Protein AF-A0A6A1Q4A4-F1 (afdb_monomer)

Secondary structure (DSSP, 8-state):
-HHHHHHHHHHHHHHTTTS-------------PPPPPPPHHHHHTTPPEEEEEETTTTEEEEEESS---BSS---SEEEEEPTT-EEEEEE-BTTSSS-EEEEEEPPP---------PPPP---PPTT-EEEEEEEEEETTEEEEEEEEEEE------------TT-------SPPTT-EEEEEE--EEESSSEEEPPPEEEEEEPPPPP-HHHHHHHHHHHHHHHHHHHHHHHHHHHHHHHHHHHTTSS--------GGGG---PPPEETTTHHHHHHHHHHHHHHHHHHHHHHS-SS-TTS--HHHHSHHHHTT-S-TT--B-TTTEEEPPPBTTBTTTTEEEEEEE--SSSTT-EEEEPPPPGGGHHHHHHHHHHTT--EEEE-S-SEETTEE-S---S--TTT-EEEETTEEEEEEEEEE-SSEEEEEEEEEETTS-PPPEEEEEEEE----SSS--S-THHHHHHHHHHHTS--TT-PPEEEE-SSSSHHHHHHHHHHHHHHHHHHHSEE-HHHHHHHHHHHBTTSS-SHHHHHHHHHHHHHHHHH----EETTTHHHHHHHHT--SSTTSPPHHHHHHHHS---TT-S--HHHHSHHHHTT-SSTT----GGGEEEE--TTTTTTTTS----------------PEEEEEEEEE-SSTT-EEEEEEPPPTTTHHHHHHHHHHTT--EEEE-S-SEETTEE-------SSEEEETTEEEEEEEEEE-SSEEEEEEEEEETTEEEEEEEEEEEE-S--TTS--S-HHHHHHHHHHHHHHS----TT--S-TTT---EEEEESSSSHHHHHHHHHHHHHHHHHHHSEE-HHHHHHHHHHHSTTSS-SHHHHHHHHHHHHHHS----S--------------------------------------------------------------PPPP------

pLDDT: mean 77.08, std 23.49, range [23.12, 98.94]

Structure (mmCIF, N/CA/C/O backbone):
data_AF-A0A6A1Q4A4-F1
#
_entry.id   AF-A0A6A1Q4A4-F1
#
loop_
_atom_site.group_PDB
_atom_site.id
_atom_site.type_symbol
_atom_site.label_atom_id
_atom_site.label_alt_id
_atom_site.label_comp_id
_atom_site.label_asym_id
_atom_site.label_entity_id
_atom_site.label_seq_id
_atom_site.pdbx_PDB_ins_code
_atom_site.Cartn_x
_atom_site.Cartn_y
_atom_site.Cartn_z
_atom_site.occupancy
_atom_site.B_iso_or_equiv
_atom_site.auth_seq_id
_atom_site.auth_comp_id
_atom_site.auth_asym_id
_atom_site.auth_atom_id
_atom_site.pdbx_PDB_model_num
ATOM 1 N N . MET A 1 1 ? 21.688 30.051 -8.663 1.00 37.88 1 MET A N 1
ATOM 2 C CA . MET A 1 1 ? 20.528 30.386 -9.521 1.00 37.88 1 MET A CA 1
ATOM 3 C C . MET A 1 1 ? 19.227 30.370 -8.728 1.00 37.88 1 MET A C 1
ATOM 5 O O . MET A 1 1 ? 18.568 31.391 -8.700 1.00 37.88 1 MET A O 1
ATOM 9 N N . TYR A 1 2 ? 18.912 29.300 -7.989 1.00 35.41 2 TYR A N 1
ATOM 10 C CA . TYR A 1 2 ? 17.725 29.229 -7.117 1.00 35.41 2 TYR A CA 1
ATOM 11 C C . TYR A 1 2 ? 17.678 30.318 -6.023 1.00 35.41 2 TYR A C 1
ATOM 13 O O . TYR A 1 2 ? 16.665 30.984 -5.849 1.00 35.41 2 TYR A O 1
ATOM 21 N N . LEU A 1 3 ? 18.812 30.595 -5.365 1.00 43.03 3 LEU A N 1
ATOM 22 C CA . LEU A 1 3 ? 18.928 31.689 -4.387 1.00 43.03 3 LEU A CA 1
ATOM 23 C C . LEU A 1 3 ? 18.767 33.084 -5.028 1.00 43.03 3 LEU A C 1
ATOM 25 O O . LEU A 1 3 ? 18.233 33.998 -4.415 1.00 43.03 3 LEU A O 1
ATOM 29 N N . TRP A 1 4 ? 19.181 33.221 -6.291 1.00 41.28 4 TRP A N 1
ATOM 30 C CA . TRP A 1 4 ? 19.062 34.454 -7.074 1.00 41.28 4 TRP A CA 1
ATOM 31 C C . TRP A 1 4 ? 17.639 34.678 -7.598 1.00 41.28 4 TRP A C 1
ATOM 33 O O . TRP A 1 4 ? 17.173 35.807 -7.598 1.00 41.28 4 TRP A O 1
ATOM 43 N N . LEU A 1 5 ? 16.929 33.609 -7.973 1.00 49.16 5 LEU A N 1
ATOM 44 C CA . LEU A 1 5 ? 15.503 33.638 -8.314 1.00 49.16 5 LEU A CA 1
ATOM 45 C C . LEU A 1 5 ? 14.641 33.992 -7.097 1.00 49.16 5 LEU A C 1
ATOM 47 O O . LEU A 1 5 ? 13.708 34.774 -7.235 1.00 49.16 5 LEU A O 1
ATOM 51 N N . LYS A 1 6 ? 14.995 33.505 -5.898 1.00 50.06 6 LYS A N 1
ATOM 52 C CA . LYS A 1 6 ? 14.334 33.916 -4.649 1.00 50.06 6 LYS A CA 1
ATOM 53 C C . LYS A 1 6 ? 14.604 35.380 -4.288 1.00 50.06 6 LYS A C 1
ATOM 55 O O . LYS A 1 6 ? 13.685 36.062 -3.861 1.00 50.06 6 LYS A O 1
ATOM 60 N N . LEU A 1 7 ? 15.824 35.877 -4.508 1.00 47.47 7 LEU A N 1
ATOM 61 C CA . LEU A 1 7 ? 16.168 37.290 -4.293 1.00 47.47 7 LEU A CA 1
ATOM 62 C C . LEU A 1 7 ? 15.513 38.228 -5.321 1.00 47.47 7 LEU A C 1
ATOM 64 O O . LEU A 1 7 ? 15.065 39.306 -4.949 1.00 47.47 7 LEU A O 1
ATOM 68 N N . LEU A 1 8 ? 15.397 37.810 -6.586 1.00 45.34 8 LEU A N 1
ATOM 69 C CA . LEU A 1 8 ? 14.658 38.545 -7.619 1.00 45.34 8 LEU A CA 1
ATOM 70 C C . LEU A 1 8 ? 13.154 38.560 -7.333 1.00 45.34 8 LEU A C 1
ATOM 72 O O . LEU A 1 8 ? 12.549 39.620 -7.417 1.00 45.34 8 LEU A O 1
ATOM 76 N N . ALA A 1 9 ? 12.566 37.434 -6.918 1.00 45.31 9 ALA A N 1
ATOM 77 C CA . ALA A 1 9 ? 11.162 37.377 -6.505 1.00 45.31 9 ALA A CA 1
ATOM 78 C C . ALA A 1 9 ? 10.875 38.286 -5.294 1.00 45.31 9 ALA A C 1
ATOM 80 O O . ALA A 1 9 ? 9.836 38.938 -5.248 1.00 45.31 9 ALA A O 1
ATOM 81 N N . PHE A 1 10 ? 11.825 38.401 -4.358 1.00 43.91 10 PHE A N 1
ATOM 82 C CA . PHE A 1 10 ? 11.731 39.333 -3.229 1.00 43.91 10 PHE A CA 1
ATOM 83 C C . PHE A 1 10 ? 11.894 40.804 -3.653 1.00 43.91 10 PHE A C 1
ATOM 85 O O . PHE A 1 10 ? 11.250 41.683 -3.089 1.00 43.91 10 PHE A O 1
ATOM 92 N N . GLY A 1 11 ? 12.733 41.074 -4.660 1.00 42.03 11 GLY A N 1
ATOM 93 C CA . GLY A 1 11 ? 12.940 42.411 -5.224 1.00 42.03 11 GLY A CA 1
ATOM 94 C C . GLY A 1 11 ? 11.755 42.920 -6.050 1.00 42.03 11 GLY A C 1
ATOM 95 O O . GLY A 1 11 ? 11.400 44.090 -5.935 1.00 42.03 11 GLY A O 1
ATOM 96 N N . PHE A 1 12 ? 11.099 42.051 -6.826 1.00 42.06 12 PHE A N 1
ATOM 97 C CA . PHE A 1 12 ? 9.895 42.405 -7.590 1.00 42.06 12 PHE A CA 1
ATOM 98 C C . PHE A 1 12 ? 8.682 42.661 -6.681 1.00 42.06 12 PHE A C 1
ATOM 100 O O . PHE A 1 12 ? 7.956 43.623 -6.910 1.00 42.06 12 PHE A O 1
ATOM 107 N N . ALA A 1 13 ? 8.540 41.916 -5.578 1.00 42.66 13 ALA A N 1
ATOM 108 C CA . ALA A 1 13 ? 7.484 42.153 -4.586 1.00 42.66 13 ALA A CA 1
ATOM 109 C C . ALA A 1 13 ? 7.585 43.528 -3.881 1.00 42.66 13 ALA A C 1
ATOM 111 O O . ALA A 1 13 ? 6.589 44.047 -3.379 1.00 42.66 13 ALA A O 1
ATOM 112 N N . PHE A 1 14 ? 8.779 44.133 -3.854 1.00 39.34 14 PHE A N 1
ATOM 113 C CA . PHE A 1 14 ? 9.028 45.443 -3.238 1.00 39.34 14 PHE A CA 1
ATOM 114 C C . PHE A 1 14 ? 8.826 46.628 -4.200 1.00 39.34 14 PHE A C 1
ATOM 116 O O . PHE A 1 14 ? 8.618 47.753 -3.753 1.00 39.34 14 PHE A O 1
ATOM 123 N N . LEU A 1 15 ? 8.895 46.396 -5.516 1.00 38.22 15 LEU A N 1
ATOM 124 C CA . LEU A 1 15 ? 8.669 47.424 -6.541 1.00 38.22 15 LEU A CA 1
ATOM 125 C C . LEU A 1 15 ? 7.179 47.594 -6.872 1.00 38.22 15 LEU A C 1
ATOM 127 O O . LEU A 1 15 ? 6.744 48.724 -7.094 1.00 38.22 15 LEU A O 1
ATOM 131 N N . ASP A 1 16 ? 6.387 46.520 -6.791 1.00 37.06 16 ASP A N 1
ATOM 132 C CA . ASP A 1 16 ? 4.929 46.567 -7.000 1.00 37.06 16 ASP A CA 1
ATOM 133 C C . ASP A 1 16 ? 4.167 47.323 -5.894 1.00 37.06 16 ASP A C 1
ATOM 135 O O . ASP A 1 16 ? 3.006 47.679 -6.069 1.00 37.06 16 ASP A O 1
ATOM 139 N N . THR A 1 17 ? 4.811 47.632 -4.762 1.00 41.72 17 THR A N 1
ATOM 140 C CA . THR A 1 17 ? 4.195 48.399 -3.664 1.00 41.72 17 THR A CA 1
ATOM 141 C C . THR A 1 17 ? 4.446 49.911 -3.726 1.00 41.72 17 THR A C 1
ATOM 143 O O . THR A 1 17 ? 3.851 50.643 -2.937 1.00 41.72 17 THR A O 1
ATOM 146 N N . VAL A 1 18 ? 5.284 50.415 -4.647 1.00 36.97 18 VAL A N 1
ATOM 147 C CA . VAL A 1 18 ? 5.712 51.836 -4.657 1.00 36.97 18 VAL A CA 1
ATOM 148 C C . VAL A 1 18 ? 5.257 52.619 -5.898 1.00 36.97 18 VAL A C 1
ATOM 150 O O . VAL A 1 18 ? 5.286 53.848 -5.887 1.00 36.97 18 VAL A O 1
ATOM 153 N N . VAL A 1 19 ? 4.758 51.966 -6.949 1.00 37.06 19 VAL A N 1
ATOM 154 C CA . VAL A 1 19 ? 4.289 52.660 -8.160 1.00 37.06 19 VAL A CA 1
ATOM 155 C C . VAL A 1 19 ? 2.797 52.422 -8.352 1.00 37.06 19 VAL A C 1
ATOM 157 O O . VAL A 1 19 ? 2.415 51.459 -9.000 1.00 37.06 19 VAL A O 1
ATOM 160 N N . LEU A 1 20 ? 1.978 53.298 -7.753 1.00 28.55 20 LEU A N 1
ATOM 161 C CA . LEU A 1 20 ? 0.723 53.867 -8.287 1.00 28.55 20 LEU A CA 1
ATOM 162 C C . LEU A 1 20 ? -0.125 54.457 -7.143 1.00 28.55 20 LEU A C 1
ATOM 164 O O . LEU A 1 20 ? -0.974 53.763 -6.604 1.00 28.55 20 LEU A O 1
ATOM 168 N N . VAL A 1 21 ? 0.066 55.745 -6.821 1.00 28.91 21 VAL A N 1
ATOM 169 C CA . VAL A 1 21 ? -1.041 56.696 -6.565 1.00 28.91 21 VAL A CA 1
ATOM 170 C C . VAL A 1 21 ? -0.564 58.106 -6.952 1.00 28.91 21 VAL A C 1
ATOM 172 O O . VAL A 1 21 ? 0.003 58.842 -6.149 1.00 28.91 21 VAL A O 1
ATOM 175 N N . THR A 1 22 ? -0.814 58.488 -8.201 1.00 29.81 22 THR A N 1
ATOM 176 C CA . THR A 1 22 ? -1.170 59.866 -8.566 1.00 29.81 22 THR A CA 1
ATOM 177 C C . THR A 1 22 ? -2.478 59.757 -9.335 1.00 29.81 22 THR A C 1
ATOM 179 O O . THR A 1 22 ? -2.497 59.147 -10.403 1.00 29.81 22 THR A O 1
ATOM 182 N N . ASP A 1 23 ? -3.556 60.273 -8.755 1.00 28.97 23 ASP A N 1
ATOM 183 C CA . ASP A 1 23 ? -4.900 60.295 -9.345 1.00 28.97 23 ASP A CA 1
ATOM 184 C C . ASP A 1 23 ? -5.046 61.516 -10.277 1.00 28.97 23 ASP A C 1
ATOM 186 O O . ASP A 1 23 ? -4.463 62.570 -9.988 1.00 28.97 23 ASP A O 1
ATOM 190 N N . PRO A 1 24 ? -5.800 61.404 -11.387 1.00 36.16 24 PRO A N 1
ATOM 191 C CA . PRO A 1 24 ? -7.028 62.194 -11.441 1.00 36.16 24 PRO A CA 1
ATOM 192 C C . PRO A 1 24 ? -8.225 61.456 -12.080 1.00 36.16 24 PRO A C 1
ATOM 194 O O . PRO A 1 24 ? -8.206 61.090 -13.250 1.00 36.16 24 PRO A O 1
ATOM 197 N N . ASP A 1 25 ? -9.290 61.358 -11.288 1.00 30.72 25 ASP A N 1
ATOM 198 C CA . ASP A 1 25 ? -10.697 61.671 -11.571 1.00 30.72 25 ASP A CA 1
ATOM 199 C C . ASP A 1 25 ? -11.469 61.038 -12.769 1.00 30.72 25 ASP A C 1
ATOM 201 O O . ASP A 1 25 ? -11.215 61.290 -13.945 1.00 30.72 25 ASP A O 1
ATOM 205 N N . VAL A 1 26 ? -12.596 60.408 -12.377 1.00 34.00 26 VAL A N 1
ATOM 206 C CA . VAL A 1 26 ? -13.921 60.299 -13.041 1.00 34.00 26 VAL A CA 1
ATOM 207 C C . VAL A 1 26 ? -14.282 59.029 -13.861 1.00 34.00 26 VAL A C 1
ATOM 209 O O . VAL A 1 26 ? -13.829 58.796 -14.974 1.00 34.00 26 VAL A O 1
ATOM 212 N N . HIS A 1 27 ? -15.314 58.348 -13.316 1.00 29.86 27 HIS A N 1
ATOM 213 C CA . HIS A 1 27 ? -16.324 57.420 -13.884 1.00 29.86 27 HIS A CA 1
ATOM 214 C C . HIS A 1 27 ? -16.064 55.898 -13.931 1.00 29.86 27 HIS A C 1
ATOM 216 O O . HIS A 1 27 ? -15.248 55.396 -14.690 1.00 29.86 27 HIS A O 1
ATOM 222 N N . GLY A 1 28 ? -16.955 55.148 -13.253 1.00 28.42 28 GLY A N 1
ATOM 223 C CA . GLY A 1 28 ? -17.351 53.789 -13.655 1.00 28.42 28 GLY A CA 1
ATOM 224 C C . GLY A 1 28 ? -17.311 52.719 -12.557 1.00 28.42 28 GLY A C 1
ATOM 225 O O . GLY A 1 28 ? -16.254 52.314 -12.102 1.00 28.42 28 GLY A O 1
ATOM 226 N N . LYS A 1 29 ? -18.486 52.209 -12.171 1.00 39.12 29 LYS A N 1
ATOM 227 C CA . LYS A 1 29 ? -18.705 51.084 -11.241 1.00 39.12 29 LYS A CA 1
ATOM 228 C C . LYS A 1 29 ? -18.034 49.771 -11.697 1.00 39.12 29 LYS A C 1
ATOM 230 O O . LYS A 1 29 ? -18.300 49.344 -12.819 1.00 39.12 29 LYS A O 1
ATOM 235 N N . LYS A 1 30 ? -17.347 49.072 -10.775 1.00 29.53 30 LYS A N 1
ATOM 236 C CA . LYS A 1 30 ? -17.400 47.607 -10.494 1.00 29.53 30 LYS A CA 1
ATOM 237 C C . LYS A 1 30 ? -16.428 47.239 -9.348 1.00 29.53 30 LYS A C 1
ATOM 239 O O . LYS A 1 30 ? -15.299 47.708 -9.322 1.00 29.53 30 LYS A O 1
ATOM 244 N N . THR A 1 31 ? -16.886 46.422 -8.401 1.00 39.91 31 THR A N 1
ATOM 245 C CA . THR A 1 31 ? -16.212 46.024 -7.144 1.00 39.91 31 THR A CA 1
ATOM 246 C C . THR A 1 31 ? -15.301 44.784 -7.330 1.00 39.91 31 THR A C 1
ATOM 248 O O . THR A 1 31 ? -15.804 43.803 -7.878 1.00 39.91 31 THR A O 1
ATOM 251 N N . PRO A 1 32 ? -14.021 44.771 -6.876 1.00 32.84 32 PRO A N 1
ATOM 252 C CA . PRO A 1 32 ? -13.132 43.585 -6.869 1.00 32.84 32 PRO A CA 1
ATOM 253 C C . PRO A 1 32 ? -12.930 42.924 -5.472 1.00 32.84 32 PRO A C 1
ATOM 255 O O . PRO A 1 32 ? -13.325 43.510 -4.463 1.00 32.84 32 PRO A O 1
ATOM 258 N N . PRO A 1 33 ? -12.334 41.707 -5.404 1.00 34.62 33 PRO A N 1
ATOM 259 C CA . PRO A 1 33 ? -12.430 40.759 -4.283 1.00 34.62 33 PRO A CA 1
ATOM 260 C C . PRO A 1 33 ? -11.378 40.949 -3.172 1.00 34.62 33 PRO A C 1
ATOM 262 O O . PRO A 1 33 ? -10.245 41.355 -3.412 1.00 34.62 33 PRO A O 1
ATOM 265 N N . THR A 1 34 ? -11.759 40.597 -1.943 1.00 38.09 34 THR A N 1
ATOM 266 C CA . THR A 1 34 ? -10.955 40.642 -0.709 1.00 38.09 34 THR A CA 1
ATOM 267 C C . THR A 1 34 ? -10.040 39.420 -0.544 1.00 38.09 34 THR A C 1
ATOM 269 O O . THR A 1 34 ? -10.528 38.292 -0.485 1.00 38.09 34 THR A O 1
ATOM 272 N N . THR A 1 35 ? -8.733 39.634 -0.383 1.00 42.69 35 THR A N 1
ATOM 273 C CA . THR A 1 35 ? -7.721 38.638 0.027 1.00 42.69 35 THR A CA 1
ATOM 274 C C . THR A 1 35 ? -7.836 38.297 1.527 1.00 42.69 35 THR A C 1
ATOM 276 O O . THR A 1 35 ? -7.904 39.199 2.363 1.00 42.69 35 THR A O 1
ATOM 279 N N . ARG A 1 36 ? -7.873 37.000 1.888 1.00 54.44 36 ARG A N 1
ATOM 280 C CA . ARG A 1 36 ? -7.912 36.490 3.284 1.00 54.44 36 ARG A CA 1
ATOM 281 C C . ARG A 1 36 ? -6.501 36.421 3.909 1.00 54.44 36 ARG A C 1
ATOM 283 O O . ARG A 1 36 ? -5.528 36.206 3.195 1.00 54.44 36 ARG A O 1
ATOM 290 N N . LYS A 1 37 ? -6.399 36.616 5.233 1.00 65.62 37 LYS A N 1
ATOM 291 C CA . LYS A 1 37 ? -5.164 36.504 6.050 1.00 65.62 37 LYS A CA 1
ATOM 292 C C . LYS A 1 37 ? -4.877 35.027 6.435 1.00 65.62 37 LYS A C 1
ATOM 294 O O . LYS A 1 37 ? -5.853 34.293 6.546 1.00 65.62 37 LYS A O 1
ATOM 299 N N . PRO A 1 38 ? -3.610 34.604 6.659 1.00 71.94 38 PRO A N 1
ATOM 300 C CA . PRO A 1 38 ? -3.241 33.252 7.144 1.00 71.94 38 PRO A CA 1
ATOM 301 C C . PRO A 1 38 ? -3.673 32.985 8.607 1.00 71.94 38 PRO A C 1
ATOM 303 O O . PRO A 1 38 ? -4.004 33.940 9.308 1.00 71.94 38 PRO A O 1
ATOM 306 N N . THR A 1 39 ? -3.657 31.739 9.101 1.00 74.69 39 THR A N 1
ATOM 307 C CA . THR A 1 39 ? -4.046 31.387 10.490 1.00 74.69 39 THR A CA 1
ATOM 308 C C . THR A 1 39 ? -2.946 31.626 11.521 1.00 74.69 39 THR A C 1
ATOM 310 O O . THR A 1 39 ? -1.753 31.654 11.208 1.00 74.69 39 THR A O 1
ATOM 313 N N . CYS A 1 40 ? -3.338 31.882 12.777 1.00 70.81 40 CYS A N 1
ATOM 314 C CA . CYS A 1 40 ? -2.370 32.093 13.85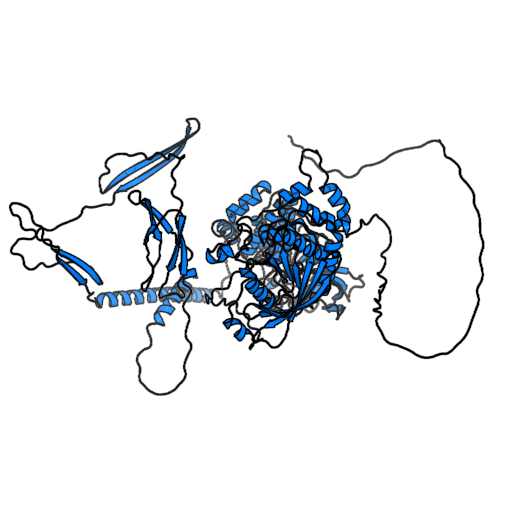5 1.00 70.81 40 CYS A CA 1
ATOM 315 C C . CYS A 1 40 ? -1.807 30.780 14.414 1.00 70.81 40 CYS A C 1
ATOM 317 O O . CYS A 1 40 ? -0.715 30.816 14.979 1.00 70.81 40 CYS A O 1
ATOM 319 N N . GLU A 1 41 ? -2.494 29.648 14.229 1.00 77.19 41 GLU A N 1
ATOM 320 C CA . GLU A 1 41 ? -2.016 28.314 14.616 1.00 77.19 41 GLU A CA 1
ATOM 321 C C . GLU A 1 41 ? -0.701 27.961 13.902 1.00 77.19 41 GLU A C 1
ATOM 323 O O . GLU A 1 41 ? 0.312 27.742 14.567 1.00 77.19 41 GLU A O 1
ATOM 328 N N . ASP A 1 42 ? -0.648 28.065 12.571 1.00 71.81 42 ASP A N 1
ATOM 329 C CA . ASP A 1 42 ? 0.566 27.796 11.780 1.00 71.81 42 ASP A CA 1
ATOM 330 C C . ASP A 1 42 ? 1.753 28.686 12.166 1.00 71.81 42 ASP A C 1
ATOM 332 O O . ASP A 1 42 ? 2.916 28.274 12.146 1.00 71.81 42 ASP A O 1
ATOM 336 N N . LYS A 1 43 ? 1.470 29.935 12.545 1.00 70.12 43 LYS A N 1
ATOM 337 C CA . LYS A 1 43 ? 2.497 30.899 12.949 1.00 70.12 43 LYS A CA 1
ATOM 338 C C . LYS A 1 43 ? 3.100 30.575 14.319 1.00 70.12 43 LYS A C 1
ATOM 340 O O . LYS A 1 43 ? 4.251 30.930 14.575 1.00 70.12 43 LYS A O 1
ATOM 345 N N . TYR A 1 44 ? 2.329 29.944 15.200 1.00 71.75 44 TYR A N 1
ATOM 346 C CA . TYR A 1 44 ? 2.638 29.809 16.623 1.00 71.75 44 TYR A CA 1
ATOM 347 C C . TYR A 1 44 ? 2.674 28.350 17.125 1.00 71.75 44 TYR A C 1
ATOM 349 O O . TYR A 1 44 ? 2.877 28.124 18.319 1.00 71.75 44 TYR A O 1
ATOM 357 N N . ALA A 1 45 ? 2.589 27.361 16.228 1.00 58.16 45 ALA A N 1
ATOM 358 C CA . ALA A 1 45 ? 2.573 25.925 16.537 1.00 58.16 45 ALA A CA 1
ATOM 359 C C . ALA A 1 45 ? 3.768 25.415 17.376 1.00 58.16 45 ALA A C 1
ATOM 361 O O . ALA A 1 45 ? 3.641 24.424 18.089 1.00 58.16 45 ALA A O 1
ATOM 362 N N . ASN A 1 46 ? 4.919 26.102 17.342 1.00 61.91 46 ASN A N 1
ATOM 363 C CA . ASN A 1 46 ? 6.147 25.709 18.052 1.00 61.91 46 ASN A CA 1
ATOM 364 C C . ASN A 1 46 ? 6.460 26.545 19.315 1.00 61.91 46 ASN A C 1
ATOM 366 O O . ASN A 1 46 ? 7.607 26.568 19.769 1.00 61.91 46 ASN A O 1
ATOM 370 N N . ILE A 1 47 ? 5.480 27.243 19.905 1.00 70.25 47 ILE A N 1
ATOM 371 C CA . ILE A 1 47 ? 5.689 27.991 21.159 1.00 70.25 47 ILE A CA 1
ATOM 372 C C . ILE A 1 47 ? 6.035 27.036 22.311 1.00 70.25 47 ILE A C 1
ATOM 374 O O . ILE A 1 47 ? 5.289 26.104 22.618 1.00 70.25 47 ILE A O 1
ATOM 378 N N . SER A 1 48 ? 7.128 27.323 23.025 1.00 67.69 48 SER A N 1
ATOM 379 C CA . SER A 1 48 ? 7.484 26.629 24.268 1.00 67.69 48 SER A CA 1
ATOM 380 C C . SER A 1 48 ? 7.154 27.465 25.508 1.00 67.69 48 SER A C 1
ATOM 382 O O . SER A 1 48 ? 7.412 28.669 25.561 1.00 67.69 48 SER A O 1
ATOM 384 N N . ALA A 1 49 ? 6.583 26.812 26.523 1.00 73.19 49 ALA A N 1
ATOM 385 C CA . ALA A 1 49 ? 6.224 27.408 27.806 1.00 73.19 49 ALA A CA 1
ATOM 386 C C . ALA A 1 49 ? 7.263 27.030 28.874 1.00 73.19 49 ALA A C 1
ATOM 388 O O . ALA A 1 49 ? 7.515 25.850 29.115 1.00 73.19 49 ALA A O 1
ATOM 389 N N . HIS A 1 50 ? 7.882 28.020 29.517 1.00 72.38 50 HIS A N 1
ATOM 390 C CA . HIS A 1 50 ? 8.911 27.801 30.532 1.00 72.38 50 HIS A CA 1
ATOM 391 C C . HIS A 1 50 ? 8.393 28.165 31.927 1.00 72.38 50 HIS A C 1
ATOM 393 O O . HIS A 1 50 ? 8.173 29.343 32.218 1.00 72.38 50 HIS A O 1
ATOM 399 N N . PHE A 1 51 ? 8.231 27.165 32.796 1.00 71.00 51 PHE A N 1
ATOM 400 C CA . PHE A 1 51 ? 7.729 27.330 34.164 1.00 71.00 51 PHE A CA 1
ATOM 401 C C . PHE A 1 51 ? 8.856 27.613 35.165 1.00 71.00 51 PHE A C 1
ATOM 403 O O . PHE A 1 51 ? 9.941 27.038 35.094 1.00 71.00 51 PHE A O 1
ATOM 410 N N . ILE A 1 52 ? 8.589 28.490 36.126 1.00 71.06 52 ILE A N 1
ATOM 411 C CA . ILE A 1 52 ? 9.479 28.858 37.227 1.00 71.06 52 ILE A CA 1
ATOM 412 C C . ILE A 1 52 ? 8.655 28.805 38.512 1.00 71.06 52 ILE A C 1
ATOM 414 O O . ILE A 1 52 ? 7.748 29.612 38.696 1.00 71.06 52 ILE A O 1
ATOM 418 N N . TYR A 1 53 ? 8.967 27.864 39.399 1.00 72.62 53 TYR A N 1
ATOM 419 C CA . TYR A 1 53 ? 8.304 27.740 40.697 1.00 72.62 53 TYR A CA 1
ATOM 420 C C . TYR A 1 53 ? 8.795 28.814 41.676 1.00 72.62 53 TYR A C 1
ATOM 422 O O . TYR A 1 53 ? 10.000 28.955 41.912 1.00 72.62 53 TYR A O 1
ATOM 430 N N . ASN A 1 54 ? 7.865 29.562 42.259 1.00 67.56 54 ASN A N 1
ATOM 431 C CA . ASN A 1 54 ? 8.105 30.543 43.301 1.00 67.56 54 ASN A CA 1
ATOM 432 C C . ASN A 1 54 ? 7.868 29.916 44.683 1.00 67.56 54 ASN A C 1
ATOM 434 O O . ASN A 1 54 ? 6.733 29.687 45.091 1.00 67.56 54 ASN A O 1
ATOM 438 N N . LYS A 1 55 ? 8.959 29.685 45.423 1.00 58.16 55 LYS A N 1
ATOM 439 C CA . LYS A 1 55 ? 8.939 29.077 46.764 1.00 58.16 55 LYS A CA 1
ATOM 440 C C . LYS A 1 55 ? 8.295 29.948 47.845 1.00 58.16 55 LYS A C 1
ATOM 442 O O . LYS A 1 55 ? 7.877 29.405 48.858 1.00 58.16 55 LYS A O 1
ATOM 447 N N . GLU A 1 56 ? 8.255 31.269 47.673 1.00 69.00 56 GLU A N 1
ATOM 448 C CA . GLU A 1 56 ? 7.673 32.177 48.678 1.00 69.00 56 GLU A CA 1
ATOM 449 C C . GLU A 1 56 ? 6.140 32.198 48.620 1.00 69.00 56 GLU A C 1
ATOM 451 O O . GLU A 1 56 ? 5.493 32.461 49.630 1.00 69.00 56 GLU A O 1
ATOM 456 N N . SER A 1 57 ? 5.563 31.899 47.452 1.00 67.25 57 SER A N 1
ATOM 457 C CA . SER A 1 57 ? 4.117 31.919 47.201 1.00 67.25 57 SER A CA 1
ATOM 458 C C . SER A 1 57 ? 3.531 30.558 46.808 1.00 67.25 57 SER A C 1
ATOM 460 O O . SER A 1 57 ? 2.375 30.518 46.398 1.00 67.25 57 SER A O 1
ATOM 462 N N . ASP A 1 58 ? 4.322 29.481 46.874 1.00 69.62 58 ASP A N 1
ATOM 463 C CA . ASP A 1 58 ? 3.959 28.097 46.512 1.00 69.62 58 ASP A CA 1
ATOM 464 C C . ASP A 1 58 ? 3.242 27.963 45.148 1.00 69.62 58 ASP A C 1
ATOM 466 O O . ASP A 1 58 ? 2.234 27.284 44.998 1.00 69.62 58 ASP A O 1
ATOM 470 N N . THR A 1 59 ? 3.717 28.696 44.138 1.00 70.38 59 THR A N 1
ATOM 471 C CA . THR A 1 59 ? 3.036 28.849 42.835 1.00 70.38 59 THR A CA 1
ATOM 472 C C . THR A 1 59 ? 4.031 28.956 41.683 1.00 70.38 59 THR A C 1
ATOM 474 O O . THR A 1 59 ? 5.170 29.372 41.868 1.00 70.38 59 THR A O 1
ATOM 477 N N . TYR A 1 60 ? 3.626 28.608 40.465 1.00 76.56 60 TYR A N 1
ATOM 478 C CA . TYR A 1 60 ? 4.423 28.692 39.245 1.00 76.56 60 TYR A CA 1
ATOM 479 C C . TYR A 1 60 ? 4.159 29.980 38.460 1.00 76.56 60 TYR A C 1
ATOM 481 O O . TYR A 1 60 ? 3.030 30.438 38.301 1.00 76.56 60 TYR A O 1
ATOM 489 N N . ASN A 1 61 ? 5.223 30.524 37.882 1.00 80.88 61 ASN A N 1
ATOM 490 C CA . ASN A 1 61 ? 5.166 31.567 36.868 1.00 80.88 61 ASN A CA 1
ATOM 491 C C . ASN A 1 61 ? 5.609 30.973 35.532 1.00 80.88 61 ASN A C 1
ATOM 493 O O . ASN A 1 61 ? 6.621 30.277 35.489 1.00 80.88 61 ASN A O 1
ATOM 497 N N . VAL A 1 62 ? 4.907 31.255 34.438 1.00 78.75 62 VAL A N 1
ATOM 498 C CA . VAL A 1 62 ? 5.279 30.765 33.103 1.00 78.75 62 VAL A CA 1
ATOM 499 C C . VAL A 1 62 ? 5.611 31.913 32.161 1.00 78.75 62 VAL A C 1
ATOM 501 O O . VAL A 1 62 ? 5.013 32.984 32.233 1.00 78.75 62 VAL A O 1
ATOM 504 N N . THR A 1 63 ? 6.569 31.690 31.263 1.00 78.38 63 THR A N 1
ATOM 505 C CA . THR A 1 63 ? 6.872 32.588 30.138 1.00 78.38 63 THR A CA 1
ATOM 506 C C . THR A 1 63 ? 6.832 31.814 28.826 1.00 78.38 63 THR A C 1
ATOM 508 O O . THR A 1 63 ? 7.409 30.730 28.751 1.00 78.38 63 THR A O 1
ATOM 511 N N . PHE A 1 64 ? 6.200 32.376 27.795 1.00 71.25 64 PHE A N 1
ATOM 512 C CA . PHE A 1 64 ? 6.155 31.786 26.452 1.00 71.25 64 PHE A CA 1
ATOM 513 C C . PHE A 1 64 ? 7.262 32.347 25.558 1.00 71.25 64 PHE A C 1
ATOM 515 O O . PHE A 1 64 ? 7.532 33.551 25.566 1.00 71.25 64 PHE A O 1
ATOM 522 N N . SER A 1 65 ? 7.904 31.486 24.775 1.00 67.88 65 SER A N 1
ATOM 523 C CA . SER A 1 65 ? 8.930 31.879 23.808 1.00 67.88 65 SER A CA 1
ATOM 524 C C . SER A 1 65 ? 8.310 32.430 22.513 1.00 67.88 65 SER A C 1
ATOM 526 O O . SER A 1 65 ? 7.314 31.928 22.007 1.00 67.88 65 SER A O 1
ATOM 528 N N . GLU A 1 66 ? 8.899 33.512 21.995 1.00 61.31 66 GLU A N 1
ATOM 529 C CA . GLU A 1 66 ? 8.667 34.063 20.643 1.00 61.31 66 GLU A CA 1
ATOM 530 C C . GLU A 1 66 ? 7.238 34.518 20.257 1.00 61.31 66 GLU A C 1
ATOM 532 O O . GLU A 1 66 ? 6.929 34.676 19.078 1.00 61.31 66 GLU A O 1
ATOM 537 N N . VAL A 1 67 ? 6.380 34.876 21.219 1.00 60.59 67 VAL A N 1
ATOM 538 C CA . VAL A 1 67 ? 5.021 35.376 20.917 1.00 60.59 67 VAL A CA 1
ATOM 539 C C . VAL A 1 67 ? 4.984 36.896 20.645 1.00 60.59 67 VAL A C 1
ATOM 541 O O . VAL A 1 67 ? 5.338 37.713 21.511 1.00 60.59 67 VAL A O 1
ATOM 544 N N . LYS A 1 68 ? 4.509 37.323 19.462 1.00 59.59 68 LYS A N 1
ATOM 545 C CA . LYS A 1 68 ? 4.244 38.737 19.106 1.00 59.59 68 LYS A CA 1
ATOM 546 C C . LYS A 1 68 ? 2.731 39.009 19.063 1.00 59.59 68 LYS A C 1
ATOM 548 O O . LYS A 1 68 ? 2.119 38.990 18.011 1.00 59.59 68 LYS A O 1
ATOM 553 N N . CYS A 1 69 ? 2.124 39.272 20.217 1.00 56.81 69 CYS A N 1
ATOM 554 C CA . CYS A 1 69 ? 0.686 39.542 20.297 1.00 56.81 69 CYS A CA 1
ATOM 555 C C . CYS A 1 69 ? 0.332 41.016 20.012 1.00 56.81 69 CYS A C 1
ATOM 557 O O . CYS A 1 69 ? 0.766 41.885 20.768 1.00 56.81 69 CYS A O 1
ATOM 559 N N . GLU A 1 70 ? -0.499 41.285 18.994 1.00 55.41 70 GLU A N 1
ATOM 560 C CA . GLU A 1 70 ? -1.198 42.571 18.784 1.00 55.41 70 GLU A CA 1
ATOM 561 C C . GLU A 1 70 ? -2.583 42.374 18.107 1.00 55.41 70 GLU A C 1
ATOM 563 O O . GLU A 1 70 ? -2.652 41.578 17.169 1.00 55.41 70 GLU A O 1
ATOM 568 N N . PRO A 1 71 ? -3.660 43.104 18.508 1.00 52.47 71 PRO A N 1
ATOM 569 C CA . PRO A 1 71 ? -3.751 44.029 19.641 1.00 52.47 71 PRO A CA 1
ATOM 570 C C . PRO A 1 71 ? -4.526 43.475 20.864 1.00 52.47 71 PRO A C 1
ATOM 572 O O . PRO A 1 71 ? -5.613 42.925 20.742 1.00 52.47 71 PRO A O 1
ATOM 575 N N . LEU A 1 72 ? -3.930 43.725 22.042 1.00 50.47 72 LEU A N 1
ATOM 576 C CA . LEU A 1 72 ? -4.453 43.761 23.424 1.00 50.47 72 LEU A CA 1
ATOM 577 C C . LEU A 1 72 ? -5.387 42.626 23.897 1.00 50.47 72 LEU A C 1
ATOM 579 O O . LEU A 1 72 ? -6.607 42.742 23.868 1.00 50.47 72 LEU A O 1
ATOM 583 N N . GLY A 1 73 ? -4.772 41.591 24.481 1.00 52.44 73 GLY A N 1
ATOM 584 C CA . GLY A 1 73 ? -5.453 40.566 25.289 1.00 52.44 73 GLY A CA 1
ATOM 585 C C . GLY A 1 73 ? -4.578 39.372 25.699 1.00 52.44 73 GLY A C 1
ATOM 586 O O . GLY A 1 73 ? -4.946 38.610 26.581 1.00 52.44 73 GLY A O 1
ATOM 587 N N . CYS A 1 74 ? -3.405 39.217 25.085 1.00 56.19 74 CYS A N 1
ATOM 588 C CA . CYS A 1 74 ? -2.528 38.062 25.269 1.00 56.19 74 CYS A CA 1
ATOM 589 C C . CYS A 1 74 ? -1.389 38.369 26.266 1.00 56.19 74 CYS A C 1
ATOM 591 O O . CYS A 1 74 ? -0.498 39.183 25.994 1.00 56.19 74 CYS A O 1
ATOM 593 N N . GLU A 1 75 ? -1.426 37.727 27.436 1.00 59.50 75 GLU A N 1
ATOM 594 C CA . GLU A 1 75 ? -0.419 37.841 28.498 1.00 59.50 75 GLU A CA 1
ATOM 595 C C . GLU A 1 75 ? 0.785 36.932 28.192 1.00 59.50 75 GLU A C 1
ATOM 597 O O . GLU A 1 75 ? 0.699 35.709 28.244 1.00 59.50 75 GLU A O 1
ATOM 602 N N . LYS A 1 76 ? 1.944 37.527 27.869 1.00 61.66 76 LYS A N 1
ATOM 603 C CA . LYS A 1 76 ? 3.181 36.781 27.533 1.00 61.66 76 LYS A CA 1
ATOM 604 C C . LYS A 1 76 ? 3.798 36.033 28.719 1.00 61.66 76 LYS A C 1
ATOM 606 O O . LYS A 1 76 ? 4.669 35.179 28.536 1.00 61.66 76 LYS A O 1
ATOM 611 N N . GLN A 1 77 ? 3.386 36.406 29.924 1.00 66.94 77 GLN A N 1
ATOM 612 C CA . GLN A 1 77 ? 3.788 35.805 31.182 1.00 66.94 77 GLN A CA 1
ATOM 613 C C . GLN A 1 77 ? 2.566 35.715 32.080 1.00 66.94 77 GLN A C 1
ATOM 615 O O . GLN A 1 77 ? 1.823 36.686 32.204 1.00 66.94 77 GLN A O 1
ATOM 620 N N . LEU A 1 78 ? 2.388 34.562 32.714 1.00 76.12 78 LEU A N 1
ATOM 621 C CA . LEU A 1 78 ? 1.371 34.361 33.737 1.00 76.12 78 LEU A CA 1
ATOM 622 C C . LEU A 1 78 ? 2.066 34.081 35.061 1.00 76.12 78 LEU A C 1
ATOM 624 O O . LEU A 1 78 ? 3.066 33.361 35.104 1.00 76.12 78 LEU A O 1
ATOM 628 N N . HIS A 1 79 ? 1.522 34.645 36.134 1.00 81.56 79 HIS A N 1
ATOM 629 C CA . HIS A 1 79 ? 2.069 34.515 37.477 1.00 81.56 79 HIS A CA 1
ATOM 630 C C . HIS A 1 79 ? 1.057 33.877 38.427 1.00 81.56 79 HIS A C 1
ATOM 632 O O . HIS A 1 79 ? -0.149 34.022 38.233 1.00 81.56 79 HIS A O 1
ATOM 638 N N . GLY A 1 80 ? 1.559 33.225 39.476 1.00 74.56 80 GLY A N 1
ATOM 639 C CA . GLY A 1 80 ? 0.730 32.725 40.575 1.00 74.56 80 GLY A CA 1
ATOM 640 C C . GLY A 1 80 ? -0.105 31.488 40.236 1.00 74.56 80 GLY A C 1
ATOM 641 O O . GLY A 1 80 ? -1.163 31.308 40.828 1.00 74.56 80 GLY A O 1
ATOM 642 N N . LEU A 1 81 ? 0.342 30.664 39.286 1.00 79.50 81 LEU A N 1
ATOM 643 C CA . LEU A 1 81 ? -0.367 29.455 38.868 1.00 79.50 81 LEU A CA 1
ATOM 644 C C . LEU A 1 81 ? -0.152 28.321 39.873 1.00 79.50 81 LEU A C 1
ATOM 646 O O . LEU A 1 81 ? 0.974 28.065 40.295 1.00 79.50 81 LEU A O 1
ATOM 650 N N . GLN A 1 82 ? -1.214 27.631 40.256 1.00 76.06 82 GLN A N 1
ATOM 651 C CA . GLN A 1 82 ? -1.144 26.501 41.176 1.00 76.06 82 GLN A CA 1
ATOM 652 C C . GLN A 1 82 ? -0.606 25.252 40.469 1.00 76.06 82 GLN A C 1
ATOM 654 O O . GLN A 1 82 ? -0.711 25.098 39.250 1.00 76.06 82 GLN A O 1
ATOM 659 N N . GLU A 1 83 ? -0.004 24.345 41.231 1.00 74.88 83 GLU A N 1
ATOM 660 C CA . GLU A 1 83 ? 0.406 23.048 40.694 1.00 74.88 83 GLU A CA 1
ATOM 661 C C . GLU A 1 83 ? -0.786 22.291 40.085 1.00 74.88 83 GLU A C 1
ATOM 663 O O . GLU A 1 83 ? -1.902 22.339 40.600 1.00 74.88 83 GLU A O 1
ATOM 668 N N . CYS A 1 84 ? -0.560 21.596 38.967 1.00 66.00 84 CYS A N 1
ATOM 669 C CA . CYS A 1 84 ? -1.601 20.906 38.191 1.00 66.00 84 CYS A CA 1
ATOM 670 C C . CYS A 1 84 ? -2.725 21.804 37.628 1.00 66.00 84 CYS A C 1
ATOM 672 O O . CYS A 1 84 ? -3.708 21.279 37.098 1.00 66.00 84 CYS A O 1
ATOM 674 N N . GLU A 1 85 ? -2.610 23.135 37.704 1.00 72.31 85 GLU A N 1
ATOM 675 C CA . GLU A 1 85 ? -3.595 24.056 37.133 1.00 72.31 85 GLU A CA 1
ATOM 676 C C . GLU A 1 85 ? -3.552 24.024 35.596 1.00 72.31 85 GLU A C 1
ATOM 678 O O . GLU A 1 85 ? -2.481 24.036 34.981 1.00 72.31 85 GLU A O 1
ATOM 683 N N . LYS A 1 86 ? -4.731 24.011 34.959 1.00 77.25 86 LYS A N 1
ATOM 684 C CA . LYS A 1 86 ? -4.873 24.138 33.504 1.00 77.25 86 LYS A CA 1
ATOM 685 C C . LYS A 1 86 ? -5.512 25.467 33.144 1.00 77.25 86 LYS A C 1
ATOM 687 O O . LYS A 1 86 ? -6.600 25.773 33.630 1.00 77.25 86 LYS A O 1
ATOM 692 N N . LYS A 1 87 ? -4.876 26.233 32.259 1.00 72.44 87 LYS A N 1
ATOM 693 C CA . LYS A 1 87 ? -5.342 27.569 31.866 1.00 72.44 87 LYS A CA 1
ATOM 694 C C . LYS A 1 87 ? -5.290 27.753 30.349 1.00 72.44 87 LYS A C 1
ATOM 696 O O . LYS A 1 87 ? -4.252 27.531 29.737 1.00 72.44 87 LYS A O 1
ATOM 701 N N . LYS A 1 88 ? -6.409 28.157 29.737 1.00 73.75 88 LYS A N 1
ATOM 702 C CA . LYS A 1 88 ? -6.485 28.496 28.302 1.00 73.75 88 LYS A CA 1
ATOM 703 C C . LYS A 1 88 ? -5.997 29.930 28.070 1.00 73.75 88 LYS A C 1
ATOM 705 O O . LYS A 1 88 ? -6.358 30.821 28.840 1.00 73.75 88 LYS A O 1
ATOM 710 N N . ILE A 1 89 ? -5.177 30.146 27.041 1.00 73.69 89 ILE A N 1
ATOM 711 C CA . ILE A 1 89 ? -4.611 31.457 26.688 1.00 73.69 89 ILE A CA 1
ATOM 712 C C . ILE A 1 89 ? -4.774 31.691 25.189 1.00 73.69 89 ILE A C 1
ATOM 714 O O . ILE A 1 89 ? -4.334 30.872 24.390 1.00 73.69 89 ILE A O 1
ATOM 718 N N . ASN A 1 90 ? -5.340 32.836 24.805 1.00 64.56 90 ASN A N 1
ATOM 719 C CA . ASN A 1 90 ? -5.600 33.150 23.401 1.00 64.56 90 ASN A CA 1
ATOM 720 C C . ASN A 1 90 ? -4.480 34.042 22.855 1.00 64.56 90 ASN A C 1
ATOM 722 O O . ASN A 1 90 ? -4.225 35.132 23.371 1.00 64.56 90 ASN A O 1
ATOM 726 N N . ILE A 1 91 ? -3.810 33.579 21.805 1.00 72.06 91 ILE A N 1
ATOM 727 C CA . ILE A 1 91 ? -2.667 34.220 21.158 1.00 72.06 91 ILE A CA 1
ATOM 728 C C . ILE A 1 91 ? -3.118 34.767 19.800 1.00 72.06 91 ILE A C 1
ATOM 730 O O . ILE A 1 91 ? -3.331 34.028 18.844 1.00 72.06 91 ILE A O 1
ATOM 734 N N . SER A 1 92 ? -3.267 36.088 19.705 1.00 62.16 92 SER A N 1
ATOM 735 C CA . SER A 1 92 ? -3.734 36.790 18.499 1.00 62.16 92 SER A CA 1
ATOM 736 C C . SER A 1 92 ? -2.654 37.695 17.903 1.00 62.16 92 SER A C 1
ATOM 738 O O . SER A 1 92 ? -1.963 38.397 18.647 1.00 62.16 92 SER A O 1
ATOM 740 N N . ASP A 1 93 ? -2.565 37.776 16.575 1.00 70.81 93 ASP A N 1
ATOM 741 C CA . ASP A 1 93 ? -1.651 38.681 15.866 1.00 70.81 93 ASP A CA 1
ATOM 742 C C . ASP A 1 93 ? -2.326 39.273 14.614 1.00 70.81 93 ASP A C 1
ATOM 744 O O . ASP A 1 93 ? -2.972 38.562 13.858 1.00 70.81 93 ASP A O 1
ATOM 748 N N . LEU A 1 94 ? -2.173 40.582 14.371 1.00 67.06 94 LEU A N 1
ATOM 749 C CA . LEU A 1 94 ? -2.798 41.324 13.259 1.00 67.06 94 LEU A CA 1
ATOM 750 C C . LEU A 1 94 ? -2.530 40.752 11.855 1.00 67.06 94 LEU A C 1
ATOM 752 O O . LEU A 1 94 ? -3.290 41.050 10.922 1.00 67.06 94 LEU A O 1
ATOM 756 N N . SER A 1 95 ? -1.455 39.980 11.693 1.00 65.94 95 SER A N 1
ATOM 757 C CA . SER A 1 95 ? -1.074 39.323 10.439 1.00 65.94 95 SER A CA 1
ATOM 758 C C . SER A 1 95 ? -1.752 37.969 10.211 1.00 65.94 95 SER A C 1
ATOM 760 O O . SER A 1 95 ? -1.619 37.438 9.111 1.00 65.94 95 SER A O 1
ATOM 762 N N . CYS A 1 96 ? -2.502 37.448 11.190 1.00 68.75 96 CYS A N 1
ATOM 763 C CA . CYS A 1 96 ? -3.202 36.171 11.096 1.00 68.75 96 CYS A CA 1
ATOM 764 C C . CYS A 1 96 ? -4.606 36.182 11.745 1.00 68.75 96 CYS A C 1
ATOM 766 O O . CYS A 1 96 ? -4.940 37.078 12.520 1.00 68.75 96 CYS A O 1
ATOM 768 N N . HIS A 1 97 ? -5.481 35.242 11.381 1.00 71.94 97 HIS A N 1
ATOM 769 C CA . HIS A 1 97 ? -6.826 35.101 11.960 1.00 71.94 97 HIS A CA 1
ATOM 770 C C . HIS A 1 97 ? -7.368 33.674 11.759 1.00 71.94 97 HIS A C 1
ATOM 772 O O . HIS A 1 97 ? -7.178 33.154 10.661 1.00 71.94 97 HIS A O 1
ATOM 778 N N . PRO A 1 98 ? -8.091 33.078 12.729 1.00 68.31 98 PRO A N 1
ATOM 779 C CA . PRO A 1 98 ? -8.425 33.586 14.069 1.00 68.31 98 PRO A CA 1
ATOM 780 C C . PRO A 1 98 ? -7.296 33.394 15.113 1.00 68.31 98 PRO A C 1
ATOM 782 O O . PRO A 1 98 ? -6.224 32.908 14.761 1.00 68.31 98 PRO A O 1
ATOM 785 N N . PRO A 1 99 ? -7.446 33.908 16.357 1.00 69.38 99 PRO A N 1
ATOM 786 C CA . PRO A 1 99 ? -6.457 33.748 17.432 1.00 69.38 99 PRO A CA 1
ATOM 787 C C . PRO A 1 99 ? -6.228 32.285 17.826 1.00 69.38 99 PRO A C 1
ATOM 789 O O . PRO A 1 99 ? -7.189 31.559 18.038 1.00 69.38 99 PRO A O 1
ATOM 792 N N . PHE A 1 100 ? -4.971 31.896 18.037 1.00 78.00 100 PHE A N 1
ATOM 793 C CA . PHE A 1 100 ? -4.585 30.547 18.452 1.00 78.00 100 PHE A CA 1
ATOM 794 C C . PHE A 1 100 ? -4.832 30.325 19.954 1.00 78.00 100 PHE A C 1
ATOM 796 O O . PHE A 1 100 ? -4.281 31.053 20.784 1.00 78.00 100 PHE A O 1
ATOM 803 N N . GLU A 1 101 ? -5.639 29.329 20.329 1.00 76.38 101 GLU A N 1
ATOM 804 C CA . GLU A 1 101 ? -5.869 28.962 21.736 1.00 76.38 101 GLU A CA 1
ATOM 805 C C . GLU A 1 101 ? -4.815 27.964 22.244 1.00 76.38 101 GLU A C 1
ATOM 807 O O . GLU A 1 101 ? -4.803 26.792 21.876 1.00 76.38 101 GLU A O 1
ATOM 812 N N . TYR A 1 102 ? -3.945 28.412 23.150 1.00 74.75 102 TYR A N 1
ATOM 813 C CA . TYR A 1 102 ? -2.912 27.598 23.787 1.00 74.75 102 TYR A CA 1
ATOM 814 C C . TYR A 1 102 ? -3.368 27.122 25.175 1.00 74.75 102 TYR A C 1
ATOM 816 O O . TYR A 1 102 ? -3.565 27.931 26.089 1.00 74.75 102 TYR A O 1
ATOM 824 N N . LEU A 1 103 ? -3.523 25.806 25.363 1.00 77.31 103 LEU A N 1
ATOM 825 C CA . LEU A 1 103 ? -3.834 25.211 26.669 1.00 77.31 103 LEU A CA 1
ATOM 826 C C . LEU A 1 103 ? -2.545 24.992 27.475 1.00 77.31 103 LEU A C 1
ATOM 828 O O . LEU A 1 103 ? -1.748 24.107 27.173 1.00 77.31 103 LEU A O 1
ATOM 832 N N . LEU A 1 104 ? -2.358 25.786 28.526 1.00 76.12 104 LEU A N 1
ATOM 833 C CA . LEU A 1 104 ? -1.238 25.672 29.451 1.00 76.12 104 LEU A CA 1
ATOM 834 C C . LEU A 1 104 ? -1.552 24.669 30.570 1.00 76.12 104 LEU A C 1
ATOM 836 O O . LEU A 1 104 ? -2.508 24.877 31.314 1.00 76.12 104 LEU A O 1
ATOM 840 N N . GLU A 1 105 ? -0.715 23.644 30.746 1.00 76.50 105 GLU A N 1
ATOM 841 C CA . GLU A 1 105 ? -0.783 22.716 31.887 1.00 76.50 105 GLU A CA 1
ATOM 842 C C . GLU A 1 105 ? 0.419 22.918 32.821 1.00 76.50 105 GLU A C 1
ATOM 844 O O . GLU A 1 105 ? 1.568 22.729 32.419 1.00 76.50 105 GLU A O 1
ATOM 849 N N . VAL A 1 106 ? 0.164 23.327 34.065 1.00 74.38 106 VAL A N 1
ATOM 850 C CA . VAL A 1 106 ? 1.203 23.633 35.057 1.00 74.38 106 VAL A CA 1
ATOM 851 C C . VAL A 1 106 ? 1.680 22.335 35.722 1.00 74.38 106 VAL A C 1
ATOM 853 O O . VAL A 1 106 ? 0.852 21.559 36.201 1.00 74.38 106 VAL A O 1
ATOM 856 N N . PRO A 1 107 ? 2.996 22.064 35.778 1.00 61.22 107 PRO A N 1
ATOM 857 C CA . PRO A 1 107 ? 3.515 20.802 36.304 1.00 61.22 107 PRO A CA 1
ATOM 858 C C . PRO A 1 107 ? 3.195 20.590 37.805 1.00 61.22 107 PRO A C 1
ATOM 860 O O . PRO A 1 107 ? 3.138 21.566 38.557 1.00 61.22 107 PRO A O 1
ATOM 863 N N . PRO A 1 108 ? 3.013 19.332 38.270 1.00 59.84 108 PRO A N 1
ATOM 864 C CA . PRO A 1 108 ? 2.840 19.013 39.693 1.00 59.84 108 PRO A CA 1
ATOM 865 C C . PRO A 1 108 ? 4.084 19.397 40.517 1.00 59.84 108 PRO A C 1
ATOM 867 O O . PRO A 1 108 ? 5.215 19.142 40.094 1.00 59.84 108 PRO A O 1
ATOM 870 N N . GLY A 1 109 ? 3.902 20.001 41.695 1.00 51.75 109 GLY A N 1
ATOM 871 C CA . GLY A 1 109 ? 4.963 20.360 42.634 1.00 51.75 109 GLY A CA 1
ATOM 872 C C . GLY A 1 109 ? 5.603 19.127 43.261 1.00 51.75 109 GLY A C 1
ATOM 873 O O . GLY A 1 109 ? 5.005 18.372 44.022 1.00 51.75 109 GLY A O 1
ATOM 874 N N . GLY A 1 110 ? 6.870 18.903 42.923 1.00 41.03 110 GLY A N 1
ATOM 875 C CA . GLY A 1 110 ? 7.656 17.810 43.475 1.00 41.03 110 GLY A CA 1
ATOM 876 C C . GLY A 1 110 ? 8.256 18.175 44.828 1.00 41.03 110 GLY A C 1
ATOM 877 O O . GLY A 1 110 ? 9.323 18.789 44.889 1.00 41.03 110 GLY A O 1
ATOM 878 N N . LEU A 1 111 ? 7.648 17.695 45.911 1.00 33.34 111 LEU A N 1
ATOM 879 C CA . LEU A 1 111 ? 8.429 17.248 47.059 1.00 33.34 111 LEU A CA 1
ATOM 880 C C . LEU A 1 111 ? 8.687 15.738 46.941 1.00 33.34 111 LEU A C 1
ATOM 882 O O . LEU A 1 111 ? 7.756 14.937 46.966 1.00 33.34 111 LEU A O 1
ATOM 886 N N . SER A 1 112 ? 9.986 15.398 46.916 1.00 29.23 112 SER A N 1
ATOM 887 C CA . SER A 1 112 ? 10.644 14.106 47.226 1.00 29.23 112 SER A CA 1
ATOM 888 C C . SER A 1 112 ? 11.301 13.359 46.033 1.00 29.23 112 SER A C 1
ATOM 890 O O . SER A 1 112 ? 11.068 13.710 44.883 1.00 29.23 112 SER A O 1
ATOM 892 N N . PRO A 1 113 ? 12.180 12.360 46.277 1.00 42.44 113 PRO A N 1
ATOM 893 C CA . PRO A 1 113 ? 13.647 12.392 46.355 1.00 42.44 113 PRO A CA 1
ATOM 894 C C . PRO A 1 113 ? 14.340 11.764 45.110 1.00 42.44 113 PRO A C 1
ATOM 896 O O . PRO A 1 113 ? 13.683 11.238 44.228 1.00 42.44 113 PRO A O 1
ATOM 899 N N . TYR A 1 114 ? 15.683 11.748 45.086 1.00 33.88 114 TYR A N 1
ATOM 900 C CA . TYR A 1 114 ? 16.577 11.114 44.082 1.00 33.88 114 TYR A CA 1
ATOM 901 C C . TYR A 1 114 ? 16.806 11.834 42.738 1.00 33.88 114 TYR A C 1
ATOM 903 O O . TYR A 1 114 ? 16.280 11.454 41.702 1.00 33.88 114 TYR A O 1
ATOM 911 N N . ASN A 1 115 ? 17.732 12.802 42.740 1.00 31.09 115 ASN A N 1
ATOM 912 C CA . ASN A 1 115 ? 18.900 12.827 41.839 1.00 31.09 115 ASN A CA 1
ATOM 913 C C . ASN A 1 115 ? 19.743 14.074 42.140 1.00 31.09 115 ASN A C 1
ATOM 915 O O . ASN A 1 115 ? 19.467 15.176 41.672 1.00 31.09 115 ASN A O 1
ATOM 919 N N . LYS A 1 116 ? 20.778 13.922 42.972 1.00 33.50 116 LYS A N 1
ATOM 920 C CA . LYS A 1 116 ? 21.732 15.003 43.249 1.00 33.50 116 LYS A CA 1
ATOM 921 C C . LYS A 1 116 ? 22.695 15.149 42.066 1.00 33.50 116 LYS A C 1
ATOM 923 O O . LYS A 1 116 ? 23.710 14.463 42.020 1.00 33.50 116 LYS A O 1
ATOM 928 N N . SER A 1 117 ? 22.436 16.088 41.158 1.00 31.70 117 SER A N 1
ATOM 929 C CA . SER A 1 117 ? 23.504 16.691 40.354 1.00 31.70 117 SER A CA 1
ATOM 930 C C . SER A 1 117 ? 24.212 17.741 41.218 1.00 31.70 117 SER A C 1
ATOM 932 O O . SER A 1 117 ? 23.656 18.806 41.494 1.00 31.70 117 SER A O 1
ATOM 934 N N . GLY A 1 118 ? 25.406 17.425 41.721 1.00 34.75 118 GLY A N 1
ATOM 935 C CA . GLY A 1 118 ? 26.194 18.341 42.547 1.00 34.75 118 GLY A CA 1
ATOM 936 C C . GLY A 1 118 ? 26.582 19.606 41.777 1.00 34.75 118 GLY A C 1
ATOM 937 O O . GLY A 1 118 ? 27.260 19.533 40.755 1.00 34.75 118 GLY A O 1
ATOM 938 N N . ARG A 1 119 ? 26.161 20.774 42.271 1.00 33.56 119 ARG A N 1
ATOM 939 C CA . ARG A 1 119 ? 26.631 22.084 41.806 1.00 33.56 119 ARG A CA 1
ATOM 940 C C . ARG A 1 119 ? 27.948 22.393 42.523 1.00 33.56 119 ARG A C 1
ATOM 942 O O . ARG A 1 119 ? 27.977 22.416 43.749 1.00 33.56 119 ARG A O 1
ATOM 949 N N . PHE A 1 120 ? 29.026 22.616 41.774 1.00 35.97 120 PHE A N 1
ATOM 950 C CA . PHE A 1 120 ? 30.289 23.111 42.326 1.00 35.97 120 PHE A CA 1
ATOM 951 C C . PHE A 1 120 ? 30.255 24.641 42.361 1.00 35.97 120 PHE A C 1
ATOM 953 O O . PHE A 1 120 ? 30.161 25.284 41.316 1.00 35.97 120 PHE A O 1
ATOM 960 N N . GLU A 1 121 ? 30.336 25.227 43.552 1.00 43.28 121 GLU A N 1
ATOM 961 C CA . GLU A 1 121 ? 30.507 26.669 43.724 1.00 43.28 121 GLU A CA 1
ATOM 962 C C . GLU A 1 121 ? 31.995 27.002 43.871 1.00 43.28 121 GLU A C 1
ATOM 964 O O . GLU A 1 121 ? 32.690 26.461 44.730 1.00 43.28 121 GLU A O 1
ATOM 969 N N . LYS A 1 122 ? 32.493 27.916 43.031 1.00 41.22 122 LYS A N 1
ATOM 970 C CA . LYS A 1 122 ? 33.776 28.600 43.231 1.00 41.22 122 LYS A CA 1
ATOM 971 C C . LYS A 1 122 ? 33.482 30.092 43.403 1.00 41.22 122 LYS A C 1
ATOM 973 O O . LYS A 1 122 ? 32.754 30.668 42.599 1.00 41.22 122 LYS A O 1
ATOM 978 N N . GLY A 1 123 ? 33.999 30.694 44.472 1.00 47.72 123 GLY A N 1
ATOM 979 C CA . GLY A 1 123 ? 33.683 32.070 44.869 1.00 47.72 123 GLY A CA 1
ATOM 980 C C . GLY A 1 123 ? 34.241 33.164 43.944 1.00 47.72 123 GLY A C 1
ATOM 981 O O . GLY A 1 123 ? 35.298 32.991 43.342 1.00 47.72 123 GLY A O 1
ATOM 982 N N . GLN A 1 124 ? 33.490 34.277 43.895 1.00 52.72 124 GLN A N 1
ATOM 983 C CA . GLN A 1 124 ? 33.743 35.602 43.292 1.00 52.72 124 GLN A CA 1
ATOM 984 C C . GLN A 1 124 ? 34.447 35.631 41.920 1.00 52.72 124 GLN A C 1
ATOM 986 O O . GLN A 1 124 ? 35.670 35.701 41.817 1.00 52.72 124 GLN A O 1
ATOM 991 N N . LEU A 1 125 ? 33.642 35.686 40.852 1.00 55.66 125 LEU A N 1
ATOM 992 C CA . LEU A 1 125 ? 34.114 35.976 39.495 1.00 55.66 125 LEU A CA 1
ATOM 993 C C . LEU A 1 125 ? 34.189 37.491 39.272 1.00 55.66 125 LEU A C 1
ATOM 995 O O . LEU A 1 125 ? 33.249 38.221 39.588 1.00 55.66 125 LEU A O 1
ATOM 999 N N . GLN A 1 126 ? 35.295 37.963 38.706 1.00 53.62 126 GLN A N 1
ATOM 1000 C CA . GLN A 1 126 ? 35.480 39.376 38.390 1.00 53.62 126 GLN A CA 1
ATOM 1001 C C . GLN A 1 126 ? 34.771 39.738 37.074 1.00 53.62 126 GLN A C 1
ATOM 1003 O O . GLN A 1 126 ? 34.749 38.909 36.159 1.00 53.62 126 GLN A O 1
ATOM 1008 N N . PRO A 1 127 ? 34.177 40.942 36.950 1.00 59.31 127 PRO A N 1
ATOM 1009 C CA . PRO A 1 127 ? 33.538 41.387 35.711 1.00 59.31 127 PRO A CA 1
ATOM 1010 C C . PRO A 1 127 ? 34.568 41.530 34.575 1.00 59.31 127 PRO A C 1
ATOM 1012 O O . PRO A 1 127 ? 35.689 41.978 34.806 1.00 59.31 127 PRO A O 1
ATOM 1015 N N . GLN A 1 128 ? 34.191 41.157 33.346 1.00 61.19 128 GLN A N 1
ATOM 1016 C CA . GLN A 1 128 ? 35.030 41.187 32.132 1.00 61.19 128 GLN A CA 1
ATOM 1017 C C . GLN A 1 128 ? 36.264 40.262 32.153 1.00 61.19 128 GLN A C 1
ATOM 1019 O O . GLN A 1 128 ? 37.220 40.499 31.417 1.00 61.19 128 GLN A O 1
ATOM 1024 N N . SER A 1 129 ? 36.247 39.182 32.943 1.00 58.59 129 SER A N 1
ATOM 1025 C CA . SER A 1 129 ? 37.386 38.254 33.105 1.00 58.59 129 SER A CA 1
ATOM 1026 C C . SER A 1 129 ? 37.120 36.860 32.515 1.00 58.59 129 SER A C 1
ATOM 1028 O O . SER A 1 129 ? 35.992 36.372 32.579 1.00 58.59 129 SER A O 1
ATOM 1030 N N . ASN A 1 130 ? 38.160 36.217 31.961 1.00 63.62 130 ASN A N 1
ATOM 1031 C CA . ASN A 1 130 ? 38.096 34.887 31.332 1.00 63.62 130 ASN A CA 1
ATOM 1032 C C . ASN A 1 130 ? 38.383 33.754 32.331 1.00 63.62 130 ASN A C 1
ATOM 1034 O O . ASN A 1 130 ? 39.399 33.780 33.024 1.00 63.62 130 ASN A O 1
ATOM 1038 N N . TYR A 1 131 ? 37.548 32.714 32.340 1.00 67.94 131 TYR A N 1
ATOM 1039 C CA . TYR A 1 131 ? 37.683 31.528 33.190 1.00 67.94 131 TYR A CA 1
ATOM 1040 C C . TYR A 1 131 ? 37.548 30.242 32.371 1.00 67.94 131 TYR A C 1
ATOM 1042 O O . TYR A 1 131 ? 36.594 30.091 31.614 1.00 67.94 131 TYR A O 1
ATOM 1050 N N . THR A 1 132 ? 38.479 29.296 32.537 1.00 58.34 132 THR A N 1
ATOM 1051 C CA . THR A 1 132 ? 38.469 27.996 31.839 1.00 58.34 132 THR A CA 1
ATOM 1052 C C . THR A 1 132 ? 37.970 26.890 32.760 1.00 58.34 132 THR A C 1
ATOM 1054 O O . THR A 1 132 ? 38.535 26.670 33.829 1.00 58.34 132 THR A O 1
ATOM 1057 N N . CYS A 1 133 ? 36.920 26.189 32.342 1.00 50.06 133 CYS A N 1
ATOM 1058 C CA . CYS A 1 133 ? 36.378 25.023 33.023 1.00 50.06 133 CYS A CA 1
ATOM 1059 C C . CYS A 1 133 ? 36.815 23.750 32.294 1.00 50.06 133 CYS A C 1
ATOM 1061 O O . CYS A 1 133 ? 36.633 23.639 31.082 1.00 50.06 133 CYS A O 1
ATOM 1063 N N . SER A 1 134 ? 37.387 22.807 33.036 1.00 52.31 134 SER A N 1
ATOM 1064 C CA . SER A 1 134 ? 37.907 21.538 32.529 1.00 52.31 134 SER A CA 1
ATOM 1065 C C . SER A 1 134 ? 37.093 20.396 33.125 1.00 52.31 134 SER A C 1
ATOM 1067 O O . SER A 1 134 ? 36.939 20.330 34.343 1.00 52.31 134 SER A O 1
ATOM 1069 N N . SER A 1 135 ? 36.577 19.500 32.290 1.00 54.00 135 SER A N 1
ATOM 1070 C CA . SER A 1 135 ? 35.810 18.322 32.704 1.00 54.00 135 SER A CA 1
ATOM 1071 C C . SER A 1 135 ? 36.501 17.051 32.224 1.00 54.00 135 SER A C 1
ATOM 1073 O O . SER A 1 135 ? 36.998 17.004 31.099 1.00 54.00 135 SER A O 1
ATOM 1075 N N . GLN A 1 136 ? 36.550 16.034 33.082 1.00 50.88 136 GLN A N 1
ATOM 1076 C CA . GLN A 1 136 ? 37.121 14.723 32.784 1.00 50.88 136 GLN A CA 1
ATOM 1077 C C . GLN A 1 136 ? 36.162 13.625 33.222 1.00 50.88 136 GLN A C 1
ATOM 1079 O O . GLN A 1 136 ? 35.593 13.693 34.309 1.00 50.88 136 GLN A O 1
ATOM 1084 N N . VAL A 1 137 ? 36.016 12.604 32.382 1.00 42.69 137 VAL A N 1
ATOM 1085 C CA . VAL A 1 137 ? 35.254 11.390 32.683 1.00 42.69 137 VAL A CA 1
ATOM 1086 C C . VAL A 1 137 ? 36.222 10.219 32.702 1.00 42.69 137 VAL A C 1
ATOM 1088 O O . VAL A 1 137 ? 36.956 10.008 31.734 1.00 42.69 137 VAL A O 1
ATOM 1091 N N . SER A 1 138 ? 36.230 9.456 33.793 1.00 40.47 138 SER A N 1
ATOM 1092 C CA . SER A 1 138 ? 37.051 8.256 33.945 1.00 40.47 138 SER A CA 1
ATOM 1093 C C . SER A 1 138 ? 36.205 7.026 34.265 1.00 40.47 138 SER A C 1
ATOM 1095 O O . SER A 1 138 ? 35.176 7.114 34.930 1.00 40.47 138 SER A O 1
ATOM 1097 N N . TYR A 1 139 ? 36.652 5.866 33.784 1.00 38.47 139 TYR A N 1
ATOM 1098 C CA . TYR A 1 139 ? 36.095 4.554 34.117 1.00 38.47 139 TYR A CA 1
ATOM 1099 C C . TYR A 1 139 ? 37.245 3.614 34.460 1.00 38.47 139 TYR A C 1
ATOM 1101 O O . TYR A 1 139 ? 38.265 3.601 33.768 1.00 38.47 139 TYR A O 1
ATOM 1109 N N . ASN A 1 140 ? 37.114 2.871 35.561 1.00 38.78 140 ASN A N 1
ATOM 1110 C CA . ASN A 1 140 ? 38.180 2.023 36.108 1.00 38.78 140 ASN A CA 1
ATOM 1111 C C . ASN A 1 140 ? 39.543 2.735 36.194 1.00 38.78 140 ASN A C 1
ATOM 1113 O O . ASN A 1 140 ? 40.570 2.199 35.789 1.00 38.78 140 ASN A O 1
ATOM 1117 N N . HIS A 1 141 ? 39.543 3.967 36.715 1.00 53.59 141 HIS A N 1
ATOM 1118 C CA . HIS A 1 141 ? 40.739 4.796 36.915 1.00 53.59 141 HIS A CA 1
ATOM 1119 C C . HIS A 1 141 ? 41.516 5.176 35.634 1.00 53.59 141 HIS A C 1
ATOM 1121 O O . HIS A 1 141 ? 42.613 5.724 35.728 1.00 53.59 141 HIS A O 1
ATOM 1127 N N . LYS A 1 142 ? 40.943 4.979 34.437 1.00 36.03 142 LYS A N 1
ATOM 1128 C CA . LYS A 1 142 ? 41.437 5.559 33.175 1.00 36.03 142 LYS A CA 1
ATOM 1129 C C . LYS A 1 142 ? 40.506 6.669 32.697 1.00 36.03 142 LYS A C 1
ATOM 1131 O O . LYS A 1 142 ? 39.294 6.483 32.652 1.00 36.03 142 LYS A O 1
ATOM 1136 N N . ILE A 1 143 ? 41.067 7.826 32.340 1.00 58.88 143 ILE A N 1
ATOM 1137 C CA . ILE A 1 143 ? 40.307 8.954 31.780 1.00 58.88 143 ILE A CA 1
ATOM 1138 C C . ILE A 1 143 ? 39.925 8.602 30.340 1.00 58.88 143 ILE A C 1
ATOM 1140 O O . ILE A 1 143 ? 40.797 8.391 29.503 1.00 58.88 143 ILE A O 1
ATOM 1144 N N . ILE A 1 144 ? 38.623 8.526 30.071 1.00 50.75 144 ILE A N 1
ATOM 1145 C CA . ILE A 1 144 ? 38.063 8.188 28.757 1.00 50.75 144 ILE A CA 1
ATOM 1146 C C . ILE A 1 144 ? 37.924 9.444 27.894 1.00 50.75 144 ILE A C 1
ATOM 1148 O O . ILE A 1 144 ? 38.067 9.394 26.676 1.00 50.75 144 ILE A O 1
ATOM 1152 N N . THR A 1 145 ? 37.630 10.592 28.504 1.00 40.16 145 THR A N 1
ATOM 1153 C CA . THR A 1 145 ? 37.468 11.858 27.782 1.00 40.16 145 THR A CA 1
ATOM 1154 C C . THR A 1 145 ? 37.726 13.044 28.701 1.00 40.16 145 THR A C 1
ATOM 1156 O O . THR A 1 145 ? 37.356 13.021 29.874 1.00 40.16 145 THR A O 1
ATOM 1159 N N . SER A 1 146 ? 38.357 14.085 28.152 1.00 54.91 146 SER A N 1
ATOM 1160 C CA . SER A 1 146 ? 38.589 15.376 28.802 1.00 54.91 146 SER A CA 1
ATOM 1161 C C . SER A 1 146 ? 38.177 16.500 27.852 1.00 54.91 146 SER A C 1
ATOM 1163 O O . SER A 1 146 ? 38.610 16.503 26.703 1.00 54.91 146 SER A O 1
ATOM 1165 N N . GLN A 1 147 ? 37.397 17.474 28.319 1.00 51.09 147 GLN A N 1
ATOM 1166 C CA . GLN A 1 147 ? 37.054 18.682 27.558 1.00 51.09 147 GLN A CA 1
ATOM 1167 C C . GLN A 1 147 ? 37.236 19.939 28.403 1.00 51.09 147 GLN A C 1
ATOM 1169 O O . GLN A 1 147 ? 36.789 19.980 29.549 1.00 51.09 147 GLN A O 1
ATOM 1174 N N . ASN A 1 148 ? 37.820 20.981 27.805 1.00 67.12 148 ASN A N 1
ATOM 1175 C CA . ASN A 1 148 ? 38.011 22.281 28.443 1.00 67.12 148 ASN A CA 1
ATOM 1176 C C . ASN A 1 148 ? 37.283 23.372 27.650 1.00 67.12 148 ASN A C 1
ATOM 1178 O O . ASN A 1 148 ? 37.336 23.383 26.420 1.00 67.12 148 ASN A O 1
ATOM 1182 N N . LYS A 1 149 ? 36.638 24.311 28.344 1.00 52.97 149 LYS A N 1
ATOM 1183 C CA . LYS A 1 149 ? 35.934 25.445 27.735 1.00 52.97 149 LYS A CA 1
ATOM 1184 C C . LYS A 1 149 ? 36.148 26.723 28.538 1.00 52.97 149 LYS A C 1
ATOM 1186 O O . LYS A 1 149 ? 36.004 26.715 29.758 1.00 52.97 149 LYS A O 1
ATOM 1191 N N . THR A 1 150 ? 36.469 27.820 27.857 1.00 64.12 150 THR A N 1
ATOM 1192 C CA . THR A 1 150 ? 36.713 29.136 28.473 1.00 64.12 150 THR A CA 1
ATOM 1193 C C . THR A 1 150 ? 35.522 30.070 28.265 1.00 64.12 150 THR A C 1
ATOM 1195 O O . THR A 1 150 ? 34.959 30.109 27.174 1.00 64.12 150 THR A O 1
ATOM 1198 N N . ILE A 1 151 ? 35.135 30.812 29.306 1.00 60.91 151 ILE A N 1
ATOM 1199 C CA . ILE A 1 151 ? 34.015 31.770 29.319 1.00 60.91 151 ILE A CA 1
ATOM 1200 C C . ILE A 1 151 ? 34.448 33.131 29.886 1.00 60.91 151 ILE A C 1
ATOM 1202 O O . ILE A 1 151 ? 35.292 33.169 30.779 1.00 60.91 151 ILE A O 1
ATOM 1206 N N . GLN A 1 152 ? 33.853 34.229 29.401 1.00 59.66 152 GLN A N 1
ATOM 1207 C CA . GLN A 1 152 ? 34.079 35.605 29.881 1.00 59.66 152 GLN A CA 1
ATOM 1208 C C . GLN A 1 152 ? 32.813 36.176 30.539 1.00 59.66 152 GLN A C 1
ATOM 1210 O O . GLN A 1 152 ? 31.713 35.915 30.060 1.00 59.66 152 GLN A O 1
ATOM 1215 N N . THR A 1 153 ? 32.942 36.961 31.611 1.00 62.50 153 THR A N 1
ATOM 1216 C CA . THR A 1 153 ? 31.808 37.613 32.307 1.00 62.50 153 THR A CA 1
ATOM 1217 C C . THR A 1 153 ? 31.450 38.983 31.693 1.00 62.50 153 THR A C 1
ATOM 1219 O O . THR A 1 153 ? 32.345 39.769 31.398 1.00 62.50 153 THR A O 1
ATOM 1222 N N . ASP A 1 154 ? 30.164 39.326 31.519 1.00 48.50 154 ASP A N 1
ATOM 1223 C CA . ASP A 1 154 ? 29.711 40.407 30.610 1.00 48.50 154 ASP A CA 1
ATOM 1224 C C . ASP A 1 154 ? 28.974 41.622 31.243 1.00 48.50 154 ASP A C 1
ATOM 1226 O O . ASP A 1 154 ? 28.586 42.544 30.527 1.00 48.50 154 ASP A O 1
ATOM 1230 N N . PHE A 1 155 ? 28.839 41.726 32.571 1.00 54.56 155 PHE A N 1
ATOM 1231 C CA . PHE A 1 155 ? 28.041 42.785 33.236 1.00 54.56 155 PHE A CA 1
ATOM 1232 C C . PHE A 1 155 ? 28.822 44.059 33.690 1.00 54.56 155 PHE A C 1
ATOM 1234 O O . PHE A 1 155 ? 30.010 43.991 34.009 1.00 54.56 155 PHE A O 1
ATOM 1241 N N . ARG A 1 156 ? 28.141 45.237 33.748 1.00 50.16 156 ARG A N 1
ATOM 1242 C CA . ARG A 1 156 ? 28.612 46.576 34.242 1.00 50.16 156 ARG A CA 1
ATOM 1243 C C . ARG A 1 156 ? 27.572 47.264 35.182 1.00 50.16 156 ARG A C 1
ATOM 1245 O O . ARG A 1 156 ? 26.385 46.989 35.064 1.00 50.16 156 ARG A O 1
ATOM 1252 N N . ALA A 1 157 ? 27.985 48.169 36.090 1.00 44.25 157 ALA A N 1
ATOM 1253 C CA . ALA A 1 157 ? 27.161 48.760 37.183 1.00 44.25 157 ALA A CA 1
ATOM 1254 C C . ALA A 1 157 ? 26.275 50.004 36.825 1.00 44.25 157 ALA A C 1
ATOM 1256 O O . ALA A 1 157 ? 26.589 50.733 35.884 1.00 44.25 157 ALA A O 1
ATOM 1257 N N . LYS A 1 158 ? 25.184 50.265 37.591 1.00 48.44 158 LYS A N 1
ATOM 1258 C CA . LYS A 1 158 ? 24.170 51.360 37.431 1.00 48.44 158 LYS A CA 1
ATOM 1259 C C . LYS A 1 158 ? 24.703 52.778 37.783 1.00 48.44 158 LYS A C 1
ATOM 1261 O O . LYS A 1 158 ? 25.537 52.897 38.673 1.00 48.44 158 LYS A O 1
ATOM 1266 N N . ARG A 1 159 ? 24.184 53.854 37.149 1.00 54.97 159 ARG A N 1
ATOM 1267 C CA . ARG A 1 159 ? 24.516 55.283 37.427 1.00 54.97 159 ARG A CA 1
ATOM 1268 C C . ARG A 1 159 ? 23.312 56.067 37.992 1.00 54.97 159 ARG A C 1
ATOM 1270 O O . ARG A 1 159 ? 22.248 56.014 37.388 1.00 54.97 159 ARG A O 1
ATOM 1277 N N . CYS A 1 160 ? 23.502 56.843 39.065 1.00 58.47 160 CYS A N 1
ATOM 1278 C CA . CYS A 1 160 ? 22.535 57.816 39.612 1.00 58.47 160 CYS A CA 1
ATOM 1279 C C . CYS A 1 160 ? 23.160 59.227 39.640 1.00 58.47 160 CYS A C 1
ATOM 1281 O O . CYS A 1 160 ? 24.366 59.341 39.857 1.00 58.47 160 CYS A O 1
ATOM 1283 N N . HIS A 1 161 ? 22.364 60.290 39.450 1.00 64.38 161 HIS A N 1
ATOM 1284 C CA . HIS A 1 161 ? 22.825 61.689 39.481 1.00 64.38 161 HIS A CA 1
ATOM 1285 C C . HIS A 1 161 ? 22.160 62.475 40.623 1.00 64.38 161 HIS A C 1
ATOM 1287 O O . HIS A 1 161 ? 20.938 62.473 40.741 1.00 64.38 161 HIS A O 1
ATOM 1293 N N . THR A 1 162 ? 22.956 63.164 41.445 1.00 68.31 162 THR A N 1
ATOM 1294 C CA . THR A 1 162 ? 22.479 63.991 42.570 1.00 68.31 162 THR A CA 1
ATOM 1295 C C . THR A 1 162 ? 22.259 65.436 42.120 1.00 68.31 162 THR A C 1
ATOM 1297 O O . THR A 1 162 ? 23.145 66.022 41.500 1.00 68.31 162 THR A O 1
ATOM 1300 N N . LEU A 1 163 ? 21.098 66.022 42.437 1.00 68.75 163 LEU A N 1
ATOM 1301 C CA . LEU A 1 163 ? 20.706 67.372 42.004 1.00 68.75 163 LEU A CA 1
ATOM 1302 C C . LEU A 1 163 ? 20.802 68.395 43.149 1.00 68.75 163 LEU A C 1
ATOM 1304 O O . LEU A 1 163 ? 20.582 68.056 44.309 1.00 68.75 163 LEU A O 1
ATOM 1308 N N . ASN A 1 164 ? 21.125 69.655 42.833 1.00 65.69 164 ASN A N 1
ATOM 1309 C CA . ASN A 1 164 ? 21.216 70.739 43.823 1.00 65.69 164 ASN A CA 1
ATOM 1310 C C . ASN A 1 164 ? 19.823 71.327 44.141 1.00 65.69 164 ASN A C 1
ATOM 1312 O O . ASN A 1 164 ? 18.970 71.399 43.256 1.00 65.69 164 ASN A O 1
ATOM 1316 N N . LYS A 1 165 ? 19.607 71.805 45.376 1.00 68.50 165 LYS A N 1
ATOM 1317 C CA . LYS A 1 165 ? 18.311 72.262 45.927 1.00 68.50 165 LYS A CA 1
ATOM 1318 C C . LYS A 1 165 ? 17.676 73.453 45.197 1.00 68.50 165 LYS A C 1
ATOM 1320 O O . LYS A 1 165 ? 16.494 73.709 45.380 1.00 68.50 165 LYS A O 1
ATOM 1325 N N . THR A 1 166 ? 18.452 74.187 44.407 1.00 67.19 166 THR A N 1
ATOM 1326 C CA . THR A 1 166 ? 18.021 75.369 43.643 1.00 67.19 166 THR A CA 1
ATOM 1327 C C . THR A 1 166 ? 17.847 75.091 42.146 1.00 67.19 166 THR A C 1
ATOM 1329 O O . THR A 1 166 ? 17.713 76.027 41.362 1.00 67.19 166 THR A O 1
ATOM 1332 N N . THR A 1 167 ? 17.907 73.822 41.726 1.00 70.56 167 THR A N 1
ATOM 1333 C CA . THR A 1 167 ? 17.854 73.442 40.306 1.00 70.56 167 THR A CA 1
ATOM 1334 C C . THR A 1 167 ? 16.414 73.235 39.859 1.00 70.56 167 THR A C 1
ATOM 1336 O O . THR A 1 167 ? 15.717 72.382 40.404 1.00 70.56 167 THR A O 1
ATOM 1339 N N . ASN A 1 168 ? 15.998 73.953 38.815 1.00 70.12 168 ASN A N 1
ATOM 1340 C CA . ASN A 1 168 ? 14.609 73.934 38.343 1.00 70.12 168 ASN A CA 1
ATOM 1341 C C . ASN A 1 168 ? 14.470 73.310 36.938 1.00 70.12 168 ASN A C 1
ATOM 1343 O O . ASN A 1 168 ? 13.357 73.139 36.447 1.00 70.12 168 ASN A O 1
ATOM 1347 N N . THR A 1 169 ? 15.581 73.014 36.246 1.00 69.94 169 THR A N 1
ATOM 1348 C CA . THR A 1 169 ? 15.590 72.507 34.858 1.00 69.94 169 THR A CA 1
ATOM 1349 C C . THR A 1 169 ? 16.856 71.688 34.580 1.00 69.94 169 THR A C 1
ATOM 1351 O O . THR A 1 169 ? 17.938 72.070 35.023 1.00 69.94 169 THR A O 1
ATOM 1354 N N . ILE A 1 170 ? 16.728 70.574 33.846 1.00 70.94 170 ILE A N 1
ATOM 1355 C CA . ILE A 1 170 ? 17.825 69.682 33.425 1.00 70.94 170 ILE A CA 1
ATOM 1356 C C . ILE A 1 170 ? 17.646 69.299 31.958 1.00 70.94 170 ILE A C 1
ATOM 1358 O O . ILE A 1 170 ? 16.541 68.955 31.544 1.00 70.94 170 ILE A O 1
ATOM 1362 N N . ASN A 1 171 ? 18.750 69.297 31.208 1.00 74.38 171 ASN A N 1
ATOM 1363 C CA . ASN A 1 171 ? 18.794 68.849 29.818 1.00 74.38 171 ASN A CA 1
ATOM 1364 C C . ASN A 1 171 ? 19.317 67.412 29.733 1.00 74.38 171 ASN A C 1
ATOM 1366 O O . ASN A 1 171 ? 20.308 67.066 30.378 1.00 74.38 171 ASN A O 1
ATOM 1370 N N . LEU A 1 172 ? 18.661 66.585 28.918 1.00 70.69 172 LEU A N 1
ATOM 1371 C CA . LEU A 1 172 ? 19.071 65.211 28.638 1.00 70.69 172 LEU A CA 1
ATOM 1372 C C . LEU A 1 172 ? 19.436 65.070 27.163 1.00 70.69 172 LEU A C 1
ATOM 1374 O O . LEU A 1 172 ? 18.648 65.425 26.290 1.00 70.69 172 LEU A O 1
ATOM 1378 N N . GLU A 1 173 ? 20.612 64.512 26.894 1.00 73.06 173 GLU A N 1
ATOM 1379 C CA . GLU A 1 173 ? 21.156 64.349 25.543 1.00 73.06 173 GLU A CA 1
ATOM 1380 C C . GLU A 1 173 ? 21.311 62.863 25.172 1.00 73.06 173 GLU A C 1
ATOM 1382 O O . GLU A 1 173 ? 21.327 61.988 26.040 1.00 73.06 173 GLU A O 1
ATOM 1387 N N . TYR A 1 174 ? 21.447 62.574 23.871 1.00 68.44 174 TYR A N 1
ATOM 1388 C CA . TYR A 1 174 ? 21.678 61.227 23.310 1.00 68.44 174 TYR A CA 1
ATOM 1389 C C . TYR A 1 174 ? 20.561 60.203 23.573 1.00 68.44 174 TYR A C 1
ATOM 1391 O O . TYR A 1 174 ? 20.802 58.998 23.691 1.00 68.44 174 TYR A O 1
ATOM 1399 N N . LEU A 1 175 ? 19.318 60.675 23.643 1.00 71.31 175 LEU A N 1
ATOM 1400 C CA . LEU A 1 175 ? 18.147 59.813 23.767 1.00 71.31 175 LEU A CA 1
ATOM 1401 C C . LEU A 1 175 ? 17.845 59.109 22.433 1.00 71.31 175 LEU A C 1
ATOM 1403 O O . LEU A 1 175 ? 17.949 59.699 21.358 1.00 71.31 175 LEU A O 1
ATOM 1407 N N . LYS A 1 176 ? 17.458 57.833 22.496 1.00 68.25 176 LYS A N 1
ATOM 1408 C CA . LYS A 1 176 ? 17.089 57.032 21.322 1.00 68.25 176 LYS A CA 1
ATOM 1409 C C . LYS A 1 176 ? 15.755 57.526 20.751 1.00 68.25 176 LYS A C 1
ATOM 1411 O O . LYS A 1 176 ? 14.857 57.806 21.543 1.00 68.25 176 LYS A O 1
ATOM 1416 N N . PRO A 1 177 ? 15.587 57.611 19.420 1.00 66.56 177 PRO A N 1
ATOM 1417 C CA . PRO A 1 177 ? 14.335 58.046 18.798 1.00 66.56 177 PRO A CA 1
ATOM 1418 C C . PRO A 1 177 ? 13.192 57.040 19.008 1.00 66.56 177 PRO A C 1
ATOM 1420 O O . PRO A 1 177 ? 13.437 55.855 19.248 1.00 66.56 177 PRO A O 1
ATOM 1423 N N . PHE A 1 178 ? 11.944 57.520 18.946 1.00 66.44 178 PHE A N 1
ATOM 1424 C CA . PHE A 1 178 ? 10.698 56.766 19.188 1.00 66.44 178 PHE A CA 1
ATOM 1425 C C . PHE A 1 178 ? 10.648 56.004 20.514 1.00 66.44 178 PHE A C 1
ATOM 1427 O O . PHE A 1 178 ? 9.793 55.136 20.711 1.00 66.44 178 PHE A O 1
ATOM 1434 N N . THR A 1 179 ? 11.544 56.336 21.437 1.00 66.38 179 THR A N 1
ATOM 1435 C CA . THR A 1 179 ? 11.714 55.616 22.689 1.00 66.38 179 THR A 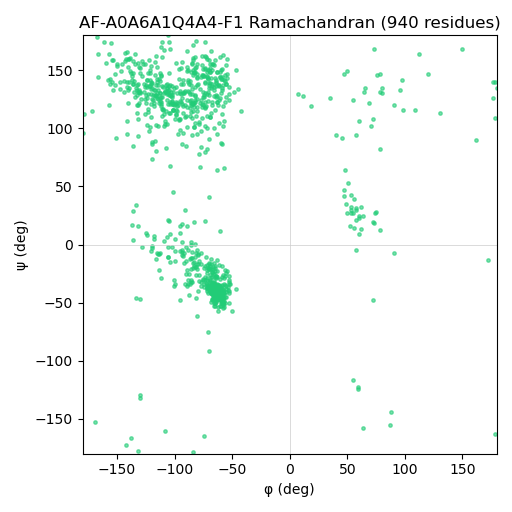CA 1
ATOM 1436 C C . THR A 1 179 ? 11.038 56.411 23.789 1.00 66.38 179 THR A C 1
ATOM 1438 O O . THR A 1 179 ? 11.200 57.628 23.901 1.00 66.38 179 THR A O 1
ATOM 1441 N N . ARG A 1 180 ? 10.219 55.718 24.579 1.00 72.75 180 ARG A N 1
ATOM 1442 C CA . ARG A 1 180 ? 9.531 56.313 25.718 1.00 72.75 180 ARG A CA 1
ATOM 1443 C C . ARG A 1 180 ? 10.480 56.304 26.909 1.00 72.75 180 ARG A C 1
ATOM 1445 O O . ARG A 1 180 ? 10.955 55.243 27.303 1.00 72.75 180 ARG A O 1
ATOM 1452 N N . TYR A 1 181 ? 10.760 57.479 27.447 1.00 75.94 181 TYR A N 1
ATOM 1453 C CA . TYR A 1 181 ? 11.596 57.663 28.623 1.00 75.94 181 TYR A CA 1
ATOM 1454 C C . TYR A 1 181 ? 10.724 58.044 29.813 1.00 75.94 181 TYR A C 1
ATOM 1456 O O . TYR A 1 181 ? 9.815 58.864 29.682 1.00 75.94 181 TYR A O 1
ATOM 1464 N N . GLU A 1 182 ? 11.015 57.444 30.964 1.00 75.50 182 GLU A N 1
ATOM 1465 C CA . GLU A 1 182 ? 10.443 57.799 32.261 1.00 75.50 182 GLU A CA 1
ATOM 1466 C C . GLU A 1 182 ? 11.563 58.350 33.141 1.00 75.50 182 GLU A C 1
ATOM 1468 O O . GLU A 1 182 ? 12.599 57.709 33.325 1.00 75.50 182 GLU A O 1
ATOM 1473 N N . ILE A 1 183 ? 11.359 59.557 33.656 1.00 77.62 183 ILE A N 1
ATOM 1474 C CA . ILE A 1 183 ? 12.248 60.202 34.615 1.00 77.62 183 ILE A CA 1
ATOM 1475 C C . ILE A 1 183 ? 11.503 60.304 35.933 1.00 77.62 183 ILE A C 1
ATOM 1477 O O . ILE A 1 183 ? 10.386 60.824 35.979 1.00 77.62 183 ILE A O 1
ATOM 1481 N N . THR A 1 184 ? 12.159 59.873 37.003 1.00 73.69 184 THR A N 1
ATOM 1482 C CA . THR A 1 184 ? 11.629 59.959 38.360 1.00 73.69 184 THR A CA 1
ATOM 1483 C C . THR A 1 184 ? 12.450 60.957 39.161 1.00 73.69 184 THR A C 1
ATOM 1485 O O . THR A 1 184 ? 13.667 60.805 39.285 1.00 73.69 184 THR A O 1
ATOM 1488 N N . LEU A 1 185 ? 11.790 61.976 39.709 1.00 76.12 185 LEU A N 1
ATOM 1489 C CA . LEU A 1 185 ? 12.386 62.918 40.647 1.00 76.12 185 LEU A CA 1
ATOM 1490 C C . LEU A 1 185 ? 11.962 62.548 42.068 1.00 76.12 185 LEU A C 1
ATOM 1492 O O . LEU A 1 185 ? 10.775 62.558 42.392 1.00 76.12 185 LEU A O 1
ATOM 1496 N N . HIS A 1 186 ? 12.950 62.268 42.911 1.00 73.06 186 HIS A N 1
ATOM 1497 C CA . HIS A 1 186 ? 12.761 62.056 44.341 1.00 73.06 186 HIS A CA 1
ATOM 1498 C C . HIS A 1 186 ? 13.237 63.281 45.118 1.00 73.06 186 HIS A C 1
ATOM 1500 O O . HIS A 1 186 ? 14.349 63.765 44.895 1.00 73.06 186 HIS A O 1
ATOM 1506 N N . ALA A 1 187 ? 12.423 63.742 46.065 1.00 71.44 187 ALA A N 1
ATOM 1507 C CA . ALA A 1 187 ? 12.797 64.787 47.010 1.00 71.44 187 ALA A CA 1
ATOM 1508 C C . ALA A 1 187 ? 12.480 64.338 48.443 1.00 71.44 187 ALA A C 1
ATOM 1510 O O . ALA A 1 187 ? 11.369 63.893 48.722 1.00 71.44 187 ALA A O 1
ATOM 1511 N N . SER A 1 188 ? 13.438 64.478 49.361 1.00 69.88 188 SER A N 1
ATOM 1512 C CA . SER A 1 188 ? 13.247 64.250 50.798 1.00 69.88 188 SER A CA 1
ATOM 1513 C C . SER A 1 188 ? 13.584 65.513 51.594 1.00 69.88 188 SER A C 1
ATOM 1515 O O . SER A 1 188 ? 14.409 66.335 51.180 1.00 69.88 188 SER A O 1
ATOM 1517 N N . VAL A 1 189 ? 12.916 65.699 52.738 1.00 67.44 189 VAL A N 1
ATOM 1518 C CA . VAL A 1 189 ? 13.249 66.762 53.696 1.00 67.44 189 VAL A CA 1
ATOM 1519 C C . VAL A 1 189 ? 13.946 66.127 54.888 1.00 67.44 189 VAL A C 1
ATOM 1521 O O . VAL A 1 189 ? 13.381 65.275 55.575 1.00 67.44 189 VAL A O 1
ATOM 1524 N N . ASN A 1 190 ? 15.173 66.576 55.144 1.00 59.50 190 ASN A N 1
ATOM 1525 C CA . ASN A 1 190 ? 15.990 66.051 56.228 1.00 59.50 190 ASN A CA 1
ATOM 1526 C C . ASN A 1 190 ? 15.787 66.893 57.501 1.00 59.50 190 ASN A C 1
ATOM 1528 O O . ASN A 1 190 ? 16.373 67.967 57.645 1.00 59.50 190 ASN A O 1
ATOM 1532 N N . GLY A 1 191 ? 14.892 66.431 58.380 1.00 59.19 191 GLY A N 1
ATOM 1533 C CA . GLY A 1 191 ? 14.722 66.917 59.756 1.00 59.19 191 GLY A CA 1
ATOM 1534 C C . GLY A 1 191 ? 15.227 65.882 60.771 1.00 59.19 191 GLY A C 1
ATOM 1535 O O . GLY A 1 191 ? 15.960 64.971 60.408 1.00 59.19 191 GLY A O 1
ATOM 1536 N N . SER A 1 192 ? 14.810 65.965 62.040 1.00 58.22 192 SER A N 1
ATOM 1537 C CA . SER A 1 192 ? 15.171 64.967 63.072 1.00 58.22 192 SER A CA 1
ATOM 1538 C C . SER A 1 192 ? 14.634 63.550 62.800 1.00 58.22 192 SER A C 1
ATOM 1540 O O . SER A 1 192 ? 15.094 62.593 63.415 1.00 58.22 192 SER A O 1
ATOM 1542 N N . VAL A 1 193 ? 13.707 63.408 61.850 1.00 54.84 193 VAL A N 1
ATOM 1543 C CA . VAL A 1 193 ? 13.352 62.155 61.171 1.00 54.84 193 VAL A CA 1
ATOM 1544 C C . VAL A 1 193 ? 13.255 62.477 59.679 1.00 54.84 193 VAL A C 1
ATOM 1546 O O . VAL A 1 193 ? 12.612 63.468 59.315 1.00 54.84 193 VAL A O 1
ATOM 1549 N N . GLU A 1 194 ? 13.889 61.677 58.819 1.00 57.06 194 GLU A N 1
ATOM 1550 C CA . GLU A 1 194 ? 13.817 61.868 57.368 1.00 57.06 194 GLU A CA 1
ATOM 1551 C C . GLU A 1 194 ? 12.392 61.582 56.885 1.00 57.06 194 GLU A C 1
ATOM 1553 O O . GLU A 1 194 ? 11.833 60.508 57.121 1.00 57.06 194 GLU A O 1
ATOM 1558 N N . ARG A 1 195 ? 11.776 62.571 56.232 1.00 56.72 195 ARG A N 1
ATOM 1559 C CA . ARG A 1 195 ? 10.470 62.401 55.593 1.00 56.72 195 ARG A CA 1
ATOM 1560 C C . ARG A 1 195 ? 10.666 62.460 54.089 1.00 56.72 195 ARG A C 1
ATOM 1562 O O . ARG A 1 195 ? 10.980 63.514 53.531 1.00 56.72 195 ARG A O 1
ATOM 1569 N N . ASN A 1 196 ? 10.480 61.313 53.450 1.00 68.25 196 ASN A N 1
ATOM 1570 C CA . ASN A 1 196 ? 10.528 61.190 52.001 1.00 68.25 196 ASN A CA 1
ATOM 1571 C C . ASN A 1 196 ? 9.248 61.774 51.399 1.00 68.25 196 ASN A C 1
ATOM 1573 O O . ASN A 1 196 ? 8.144 61.441 51.834 1.00 68.25 196 ASN A O 1
ATOM 1577 N N . GLY A 1 197 ? 9.404 62.669 50.426 1.00 61.94 197 GLY A N 1
ATOM 1578 C CA . GLY A 1 197 ? 8.307 63.084 49.562 1.00 61.94 197 GLY A CA 1
ATOM 1579 C C . GLY A 1 197 ? 7.959 61.972 48.575 1.00 61.94 197 GLY A C 1
ATOM 1580 O O . GLY A 1 197 ? 8.749 61.058 48.348 1.00 61.94 197 GLY A O 1
ATOM 1581 N N . ALA A 1 198 ? 6.763 62.052 47.999 1.00 64.81 198 ALA A N 1
ATOM 1582 C CA . ALA A 1 198 ? 6.350 61.134 46.948 1.00 64.81 198 ALA A CA 1
ATOM 1583 C C . ALA A 1 198 ? 7.100 61.422 45.640 1.00 64.81 198 ALA A C 1
ATOM 1585 O O . ALA A 1 198 ? 7.363 62.577 45.297 1.00 64.81 198 ALA A O 1
ATOM 1586 N N . ASP A 1 199 ? 7.402 60.360 44.904 1.00 72.50 199 ASP A N 1
ATOM 1587 C CA . ASP A 1 199 ? 8.142 60.433 43.652 1.00 72.50 199 ASP A CA 1
ATOM 1588 C C . ASP A 1 199 ? 7.288 61.074 42.569 1.00 72.50 199 ASP A C 1
ATOM 1590 O O . ASP A 1 199 ? 6.168 60.632 42.294 1.00 72.50 199 ASP A O 1
ATOM 1594 N N . VAL A 1 200 ? 7.834 62.085 41.901 1.00 72.81 200 VAL A N 1
ATOM 1595 C CA . VAL A 1 200 ? 7.166 62.692 40.752 1.00 72.81 200 VAL A CA 1
ATOM 1596 C C . VAL A 1 200 ? 7.763 62.109 39.483 1.00 72.81 200 VAL A C 1
ATOM 1598 O O . VAL A 1 200 ? 8.969 62.185 39.247 1.00 72.81 200 VAL A O 1
ATOM 1601 N N . LYS A 1 201 ? 6.901 61.514 38.661 1.00 74.88 201 LYS A N 1
ATOM 1602 C CA . LYS A 1 201 ? 7.277 60.846 37.416 1.00 74.88 201 LYS A CA 1
ATOM 1603 C C . LYS A 1 201 ? 6.878 61.693 36.218 1.00 74.88 201 LYS A C 1
ATOM 1605 O O . LYS A 1 201 ? 5.739 62.142 36.123 1.00 74.88 201 LYS A O 1
ATOM 1610 N N . CYS A 1 202 ? 7.806 61.871 35.287 1.00 75.69 202 CYS A N 1
ATOM 1611 C CA . CYS A 1 202 ? 7.557 62.488 33.991 1.00 75.69 202 CYS A CA 1
ATOM 1612 C C . CYS A 1 202 ? 7.878 61.479 32.892 1.00 75.69 202 CYS A C 1
ATOM 1614 O O . CYS A 1 202 ? 8.958 60.887 32.881 1.00 75.69 202 CYS A O 1
ATOM 1616 N N . VAL A 1 203 ? 6.938 61.282 31.968 1.00 78.19 203 VAL A N 1
ATOM 1617 C CA . VAL A 1 203 ? 7.089 60.333 30.866 1.00 78.19 203 VAL A CA 1
ATOM 1618 C C . VAL A 1 203 ? 6.890 61.061 29.549 1.00 78.19 203 VAL A C 1
ATOM 1620 O O . VAL A 1 203 ? 5.850 61.676 29.332 1.00 78.19 203 VAL A O 1
ATOM 1623 N N . PHE A 1 204 ? 7.853 60.937 28.644 1.00 77.50 204 PHE A N 1
ATOM 1624 C CA . PHE A 1 204 ? 7.764 61.491 27.294 1.00 77.50 204 PHE A CA 1
ATOM 1625 C C . PHE A 1 204 ? 8.311 60.497 26.272 1.00 77.50 204 PHE A C 1
ATOM 1627 O O . PHE A 1 204 ? 9.038 59.561 26.609 1.00 77.50 204 PHE A O 1
ATOM 1634 N N . LYS A 1 205 ? 7.933 60.674 25.007 1.00 75.69 205 LYS A N 1
ATOM 1635 C CA . LYS A 1 205 ? 8.433 59.874 23.889 1.00 75.69 205 LYS A CA 1
ATOM 1636 C C . LYS A 1 205 ? 9.210 60.790 22.958 1.00 75.69 205 LYS A C 1
ATOM 1638 O O . LYS A 1 205 ? 8.720 61.854 22.600 1.00 75.69 205 LYS A O 1
ATOM 1643 N N . THR A 1 206 ? 10.418 60.388 22.595 1.00 75.81 206 THR A N 1
ATOM 1644 C CA . THR A 1 206 ? 11.212 61.101 21.590 1.00 75.81 206 THR A CA 1
ATOM 1645 C C . THR A 1 206 ? 10.657 60.819 20.194 1.00 75.81 206 THR A C 1
ATOM 1647 O O . THR A 1 206 ? 10.215 59.706 19.910 1.00 75.81 206 THR A O 1
ATOM 1650 N N . GLU A 1 207 ? 10.698 61.796 19.296 1.00 66.56 207 GLU A N 1
ATOM 1651 C CA . GLU A 1 207 ? 10.406 61.596 17.870 1.00 66.56 207 GLU A CA 1
ATOM 1652 C C . GLU A 1 207 ? 11.715 61.469 17.081 1.00 66.56 207 GLU A C 1
ATOM 1654 O O . GLU A 1 207 ? 12.768 61.915 17.542 1.00 66.56 207 GLU A O 1
ATOM 1659 N N . ALA A 1 208 ? 11.686 60.823 15.913 1.00 63.25 208 ALA A N 1
ATOM 1660 C CA . ALA A 1 208 ? 12.850 60.798 15.032 1.00 63.25 208 ALA A CA 1
ATOM 1661 C C . ALA A 1 208 ? 12.834 62.000 14.092 1.00 63.25 208 ALA A C 1
ATOM 1663 O O . ALA A 1 208 ? 11.852 62.237 13.392 1.00 63.25 208 ALA A O 1
ATOM 1664 N N . THR A 1 209 ? 13.961 62.694 13.991 1.00 53.81 209 THR A N 1
ATOM 1665 C CA . THR A 1 209 ? 14.224 63.577 12.859 1.00 53.81 209 THR A CA 1
ATOM 1666 C C . THR A 1 209 ? 14.747 62.741 11.691 1.00 53.81 209 THR A C 1
ATOM 1668 O O . THR A 1 209 ? 15.722 61.997 11.805 1.00 53.81 209 THR A O 1
ATOM 1671 N N . TYR A 1 210 ? 14.047 62.811 10.559 1.00 56.81 210 TYR A N 1
ATOM 1672 C CA . TYR A 1 210 ? 14.369 62.053 9.352 1.00 56.81 210 TYR A CA 1
ATOM 1673 C C . TYR A 1 210 ? 15.609 62.649 8.672 1.00 56.81 210 TYR A C 1
ATOM 1675 O O . TYR A 1 210 ? 15.606 63.824 8.307 1.00 56.81 210 TYR A O 1
ATOM 1683 N N . ASN A 1 211 ? 16.663 61.853 8.465 1.00 60.28 211 ASN A N 1
ATOM 1684 C CA . ASN A 1 211 ? 17.819 62.283 7.677 1.00 60.28 211 ASN A CA 1
ATOM 1685 C C . ASN A 1 211 ? 17.636 61.841 6.220 1.00 60.28 211 ASN A C 1
ATOM 1687 O O . ASN A 1 211 ? 18.080 60.765 5.813 1.00 60.28 211 ASN A O 1
ATOM 1691 N N . SER A 1 212 ? 16.947 62.673 5.440 1.00 60.16 212 SER A N 1
ATOM 1692 C CA . SER A 1 212 ? 16.673 62.457 4.013 1.00 60.16 212 SER A CA 1
ATOM 1693 C C . SER A 1 212 ? 17.939 62.174 3.196 1.00 60.16 212 SER A C 1
ATOM 1695 O O . SER A 1 212 ? 17.897 61.369 2.268 1.00 60.16 212 SER A O 1
ATOM 1697 N N . ASN A 1 213 ? 19.091 62.720 3.595 1.00 63.31 213 ASN A N 1
ATOM 1698 C CA . ASN A 1 213 ? 20.365 62.474 2.918 1.00 63.31 213 ASN A CA 1
ATOM 1699 C C . ASN A 1 213 ? 20.850 61.022 3.076 1.00 63.31 213 ASN A C 1
ATOM 1701 O O . ASN A 1 213 ? 21.416 60.461 2.141 1.00 63.31 213 ASN A O 1
ATOM 1705 N N . ALA A 1 214 ? 20.592 60.376 4.217 1.00 62.94 214 ALA A N 1
ATOM 1706 C CA . ALA A 1 214 ? 20.982 58.981 4.443 1.00 62.94 214 ALA A CA 1
ATOM 1707 C C . ALA A 1 214 ? 20.134 58.000 3.615 1.00 62.94 214 ALA A C 1
ATOM 1709 O O . ALA A 1 214 ? 20.655 57.012 3.097 1.00 62.94 214 ALA A O 1
ATOM 1710 N N . LEU A 1 215 ? 18.843 58.301 3.436 1.00 64.94 215 LEU A N 1
ATOM 1711 C CA . LEU A 1 215 ? 17.945 57.507 2.595 1.00 64.94 215 LEU A CA 1
ATOM 1712 C C . LEU A 1 215 ? 18.337 57.601 1.112 1.00 64.94 215 LEU A C 1
ATOM 1714 O O . LEU A 1 215 ? 18.361 56.590 0.415 1.00 64.94 215 LEU A O 1
ATOM 1718 N N . ILE A 1 216 ? 18.703 58.800 0.648 1.00 74.62 216 ILE A N 1
ATOM 1719 C CA . ILE A 1 216 ? 19.169 59.024 -0.728 1.00 74.62 216 ILE A CA 1
ATOM 1720 C C . ILE A 1 216 ? 20.460 58.239 -0.995 1.00 74.62 216 ILE A C 1
ATOM 1722 O O . ILE A 1 216 ? 20.576 57.585 -2.030 1.00 74.62 216 ILE A O 1
ATOM 1726 N N . ILE A 1 217 ? 21.404 58.234 -0.048 1.00 77.00 217 ILE A N 1
ATOM 1727 C CA . ILE A 1 217 ? 22.650 57.461 -0.168 1.00 77.00 217 ILE A CA 1
ATOM 1728 C C . ILE A 1 217 ? 22.364 55.953 -0.211 1.00 77.00 217 ILE A C 1
ATOM 1730 O O . ILE A 1 217 ? 22.960 55.236 -1.014 1.00 77.00 217 ILE A O 1
ATOM 1734 N N . PHE A 1 218 ? 21.428 55.465 0.606 1.00 75.50 218 PHE A N 1
ATOM 1735 C CA . PHE A 1 218 ? 21.041 54.053 0.611 1.00 75.50 218 PHE A CA 1
ATOM 1736 C C . PHE A 1 218 ? 20.375 53.621 -0.705 1.00 75.50 218 PHE A C 1
ATOM 1738 O O . PHE A 1 218 ? 20.717 52.575 -1.257 1.00 75.50 218 PHE A O 1
ATOM 1745 N N . LEU A 1 219 ? 19.475 54.443 -1.251 1.00 76.75 219 LEU A N 1
ATOM 1746 C CA . LEU A 1 219 ? 18.833 54.180 -2.542 1.00 76.75 219 LEU A CA 1
ATOM 1747 C C . LEU A 1 219 ? 19.842 54.220 -3.695 1.00 76.75 219 LEU A C 1
ATOM 1749 O O . LEU A 1 219 ? 19.828 53.334 -4.548 1.00 76.75 219 LEU A O 1
ATOM 1753 N N . ALA A 1 220 ? 20.770 55.180 -3.688 1.00 81.75 220 ALA A N 1
ATOM 1754 C CA . ALA A 1 220 ? 21.851 55.241 -4.669 1.00 81.75 220 ALA A CA 1
ATOM 1755 C C . ALA A 1 220 ? 22.742 53.988 -4.613 1.00 81.75 220 ALA A C 1
ATOM 1757 O O . ALA A 1 220 ? 23.065 53.410 -5.650 1.00 81.75 220 ALA A O 1
ATOM 1758 N N . PHE A 1 221 ? 23.081 53.512 -3.412 1.00 85.75 221 PHE A N 1
ATOM 1759 C CA . PHE A 1 221 ? 23.829 52.267 -3.231 1.00 85.75 221 PHE A CA 1
ATOM 1760 C C . PHE A 1 221 ? 23.077 51.053 -3.794 1.00 85.75 221 PHE A C 1
ATOM 1762 O O . PHE A 1 221 ? 23.667 50.232 -4.497 1.00 85.75 221 PHE A O 1
ATOM 1769 N N . LEU A 1 222 ? 21.767 50.956 -3.552 1.00 76.12 222 LEU A N 1
ATOM 1770 C CA . LEU A 1 222 ? 20.948 49.844 -4.035 1.00 76.12 222 LEU A CA 1
ATOM 1771 C C . LEU A 1 222 ? 20.840 49.833 -5.569 1.00 76.12 222 LEU A C 1
ATOM 1773 O O . LEU A 1 222 ? 20.934 48.772 -6.191 1.00 76.12 222 LEU A O 1
ATOM 1777 N N . ILE A 1 223 ? 20.733 51.011 -6.190 1.00 88.06 223 ILE A N 1
ATOM 1778 C CA . ILE A 1 223 ? 20.756 51.172 -7.653 1.00 88.06 223 ILE A CA 1
ATOM 1779 C C . ILE A 1 223 ? 22.114 50.749 -8.224 1.00 88.06 223 ILE A C 1
ATOM 1781 O O . ILE A 1 223 ? 22.167 50.053 -9.237 1.00 88.06 223 ILE A O 1
ATOM 1785 N N . ILE A 1 224 ? 23.220 51.102 -7.567 1.00 85.75 224 ILE A N 1
ATOM 1786 C CA . ILE A 1 224 ? 24.565 50.704 -8.007 1.00 85.75 224 ILE A CA 1
ATOM 1787 C C . ILE A 1 224 ? 24.737 49.183 -7.917 1.00 85.75 224 ILE A C 1
ATOM 1789 O O . ILE A 1 224 ? 25.182 48.560 -8.879 1.00 85.75 224 ILE A O 1
ATOM 1793 N N . VAL A 1 225 ? 24.339 48.558 -6.806 1.00 83.75 225 VAL A N 1
ATOM 1794 C CA . VAL A 1 225 ? 24.459 47.101 -6.617 1.00 83.75 225 VAL A CA 1
ATOM 1795 C C . VAL A 1 225 ? 23.603 46.336 -7.623 1.00 83.75 225 VAL A C 1
ATOM 1797 O O . VAL A 1 225 ? 24.075 45.372 -8.228 1.00 83.75 225 VAL A O 1
ATOM 1800 N N . THR A 1 226 ? 22.365 46.777 -7.844 1.00 80.69 226 THR A N 1
ATOM 1801 C CA . THR A 1 226 ? 21.472 46.151 -8.828 1.00 80.69 226 THR A CA 1
ATOM 1802 C C . THR A 1 226 ? 21.979 46.347 -10.253 1.00 80.69 226 THR A C 1
ATOM 1804 O O . THR A 1 226 ? 21.964 45.389 -11.020 1.00 80.69 226 THR A O 1
ATOM 1807 N N . SER A 1 227 ? 22.535 47.516 -10.585 1.00 84.38 227 SER A N 1
ATOM 1808 C CA . SER A 1 227 ? 23.157 47.780 -11.891 1.00 84.38 227 SER A CA 1
ATOM 1809 C C . SER A 1 227 ? 24.400 46.920 -12.127 1.00 84.38 227 SER A C 1
ATOM 1811 O O . SER A 1 227 ? 24.560 46.360 -13.209 1.00 84.38 227 SER A O 1
ATOM 1813 N N . ILE A 1 228 ? 25.257 46.743 -11.115 1.00 86.25 228 ILE A N 1
ATOM 1814 C CA . ILE A 1 228 ? 26.428 45.853 -11.190 1.00 86.25 228 ILE A CA 1
ATOM 1815 C C . ILE A 1 228 ? 25.982 44.396 -11.353 1.00 86.25 228 ILE A C 1
ATOM 1817 O O . ILE A 1 228 ? 26.530 43.676 -12.184 1.00 86.25 228 ILE A O 1
ATOM 1821 N N . ALA A 1 229 ? 24.965 43.954 -10.612 1.00 77.75 229 ALA A N 1
ATOM 1822 C CA . ALA A 1 229 ? 24.411 42.611 -10.755 1.00 77.75 229 ALA A CA 1
ATOM 1823 C C . ALA A 1 229 ? 23.829 42.379 -12.159 1.00 77.75 229 ALA A C 1
ATOM 1825 O O . ALA A 1 229 ? 24.094 41.342 -12.768 1.00 77.75 229 ALA A O 1
ATOM 1826 N N . LEU A 1 230 ? 23.096 43.356 -12.699 1.00 83.62 230 LEU A N 1
ATOM 1827 C CA . LEU A 1 230 ? 22.568 43.322 -14.063 1.00 83.62 230 LEU A CA 1
ATOM 1828 C C . LEU A 1 230 ? 23.692 43.279 -15.095 1.00 83.62 230 LEU A C 1
ATOM 1830 O O . LEU A 1 230 ? 23.631 42.467 -16.010 1.00 83.62 230 LEU A O 1
ATOM 1834 N N . LEU A 1 231 ? 24.754 44.066 -14.916 1.00 85.44 231 LEU A N 1
ATOM 1835 C CA . LEU A 1 231 ? 25.940 44.017 -15.771 1.00 85.44 231 LEU A CA 1
ATOM 1836 C C . LEU A 1 231 ? 26.651 42.664 -15.693 1.00 85.44 231 LEU A C 1
ATOM 1838 O O . LEU A 1 231 ? 27.089 42.172 -16.723 1.00 85.44 231 LEU A O 1
ATOM 1842 N N . ILE A 1 232 ? 26.718 42.015 -14.527 1.00 81.81 232 ILE A N 1
ATOM 1843 C CA . ILE A 1 232 ? 27.284 40.661 -14.390 1.00 81.81 232 ILE A CA 1
ATOM 1844 C C . ILE A 1 232 ? 26.407 39.626 -15.101 1.00 81.81 232 ILE A C 1
ATOM 1846 O O . ILE A 1 232 ? 26.928 38.718 -15.749 1.00 81.81 232 ILE A O 1
ATOM 1850 N N . VAL A 1 233 ? 25.082 39.749 -15.003 1.00 79.50 233 VAL A N 1
ATOM 1851 C CA . VAL A 1 233 ? 24.140 38.863 -15.700 1.00 79.50 233 VAL A CA 1
ATOM 1852 C C . VAL A 1 233 ? 24.224 39.075 -17.209 1.00 79.50 233 VAL A C 1
ATOM 1854 O O . VAL A 1 233 ? 24.366 38.100 -17.939 1.00 79.50 233 VAL A O 1
ATOM 1857 N N . LEU A 1 234 ? 24.221 40.323 -17.679 1.00 79.25 234 LEU A N 1
ATOM 1858 C CA . LEU A 1 234 ? 24.380 40.667 -19.092 1.00 79.25 234 LEU A CA 1
ATOM 1859 C C . LEU A 1 234 ? 25.756 40.256 -19.614 1.00 79.25 234 LEU A C 1
ATOM 1861 O O . LEU A 1 234 ? 25.839 39.719 -20.709 1.00 79.25 234 LEU A O 1
ATOM 1865 N N . TYR A 1 235 ? 26.816 40.406 -18.819 1.00 82.38 235 TYR A N 1
ATOM 1866 C CA . TYR A 1 235 ? 28.150 39.908 -19.147 1.00 82.38 235 TYR A CA 1
ATOM 1867 C C . TYR A 1 235 ? 28.173 38.382 -19.231 1.00 82.38 235 TYR A C 1
ATOM 1869 O O . TYR A 1 235 ? 28.777 37.838 -20.145 1.00 82.38 235 TYR A O 1
ATOM 1877 N N . LYS A 1 236 ? 27.473 37.667 -18.341 1.00 75.44 236 LYS A N 1
ATOM 1878 C CA . LYS A 1 236 ? 27.327 36.208 -18.442 1.00 75.44 236 LYS A CA 1
ATOM 1879 C C . LYS A 1 236 ? 26.504 35.780 -19.649 1.00 75.44 236 LYS A C 1
ATOM 1881 O O . LYS A 1 236 ? 26.836 34.771 -20.259 1.00 75.44 236 LYS A O 1
ATOM 1886 N N . ILE A 1 237 ? 25.444 36.510 -19.989 1.00 77.56 237 ILE A N 1
ATOM 1887 C CA . ILE A 1 237 ? 24.638 36.257 -21.189 1.00 77.56 237 ILE A CA 1
ATOM 1888 C C . ILE A 1 237 ? 25.477 36.532 -22.438 1.00 77.56 237 ILE A C 1
ATOM 1890 O O . ILE A 1 237 ? 25.468 35.718 -23.354 1.00 77.56 237 ILE A O 1
ATOM 1894 N N . TYR A 1 238 ? 26.259 37.610 -22.444 1.00 78.06 238 TYR A N 1
ATOM 1895 C CA . TYR A 1 238 ? 27.209 37.935 -23.501 1.00 78.06 238 TYR A CA 1
ATOM 1896 C C . TYR A 1 238 ? 28.322 36.886 -23.610 1.00 78.06 238 TYR A C 1
ATOM 1898 O O . TYR A 1 238 ? 28.614 36.449 -24.713 1.00 78.06 238 TYR A O 1
ATOM 1906 N N . ASP A 1 239 ? 28.894 36.404 -22.503 1.00 72.75 239 ASP A N 1
ATOM 1907 C CA . ASP A 1 239 ? 29.880 35.312 -22.495 1.00 72.75 239 ASP A CA 1
ATOM 1908 C C . ASP A 1 239 ? 29.263 33.999 -23.001 1.00 72.75 239 ASP A C 1
ATOM 1910 O O . ASP A 1 239 ? 29.877 33.283 -23.785 1.00 72.75 239 ASP A O 1
ATOM 1914 N N . LEU A 1 240 ? 28.012 33.708 -22.632 1.00 66.75 240 LEU A N 1
ATOM 1915 C CA . LEU A 1 240 ? 27.258 32.563 -23.147 1.00 66.75 240 LEU A CA 1
ATOM 1916 C C . LEU A 1 240 ? 26.954 32.698 -24.643 1.00 66.75 240 LEU A C 1
ATOM 1918 O O . LEU A 1 240 ? 27.074 31.716 -25.368 1.00 66.75 240 LEU A O 1
ATOM 1922 N N . GLN A 1 241 ? 26.588 33.886 -25.125 1.00 66.81 241 GLN A N 1
ATOM 1923 C CA . GLN A 1 241 ? 26.341 34.155 -26.544 1.00 66.81 241 GLN A CA 1
ATOM 1924 C C . GLN A 1 241 ? 27.639 34.172 -27.357 1.00 66.81 241 GLN A C 1
ATOM 1926 O O . GLN A 1 241 ? 27.663 33.630 -28.457 1.00 66.81 241 GLN A O 1
ATOM 1931 N N . LYS A 1 242 ? 28.736 34.695 -26.801 1.00 64.44 242 LYS A N 1
ATOM 1932 C CA . LYS A 1 242 ? 30.081 34.651 -27.386 1.00 64.44 242 LYS A CA 1
ATOM 1933 C C . LYS A 1 242 ? 30.591 33.214 -27.475 1.00 64.44 242 LYS A C 1
ATOM 1935 O O . LYS A 1 242 ? 31.058 32.825 -28.537 1.00 64.44 242 LYS A O 1
ATOM 1940 N N . LYS A 1 243 ? 30.395 32.400 -26.431 1.00 56.50 243 LYS A N 1
ATOM 1941 C CA . LYS A 1 243 ? 30.639 30.946 -26.465 1.00 56.50 243 LYS A CA 1
ATOM 1942 C C . LYS A 1 243 ? 29.740 30.231 -27.469 1.00 56.50 243 LYS A C 1
ATOM 1944 O O . LYS A 1 243 ? 30.179 29.295 -28.117 1.00 56.50 243 LYS A O 1
ATOM 1949 N N . ARG A 1 244 ? 28.488 30.665 -27.641 1.00 49.28 244 ARG A N 1
ATOM 1950 C CA . ARG A 1 244 ? 27.560 30.093 -28.634 1.00 49.28 244 ARG A CA 1
ATOM 1951 C C . ARG A 1 244 ? 27.928 30.474 -30.073 1.00 49.28 244 ARG A C 1
ATOM 1953 O O . ARG A 1 244 ? 27.696 29.676 -30.968 1.00 49.28 244 ARG A O 1
ATOM 1960 N N . SER A 1 245 ? 28.521 31.652 -30.277 1.00 46.44 245 SER A N 1
ATOM 1961 C CA . SER A 1 245 ? 29.027 32.125 -31.571 1.00 46.44 245 SER A CA 1
ATOM 1962 C C . SER A 1 245 ? 30.413 31.571 -31.913 1.00 46.44 245 SER A C 1
ATOM 1964 O O . SER A 1 245 ? 30.721 31.472 -33.094 1.00 46.44 245 SER A O 1
ATOM 1966 N N . SER A 1 246 ? 31.238 31.209 -30.922 1.00 46.09 246 SER A N 1
ATOM 1967 C CA . SER A 1 246 ? 32.514 30.511 -31.145 1.00 46.09 246 SER A CA 1
ATOM 1968 C C . SER A 1 246 ? 32.354 28.991 -31.289 1.00 46.09 246 SER A C 1
ATOM 1970 O O . SER A 1 246 ? 33.256 28.339 -31.787 1.00 46.09 246 SER A O 1
ATOM 1972 N N . ASN A 1 247 ? 31.208 28.425 -30.887 1.00 42.53 247 ASN A N 1
ATOM 1973 C CA . ASN A 1 247 ? 30.907 26.983 -30.932 1.00 42.53 247 ASN A CA 1
ATOM 1974 C C . ASN A 1 247 ? 30.271 26.495 -32.248 1.00 42.53 247 ASN A C 1
ATOM 1976 O O . ASN A 1 247 ? 29.688 25.413 -32.275 1.00 42.53 247 ASN A O 1
ATOM 1980 N N . LEU A 1 248 ? 30.334 27.275 -33.329 1.00 43.78 248 LEU A N 1
ATOM 1981 C CA . LEU A 1 248 ? 29.891 26.798 -34.644 1.00 43.78 248 LEU A CA 1
ATOM 1982 C C . LEU A 1 248 ? 30.979 26.024 -35.407 1.00 43.78 248 LEU A C 1
ATOM 1984 O O . LEU A 1 248 ? 30.614 25.339 -36.352 1.00 43.78 248 LEU A O 1
ATOM 1988 N N . ASP A 1 249 ? 32.247 26.049 -34.966 1.00 39.56 249 ASP A N 1
ATOM 1989 C CA . ASP A 1 249 ? 33.356 25.448 -35.732 1.00 39.56 249 ASP A CA 1
ATOM 1990 C C . ASP A 1 249 ? 34.391 24.615 -34.949 1.00 39.56 249 ASP A C 1
ATOM 1992 O O . ASP A 1 249 ? 35.321 24.103 -35.566 1.00 39.56 249 ASP A O 1
ATOM 1996 N N . GLU A 1 250 ? 34.257 24.379 -33.639 1.00 38.03 250 GLU A N 1
ATOM 1997 C CA . GLU A 1 250 ? 35.238 23.542 -32.922 1.00 38.03 250 GLU A CA 1
ATOM 1998 C C . GLU A 1 250 ? 34.607 22.385 -32.144 1.00 38.03 250 GLU A C 1
ATOM 2000 O O . GLU A 1 250 ? 33.626 22.522 -31.412 1.00 38.03 250 GLU A O 1
ATOM 2005 N N . GLN A 1 251 ? 35.194 21.208 -32.371 1.00 41.03 251 GLN A N 1
ATOM 2006 C CA . GLN A 1 251 ? 34.863 19.929 -31.766 1.00 41.03 251 GLN A CA 1
ATOM 2007 C C . GLN A 1 251 ? 34.747 20.044 -30.243 1.00 41.03 251 GLN A C 1
ATOM 2009 O O . GLN A 1 251 ? 35.607 20.577 -29.549 1.00 41.03 251 GLN A O 1
ATOM 2014 N N . GLN A 1 252 ? 33.650 19.503 -29.733 1.00 36.94 252 GLN A N 1
ATOM 2015 C CA . GLN A 1 252 ? 33.244 19.550 -28.341 1.00 36.94 252 GLN A CA 1
ATOM 2016 C C . GLN A 1 252 ? 34.155 18.675 -27.455 1.00 36.94 252 GLN A C 1
ATOM 2018 O O . GLN A 1 252 ? 33.855 17.504 -27.229 1.00 36.94 252 GLN A O 1
ATOM 2023 N N . GLU A 1 253 ? 35.229 19.240 -26.899 1.00 35.47 253 GLU A N 1
ATOM 2024 C CA . GLU A 1 253 ? 35.824 18.721 -25.660 1.00 35.47 253 GLU A CA 1
ATOM 2025 C C . GLU A 1 253 ? 34.900 19.091 -24.487 1.00 35.47 253 GLU A C 1
ATOM 2027 O O . GLU A 1 253 ? 34.818 20.234 -24.029 1.00 35.47 253 GLU A O 1
ATOM 2032 N N . LEU A 1 254 ? 34.128 18.104 -24.032 1.00 41.81 254 LEU A N 1
ATOM 2033 C CA . LEU A 1 254 ? 33.374 18.164 -22.785 1.00 41.81 254 LEU A CA 1
ATOM 2034 C C . LEU A 1 254 ? 34.366 18.267 -21.622 1.00 41.81 254 LEU A C 1
ATOM 2036 O O . LEU A 1 254 ? 35.220 17.403 -21.461 1.00 41.81 254 LEU A O 1
ATOM 2040 N N . VAL A 1 255 ? 34.204 19.271 -20.757 1.00 38.31 255 VAL A N 1
ATOM 2041 C CA . VAL A 1 255 ? 34.746 19.197 -19.395 1.00 38.31 255 VAL A CA 1
ATOM 2042 C C . VAL A 1 255 ? 34.135 17.947 -18.756 1.00 38.31 255 VAL A C 1
ATOM 2044 O O . VAL A 1 255 ? 32.939 17.944 -18.455 1.00 38.31 255 VAL A O 1
ATOM 2047 N N . GLU A 1 256 ? 34.922 16.880 -18.602 1.00 43.12 256 GLU A N 1
ATOM 2048 C CA . GLU A 1 256 ? 34.512 15.664 -17.899 1.00 43.12 256 GLU A CA 1
ATOM 2049 C C . GLU A 1 256 ? 34.115 16.043 -16.469 1.00 43.12 256 GLU A C 1
ATOM 2051 O O . GLU A 1 256 ? 34.946 16.295 -15.594 1.00 43.12 256 GLU A O 1
ATOM 2056 N N . ARG A 1 257 ? 32.806 16.126 -16.219 1.00 54.00 257 ARG A N 1
ATOM 2057 C CA . ARG A 1 257 ? 32.292 16.052 -14.858 1.00 54.00 257 ARG A CA 1
ATOM 2058 C C . ARG A 1 257 ? 32.520 14.610 -14.430 1.00 54.00 257 ARG A C 1
ATOM 2060 O O . ARG A 1 257 ? 31.900 13.705 -14.978 1.00 54.00 257 ARG A O 1
ATOM 2067 N N . ASP A 1 258 ? 33.450 14.402 -13.508 1.00 66.88 258 ASP A N 1
ATOM 2068 C CA . ASP A 1 258 ? 33.701 13.077 -12.951 1.00 66.88 258 ASP A CA 1
ATOM 2069 C C . ASP A 1 258 ? 32.525 12.702 -12.032 1.00 66.88 258 ASP A C 1
ATOM 2071 O O . ASP A 1 258 ? 32.559 12.927 -10.822 1.00 66.88 258 ASP A O 1
ATOM 2075 N N . ASP A 1 259 ? 31.438 12.211 -12.640 1.00 75.94 259 ASP A N 1
ATOM 2076 C CA . ASP A 1 259 ? 30.198 11.796 -11.969 1.00 75.94 259 ASP A CA 1
ATOM 2077 C C . ASP A 1 259 ? 30.468 10.727 -10.889 1.00 75.94 259 ASP A C 1
ATOM 2079 O O . ASP A 1 259 ? 29.691 10.586 -9.945 1.00 75.94 259 ASP A O 1
ATOM 2083 N N . GLU A 1 260 ? 31.588 10.003 -10.990 1.00 78.25 260 GLU A N 1
ATOM 2084 C CA . GLU A 1 260 ? 32.012 9.000 -10.011 1.00 78.25 260 GLU A CA 1
ATOM 2085 C C . GLU A 1 260 ? 32.570 9.641 -8.728 1.00 78.25 260 GLU A C 1
ATOM 2087 O O . GLU A 1 260 ? 32.394 9.084 -7.646 1.00 78.25 260 GLU A O 1
ATOM 2092 N N . ARG A 1 261 ? 33.167 10.844 -8.794 1.00 74.25 261 ARG A N 1
ATOM 2093 C CA . ARG A 1 261 ? 33.675 11.567 -7.603 1.00 74.25 261 ARG A CA 1
ATOM 2094 C C . ARG A 1 261 ? 32.579 12.100 -6.685 1.00 74.25 261 ARG A C 1
ATOM 2096 O O . ARG A 1 261 ? 32.880 12.474 -5.555 1.00 74.25 261 ARG A O 1
ATOM 2103 N N . GLN A 1 262 ? 31.338 12.193 -7.163 1.00 81.56 262 GLN A N 1
ATOM 2104 C CA . GLN A 1 262 ? 30.206 12.667 -6.360 1.00 81.56 262 GLN A CA 1
ATOM 2105 C C . GLN A 1 262 ? 29.614 11.561 -5.469 1.00 81.56 262 GLN A C 1
ATOM 2107 O O . GLN A 1 262 ? 28.918 11.868 -4.500 1.00 81.56 262 GLN A O 1
ATOM 2112 N N . LEU A 1 263 ? 29.887 10.291 -5.781 1.00 92.88 263 LEU A N 1
ATOM 2113 C CA . LEU A 1 263 ? 29.322 9.157 -5.061 1.00 92.88 263 LEU A CA 1
ATOM 2114 C C . LEU A 1 263 ? 29.883 9.059 -3.639 1.00 92.88 263 LEU A C 1
ATOM 2116 O O . LEU A 1 263 ? 31.076 9.232 -3.391 1.00 92.88 263 LEU A O 1
ATOM 2120 N N . MET A 1 264 ? 29.000 8.752 -2.696 1.00 93.75 264 MET A N 1
ATOM 2121 C CA . MET A 1 264 ? 29.353 8.448 -1.318 1.00 93.75 264 MET A CA 1
ATOM 2122 C C . MET A 1 264 ? 29.760 6.981 -1.198 1.00 93.75 264 MET A C 1
ATOM 2124 O O . MET A 1 264 ? 29.209 6.112 -1.868 1.00 93.75 264 MET A O 1
ATOM 2128 N N . ASN A 1 265 ? 30.692 6.696 -0.291 1.00 92.75 265 ASN A N 1
ATOM 2129 C CA . ASN A 1 265 ? 30.950 5.327 0.132 1.00 92.75 265 ASN A CA 1
ATOM 2130 C C . ASN A 1 265 ? 29.957 4.959 1.242 1.00 92.75 265 ASN A C 1
ATOM 2132 O O . ASN A 1 265 ? 30.174 5.301 2.405 1.00 92.75 265 ASN A O 1
ATOM 2136 N N . VAL A 1 266 ? 28.841 4.335 0.867 1.00 94.62 266 VAL A N 1
ATOM 2137 C CA . VAL A 1 266 ? 27.817 3.856 1.802 1.00 94.62 266 VAL A CA 1
ATOM 2138 C C . VAL A 1 266 ? 28.012 2.357 1.987 1.00 94.62 266 VAL A C 1
ATOM 2140 O O . VAL A 1 266 ? 27.955 1.604 1.021 1.00 94.62 266 VAL A O 1
ATOM 2143 N N . GLU A 1 267 ? 28.259 1.925 3.221 1.00 94.31 267 GLU A N 1
ATOM 2144 C CA . GLU A 1 267 ? 28.424 0.502 3.517 1.00 94.31 267 GLU A CA 1
ATOM 2145 C C . GLU A 1 267 ? 27.084 -0.251 3.413 1.00 94.31 267 GLU A C 1
ATOM 2147 O O . GLU A 1 267 ? 26.046 0.286 3.830 1.00 94.31 267 GLU A O 1
ATOM 2152 N N . PRO A 1 268 ? 27.089 -1.501 2.906 1.00 97.38 268 PRO A N 1
ATOM 2153 C CA . PRO A 1 268 ? 25.921 -2.371 2.953 1.00 97.38 268 PRO A CA 1
ATOM 2154 C C . PRO A 1 268 ? 25.403 -2.548 4.385 1.00 97.38 268 PRO A C 1
ATOM 2156 O O . PRO A 1 268 ? 26.169 -2.737 5.328 1.00 97.38 268 PRO A O 1
ATOM 2159 N N . ILE A 1 269 ? 24.084 -2.510 4.548 1.00 98.25 269 ILE A N 1
ATOM 2160 C CA . ILE A 1 269 ? 23.412 -2.563 5.847 1.00 98.25 269 ILE A CA 1
ATOM 2161 C C . ILE A 1 269 ? 23.026 -4.012 6.139 1.00 98.25 269 ILE A C 1
ATOM 2163 O O . ILE A 1 269 ? 22.283 -4.611 5.365 1.00 98.25 269 ILE A O 1
ATOM 2167 N N . HIS A 1 270 ? 23.494 -4.568 7.253 1.00 98.19 270 HIS A N 1
ATOM 2168 C CA . HIS A 1 270 ? 23.108 -5.909 7.694 1.00 98.19 270 HIS A CA 1
ATOM 2169 C C . HIS A 1 270 ? 21.675 -5.953 8.255 1.00 98.19 270 HIS A C 1
ATOM 2171 O O . HIS A 1 270 ? 21.158 -4.953 8.760 1.00 98.19 270 HIS A O 1
ATOM 2177 N N . ALA A 1 271 ? 21.030 -7.117 8.144 1.00 97.06 271 ALA A N 1
ATOM 2178 C CA . ALA A 1 271 ? 19.638 -7.351 8.537 1.00 97.06 271 ALA A CA 1
ATOM 2179 C C . ALA A 1 271 ? 19.358 -7.040 10.021 1.00 97.06 271 ALA A C 1
ATOM 2181 O O . ALA A 1 271 ? 18.319 -6.471 10.359 1.00 97.06 271 ALA A O 1
ATOM 2182 N N . ASP A 1 272 ? 20.300 -7.367 10.904 1.00 96.44 272 ASP A N 1
ATOM 2183 C CA . ASP A 1 272 ? 20.223 -7.166 12.355 1.00 96.44 272 ASP A CA 1
ATOM 2184 C C . ASP A 1 272 ? 20.188 -5.681 12.757 1.00 96.44 272 ASP A C 1
ATOM 2186 O O . ASP A 1 272 ? 19.422 -5.294 13.638 1.00 96.44 272 ASP A O 1
ATOM 2190 N N . VAL A 1 273 ? 20.940 -4.826 12.060 1.00 97.44 273 VAL A N 1
ATOM 2191 C CA . VAL A 1 273 ? 21.023 -3.373 12.319 1.00 97.44 273 VAL A CA 1
ATOM 2192 C C . VAL A 1 273 ? 20.156 -2.528 11.379 1.00 97.44 273 VAL A C 1
ATOM 2194 O O . VAL A 1 273 ? 20.205 -1.291 11.415 1.00 97.44 273 VAL A O 1
ATOM 2197 N N . LEU A 1 274 ? 19.353 -3.159 10.517 1.00 97.50 274 LEU A N 1
ATOM 2198 C CA . LEU A 1 274 ? 18.584 -2.481 9.469 1.00 97.50 274 LEU A CA 1
ATOM 2199 C C . LEU A 1 274 ? 17.563 -1.486 10.040 1.00 97.50 274 LEU A C 1
ATOM 2201 O O . LEU A 1 274 ? 17.493 -0.339 9.590 1.00 97.50 274 LEU A O 1
ATOM 2205 N N . LEU A 1 275 ? 16.809 -1.890 11.068 1.00 96.25 275 LEU A N 1
ATOM 2206 C CA . LEU A 1 275 ? 15.808 -1.039 11.724 1.00 96.25 275 LEU A CA 1
ATOM 2207 C C . LEU A 1 275 ? 16.445 0.182 12.399 1.00 96.25 275 LEU A C 1
ATOM 2209 O O . LEU A 1 275 ? 15.942 1.300 12.282 1.00 96.25 275 LEU A O 1
ATOM 2213 N N . GLU A 1 276 ? 17.541 -0.028 13.123 1.00 96.69 276 GLU A N 1
ATOM 2214 C CA . GLU A 1 276 ? 18.251 1.029 13.850 1.00 96.69 276 GLU A CA 1
ATOM 2215 C C . GLU A 1 276 ? 18.898 2.016 12.879 1.00 96.69 276 GLU A C 1
ATOM 2217 O O . GLU A 1 276 ? 18.788 3.234 13.047 1.00 96.69 276 GLU A O 1
ATOM 2222 N N . THR A 1 277 ? 19.490 1.497 11.802 1.00 97.44 277 THR A N 1
ATOM 2223 C CA . THR A 1 277 ? 20.051 2.304 10.719 1.00 97.44 277 THR A CA 1
ATOM 2224 C C . THR A 1 277 ? 18.974 3.137 10.035 1.00 97.44 277 THR A C 1
ATOM 2226 O O . THR A 1 277 ? 19.187 4.330 9.815 1.00 97.44 277 THR A O 1
ATOM 2229 N N . TYR A 1 278 ? 17.805 2.556 9.747 1.00 97.62 278 TYR A N 1
ATOM 2230 C CA . TYR A 1 278 ? 16.665 3.290 9.199 1.00 97.62 278 TYR A CA 1
ATOM 2231 C C . TYR A 1 278 ? 16.208 4.412 10.140 1.00 97.62 278 TYR A C 1
ATOM 2233 O O . TYR A 1 278 ? 16.117 5.561 9.709 1.00 97.62 278 TYR A O 1
ATOM 2241 N N . LYS A 1 279 ? 15.999 4.117 11.433 1.00 96.31 279 LYS A N 1
ATOM 2242 C CA . LYS A 1 279 ? 15.605 5.114 12.447 1.00 96.31 279 LYS A CA 1
ATOM 2243 C C . LYS A 1 279 ? 16.603 6.268 12.545 1.00 96.31 279 LYS A C 1
ATOM 2245 O O . LYS A 1 279 ? 16.197 7.422 12.616 1.00 96.31 279 LYS A O 1
ATOM 2250 N N . ARG A 1 280 ? 17.904 5.970 12.506 1.00 96.75 280 ARG A N 1
ATOM 2251 C CA . ARG A 1 280 ? 18.962 6.988 12.495 1.00 96.75 280 ARG A CA 1
ATOM 2252 C C . ARG A 1 280 ? 18.919 7.840 11.227 1.00 96.75 280 ARG A C 1
ATOM 2254 O O . ARG A 1 280 ? 19.083 9.048 11.315 1.00 96.75 280 ARG A O 1
ATOM 2261 N N . LYS A 1 281 ? 18.729 7.226 10.055 1.00 96.25 281 LYS A N 1
ATOM 2262 C CA . LYS A 1 281 ? 18.737 7.939 8.769 1.00 96.25 281 LYS A CA 1
ATOM 2263 C C . LYS A 1 281 ? 17.486 8.791 8.530 1.00 96.25 281 LYS A C 1
ATOM 2265 O O . LYS A 1 281 ? 17.598 9.813 7.857 1.00 96.25 281 LYS A O 1
ATOM 2270 N N . ILE A 1 282 ? 16.330 8.389 9.068 1.00 95.00 282 ILE A N 1
ATOM 2271 C CA . ILE A 1 282 ? 15.064 9.136 8.948 1.00 95.00 282 ILE A CA 1
ATOM 2272 C C . ILE A 1 282 ? 14.924 10.267 9.980 1.00 95.00 282 ILE A C 1
ATOM 2274 O O . ILE A 1 282 ? 14.064 11.131 9.824 1.00 95.00 282 ILE A O 1
ATOM 2278 N N . ALA A 1 283 ? 15.752 10.277 11.029 1.00 92.06 283 ALA A N 1
ATOM 2279 C CA . ALA A 1 283 ? 15.796 11.371 11.996 1.00 92.06 283 ALA A CA 1
ATOM 2280 C C . ALA A 1 283 ? 16.166 12.712 11.326 1.00 92.06 283 ALA A C 1
ATOM 2282 O O . ALA A 1 283 ? 16.698 12.733 10.215 1.00 92.06 283 ALA A O 1
ATOM 2283 N N . ASP A 1 284 ? 15.874 13.824 12.008 1.00 91.50 284 ASP A N 1
ATOM 2284 C CA . ASP A 1 284 ? 16.143 15.190 11.532 1.00 91.50 284 ASP A CA 1
ATOM 2285 C C . ASP A 1 284 ? 15.614 15.436 10.107 1.00 91.50 284 ASP A C 1
ATOM 2287 O O . ASP A 1 284 ? 16.358 15.822 9.203 1.00 91.50 284 ASP A O 1
ATOM 2291 N N . GLU A 1 285 ? 14.325 15.138 9.906 1.00 89.56 285 GLU A N 1
ATOM 2292 C CA . GLU A 1 285 ? 13.626 15.265 8.615 1.00 89.56 285 GLU A CA 1
ATOM 2293 C C . GLU A 1 285 ? 14.267 14.442 7.481 1.00 89.56 285 GLU A C 1
ATOM 2295 O O . GLU A 1 285 ? 14.200 14.810 6.312 1.00 89.56 285 GLU A O 1
ATOM 2300 N N . GLY A 1 286 ? 14.912 13.317 7.806 1.00 92.62 286 GLY A N 1
ATOM 2301 C CA . GLY A 1 286 ? 15.509 12.427 6.810 1.00 92.62 286 GLY A CA 1
ATOM 2302 C C . GLY A 1 286 ? 16.782 12.968 6.161 1.00 92.62 286 GLY A C 1
ATOM 2303 O O . GLY A 1 286 ? 17.199 12.467 5.118 1.00 92.62 286 GLY A O 1
ATOM 2304 N N . ARG A 1 287 ? 17.452 13.958 6.766 1.00 94.38 287 ARG A N 1
ATOM 2305 C CA . ARG A 1 287 ? 18.622 14.638 6.181 1.00 94.38 287 ARG A CA 1
ATOM 2306 C C . ARG A 1 287 ? 19.729 13.694 5.691 1.00 94.38 287 ARG A C 1
ATOM 2308 O O . ARG A 1 287 ? 20.405 14.009 4.709 1.00 94.38 287 ARG A O 1
ATOM 2315 N N . LEU A 1 288 ? 19.947 12.561 6.361 1.00 95.69 288 LEU A N 1
ATOM 2316 C CA . LEU A 1 288 ? 20.941 11.567 5.934 1.00 95.69 288 LEU A CA 1
ATOM 2317 C C . LEU A 1 288 ? 20.499 10.829 4.664 1.00 95.69 288 LEU A C 1
ATOM 2319 O O . LEU A 1 288 ? 21.311 10.659 3.755 1.00 95.69 288 LEU A O 1
ATOM 2323 N N . PHE A 1 289 ? 19.220 10.454 4.565 1.00 97.69 289 PHE A N 1
ATOM 2324 C CA . PHE A 1 289 ? 18.661 9.910 3.326 1.00 97.69 289 PHE A CA 1
ATOM 2325 C C . PHE A 1 289 ? 18.726 10.924 2.186 1.00 97.69 289 PHE A C 1
ATOM 2327 O O . PHE A 1 289 ? 19.124 10.560 1.078 1.00 97.69 289 PHE A O 1
ATOM 2334 N N . LEU A 1 290 ? 18.421 12.194 2.461 1.00 96.06 290 LEU A N 1
ATOM 2335 C CA . LEU A 1 290 ? 18.529 13.265 1.477 1.00 96.06 290 LEU A CA 1
ATOM 2336 C C . LEU A 1 290 ? 19.957 13.394 0.933 1.00 96.06 290 LEU A C 1
ATOM 2338 O O . LEU A 1 290 ? 20.146 13.481 -0.280 1.00 96.06 290 LEU A O 1
ATOM 2342 N N . ALA A 1 291 ? 20.960 13.388 1.815 1.00 95.69 291 ALA A N 1
ATOM 2343 C CA . ALA A 1 291 ? 22.365 13.492 1.429 1.00 95.69 291 ALA A CA 1
ATOM 2344 C C . ALA A 1 291 ? 22.811 12.308 0.556 1.00 95.69 291 ALA A C 1
ATOM 2346 O O . ALA A 1 291 ? 23.396 12.521 -0.509 1.00 95.69 291 ALA A O 1
ATOM 2347 N N . GLU A 1 292 ? 22.474 11.078 0.957 1.00 97.00 292 GLU A N 1
ATOM 2348 C CA . GLU A 1 292 ? 22.734 9.880 0.152 1.00 97.00 292 GLU A CA 1
ATOM 2349 C C . GLU A 1 292 ? 22.073 9.999 -1.221 1.00 97.00 292 GLU A C 1
ATOM 2351 O O . GLU A 1 292 ? 22.753 9.938 -2.243 1.00 97.00 292 GLU A O 1
ATOM 2356 N N . PHE A 1 293 ? 20.770 10.270 -1.269 1.00 97.38 293 PHE A N 1
ATOM 2357 C CA . PHE A 1 293 ? 20.021 10.356 -2.520 1.00 97.38 293 PHE A CA 1
ATOM 2358 C C . PHE A 1 293 ? 20.549 11.447 -3.467 1.00 97.38 293 PHE A C 1
ATOM 2360 O O . PHE A 1 293 ? 20.637 11.230 -4.679 1.00 97.38 293 PHE A O 1
ATOM 2367 N N . GLN A 1 294 ? 20.928 12.613 -2.934 1.00 95.44 294 GLN A N 1
ATOM 2368 C CA . GLN A 1 294 ? 21.481 13.729 -3.712 1.00 95.44 294 GLN A CA 1
ATOM 2369 C C . GLN A 1 294 ? 22.906 13.479 -4.213 1.00 95.44 294 GLN A C 1
ATOM 2371 O O . GLN A 1 294 ? 23.311 14.080 -5.212 1.00 95.44 294 GLN A O 1
ATOM 2376 N N . SER A 1 295 ? 23.669 12.609 -3.547 1.00 96.25 295 SER A N 1
ATOM 2377 C CA . SER A 1 295 ? 25.005 12.226 -4.012 1.00 96.25 295 SER A CA 1
ATOM 2378 C C . SER A 1 295 ? 24.961 11.379 -5.288 1.00 96.25 295 SER A C 1
ATOM 2380 O O . SER A 1 295 ? 25.895 11.429 -6.082 1.00 96.25 295 SER A O 1
ATOM 2382 N N . ILE A 1 296 ? 23.863 10.652 -5.533 1.00 96.75 296 ILE A N 1
ATOM 2383 C CA . ILE A 1 296 ? 23.701 9.816 -6.726 1.00 96.75 296 ILE A CA 1
ATOM 2384 C C . ILE A 1 296 ? 23.411 10.718 -7.942 1.00 96.75 296 ILE A C 1
ATOM 2386 O O . ILE A 1 296 ? 22.371 11.393 -7.963 1.00 96.75 296 ILE A O 1
ATOM 2390 N N . PRO A 1 297 ? 24.245 10.704 -9.002 1.00 94.31 297 PRO A N 1
ATOM 2391 C CA . PRO A 1 297 ? 23.983 11.448 -10.227 1.00 94.31 297 PRO A CA 1
ATOM 2392 C C . PRO A 1 297 ? 22.618 11.104 -10.821 1.00 94.31 297 PRO A C 1
ATOM 2394 O O . PRO A 1 297 ? 22.150 9.964 -10.777 1.00 94.31 297 PRO A O 1
ATOM 2397 N N . ARG A 1 298 ? 21.945 12.107 -11.385 1.00 91.38 298 ARG A N 1
ATOM 2398 C CA . ARG A 1 298 ? 20.655 11.920 -12.068 1.00 91.38 298 ARG A CA 1
ATOM 2399 C C . ARG A 1 298 ? 20.808 11.163 -13.389 1.00 91.38 298 ARG A C 1
ATOM 2401 O O . ARG A 1 298 ? 19.964 10.338 -13.734 1.00 91.38 298 ARG A O 1
ATOM 2408 N N . VAL A 1 299 ? 21.883 11.462 -14.109 1.00 91.81 299 VAL A N 1
ATOM 2409 C CA . VAL A 1 299 ? 22.279 10.871 -15.389 1.00 91.81 299 VAL A CA 1
ATOM 2410 C C . VAL A 1 299 ? 23.793 10.720 -15.337 1.00 91.81 299 VAL A C 1
ATOM 2412 O O . VAL A 1 299 ? 24.459 11.621 -14.833 1.00 91.81 299 VAL A O 1
ATOM 2415 N N . PHE A 1 300 ? 24.319 9.613 -15.848 1.00 91.75 300 PHE A N 1
ATOM 2416 C CA . PHE A 1 300 ? 25.759 9.425 -16.001 1.00 91.75 300 PHE A CA 1
ATOM 2417 C C . PHE A 1 300 ? 26.163 9.882 -17.403 1.00 91.75 300 PHE A C 1
ATOM 2419 O O . PHE A 1 300 ? 25.768 9.264 -18.393 1.00 91.75 300 PHE A O 1
ATOM 2426 N N . GLY A 1 301 ? 26.941 10.963 -17.495 1.00 86.75 301 GLY A N 1
ATOM 2427 C CA . GLY A 1 301 ? 27.266 11.622 -18.768 1.00 86.75 301 GLY A CA 1
ATOM 2428 C C . GLY A 1 301 ? 28.090 10.765 -19.732 1.00 86.75 301 GLY A C 1
ATOM 2429 O O . GLY A 1 301 ? 28.070 11.003 -20.937 1.00 86.75 301 GLY A O 1
ATOM 2430 N N . LYS A 1 302 ? 28.775 9.739 -19.213 1.00 90.38 302 LYS A N 1
ATOM 2431 C CA . LYS A 1 302 ? 29.608 8.812 -19.994 1.00 90.38 302 LYS A CA 1
ATOM 2432 C C . LYS A 1 302 ? 28.819 7.853 -20.895 1.00 90.38 302 LYS A C 1
ATOM 2434 O O . LYS A 1 302 ? 29.393 7.297 -21.828 1.00 90.38 302 LYS A O 1
ATOM 2439 N N . PHE A 1 303 ? 27.530 7.625 -20.629 1.00 94.69 303 PHE A N 1
ATOM 2440 C CA . PHE A 1 303 ? 26.715 6.701 -21.422 1.00 94.69 303 PHE A CA 1
ATOM 2441 C C . PHE A 1 303 ? 25.979 7.436 -22.545 1.00 94.69 303 PHE A C 1
ATOM 2443 O O . PHE A 1 303 ? 25.325 8.455 -22.328 1.00 94.69 303 PHE A O 1
ATOM 2450 N N . SER A 1 304 ? 26.091 6.910 -23.767 1.00 96.88 304 SER A N 1
ATOM 2451 C CA . SER A 1 304 ? 25.501 7.527 -24.957 1.00 96.88 304 SER A CA 1
ATOM 2452 C C . SER A 1 304 ? 23.979 7.333 -25.027 1.00 96.88 304 SER A C 1
ATOM 2454 O O . SER A 1 304 ? 23.452 6.357 -24.499 1.00 96.88 304 SER A O 1
ATOM 2456 N N . ILE A 1 305 ? 23.288 8.283 -25.665 1.00 96.94 305 ILE A N 1
ATOM 2457 C CA . ILE A 1 305 ? 21.823 8.325 -25.876 1.00 96.94 305 ILE A CA 1
ATOM 2458 C C . ILE A 1 305 ? 21.488 8.752 -27.319 1.00 96.94 305 ILE A C 1
ATOM 2460 O O . ILE A 1 305 ? 20.504 9.455 -27.575 1.00 96.94 305 ILE A O 1
ATOM 2464 N N . LYS A 1 306 ? 22.379 8.444 -28.265 1.00 96.94 306 LYS A N 1
ATOM 2465 C CA . LYS A 1 306 ? 22.305 8.904 -29.657 1.00 96.94 306 LYS A CA 1
ATOM 2466 C C . LYS A 1 306 ? 21.073 8.348 -30.354 1.00 96.94 306 LYS A C 1
ATOM 2468 O O . LYS A 1 306 ? 20.409 9.108 -31.059 1.00 96.94 306 LYS A O 1
ATOM 2473 N N . ASP A 1 307 ? 20.735 7.076 -30.138 1.00 96.06 307 ASP A N 1
ATOM 2474 C CA . ASP A 1 307 ? 19.597 6.444 -30.814 1.00 96.06 307 ASP A CA 1
ATOM 2475 C C . ASP A 1 307 ? 18.274 7.076 -30.389 1.00 96.06 307 ASP A C 1
ATOM 2477 O O . ASP A 1 307 ? 17.439 7.406 -31.232 1.00 96.06 307 ASP A O 1
ATOM 2481 N N . ALA A 1 308 ? 18.118 7.335 -29.091 1.00 96.56 308 ALA A N 1
ATOM 2482 C CA . ALA A 1 308 ? 16.919 7.952 -28.534 1.00 96.56 308 ALA A CA 1
ATOM 2483 C C . ALA A 1 308 ? 16.680 9.394 -29.020 1.00 96.56 308 ALA A C 1
ATOM 2485 O O . ALA A 1 308 ? 15.547 9.873 -28.993 1.00 96.56 308 ALA A O 1
ATOM 2486 N N . ARG A 1 309 ? 17.734 10.092 -29.471 1.00 96.56 309 ARG A N 1
ATOM 2487 C CA . ARG A 1 309 ? 17.673 11.481 -29.961 1.00 96.56 309 ARG A CA 1
ATOM 2488 C C . ARG A 1 309 ? 17.484 11.611 -31.471 1.00 96.56 309 ARG A C 1
ATOM 2490 O O . ARG A 1 309 ? 17.257 12.730 -31.945 1.00 96.56 309 ARG A O 1
ATOM 2497 N N . LYS A 1 310 ? 17.568 10.512 -32.229 1.00 96.94 310 LYS A N 1
ATOM 2498 C CA . LYS A 1 310 ? 17.344 10.522 -33.684 1.00 96.94 310 LYS A CA 1
ATOM 2499 C C . LYS A 1 310 ? 15.965 11.128 -34.001 1.00 96.94 310 LYS A C 1
ATOM 2501 O O . LYS A 1 310 ? 15.006 10.788 -33.310 1.00 96.94 310 LYS A O 1
ATOM 2506 N N . PRO A 1 311 ? 15.825 11.990 -35.029 1.00 95.81 311 PRO A N 1
ATOM 2507 C CA . PRO A 1 311 ? 14.574 12.709 -35.303 1.00 95.81 311 PRO A CA 1
ATOM 2508 C C . PRO A 1 311 ? 13.338 11.805 -35.407 1.00 95.81 311 PRO A C 1
ATOM 2510 O O . PRO A 1 311 ? 12.304 12.107 -34.821 1.00 95.81 311 PRO A O 1
ATOM 2513 N N . PHE A 1 312 ? 13.471 10.654 -36.070 1.00 94.25 312 PHE A N 1
ATOM 2514 C CA . PHE A 1 312 ? 12.394 9.673 -36.241 1.00 94.25 312 PHE A CA 1
ATOM 2515 C C . PHE A 1 312 ? 12.043 8.881 -34.964 1.00 94.25 312 PHE A C 1
ATOM 2517 O O . PHE A 1 312 ? 10.999 8.239 -34.919 1.00 94.25 312 PHE A O 1
ATOM 2524 N N . ASN A 1 313 ? 12.856 8.973 -33.905 1.00 96.88 313 ASN A N 1
ATOM 2525 C CA . ASN A 1 313 ? 12.595 8.346 -32.604 1.00 96.88 313 ASN A CA 1
ATOM 2526 C C . ASN A 1 313 ? 12.026 9.327 -31.568 1.00 96.88 313 ASN A C 1
ATOM 2528 O O . ASN A 1 313 ? 11.493 8.893 -30.550 1.00 96.88 313 ASN A O 1
ATOM 2532 N N . GLN A 1 314 ? 12.091 10.644 -31.804 1.00 94.38 314 GLN A N 1
ATOM 2533 C CA . GLN A 1 314 ? 11.677 11.642 -30.807 1.00 94.38 314 GLN A CA 1
ATOM 2534 C C . GLN A 1 314 ? 10.198 11.512 -30.424 1.00 94.38 314 GLN A C 1
ATOM 2536 O O . GLN A 1 314 ? 9.870 11.568 -29.241 1.00 94.38 314 GLN A O 1
ATOM 2541 N N . ASN A 1 315 ? 9.323 11.238 -31.396 1.00 94.56 315 ASN A N 1
ATOM 2542 C CA . ASN A 1 315 ? 7.893 11.025 -31.151 1.00 94.56 315 ASN A CA 1
ATOM 2543 C C . ASN A 1 315 ? 7.592 9.708 -30.419 1.00 94.56 315 ASN A C 1
ATOM 2545 O O . ASN A 1 315 ? 6.512 9.558 -29.858 1.00 94.56 315 ASN A O 1
ATOM 2549 N N . LYS A 1 316 ? 8.549 8.773 -30.366 1.00 97.50 316 LYS A N 1
ATOM 2550 C CA . LYS A 1 316 ? 8.423 7.527 -29.600 1.00 97.50 316 LYS A CA 1
ATOM 2551 C C . LYS A 1 316 ? 8.734 7.727 -28.112 1.00 97.50 316 LYS A C 1
ATOM 2553 O O . LYS A 1 316 ? 8.493 6.829 -27.311 1.00 97.50 316 LYS A O 1
ATOM 2558 N N . ASN A 1 317 ? 9.217 8.906 -27.710 1.00 97.94 317 ASN A N 1
ATOM 2559 C CA . ASN A 1 317 ? 9.480 9.254 -26.315 1.00 97.94 317 ASN A CA 1
ATOM 2560 C C . ASN A 1 317 ? 8.290 9.999 -25.705 1.00 97.94 317 ASN A C 1
ATOM 2562 O O . ASN A 1 317 ? 7.773 10.952 -26.289 1.00 97.94 317 ASN A O 1
ATOM 2566 N N . ARG A 1 318 ? 7.857 9.587 -24.510 1.00 96.81 318 ARG A N 1
ATOM 2567 C CA . ARG A 1 318 ? 6.843 10.318 -23.729 1.00 96.81 318 ARG A CA 1
ATOM 2568 C C . ARG A 1 318 ? 7.420 11.582 -23.088 1.00 96.81 318 ARG A C 1
ATOM 2570 O O . ARG A 1 318 ? 6.724 12.587 -22.990 1.00 96.81 318 ARG A O 1
ATOM 2577 N N . TYR A 1 319 ? 8.690 11.537 -22.689 1.00 96.44 319 TYR A N 1
ATOM 2578 C CA . TYR A 1 319 ? 9.405 12.654 -22.076 1.00 96.44 319 TYR A CA 1
ATOM 2579 C C . TYR A 1 319 ? 10.754 12.857 -22.760 1.00 96.44 319 TYR A C 1
ATOM 2581 O O . TYR A 1 319 ? 11.499 11.904 -22.981 1.00 96.44 319 TYR A O 1
ATOM 2589 N N . VAL A 1 320 ? 11.072 14.109 -23.089 1.00 95.38 320 VAL A N 1
ATOM 2590 C CA . VAL A 1 320 ? 12.283 14.464 -23.850 1.00 95.38 320 VAL A CA 1
ATOM 2591 C C . VAL A 1 320 ? 13.572 14.268 -23.046 1.00 95.38 320 VAL A C 1
ATOM 2593 O O . VAL A 1 320 ? 14.656 14.159 -23.615 1.00 95.38 320 VAL A O 1
ATOM 2596 N N . ASP A 1 321 ? 13.457 14.250 -21.721 1.00 93.00 321 ASP A N 1
ATOM 2597 C CA . ASP A 1 321 ? 14.545 14.168 -20.751 1.00 93.00 321 ASP A CA 1
ATOM 2598 C C . ASP A 1 321 ? 14.718 12.765 -20.147 1.00 93.00 321 ASP A C 1
ATOM 2600 O O . ASP A 1 321 ? 15.655 12.541 -19.380 1.00 93.00 321 ASP A O 1
ATOM 2604 N N . ILE A 1 322 ? 13.867 11.802 -20.522 1.00 97.44 322 ILE A N 1
ATOM 2605 C CA . ILE A 1 322 ? 13.913 10.423 -20.022 1.00 97.44 322 ILE A CA 1
ATOM 2606 C C . ILE A 1 322 ? 14.135 9.476 -21.196 1.00 97.44 322 ILE A C 1
ATOM 2608 O O . ILE A 1 322 ? 13.200 8.984 -21.829 1.00 97.44 322 ILE A O 1
ATOM 2612 N N . LEU A 1 323 ? 15.411 9.250 -21.495 1.00 98.25 323 LEU A N 1
ATOM 2613 C CA . LEU A 1 323 ? 15.870 8.509 -22.663 1.00 98.25 323 LEU A CA 1
ATOM 2614 C C . LEU A 1 323 ? 16.693 7.285 -22.223 1.00 98.25 323 LEU A C 1
ATOM 2616 O O . LEU A 1 323 ? 17.480 7.400 -21.279 1.00 98.25 323 LEU A O 1
ATOM 2620 N N . PRO A 1 324 ? 16.538 6.123 -22.884 1.00 98.38 324 PRO A N 1
ATOM 2621 C CA . PRO A 1 324 ? 17.356 4.947 -22.608 1.00 98.38 324 PRO A CA 1
ATOM 2622 C C . PRO A 1 324 ? 18.801 5.184 -23.068 1.00 98.38 324 PRO A C 1
ATOM 2624 O O . PRO A 1 324 ? 19.027 5.880 -24.061 1.00 98.38 324 PRO A O 1
ATOM 2627 N N . TYR A 1 325 ? 19.771 4.579 -22.377 1.00 98.69 325 TYR A N 1
ATOM 2628 C CA . TYR A 1 325 ? 21.151 4.543 -22.860 1.00 98.69 325 TYR A CA 1
ATOM 2629 C C . TYR A 1 325 ? 21.294 3.554 -24.020 1.00 98.69 325 TYR A C 1
ATOM 2631 O O . TYR A 1 325 ? 20.659 2.500 -24.030 1.00 98.69 325 TYR A O 1
ATOM 2639 N N . ASP A 1 326 ? 22.158 3.875 -24.981 1.00 98.38 326 ASP A N 1
ATOM 2640 C CA . ASP A 1 326 ? 22.320 3.092 -26.211 1.00 98.38 326 ASP A CA 1
ATOM 2641 C C . ASP A 1 326 ? 22.830 1.666 -25.925 1.00 98.38 326 ASP A C 1
ATOM 2643 O O . ASP A 1 326 ? 22.426 0.721 -26.590 1.00 98.38 326 ASP A O 1
ATOM 2647 N N . TYR A 1 327 ? 23.687 1.484 -24.913 1.00 98.44 327 TYR A N 1
ATOM 2648 C CA . TYR A 1 327 ? 24.385 0.211 -24.679 1.00 98.44 327 TYR A CA 1
ATOM 2649 C C . TYR A 1 327 ? 23.488 -0.921 -24.143 1.00 98.44 327 TYR A C 1
ATOM 2651 O O . TYR A 1 327 ? 23.855 -2.093 -24.233 1.00 98.44 327 TYR A O 1
ATOM 2659 N N . ASN A 1 328 ? 22.349 -0.585 -23.534 1.00 98.50 328 ASN A N 1
ATOM 2660 C CA . ASN A 1 328 ? 21.418 -1.548 -22.940 1.00 98.50 328 ASN A CA 1
ATOM 2661 C C . ASN A 1 328 ? 19.948 -1.234 -23.240 1.00 98.50 328 ASN A C 1
ATOM 2663 O O . ASN A 1 328 ? 19.064 -1.756 -22.548 1.00 98.50 328 ASN A O 1
ATOM 2667 N N . ARG A 1 329 ? 19.663 -0.383 -24.233 1.00 98.56 329 ARG A N 1
ATOM 2668 C CA . ARG A 1 329 ? 18.293 -0.228 -24.725 1.00 98.56 329 ARG A CA 1
ATOM 2669 C C . ARG A 1 329 ? 17.779 -1.564 -25.251 1.00 98.56 329 ARG A C 1
ATOM 2671 O O . ARG A 1 329 ? 18.546 -2.395 -25.734 1.00 98.56 329 ARG A O 1
ATOM 2678 N N . VAL A 1 330 ? 16.473 -1.765 -25.156 1.00 98.69 330 VAL A N 1
ATOM 2679 C CA . VAL A 1 330 ? 15.834 -2.884 -25.847 1.00 98.69 330 VAL A CA 1
ATOM 2680 C C . VAL A 1 330 ? 15.768 -2.530 -27.330 1.00 98.69 330 VAL A C 1
ATOM 2682 O O . VAL A 1 330 ? 15.310 -1.446 -27.693 1.00 98.69 330 VAL A O 1
ATOM 2685 N N . GLU A 1 331 ? 16.271 -3.420 -28.177 1.00 98.19 331 GLU A N 1
ATOM 2686 C CA . GLU A 1 331 ? 16.209 -3.274 -29.629 1.00 98.19 331 GLU A CA 1
ATOM 2687 C C . GLU A 1 331 ? 15.072 -4.140 -30.165 1.00 98.19 331 GLU A C 1
ATOM 2689 O O . GLU A 1 331 ? 14.916 -5.288 -29.742 1.00 98.19 331 GLU A O 1
ATOM 2694 N N . LEU A 1 332 ? 14.272 -3.573 -31.063 1.00 98.25 332 LEU A N 1
ATOM 2695 C CA . LEU A 1 332 ? 13.275 -4.316 -31.828 1.00 98.25 332 LEU A CA 1
ATOM 2696 C C . LEU A 1 332 ? 13.870 -4.742 -33.167 1.00 98.25 332 LEU A C 1
ATOM 2698 O O . LEU A 1 332 ? 14.792 -4.105 -33.679 1.00 98.25 332 LEU A O 1
ATOM 2702 N N . SER A 1 333 ? 13.307 -5.785 -33.761 1.00 96.56 333 SER A N 1
ATOM 2703 C CA . SER A 1 333 ? 13.684 -6.220 -35.105 1.00 96.56 333 SER A CA 1
ATOM 2704 C C . SER A 1 333 ? 13.399 -5.117 -36.136 1.00 96.56 333 SER A C 1
ATOM 2706 O O . SER A 1 333 ? 12.340 -4.483 -36.102 1.00 96.56 333 SER A O 1
ATOM 2708 N N . ASP A 1 334 ? 14.331 -4.878 -37.062 1.00 95.00 334 ASP A N 1
ATOM 2709 C CA . ASP A 1 334 ? 14.159 -3.867 -38.110 1.00 95.00 334 ASP A CA 1
ATOM 2710 C C . ASP A 1 334 ? 12.986 -4.219 -39.044 1.00 95.00 334 ASP A C 1
ATOM 2712 O O . ASP A 1 334 ? 12.829 -5.356 -39.497 1.00 95.00 334 ASP A O 1
ATOM 2716 N N . ILE A 1 335 ? 12.173 -3.216 -39.372 1.00 93.69 335 ILE A N 1
ATOM 2717 C CA . ILE A 1 335 ? 11.108 -3.293 -40.373 1.00 93.69 335 ILE A CA 1
ATOM 2718 C C . ILE A 1 335 ? 11.584 -2.569 -41.632 1.00 93.69 335 ILE A C 1
ATOM 2720 O O . ILE A 1 335 ? 11.904 -1.379 -41.608 1.00 93.69 335 ILE A O 1
ATOM 2724 N N . ASN A 1 336 ? 11.600 -3.289 -42.757 1.00 90.94 336 ASN A N 1
ATOM 2725 C CA . ASN A 1 336 ? 12.008 -2.742 -44.050 1.00 90.94 336 ASN A CA 1
ATOM 2726 C C . ASN A 1 336 ? 11.229 -1.463 -44.393 1.00 90.94 336 ASN A C 1
ATOM 2728 O O . ASN A 1 336 ? 10.002 -1.476 -44.469 1.00 90.94 336 ASN A O 1
ATOM 2732 N N . GLY A 1 337 ? 11.962 -0.378 -44.653 1.00 88.69 337 GLY A N 1
ATOM 2733 C CA . GLY A 1 337 ? 11.394 0.924 -45.010 1.00 88.69 337 GLY A CA 1
ATOM 2734 C C . GLY A 1 337 ? 11.115 1.860 -43.829 1.00 88.69 337 GLY A C 1
ATOM 2735 O O . GLY A 1 337 ? 10.840 3.032 -44.073 1.00 88.69 337 GLY A O 1
ATOM 2736 N N . ASP A 1 338 ? 11.249 1.404 -42.578 1.00 91.25 338 ASP A N 1
ATOM 2737 C CA . ASP A 1 338 ? 11.121 2.244 -41.380 1.00 91.25 338 ASP A CA 1
ATOM 2738 C C . ASP A 1 338 ? 12.458 2.345 -40.627 1.00 91.25 338 ASP A C 1
ATOM 2740 O O . ASP A 1 338 ? 12.859 1.450 -39.882 1.00 91.25 338 ASP A O 1
ATOM 2744 N N . ALA A 1 339 ? 13.142 3.480 -40.800 1.00 86.94 339 ALA A N 1
ATOM 2745 C CA . ALA A 1 339 ? 14.452 3.754 -40.207 1.00 86.94 339 ALA A CA 1
ATOM 2746 C C . ALA A 1 339 ? 14.453 3.853 -38.665 1.00 86.94 339 ALA A C 1
ATOM 2748 O O . ALA A 1 339 ? 15.525 3.804 -38.059 1.00 86.94 339 ALA A O 1
ATOM 2749 N N . GLY A 1 340 ? 13.285 4.011 -38.028 1.00 90.12 340 GLY A N 1
ATOM 2750 C CA . GLY A 1 340 ? 13.119 4.076 -36.570 1.00 90.12 340 GLY A CA 1
ATOM 2751 C C . GLY A 1 340 ? 12.507 2.818 -35.953 1.00 90.12 340 GLY A C 1
ATOM 2752 O O . GLY A 1 340 ? 12.179 2.810 -34.764 1.00 90.12 340 GLY A O 1
ATOM 2753 N N . SER A 1 341 ? 12.311 1.762 -36.744 1.00 95.56 341 SER A N 1
ATOM 2754 C CA . SER A 1 341 ? 11.571 0.564 -36.333 1.00 95.56 341 SER A CA 1
ATOM 2755 C C . SER A 1 341 ? 12.253 -0.257 -35.238 1.00 95.56 341 SER A C 1
ATOM 2757 O O . SER A 1 341 ? 11.553 -0.926 -34.483 1.00 95.56 341 SER A O 1
ATOM 2759 N N . ASN A 1 342 ? 13.578 -0.182 -35.091 1.00 96.81 342 ASN A N 1
ATOM 2760 C CA . ASN A 1 342 ? 14.311 -0.887 -34.031 1.00 96.81 342 ASN A CA 1
ATOM 2761 C C . ASN A 1 342 ? 14.279 -0.202 -32.657 1.00 96.81 342 ASN A C 1
ATOM 2763 O O . ASN A 1 342 ? 14.818 -0.737 -31.682 1.00 96.81 342 ASN A O 1
ATOM 2767 N N . TYR A 1 343 ? 13.690 0.991 -32.565 1.00 98.50 343 TYR A N 1
ATOM 2768 C CA . TYR A 1 343 ? 13.716 1.788 -31.350 1.00 98.50 343 TYR A CA 1
ATOM 2769 C C . TYR A 1 343 ? 12.440 1.640 -30.526 1.00 98.50 343 TYR A C 1
ATOM 2771 O O . TYR A 1 343 ? 11.336 1.889 -31.009 1.00 98.50 343 TYR A O 1
ATOM 2779 N N . ILE A 1 344 ? 12.629 1.371 -29.235 1.00 98.75 344 ILE A N 1
ATOM 2780 C CA . ILE A 1 344 ? 11.627 1.543 -28.188 1.00 98.75 344 ILE A CA 1
ATOM 2781 C C . ILE A 1 344 ? 12.279 2.181 -26.955 1.00 98.75 344 ILE A C 1
ATOM 2783 O O . ILE A 1 344 ? 13.439 1.914 -26.635 1.00 98.75 344 ILE A O 1
ATOM 2787 N N . ASN A 1 345 ? 11.545 3.035 -26.234 1.00 98.75 345 ASN A N 1
ATOM 2788 C CA . ASN A 1 345 ? 12.040 3.631 -24.992 1.00 98.75 345 ASN A CA 1
ATOM 2789 C C . ASN A 1 345 ? 11.932 2.630 -23.826 1.00 98.75 345 ASN A C 1
ATOM 2791 O O . ASN A 1 345 ? 11.023 2.690 -22.992 1.00 98.75 345 ASN A O 1
ATOM 2795 N N . ALA A 1 346 ? 12.880 1.698 -23.791 1.00 98.81 346 ALA A N 1
ATOM 2796 C CA . ALA A 1 346 ? 13.019 0.685 -22.757 1.00 98.81 346 ALA A CA 1
ATOM 2797 C C . ALA A 1 346 ? 14.493 0.292 -22.575 1.00 98.81 346 ALA A C 1
ATOM 2799 O O . ALA A 1 346 ? 15.296 0.419 -23.500 1.00 98.81 346 ALA A O 1
ATOM 2800 N N . SER A 1 347 ? 14.854 -0.177 -21.382 1.00 98.94 347 SER A N 1
ATOM 2801 C CA . SER A 1 347 ? 16.222 -0.587 -21.041 1.00 98.94 347 SER A CA 1
ATOM 2802 C C . SER A 1 347 ? 16.218 -1.909 -20.283 1.00 98.94 347 SER A C 1
ATOM 2804 O O . SER A 1 347 ? 15.379 -2.101 -19.401 1.00 98.94 347 SER A O 1
ATOM 2806 N N . TYR A 1 348 ? 17.176 -2.790 -20.572 1.00 98.88 348 TYR A N 1
ATOM 2807 C CA . TYR A 1 348 ? 17.427 -3.962 -19.734 1.00 98.88 348 TYR A CA 1
ATOM 2808 C C . TYR A 1 348 ? 18.028 -3.542 -18.395 1.00 98.88 348 TYR A C 1
ATOM 2810 O O . TYR A 1 348 ? 18.972 -2.744 -18.358 1.00 98.88 348 TYR A O 1
ATOM 2818 N N . ILE A 1 349 ? 17.503 -4.114 -17.316 1.00 98.81 349 ILE A N 1
ATOM 2819 C CA . ILE A 1 349 ? 17.924 -3.868 -15.938 1.00 98.81 349 ILE A CA 1
ATOM 2820 C C . ILE A 1 349 ? 18.291 -5.197 -15.286 1.00 98.81 349 ILE A C 1
ATOM 2822 O O . ILE A 1 349 ? 17.585 -6.196 -15.437 1.00 98.81 349 ILE A O 1
ATOM 2826 N N . ASP A 1 350 ? 19.392 -5.204 -14.545 1.00 98.62 350 ASP A N 1
ATOM 2827 C CA . ASP A 1 350 ? 19.835 -6.396 -13.828 1.00 98.62 350 ASP A CA 1
ATOM 2828 C C . ASP A 1 350 ? 19.064 -6.563 -12.521 1.00 98.62 350 ASP A C 1
ATOM 2830 O O . ASP A 1 350 ? 18.806 -5.585 -11.825 1.00 98.62 350 ASP A O 1
ATOM 2834 N N . GLY A 1 351 ? 18.779 -7.804 -12.140 1.00 97.25 351 GLY A N 1
ATOM 2835 C CA . GLY A 1 351 ? 18.372 -8.182 -10.790 1.00 97.25 351 GLY A CA 1
ATOM 2836 C C . GLY A 1 351 ? 19.528 -8.161 -9.795 1.00 97.25 351 GLY A C 1
ATOM 2837 O O . GLY A 1 351 ? 20.598 -7.592 -10.054 1.00 97.25 351 GLY A O 1
ATOM 2838 N N . PHE A 1 352 ? 19.305 -8.794 -8.641 1.00 96.00 352 PHE A N 1
ATOM 2839 C CA . PHE A 1 352 ? 20.344 -8.939 -7.626 1.00 96.00 352 PHE A CA 1
ATOM 2840 C C . PHE A 1 352 ? 21.501 -9.804 -8.145 1.00 96.00 352 PHE A C 1
ATOM 2842 O O . PHE A 1 352 ? 22.648 -9.358 -8.174 1.00 96.00 352 PHE A O 1
ATOM 2849 N N . LYS A 1 353 ? 21.179 -11.005 -8.645 1.00 93.38 353 LYS A N 1
ATOM 2850 C CA . LYS A 1 353 ? 22.143 -11.945 -9.253 1.00 93.38 353 LYS A CA 1
ATOM 2851 C C . LYS A 1 353 ? 21.944 -12.138 -10.756 1.00 93.38 353 LYS A C 1
ATOM 2853 O O . LYS A 1 353 ? 22.901 -12.427 -11.466 1.00 93.38 353 LYS A O 1
ATOM 2858 N N . GLU A 1 354 ? 20.716 -11.984 -11.239 1.00 94.81 354 GLU A N 1
ATOM 2859 C CA . GLU A 1 354 ? 20.351 -12.287 -12.621 1.00 94.81 354 GLU A CA 1
ATOM 2860 C C . GLU A 1 354 ? 20.550 -11.064 -13.540 1.00 94.81 354 GLU A C 1
ATOM 2862 O O . GLU A 1 354 ? 19.904 -10.030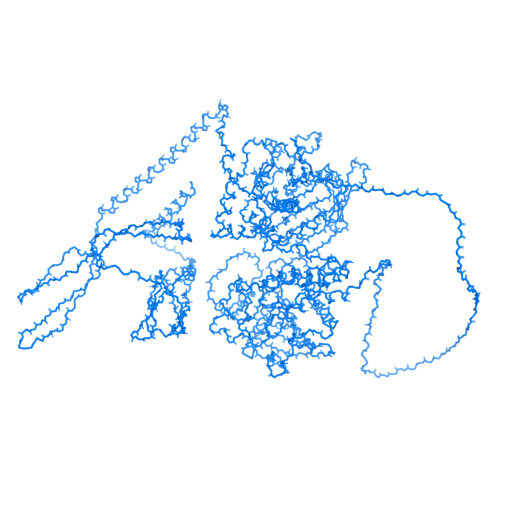 -13.338 1.00 94.81 354 GLU A O 1
ATOM 2867 N N . PRO A 1 355 ? 21.428 -11.132 -14.557 1.00 96.94 355 PRO A N 1
ATOM 2868 C CA . PRO A 1 355 ? 21.579 -10.048 -15.521 1.00 96.94 355 PRO A CA 1
ATOM 2869 C C . PRO A 1 355 ? 20.329 -9.935 -16.394 1.00 96.94 355 PRO A C 1
ATOM 2871 O O . PRO A 1 355 ? 19.751 -10.944 -16.787 1.00 96.94 355 PRO A O 1
ATOM 2874 N N . ARG A 1 356 ? 19.931 -8.707 -16.747 1.00 97.06 356 ARG A N 1
ATOM 2875 C CA . ARG A 1 356 ? 18.746 -8.446 -17.593 1.00 97.06 356 ARG A CA 1
ATOM 2876 C C . ARG A 1 356 ? 17.437 -9.092 -17.102 1.00 97.06 356 ARG A C 1
ATOM 2878 O O . ARG A 1 356 ? 16.544 -9.317 -17.915 1.00 97.06 356 ARG A O 1
ATOM 2885 N N . LYS A 1 357 ? 17.298 -9.337 -15.794 1.00 97.94 357 LYS A N 1
ATOM 2886 C CA . LYS A 1 357 ? 16.071 -9.873 -15.176 1.00 97.94 357 LYS A CA 1
ATOM 2887 C C . LYS A 1 357 ? 14.822 -9.058 -15.535 1.00 97.94 357 LYS A C 1
ATOM 2889 O O . LYS A 1 357 ? 13.734 -9.615 -15.683 1.00 97.94 357 LYS A O 1
ATOM 2894 N N . TYR A 1 358 ? 14.968 -7.739 -15.692 1.00 98.75 358 TYR A N 1
ATOM 2895 C CA . TYR A 1 358 ? 13.853 -6.849 -16.010 1.00 98.75 358 TYR A CA 1
ATOM 2896 C C . TYR A 1 358 ? 14.079 -6.056 -17.293 1.00 98.75 358 TYR A C 1
ATOM 2898 O O . TYR A 1 358 ? 15.207 -5.772 -17.705 1.00 98.75 358 TYR A O 1
ATOM 2906 N N . ILE A 1 359 ? 12.971 -5.585 -17.855 1.00 98.94 359 ILE A N 1
ATOM 2907 C CA . ILE A 1 359 ? 12.940 -4.453 -18.778 1.00 98.94 359 ILE A CA 1
ATOM 2908 C C . ILE A 1 359 ? 12.227 -3.297 -18.077 1.00 98.94 359 ILE A C 1
ATOM 2910 O O . ILE A 1 359 ? 11.050 -3.409 -17.741 1.00 98.94 359 ILE A O 1
ATOM 2914 N N . ALA A 1 360 ? 12.916 -2.171 -17.891 1.00 98.88 360 ALA A N 1
ATOM 2915 C CA . ALA A 1 360 ? 12.296 -0.919 -17.466 1.00 98.88 360 ALA A CA 1
ATOM 2916 C C . ALA A 1 360 ? 11.860 -0.123 -18.702 1.00 98.88 360 ALA A C 1
ATOM 2918 O O . ALA A 1 360 ? 12.703 0.381 -19.451 1.00 98.88 360 ALA A O 1
ATOM 2919 N N . ALA A 1 361 ? 10.549 -0.012 -18.916 1.00 98.88 361 ALA A N 1
ATOM 2920 C CA . ALA A 1 361 ? 9.961 0.640 -20.086 1.00 98.88 361 ALA A CA 1
ATOM 2921 C C . ALA A 1 361 ? 9.161 1.892 -19.707 1.00 98.88 361 ALA A C 1
ATOM 2923 O O . ALA A 1 361 ? 8.623 1.989 -18.599 1.00 98.88 361 ALA A O 1
ATOM 2924 N N . GLN A 1 362 ? 9.053 2.857 -20.625 1.00 98.50 362 GLN A N 1
ATOM 2925 C CA . GLN A 1 362 ? 8.041 3.910 -20.489 1.00 98.50 362 GLN A CA 1
ATOM 2926 C C . GLN A 1 362 ? 6.630 3.313 -20.628 1.00 98.50 362 GLN A C 1
ATOM 2928 O O . GLN A 1 362 ? 6.441 2.300 -21.300 1.00 98.50 362 GLN A O 1
ATOM 2933 N N . GLY A 1 363 ? 5.628 3.975 -20.052 1.00 98.44 363 GLY A N 1
ATOM 2934 C CA . GLY A 1 363 ? 4.233 3.688 -20.366 1.00 98.44 363 GLY A CA 1
ATOM 2935 C C . GLY A 1 363 ? 3.975 4.012 -21.836 1.00 98.44 363 GLY A C 1
ATOM 2936 O O . GLY A 1 363 ? 4.232 5.159 -22.238 1.00 98.44 363 GLY A O 1
ATOM 2937 N N . PRO A 1 364 ? 3.510 3.042 -22.649 1.00 98.19 364 PRO A N 1
ATOM 2938 C CA . PRO A 1 364 ? 3.342 3.254 -24.077 1.00 98.19 364 PRO A CA 1
ATOM 2939 C C . PRO A 1 364 ? 2.435 4.453 -24.343 1.00 98.19 364 PRO A C 1
ATOM 2941 O O . PRO A 1 364 ? 1.528 4.776 -23.566 1.00 98.19 364 PRO A O 1
ATOM 2944 N N . ARG A 1 365 ? 2.743 5.166 -25.418 1.00 97.00 365 ARG A N 1
ATOM 2945 C CA . ARG A 1 365 ? 1.867 6.175 -26.005 1.00 97.00 365 ARG A CA 1
ATOM 2946 C C . ARG A 1 365 ? 0.958 5.503 -27.022 1.00 97.00 365 ARG A C 1
ATOM 2948 O O . ARG A 1 365 ? 1.255 4.385 -27.439 1.00 97.00 365 ARG A O 1
ATOM 2955 N N . ASP A 1 366 ? -0.081 6.200 -27.462 1.00 96.31 366 ASP A N 1
ATOM 2956 C CA . ASP A 1 366 ? -0.972 5.695 -28.509 1.00 96.31 366 ASP A CA 1
ATOM 2957 C C . ASP A 1 366 ? -0.194 5.343 -29.786 1.00 96.31 366 ASP A C 1
ATOM 2959 O O . ASP A 1 366 ? -0.473 4.333 -30.420 1.00 96.31 366 ASP A O 1
ATOM 2963 N N . GLU A 1 367 ? 0.865 6.091 -30.111 1.00 95.75 367 GLU A N 1
ATOM 2964 C CA . GLU A 1 367 ? 1.705 5.827 -31.286 1.00 95.75 367 GLU A CA 1
ATOM 2965 C C . GLU A 1 367 ? 2.728 4.695 -31.084 1.00 95.75 367 GLU A C 1
ATOM 2967 O O . GLU A 1 367 ? 3.408 4.312 -32.031 1.00 95.75 367 GLU A O 1
ATOM 2972 N N . THR A 1 368 ? 2.884 4.173 -29.862 1.00 98.12 368 THR A N 1
ATOM 2973 C CA . THR A 1 368 ? 3.903 3.159 -29.528 1.00 98.12 368 THR A CA 1
ATOM 2974 C C . THR A 1 368 ? 3.319 1.897 -28.891 1.00 98.12 368 THR A C 1
ATOM 2976 O O . THR A 1 368 ? 4.083 1.091 -28.357 1.00 98.12 368 THR A O 1
ATOM 2979 N N . VAL A 1 369 ? 1.993 1.717 -28.879 1.00 98.44 369 VAL A N 1
ATOM 2980 C CA . VAL A 1 369 ? 1.360 0.490 -28.351 1.00 98.44 369 VAL A CA 1
ATOM 2981 C C . VAL A 1 369 ? 1.760 -0.747 -29.162 1.00 98.44 369 VAL A C 1
ATOM 2983 O O . VAL A 1 369 ? 2.022 -1.800 -28.583 1.00 98.44 369 VAL A O 1
ATOM 2986 N N . ASP A 1 370 ? 1.902 -0.593 -30.479 1.00 98.12 370 ASP A N 1
ATOM 2987 C CA . ASP A 1 370 ? 2.323 -1.661 -31.389 1.00 98.12 370 ASP A CA 1
ATOM 2988 C C . ASP A 1 370 ? 3.780 -2.069 -31.132 1.00 98.12 370 ASP A C 1
ATOM 2990 O O . ASP A 1 370 ? 4.084 -3.252 -30.969 1.00 98.12 370 ASP A O 1
ATOM 2994 N N . ASP A 1 371 ? 4.678 -1.084 -31.005 1.00 98.50 371 ASP A N 1
ATOM 2995 C CA . ASP A 1 371 ? 6.084 -1.306 -30.644 1.00 98.50 371 ASP A CA 1
ATOM 2996 C C . ASP A 1 371 ? 6.208 -1.985 -29.269 1.00 98.50 371 ASP A C 1
ATOM 2998 O O . ASP A 1 371 ? 7.047 -2.869 -29.083 1.00 98.50 371 ASP A O 1
ATOM 3002 N N . PHE A 1 372 ? 5.348 -1.623 -28.310 1.00 98.81 372 PHE A N 1
ATOM 3003 C CA . PHE A 1 372 ? 5.328 -2.236 -26.983 1.00 98.81 372 PHE A CA 1
ATOM 3004 C C . PHE A 1 372 ? 4.959 -3.721 -27.043 1.00 98.81 372 PHE A C 1
ATOM 3006 O O . PHE A 1 372 ? 5.696 -4.544 -26.506 1.00 98.81 372 PHE A O 1
ATOM 3013 N N . TRP A 1 373 ? 3.882 -4.106 -27.732 1.00 98.56 373 TRP A N 1
ATOM 3014 C CA . TRP A 1 373 ? 3.522 -5.525 -27.863 1.00 98.56 373 TRP A CA 1
ATOM 3015 C C . TRP A 1 373 ? 4.517 -6.328 -28.691 1.00 98.56 373 TRP A C 1
ATOM 3017 O O . TRP A 1 373 ? 4.786 -7.489 -28.369 1.00 98.56 373 TRP A O 1
ATOM 3027 N N . ARG A 1 374 ? 5.124 -5.705 -29.703 1.00 97.94 374 ARG A N 1
ATOM 3028 C CA . ARG A 1 374 ? 6.240 -6.296 -30.441 1.00 97.94 374 ARG A CA 1
ATOM 3029 C C . ARG A 1 374 ? 7.428 -6.579 -29.521 1.00 97.94 374 ARG A C 1
ATOM 3031 O O . ARG A 1 374 ? 7.958 -7.686 -29.562 1.00 97.94 374 ARG A O 1
ATOM 3038 N N . MET A 1 375 ? 7.766 -5.661 -28.610 1.00 98.62 375 MET A N 1
ATOM 3039 C CA . MET A 1 375 ? 8.761 -5.900 -27.556 1.00 98.62 375 MET A CA 1
ATOM 3040 C C . MET A 1 375 ? 8.385 -7.099 -26.675 1.00 98.62 375 MET A C 1
ATOM 3042 O O . MET A 1 375 ? 9.220 -7.975 -26.464 1.00 98.62 375 MET A O 1
ATOM 3046 N N . ILE A 1 376 ? 7.143 -7.172 -26.176 1.00 98.31 376 ILE A N 1
ATOM 3047 C CA . ILE A 1 376 ? 6.689 -8.300 -25.338 1.00 98.31 376 ILE A CA 1
ATOM 3048 C C . ILE A 1 376 ? 6.881 -9.634 -26.074 1.00 98.31 376 ILE A C 1
ATOM 3050 O O . ILE A 1 376 ? 7.403 -10.596 -25.504 1.00 98.31 376 ILE A O 1
ATOM 3054 N N . TRP A 1 377 ? 6.501 -9.683 -27.354 1.00 96.62 377 TRP A N 1
ATOM 3055 C CA . TRP A 1 377 ? 6.640 -10.874 -28.187 1.00 96.62 377 TRP A CA 1
ATOM 3056 C C . TRP A 1 377 ? 8.105 -11.254 -28.439 1.00 96.62 377 TRP A C 1
ATOM 3058 O O . TRP A 1 377 ? 8.494 -12.396 -28.179 1.00 96.62 377 TRP A O 1
ATOM 3068 N N . GLU A 1 378 ? 8.926 -10.321 -28.924 1.00 96.25 378 GLU A N 1
ATOM 3069 C CA . GLU A 1 378 ? 10.327 -10.576 -29.290 1.00 96.25 378 GLU A CA 1
ATOM 3070 C C . GLU A 1 378 ? 11.166 -10.976 -28.071 1.00 96.25 378 GLU A C 1
ATOM 3072 O O . GLU A 1 378 ? 11.952 -11.922 -28.142 1.00 96.25 378 GLU A O 1
ATOM 3077 N N . GLN A 1 379 ? 10.924 -10.338 -26.923 1.00 97.25 379 GLN A N 1
ATOM 3078 C CA . GLN A 1 379 ? 11.638 -10.630 -25.677 1.00 97.25 379 GLN A CA 1
ATOM 3079 C C . GLN A 1 379 ? 11.085 -11.841 -24.923 1.00 97.25 379 GLN A C 1
ATOM 3081 O O . GLN A 1 379 ? 11.606 -12.199 -23.869 1.00 97.25 379 GLN A O 1
ATOM 3086 N N . LYS A 1 380 ? 10.044 -12.500 -25.453 1.00 96.06 380 LYS A N 1
ATOM 3087 C CA . LYS A 1 380 ? 9.369 -13.642 -24.811 1.00 96.06 380 LYS A CA 1
ATOM 3088 C C . LYS A 1 380 ? 8.923 -13.324 -23.376 1.00 96.06 380 LYS A C 1
ATOM 3090 O O . LYS A 1 380 ? 8.901 -14.208 -22.520 1.00 96.06 380 LYS A O 1
ATOM 3095 N N . ALA A 1 381 ? 8.568 -12.066 -23.117 1.00 96.88 381 ALA A N 1
ATOM 3096 C CA . ALA A 1 381 ? 8.110 -11.629 -21.810 1.00 96.88 381 ALA A CA 1
ATOM 3097 C C . ALA A 1 381 ? 6.716 -12.206 -21.533 1.00 96.88 381 ALA A C 1
ATOM 3099 O O . ALA A 1 381 ? 5.816 -12.128 -22.368 1.00 96.88 381 ALA A O 1
ATOM 3100 N N . THR A 1 382 ? 6.544 -12.790 -20.350 1.00 97.00 382 THR A N 1
ATOM 3101 C CA . THR A 1 382 ? 5.272 -13.395 -19.911 1.00 97.00 382 THR A CA 1
ATOM 3102 C C . THR A 1 382 ? 4.648 -12.659 -18.732 1.00 97.00 382 THR A C 1
ATOM 3104 O O . THR A 1 382 ? 3.502 -12.930 -18.380 1.00 97.00 382 THR A O 1
ATOM 3107 N N . VAL A 1 383 ? 5.367 -11.701 -18.139 1.00 98.44 383 VAL A N 1
ATOM 3108 C CA . VAL A 1 383 ? 4.906 -10.919 -16.991 1.00 98.44 383 VAL A CA 1
ATOM 3109 C C . VAL A 1 383 ? 5.096 -9.432 -17.269 1.00 98.44 383 VAL A C 1
ATOM 3111 O O . VAL A 1 383 ? 6.205 -8.985 -17.576 1.00 98.44 383 VAL A O 1
ATOM 3114 N N . ILE A 1 384 ? 4.009 -8.671 -17.138 1.00 98.81 384 ILE A N 1
ATOM 3115 C CA . ILE A 1 384 ? 3.997 -7.210 -17.245 1.00 98.81 384 ILE A CA 1
ATOM 3116 C C . ILE A 1 384 ? 3.546 -6.628 -15.906 1.00 98.81 384 ILE A C 1
ATOM 3118 O O . ILE A 1 384 ? 2.446 -6.914 -15.440 1.00 98.81 384 ILE A O 1
ATOM 3122 N N . VAL A 1 385 ? 4.385 -5.789 -15.304 1.00 98.81 385 VAL A N 1
ATOM 3123 C CA . VAL A 1 385 ? 4.132 -5.097 -14.038 1.00 98.81 385 VAL A CA 1
ATOM 3124 C C . VAL A 1 385 ? 3.929 -3.609 -14.319 1.00 98.81 385 VAL A C 1
ATOM 3126 O O . VAL A 1 385 ? 4.877 -2.853 -14.543 1.00 98.81 385 VAL A O 1
ATOM 3129 N N . MET A 1 386 ? 2.673 -3.178 -14.307 1.00 98.69 386 MET A N 1
ATOM 3130 C CA . MET A 1 386 ? 2.266 -1.792 -14.510 1.00 98.69 386 MET A CA 1
ATOM 3131 C C . MET A 1 386 ? 2.059 -1.108 -13.155 1.00 98.69 386 MET A C 1
ATOM 3133 O O . MET A 1 386 ? 1.074 -1.353 -12.472 1.00 98.69 386 MET A O 1
ATOM 3137 N N . VAL A 1 387 ? 2.953 -0.202 -12.755 1.00 97.94 387 VAL A N 1
ATOM 3138 C CA . VAL A 1 387 ? 2.868 0.520 -11.463 1.00 97.94 387 VAL A CA 1
ATOM 3139 C C . VAL A 1 387 ? 2.335 1.948 -11.624 1.00 97.94 387 VAL A C 1
ATOM 3141 O O . VAL A 1 387 ? 2.890 2.917 -11.103 1.00 97.94 387 VAL A O 1
ATOM 3144 N N . THR A 1 388 ? 1.273 2.102 -12.415 1.00 95.75 388 THR A N 1
ATOM 3145 C CA . THR A 1 388 ? 0.600 3.384 -12.680 1.00 95.75 388 THR A CA 1
ATOM 3146 C C . THR A 1 388 ? -0.857 3.167 -13.073 1.00 95.75 388 THR A C 1
ATOM 3148 O O . THR A 1 388 ? -1.221 2.107 -13.591 1.00 95.75 388 THR A O 1
ATOM 3151 N N . ARG A 1 389 ? -1.688 4.198 -12.914 1.00 94.62 389 ARG A N 1
ATOM 3152 C CA . ARG A 1 389 ? -2.958 4.289 -13.649 1.00 94.62 389 ARG A CA 1
ATOM 3153 C C . ARG A 1 389 ? -2.706 4.882 -15.039 1.00 94.62 389 ARG A C 1
ATOM 3155 O O . ARG A 1 389 ? -1.663 5.500 -15.262 1.00 94.62 389 ARG A O 1
ATOM 3162 N N . CYS A 1 390 ? -3.631 4.674 -15.977 1.00 93.62 390 CYS A N 1
ATOM 3163 C CA . CYS A 1 390 ? -3.566 5.307 -17.303 1.00 93.62 390 CYS A CA 1
ATOM 3164 C C . CYS A 1 390 ? -3.720 6.830 -17.210 1.00 93.62 390 CYS A C 1
ATOM 3166 O O . CYS A 1 390 ? -3.074 7.563 -17.959 1.00 93.62 390 CYS A O 1
ATOM 3168 N N . GLU A 1 391 ? -4.511 7.294 -16.244 1.00 90.25 391 GLU A N 1
ATOM 3169 C CA . GLU A 1 391 ? -4.789 8.700 -15.986 1.00 90.25 391 GLU A CA 1
ATOM 3170 C C . GLU A 1 391 ? -4.672 9.003 -14.489 1.00 90.25 391 GLU A C 1
ATOM 3172 O O . GLU A 1 391 ? -5.158 8.242 -13.649 1.00 90.25 391 GLU A O 1
ATOM 3177 N N . GLU A 1 392 ? -3.995 10.101 -14.157 1.00 87.38 392 GLU A N 1
ATOM 3178 C CA . GLU A 1 392 ? -3.852 10.609 -12.788 1.00 87.38 392 GLU A CA 1
ATOM 3179 C C . GLU A 1 392 ? -3.868 12.142 -12.846 1.00 87.38 392 GLU A C 1
ATOM 3181 O O . GLU A 1 392 ? -3.195 12.724 -13.702 1.00 87.38 392 GLU A O 1
ATOM 3186 N N . GLY A 1 393 ? -4.672 12.794 -11.997 1.00 80.69 393 GLY A N 1
ATOM 3187 C CA . GLY A 1 393 ? -4.802 14.257 -11.994 1.00 80.69 393 GLY A CA 1
ATOM 3188 C C . GLY A 1 393 ? -5.216 14.833 -13.355 1.00 80.69 393 GLY A C 1
ATOM 3189 O O . GLY A 1 393 ? -4.652 15.838 -13.790 1.00 80.69 393 GLY A O 1
ATOM 3190 N N . ASN A 1 394 ? -6.125 14.149 -14.064 1.00 83.19 394 ASN A N 1
ATOM 3191 C CA . ASN A 1 394 ? -6.567 14.458 -15.433 1.00 83.19 394 ASN A CA 1
ATOM 3192 C C . ASN A 1 394 ? -5.434 14.496 -16.479 1.00 83.19 394 ASN A C 1
ATOM 3194 O O . ASN A 1 394 ? -5.551 15.123 -17.534 1.00 83.19 394 ASN A O 1
ATOM 3198 N N . LYS A 1 395 ? -4.294 13.852 -16.194 1.00 87.62 395 LYS A N 1
ATOM 3199 C CA . LYS A 1 395 ? -3.149 13.747 -17.107 1.00 87.62 395 LYS A CA 1
ATOM 3200 C C . LYS A 1 395 ? -2.964 12.307 -17.557 1.00 87.62 395 LYS A C 1
ATOM 3202 O O . LYS A 1 395 ? -2.837 11.401 -16.734 1.00 87.62 395 LYS A O 1
ATOM 3207 N N . ASN A 1 396 ? -2.838 12.115 -18.869 1.00 92.75 396 ASN A N 1
ATOM 3208 C CA . ASN A 1 396 ? -2.481 10.826 -19.456 1.00 92.75 396 ASN A CA 1
ATOM 3209 C C . ASN A 1 396 ? -1.052 10.423 -19.043 1.00 92.75 396 ASN A C 1
ATOM 3211 O O . ASN A 1 396 ? -0.067 11.081 -19.395 1.00 92.75 396 ASN A O 1
ATOM 3215 N N . LYS A 1 397 ? -0.941 9.324 -18.299 1.00 95.44 397 LYS A N 1
ATOM 3216 C CA . LYS A 1 397 ? 0.322 8.711 -17.865 1.00 95.44 397 LYS A CA 1
ATOM 3217 C C . LYS A 1 397 ? 0.696 7.505 -18.729 1.00 95.44 397 LYS A C 1
ATOM 3219 O O . LYS A 1 397 ? 1.876 7.223 -18.902 1.00 95.44 397 LYS A O 1
ATOM 3224 N N . CYS A 1 398 ? -0.288 6.787 -19.267 1.00 97.44 398 CYS A N 1
ATOM 3225 C CA . CYS A 1 398 ? -0.085 5.589 -20.079 1.00 97.44 398 CYS A CA 1
ATOM 3226 C C . CYS A 1 398 ? -1.297 5.367 -20.991 1.00 97.44 398 CYS A C 1
ATOM 3228 O O . CYS A 1 398 ? -2.430 5.497 -20.532 1.00 97.44 398 CYS A O 1
ATOM 3230 N N . ALA A 1 399 ? -1.071 4.994 -22.253 1.00 97.19 399 ALA A N 1
ATOM 3231 C CA . ALA A 1 399 ? -2.144 4.553 -23.141 1.00 97.19 399 ALA A CA 1
ATOM 3232 C C . ALA A 1 399 ? -2.753 3.229 -22.650 1.00 97.19 399 ALA A C 1
ATOM 3234 O O . ALA A 1 399 ? -2.088 2.444 -21.964 1.00 97.19 399 ALA A O 1
ATOM 3235 N N . LEU A 1 400 ? -4.013 2.975 -23.007 1.00 96.62 400 LEU A N 1
ATOM 3236 C CA . LEU A 1 400 ? -4.678 1.699 -22.752 1.00 96.62 400 LEU A CA 1
ATOM 3237 C C . LEU A 1 400 ? -4.260 0.687 -23.828 1.00 96.62 400 LEU A C 1
ATOM 3239 O O . LEU A 1 400 ? -4.833 0.648 -24.917 1.00 96.62 400 LEU A O 1
ATOM 3243 N N . TYR A 1 401 ? -3.248 -0.122 -23.524 1.00 98.00 401 TYR A N 1
ATOM 3244 C CA . TYR A 1 401 ? -2.641 -1.056 -24.477 1.00 98.00 401 TYR A CA 1
ATOM 3245 C C . TYR A 1 401 ? -3.204 -2.483 -24.389 1.00 98.00 401 TYR A C 1
ATOM 3247 O O . TYR A 1 401 ? -2.604 -3.407 -24.916 1.00 98.00 401 TYR A O 1
ATOM 3255 N N . TRP A 1 402 ? -4.346 -2.701 -23.743 1.00 98.00 402 TRP A N 1
ATOM 3256 C CA . TRP A 1 402 ? -5.001 -4.012 -23.663 1.00 98.00 402 TRP A CA 1
ATOM 3257 C C . TRP A 1 402 ? -6.492 -3.888 -24.021 1.00 98.00 402 TRP A C 1
ATOM 3259 O O . TRP A 1 402 ? -7.060 -2.802 -23.861 1.00 98.00 402 TRP A O 1
ATOM 3269 N N . PRO A 1 403 ? -7.131 -4.957 -24.534 1.00 97.00 403 PRO A N 1
ATOM 3270 C CA . PRO A 1 403 ? -8.575 -4.973 -24.769 1.00 97.00 403 PRO A CA 1
ATOM 3271 C C . PRO A 1 403 ? -9.357 -4.991 -23.451 1.00 97.00 403 PRO A C 1
ATOM 3273 O O . PRO A 1 403 ? -8.897 -5.531 -22.443 1.00 97.00 403 PRO A O 1
ATOM 3276 N N . SER A 1 404 ? -10.572 -4.446 -23.457 1.00 95.12 404 SER A N 1
ATOM 3277 C CA . SER A 1 404 ? -11.523 -4.678 -22.364 1.00 95.12 404 SER A CA 1
ATOM 3278 C C . SER A 1 404 ? -12.093 -6.103 -22.435 1.00 95.12 404 SER A C 1
ATOM 3280 O O . SER A 1 404 ? -12.053 -6.744 -23.485 1.00 95.12 404 SER A O 1
ATOM 3282 N N . MET A 1 405 ? -12.680 -6.595 -21.337 1.00 92.81 405 MET A N 1
ATOM 3283 C CA . MET A 1 405 ? -13.412 -7.875 -21.353 1.00 92.81 405 MET A CA 1
ATOM 3284 C C . MET A 1 405 ? -14.578 -7.877 -22.355 1.00 92.81 405 MET A C 1
ATOM 3286 O O . MET A 1 405 ? -14.934 -8.934 -22.862 1.00 92.81 405 MET A O 1
ATOM 3290 N N . GLU A 1 406 ? -15.165 -6.710 -22.644 1.00 93.81 406 GLU A N 1
ATOM 3291 C CA . GLU A 1 406 ? -16.245 -6.562 -23.629 1.00 93.81 406 GLU A CA 1
ATOM 3292 C C . GLU A 1 406 ? -15.726 -6.656 -25.070 1.00 93.81 406 GLU A C 1
ATOM 3294 O O . GLU A 1 406 ? -16.395 -7.223 -25.930 1.00 93.81 406 GLU A O 1
ATOM 3299 N N . GLU A 1 407 ? -14.525 -6.131 -25.334 1.00 94.94 407 GLU A N 1
ATOM 3300 C CA . GLU A 1 407 ? -13.857 -6.264 -26.634 1.00 94.94 407 GLU A CA 1
ATOM 3301 C C . GLU A 1 407 ? -13.341 -7.691 -26.876 1.00 94.94 407 GLU A C 1
ATOM 3303 O O . GLU A 1 407 ? -13.318 -8.157 -28.015 1.00 94.94 407 GLU A O 1
ATOM 3308 N N . GLY A 1 408 ? -12.899 -8.382 -25.820 1.00 95.81 408 GLY A N 1
ATOM 3309 C CA . GLY A 1 408 ? -12.362 -9.747 -25.851 1.00 95.81 408 GLY A CA 1
ATOM 3310 C C . GLY A 1 408 ? -10.965 -9.853 -26.473 1.00 95.81 408 GLY A C 1
ATOM 3311 O O . GLY A 1 408 ? -10.062 -10.434 -25.879 1.00 95.81 408 GLY A O 1
ATOM 3312 N N . SER A 1 409 ? -10.735 -9.245 -27.639 1.00 96.81 409 SER A N 1
ATOM 3313 C CA . SER A 1 409 ? -9.417 -9.204 -28.281 1.00 96.81 409 SER A CA 1
ATOM 3314 C C . SER A 1 409 ? -9.180 -7.912 -29.061 1.00 96.81 409 SER A C 1
ATOM 3316 O O . SER A 1 409 ? -10.106 -7.322 -29.616 1.00 96.81 409 SER A O 1
ATOM 3318 N N . ARG A 1 410 ? -7.918 -7.478 -29.135 1.00 97.62 410 ARG A N 1
ATOM 3319 C CA . ARG A 1 410 ? -7.482 -6.330 -29.941 1.00 97.62 410 ARG A CA 1
ATOM 3320 C C . ARG A 1 410 ? -6.159 -6.634 -30.637 1.00 97.62 410 ARG A C 1
ATOM 3322 O O . ARG A 1 410 ? -5.335 -7.403 -30.149 1.00 97.62 410 ARG A O 1
ATOM 3329 N N . VAL A 1 411 ? -5.972 -6.038 -31.808 1.00 97.50 411 VAL A N 1
ATOM 3330 C CA . VAL A 1 411 ? -4.780 -6.202 -32.645 1.00 97.50 411 VAL A CA 1
ATOM 3331 C C . VAL A 1 411 ? -3.892 -4.975 -32.490 1.00 97.50 411 VAL A C 1
ATOM 3333 O O . VAL A 1 411 ? -4.372 -3.861 -32.685 1.00 97.50 411 VAL A O 1
ATOM 3336 N N . PHE A 1 412 ? -2.616 -5.196 -32.190 1.00 96.94 412 PHE A N 1
ATOM 3337 C CA . PHE A 1 412 ? -1.577 -4.174 -32.078 1.00 96.94 412 PHE A CA 1
ATOM 3338 C C . PHE A 1 412 ? -0.431 -4.537 -33.028 1.00 96.94 412 PHE A C 1
ATOM 3340 O O . PHE A 1 412 ? 0.329 -5.479 -32.778 1.00 96.94 412 PHE A O 1
ATOM 3347 N N . GLY A 1 413 ? -0.349 -3.859 -34.174 1.00 95.06 413 GLY A N 1
ATOM 3348 C CA . GLY A 1 413 ? 0.517 -4.263 -35.283 1.00 95.06 413 GLY A CA 1
ATOM 3349 C C . GLY A 1 413 ? 0.248 -5.709 -35.730 1.00 95.06 413 GLY A C 1
ATOM 3350 O O . GLY A 1 413 ? -0.847 -6.046 -36.183 1.00 95.06 413 GLY A O 1
ATOM 3351 N N . ASP A 1 414 ? 1.251 -6.580 -35.587 1.00 94.75 414 ASP A N 1
ATOM 3352 C CA . ASP A 1 414 ? 1.145 -8.012 -35.906 1.00 94.75 414 ASP A CA 1
ATOM 3353 C C . ASP A 1 414 ? 0.721 -8.885 -34.713 1.00 94.75 414 ASP A C 1
ATOM 3355 O O . ASP A 1 414 ? 0.480 -10.083 -34.887 1.00 94.75 414 ASP A O 1
ATOM 3359 N N . VAL A 1 415 ? 0.633 -8.320 -33.506 1.00 97.50 415 VAL A N 1
ATOM 3360 C CA . VAL A 1 415 ? 0.330 -9.057 -32.275 1.00 97.50 415 VAL A CA 1
ATOM 3361 C C . VAL A 1 415 ? -1.160 -8.945 -31.961 1.00 97.50 415 VAL A C 1
ATOM 3363 O O . VAL A 1 415 ? -1.701 -7.860 -31.766 1.00 97.50 415 VAL A O 1
ATOM 3366 N N . ILE A 1 416 ? -1.841 -10.084 -31.907 1.00 97.25 416 ILE A N 1
ATOM 3367 C CA . ILE A 1 416 ? -3.203 -10.199 -31.385 1.00 97.25 416 ILE A CA 1
ATOM 3368 C C . ILE A 1 416 ? -3.091 -10.399 -29.879 1.00 97.25 416 ILE A C 1
ATOM 3370 O O . ILE A 1 416 ? -2.353 -11.281 -29.445 1.00 97.25 416 ILE A O 1
ATOM 3374 N N . VAL A 1 417 ? -3.826 -9.605 -29.108 1.00 98.31 417 VAL A N 1
ATOM 3375 C CA . VAL A 1 417 ? -3.914 -9.702 -27.651 1.00 98.31 417 VAL A CA 1
ATOM 3376 C C . VAL A 1 417 ? -5.358 -10.005 -27.294 1.00 98.31 417 VAL A C 1
ATOM 3378 O O . VAL A 1 417 ? -6.253 -9.222 -27.600 1.00 98.31 417 VAL A O 1
ATOM 3381 N N . GLU A 1 418 ? -5.581 -11.139 -26.651 1.00 97.75 418 GLU A N 1
ATOM 3382 C CA . GLU A 1 418 ? -6.878 -11.595 -26.156 1.00 97.75 418 GLU A CA 1
ATOM 3383 C C . GLU A 1 418 ? -6.875 -11.550 -24.628 1.00 97.75 418 GLU A C 1
ATOM 33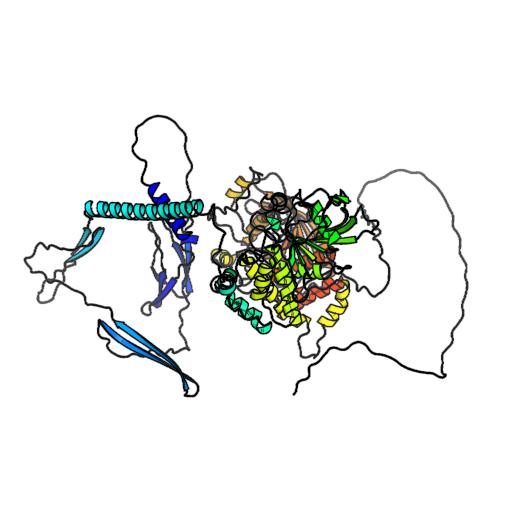85 O O . GLU A 1 418 ? -5.886 -11.943 -24.007 1.00 97.75 418 GLU A O 1
ATOM 3390 N N . ILE A 1 419 ? -7.953 -11.056 -24.016 1.00 97.94 419 ILE A N 1
ATOM 3391 C CA . ILE A 1 419 ? -8.129 -11.052 -22.562 1.00 97.94 419 ILE A CA 1
ATOM 3392 C C . ILE A 1 419 ? -9.028 -12.216 -22.147 1.00 97.94 419 ILE A C 1
ATOM 3394 O O . ILE A 1 419 ? -10.174 -12.320 -22.567 1.00 97.94 419 ILE A O 1
ATOM 3398 N N . ASN A 1 420 ? -8.493 -13.094 -21.301 1.00 97.06 420 ASN A N 1
ATOM 3399 C CA . ASN A 1 420 ? -9.193 -14.290 -20.827 1.00 97.06 420 ASN A CA 1
ATOM 3400 C C . ASN A 1 420 ? -9.796 -14.083 -19.433 1.00 97.06 420 ASN A C 1
ATOM 3402 O O . ASN A 1 420 ? -10.833 -14.648 -19.102 1.00 97.06 420 ASN A O 1
ATOM 3406 N N . GLU A 1 421 ? -9.118 -13.303 -18.592 1.00 96.94 421 GLU A N 1
ATOM 3407 C CA . GLU A 1 421 ? -9.519 -13.054 -17.210 1.00 96.94 421 GLU A CA 1
ATOM 3408 C C . GLU A 1 421 ? -9.196 -11.612 -16.830 1.00 96.94 421 GLU A C 1
ATOM 3410 O O . GLU A 1 421 ? -8.131 -11.094 -17.176 1.00 96.94 421 GLU A O 1
ATOM 3415 N N . HIS A 1 422 ? -10.096 -10.994 -16.067 1.00 95.56 422 HIS A N 1
ATOM 3416 C CA . HIS A 1 422 ? -9.913 -9.681 -15.464 1.00 95.56 422 HIS A CA 1
ATOM 3417 C C . HIS A 1 422 ? -10.293 -9.744 -13.980 1.00 95.56 422 HIS A C 1
ATOM 3419 O O . HIS A 1 422 ? -11.455 -9.566 -13.604 1.00 95.56 422 HIS A O 1
ATOM 3425 N N . LYS A 1 423 ? -9.301 -9.983 -13.122 1.00 95.06 423 LYS A N 1
ATOM 3426 C CA . LYS A 1 423 ? -9.471 -10.102 -11.674 1.00 95.06 423 LYS A CA 1
ATOM 3427 C C . LYS A 1 423 ? -9.078 -8.800 -10.985 1.00 95.06 423 LYS A C 1
ATOM 3429 O O . LYS A 1 423 ? -7.901 -8.454 -10.892 1.00 95.06 423 LYS A O 1
ATOM 3434 N N . ARG A 1 424 ? -10.073 -8.066 -10.488 1.00 92.56 424 ARG A N 1
ATOM 3435 C CA . ARG A 1 424 ? -9.855 -6.851 -9.695 1.00 92.56 424 ARG A CA 1
ATOM 3436 C C . ARG A 1 424 ? -9.650 -7.220 -8.227 1.00 92.56 424 ARG A C 1
ATOM 3438 O O . ARG A 1 424 ? -10.525 -7.835 -7.633 1.00 92.56 424 ARG A O 1
ATOM 3445 N N . CYS A 1 425 ? -8.537 -6.783 -7.655 1.00 92.88 425 CYS A N 1
ATOM 3446 C CA . CYS A 1 425 ? -8.267 -6.800 -6.219 1.00 92.88 425 CYS A CA 1
ATOM 3447 C C . CYS A 1 425 ? -8.245 -5.347 -5.692 1.00 92.88 425 CYS A C 1
ATOM 3449 O O . CYS A 1 425 ? -8.336 -4.404 -6.489 1.00 92.88 425 CYS A O 1
ATOM 3451 N N . PRO A 1 426 ? -8.129 -5.116 -4.371 1.00 89.44 426 PRO A N 1
ATOM 3452 C CA . PRO A 1 426 ? -8.151 -3.759 -3.826 1.00 89.44 426 PRO A CA 1
ATOM 3453 C C . PRO A 1 426 ? -7.030 -2.847 -4.314 1.00 89.44 426 PRO A C 1
ATOM 3455 O O . PRO A 1 426 ? -7.265 -1.681 -4.621 1.00 89.44 426 PRO A O 1
ATOM 3458 N N . ASP A 1 427 ? -5.808 -3.378 -4.368 1.00 92.31 427 ASP A N 1
ATOM 3459 C CA . ASP A 1 427 ? -4.604 -2.586 -4.626 1.00 92.31 427 ASP A CA 1
ATOM 3460 C C . ASP A 1 427 ? -4.029 -2.777 -6.028 1.00 92.31 427 ASP A C 1
ATOM 3462 O O . ASP A 1 427 ? -3.124 -2.047 -6.441 1.00 92.31 427 ASP A O 1
ATOM 3466 N N . TYR A 1 428 ? -4.538 -3.769 -6.753 1.00 95.50 428 TYR A N 1
ATOM 3467 C CA . TYR A 1 428 ? -4.070 -4.113 -8.079 1.00 95.50 428 TYR A CA 1
ATOM 3468 C C . TYR A 1 428 ? -5.134 -4.868 -8.883 1.00 95.50 428 TYR A C 1
ATOM 3470 O O . TYR A 1 428 ? -6.097 -5.406 -8.340 1.00 95.50 428 TYR A O 1
ATOM 3478 N N . ILE A 1 429 ? -4.936 -4.936 -10.193 1.00 96.62 429 ILE A N 1
ATOM 3479 C CA . ILE A 1 429 ? -5.769 -5.682 -11.136 1.00 96.62 429 ILE A CA 1
ATOM 3480 C C . ILE A 1 429 ? -4.869 -6.701 -11.827 1.00 96.62 429 ILE A C 1
ATOM 3482 O O . ILE A 1 429 ? -3.803 -6.331 -12.311 1.00 96.62 429 ILE A O 1
ATOM 3486 N N . ILE A 1 430 ? -5.277 -7.968 -11.865 1.00 97.56 430 ILE A N 1
ATOM 3487 C CA . ILE A 1 430 ? -4.588 -9.024 -12.614 1.00 97.56 430 ILE A CA 1
ATOM 3488 C C . ILE A 1 430 ? -5.400 -9.337 -13.864 1.00 97.56 430 ILE A C 1
ATOM 3490 O O . ILE A 1 430 ? -6.591 -9.632 -13.787 1.00 97.56 430 ILE A O 1
ATOM 3494 N N . GLN A 1 431 ? -4.736 -9.322 -15.011 1.00 97.94 431 GLN A N 1
ATOM 3495 C CA . GLN A 1 431 ? -5.296 -9.731 -16.288 1.00 97.94 431 GLN A CA 1
ATOM 3496 C C . GLN A 1 431 ? -4.512 -10.922 -16.836 1.00 97.94 431 GLN A C 1
ATOM 3498 O O . GLN A 1 431 ? -3.275 -10.925 -16.847 1.00 97.94 431 GLN A O 1
ATOM 3503 N N . LYS A 1 432 ? -5.232 -11.947 -17.296 1.00 97.62 432 LYS A N 1
ATOM 3504 C CA . LYS A 1 432 ? -4.642 -13.083 -18.014 1.00 97.62 432 LYS A CA 1
ATOM 3505 C C . LYS A 1 432 ? -4.890 -12.891 -19.494 1.00 97.62 432 LYS A C 1
ATOM 3507 O O . LYS A 1 432 ? -6.035 -12.908 -19.936 1.00 97.62 432 LYS A O 1
ATOM 3512 N N . LEU A 1 433 ? -3.811 -12.719 -20.242 1.00 98.00 433 LEU A N 1
ATOM 3513 C CA . LEU A 1 433 ? -3.832 -12.416 -21.662 1.00 98.00 433 LEU A CA 1
ATOM 3514 C C . LEU A 1 433 ? -3.266 -13.593 -22.458 1.00 98.00 433 LEU A C 1
ATOM 3516 O O . LEU A 1 433 ? -2.344 -14.272 -21.999 1.00 98.00 433 LEU A O 1
ATOM 3520 N N . THR A 1 434 ? -3.774 -13.803 -23.664 1.00 97.12 434 THR A N 1
ATOM 3521 C CA . THR A 1 434 ? -3.155 -14.669 -24.672 1.00 97.12 434 THR A CA 1
ATOM 3522 C C . THR A 1 434 ? -2.669 -13.790 -25.811 1.00 97.12 434 THR A C 1
ATOM 3524 O O . THR A 1 434 ? -3.443 -13.012 -26.363 1.00 97.12 434 THR A O 1
ATOM 3527 N N . ILE A 1 435 ? -1.392 -13.908 -26.177 1.00 96.81 435 ILE A N 1
ATOM 3528 C CA . ILE A 1 435 ? -0.828 -13.186 -27.320 1.00 96.81 435 ILE A CA 1
ATOM 3529 C C . ILE A 1 435 ? -0.441 -14.133 -28.450 1.00 96.81 435 ILE A C 1
ATOM 3531 O O . ILE A 1 435 ? 0.115 -15.204 -28.207 1.00 96.81 435 ILE A O 1
ATOM 3535 N N . ALA A 1 436 ? -0.687 -13.730 -29.691 1.00 95.38 436 ALA A N 1
ATOM 3536 C CA . ALA A 1 436 ? -0.285 -14.471 -30.884 1.00 95.38 436 ALA A CA 1
ATOM 3537 C C . ALA A 1 436 ? 0.217 -13.513 -31.967 1.00 95.38 436 ALA A C 1
ATOM 3539 O O . ALA A 1 436 ? -0.360 -12.449 -32.174 1.00 95.38 436 ALA A O 1
ATOM 3540 N N . ASN A 1 437 ? 1.276 -13.892 -32.679 1.00 94.06 437 ASN A N 1
ATOM 3541 C CA . ASN A 1 437 ? 1.800 -13.104 -33.790 1.00 94.06 437 ASN A CA 1
ATOM 3542 C C . ASN A 1 437 ? 1.224 -13.614 -35.116 1.00 94.06 437 ASN A C 1
ATOM 3544 O O . ASN A 1 437 ? 1.389 -14.779 -35.456 1.00 94.06 437 ASN A O 1
ATOM 3548 N N . ARG A 1 438 ? 0.578 -12.738 -35.889 1.00 91.06 438 ARG A N 1
ATOM 3549 C CA . ARG A 1 438 ? -0.086 -13.069 -37.164 1.00 91.06 438 ARG A CA 1
ATOM 3550 C C . ARG A 1 438 ? 0.863 -13.574 -38.245 1.00 91.06 438 ARG A C 1
ATOM 3552 O O . ARG A 1 438 ? 0.435 -14.304 -39.137 1.00 91.06 438 ARG A O 1
ATOM 3559 N N . LYS A 1 439 ? 2.128 -13.161 -38.195 1.00 87.38 439 LYS A N 1
ATOM 3560 C CA . LYS A 1 439 ? 3.154 -13.552 -39.169 1.00 87.38 439 LYS A CA 1
ATOM 3561 C C . LYS A 1 439 ? 3.791 -14.898 -38.833 1.00 87.38 439 LYS A C 1
ATOM 3563 O O . LYS A 1 439 ? 4.355 -15.541 -39.715 1.00 87.38 439 LYS A O 1
ATOM 3568 N N . GLU A 1 440 ? 3.689 -15.342 -37.583 1.00 87.06 440 GLU A N 1
ATOM 3569 C CA . GLU A 1 440 ? 4.281 -16.588 -37.111 1.00 87.06 440 GLU A CA 1
ATOM 3570 C C . GLU A 1 440 ? 3.191 -17.646 -36.905 1.00 87.06 440 GLU A C 1
ATOM 3572 O O . GLU A 1 440 ? 2.183 -17.400 -36.257 1.00 87.06 440 GLU A O 1
ATOM 3577 N N . LYS A 1 441 ? 3.401 -18.883 -37.372 1.00 74.12 441 LYS A N 1
ATOM 3578 C CA . LYS A 1 441 ? 2.500 -20.015 -37.053 1.00 74.12 441 LYS A CA 1
ATOM 3579 C C . LYS A 1 441 ? 2.653 -20.516 -35.602 1.00 74.12 441 LYS A C 1
ATOM 3581 O O . LYS A 1 441 ? 2.351 -21.671 -35.313 1.00 74.12 441 LYS A O 1
ATOM 3586 N N . ALA A 1 442 ? 3.198 -19.689 -34.712 1.00 70.81 442 ALA A N 1
ATOM 3587 C CA . ALA A 1 442 ? 3.492 -20.053 -33.336 1.00 70.81 442 ALA A CA 1
ATOM 3588 C C . ALA A 1 442 ? 2.201 -20.179 -32.517 1.00 70.81 442 ALA A C 1
ATOM 3590 O O . ALA A 1 442 ? 1.246 -19.427 -32.709 1.00 70.81 442 ALA A O 1
ATOM 3591 N N . THR A 1 443 ? 2.188 -21.120 -31.574 1.00 79.06 443 THR A N 1
ATOM 3592 C CA . THR A 1 443 ? 1.123 -21.224 -30.573 1.00 79.06 443 THR A CA 1
ATOM 3593 C C . THR A 1 443 ? 1.056 -19.943 -29.742 1.00 79.06 443 THR A C 1
ATOM 3595 O O . THR A 1 443 ? 2.094 -19.344 -29.441 1.00 79.06 443 THR A O 1
ATOM 3598 N N . GLY A 1 444 ? -0.157 -19.536 -29.354 1.00 87.44 444 GLY A N 1
ATOM 3599 C CA . GLY A 1 444 ? -0.358 -18.382 -28.478 1.00 87.44 444 GLY A CA 1
ATOM 3600 C C . GLY A 1 444 ? 0.440 -18.506 -27.174 1.00 87.44 444 GLY A C 1
ATOM 3601 O O . GLY A 1 444 ? 0.662 -19.609 -26.671 1.00 87.44 444 GLY A O 1
ATOM 3602 N N . ARG A 1 445 ? 0.905 -17.375 -26.640 1.00 93.31 445 ARG A N 1
ATOM 3603 C CA . ARG A 1 445 ? 1.666 -17.290 -25.388 1.00 93.31 445 ARG A CA 1
ATOM 3604 C C . ARG A 1 445 ? 0.799 -16.656 -24.312 1.00 93.31 445 ARG A C 1
ATOM 3606 O O . ARG A 1 445 ? 0.200 -15.610 -24.546 1.00 93.31 445 ARG A O 1
ATOM 3613 N N . ALA A 1 446 ? 0.764 -17.266 -23.135 1.00 95.50 446 ALA A N 1
ATOM 3614 C CA . ALA A 1 446 ? 0.105 -16.671 -21.983 1.00 95.50 446 ALA A CA 1
ATOM 3615 C C . ALA A 1 446 ? 0.968 -15.536 -21.412 1.00 95.50 446 ALA A C 1
ATOM 3617 O O . ALA A 1 446 ? 2.164 -15.715 -21.176 1.00 95.50 446 ALA A O 1
ATOM 3618 N N . VAL A 1 447 ? 0.350 -14.383 -21.172 1.00 97.56 447 VAL A N 1
ATOM 3619 C CA . VAL A 1 447 ? 0.955 -13.224 -20.512 1.00 97.56 447 VAL A CA 1
ATOM 3620 C C . VAL A 1 447 ? 0.102 -12.861 -19.302 1.00 97.56 447 VAL A C 1
ATOM 3622 O O . VAL A 1 447 ? -1.115 -12.726 -19.400 1.00 97.56 447 VAL A O 1
ATOM 3625 N N . THR A 1 448 ? 0.735 -12.699 -18.145 1.00 98.31 448 THR A N 1
ATOM 3626 C CA . THR A 1 448 ? 0.090 -12.140 -16.955 1.00 98.31 448 THR A CA 1
ATOM 3627 C C . THR A 1 448 ? 0.440 -10.665 -16.856 1.00 98.31 448 THR A C 1
ATOM 3629 O O . THR A 1 448 ? 1.606 -10.296 -16.722 1.00 98.31 448 THR A O 1
ATOM 3632 N N . HIS A 1 449 ? -0.578 -9.820 -16.907 1.00 98.50 449 HIS A N 1
ATOM 3633 C CA . HIS A 1 449 ? -0.455 -8.393 -16.658 1.00 98.50 449 HIS A CA 1
ATOM 3634 C C . HIS A 1 449 ? -0.980 -8.091 -15.258 1.00 98.50 449 HIS A C 1
ATOM 3636 O O . HIS A 1 449 ? -2.045 -8.570 -14.873 1.00 98.50 449 HIS A O 1
ATOM 3642 N N . ILE A 1 450 ? -0.212 -7.344 -14.471 1.00 98.56 450 ILE A N 1
ATOM 3643 C CA . ILE A 1 450 ? -0.635 -6.857 -13.161 1.00 98.56 450 ILE A CA 1
ATOM 3644 C C . ILE A 1 450 ? -0.489 -5.341 -13.108 1.00 98.56 450 ILE A C 1
ATOM 3646 O O . ILE A 1 450 ? 0.601 -4.794 -13.281 1.00 98.56 450 ILE A O 1
ATOM 3650 N N . GLN A 1 451 ? -1.597 -4.657 -12.845 1.00 98.25 451 GLN A N 1
ATOM 3651 C CA . GLN A 1 451 ? -1.648 -3.213 -12.677 1.00 98.25 451 GLN A CA 1
ATOM 3652 C C . GLN A 1 451 ? -1.795 -2.857 -11.204 1.00 98.25 451 GLN A C 1
ATOM 3654 O O . GLN A 1 451 ? -2.848 -3.087 -10.626 1.00 98.25 451 GLN A O 1
ATOM 3659 N N . PHE A 1 452 ? -0.783 -2.238 -10.604 1.00 97.50 452 PHE A N 1
ATOM 3660 C CA . PHE A 1 452 ? -0.866 -1.686 -9.256 1.00 97.50 452 PHE A CA 1
ATOM 3661 C C . PHE A 1 452 ? -1.569 -0.323 -9.272 1.00 97.50 452 PHE A C 1
ATOM 3663 O O . PHE A 1 452 ? -1.096 0.631 -9.895 1.00 97.50 452 PHE A O 1
ATOM 3670 N N . THR A 1 453 ? -2.699 -0.224 -8.574 1.00 93.75 453 THR A N 1
ATOM 3671 C CA . THR A 1 453 ? -3.603 0.935 -8.603 1.00 93.75 453 THR A CA 1
ATOM 3672 C C . THR A 1 453 ? -3.535 1.800 -7.349 1.00 93.75 453 THR A C 1
ATOM 3674 O O . THR A 1 453 ? -4.081 2.903 -7.365 1.00 93.75 453 THR A O 1
ATOM 3677 N N . SER A 1 454 ? -2.866 1.345 -6.287 1.00 92.06 454 SER A N 1
ATOM 3678 C CA . SER A 1 454 ? -2.771 2.047 -4.993 1.00 92.06 454 SER A CA 1
ATOM 3679 C C . SER A 1 454 ? -1.532 2.936 -4.834 1.00 92.06 454 SER A C 1
ATOM 3681 O O . SER A 1 454 ? -1.179 3.314 -3.719 1.00 92.06 454 SER A O 1
ATOM 3683 N N . TRP A 1 455 ? -0.860 3.296 -5.933 1.00 93.12 455 TRP A N 1
ATOM 3684 C CA . TRP A 1 455 ? 0.188 4.320 -5.904 1.00 93.12 455 TRP A CA 1
ATOM 3685 C C . TRP A 1 455 ? -0.418 5.706 -6.179 1.00 93.12 455 TRP A C 1
ATOM 3687 O O . TRP A 1 455 ? -0.983 5.891 -7.257 1.00 93.12 455 TRP A O 1
ATOM 3697 N N . PRO A 1 456 ? -0.308 6.683 -5.259 1.00 86.00 456 PRO A N 1
ATOM 3698 C CA . PRO A 1 456 ? -0.853 8.028 -5.473 1.00 86.00 456 PRO A CA 1
ATOM 3699 C C . PRO A 1 456 ? -0.091 8.818 -6.558 1.00 86.00 456 PRO A C 1
ATOM 3701 O O . PRO A 1 456 ? 1.092 8.563 -6.808 1.00 86.00 456 PRO A O 1
ATOM 3704 N N . ASP A 1 457 ? -0.749 9.801 -7.193 1.00 70.56 457 ASP A N 1
ATOM 3705 C CA . ASP A 1 457 ? -0.121 10.692 -8.197 1.00 70.56 457 ASP A CA 1
ATOM 3706 C C . ASP A 1 457 ? 1.051 11.474 -7.579 1.00 70.56 457 ASP A C 1
ATOM 3708 O O . ASP A 1 457 ? 2.155 11.516 -8.126 1.00 70.56 457 ASP A O 1
ATOM 3712 N N . HIS A 1 458 ? 0.841 11.988 -6.363 1.00 73.38 458 HIS A N 1
ATOM 3713 C CA . HIS A 1 458 ? 1.855 12.654 -5.555 1.00 73.38 458 HIS A CA 1
ATOM 3714 C C . HIS A 1 458 ? 2.297 11.767 -4.385 1.00 73.38 458 HIS A C 1
ATOM 3716 O O . HIS A 1 458 ? 1.479 11.252 -3.630 1.00 73.38 458 HIS A O 1
ATOM 3722 N N . GLY A 1 459 ? 3.613 11.600 -4.225 1.00 88.31 459 GLY A N 1
ATOM 3723 C CA . GLY A 1 459 ? 4.205 10.863 -3.107 1.00 88.31 459 GLY A CA 1
ATOM 3724 C C . GLY A 1 459 ? 4.367 9.355 -3.338 1.00 88.31 459 GLY A C 1
ATOM 3725 O O . GLY A 1 459 ? 4.738 8.890 -4.423 1.00 88.31 459 GLY A O 1
ATOM 3726 N N . VAL A 1 460 ? 4.174 8.591 -2.265 1.00 93.31 460 VAL A N 1
ATOM 3727 C CA . VAL A 1 460 ? 4.384 7.138 -2.183 1.00 93.31 460 VAL A CA 1
ATOM 3728 C C . VAL A 1 460 ? 3.214 6.478 -1.446 1.00 93.31 460 VAL A C 1
ATOM 3730 O O . VAL A 1 460 ? 2.528 7.170 -0.695 1.00 93.31 460 VAL A O 1
ATOM 3733 N N . PRO A 1 461 ? 2.960 5.169 -1.639 1.00 91.31 461 PRO A N 1
ATOM 3734 C CA . PRO A 1 461 ? 1.998 4.436 -0.820 1.00 91.31 461 PRO A CA 1
ATOM 3735 C C . PRO A 1 461 ? 2.292 4.600 0.679 1.00 91.31 461 PRO A C 1
ATOM 3737 O O . PRO A 1 461 ? 3.442 4.482 1.097 1.00 91.31 461 PRO A O 1
ATOM 3740 N N . GLU A 1 462 ? 1.257 4.839 1.489 1.00 80.56 462 GLU A N 1
ATOM 3741 C CA . GLU A 1 462 ? 1.398 5.025 2.947 1.00 80.56 462 GLU A CA 1
ATOM 3742 C C . GLU A 1 462 ? 1.809 3.752 3.702 1.00 80.56 462 GLU A C 1
ATOM 3744 O O . GLU A 1 462 ? 2.277 3.807 4.847 1.00 80.56 462 GLU A O 1
ATOM 3749 N N . ASP A 1 463 ? 1.574 2.597 3.082 1.00 90.25 463 ASP A N 1
ATOM 3750 C CA . ASP A 1 463 ? 1.884 1.289 3.634 1.00 90.25 463 ASP A CA 1
ATOM 3751 C C . ASP A 1 463 ? 2.855 0.538 2.706 1.00 90.25 463 ASP A C 1
ATOM 3753 O O . ASP A 1 463 ? 2.461 0.119 1.610 1.00 90.25 463 ASP A O 1
ATOM 3757 N N . PRO A 1 464 ? 4.124 0.356 3.120 1.00 93.88 464 PRO A N 1
ATOM 3758 C CA . PRO A 1 464 ? 5.115 -0.392 2.352 1.00 93.88 464 PRO A CA 1
ATOM 3759 C C . PRO A 1 464 ? 4.694 -1.839 2.069 1.00 93.88 464 PRO A C 1
ATOM 3761 O O . PRO A 1 464 ? 5.098 -2.396 1.045 1.00 93.88 464 PRO A O 1
ATOM 3764 N N . HIS A 1 465 ? 3.846 -2.433 2.921 1.00 94.25 465 HIS A N 1
ATOM 3765 C CA . HIS A 1 465 ? 3.357 -3.801 2.741 1.00 94.25 465 HIS A CA 1
ATOM 3766 C C . HIS A 1 465 ? 2.655 -4.003 1.387 1.00 94.25 465 HIS A C 1
ATOM 3768 O O . HIS A 1 465 ? 2.741 -5.081 0.803 1.00 94.25 465 HIS A O 1
ATOM 3774 N N . LEU A 1 466 ? 2.037 -2.964 0.813 1.00 94.31 466 LEU A N 1
ATOM 3775 C CA . LEU A 1 466 ? 1.363 -3.071 -0.489 1.00 94.31 466 LEU A CA 1
ATOM 3776 C C . LEU A 1 466 ? 2.328 -3.442 -1.622 1.00 94.31 466 LEU A C 1
ATOM 3778 O O . LEU A 1 466 ? 1.961 -4.192 -2.527 1.00 94.31 466 LEU A O 1
ATOM 3782 N N . LEU A 1 467 ? 3.571 -2.954 -1.563 1.00 96.50 467 LEU A N 1
ATOM 3783 C CA . LEU A 1 467 ? 4.602 -3.296 -2.544 1.00 96.50 467 LEU A CA 1
ATOM 3784 C C . LEU A 1 467 ? 5.210 -4.676 -2.279 1.00 96.50 467 LEU A C 1
ATOM 3786 O O . LEU A 1 467 ? 5.542 -5.373 -3.235 1.00 96.50 467 LEU A O 1
ATOM 3790 N N . LEU A 1 468 ? 5.280 -5.105 -1.014 1.00 97.00 468 LEU A N 1
ATOM 3791 C CA . LEU A 1 468 ? 5.651 -6.479 -0.660 1.00 97.00 468 LEU A CA 1
ATOM 3792 C C . LEU A 1 468 ? 4.609 -7.477 -1.188 1.00 97.00 468 LEU A C 1
ATOM 3794 O O . LEU A 1 468 ? 4.964 -8.479 -1.809 1.00 97.00 468 LEU A O 1
ATOM 3798 N N . LYS A 1 469 ? 3.315 -7.163 -1.036 1.00 95.75 469 LYS A N 1
ATOM 3799 C CA . LYS A 1 469 ? 2.212 -7.951 -1.603 1.00 95.75 469 LYS A CA 1
ATOM 3800 C C . LYS A 1 469 ? 2.283 -7.993 -3.129 1.00 95.75 469 LYS A C 1
ATOM 3802 O O . LYS A 1 469 ? 2.172 -9.074 -3.702 1.00 95.75 469 LYS A O 1
ATOM 3807 N N . LEU A 1 470 ? 2.527 -6.856 -3.790 1.00 96.81 470 LEU A N 1
ATOM 3808 C CA . LEU A 1 470 ? 2.721 -6.811 -5.243 1.00 96.81 470 LEU A CA 1
ATOM 3809 C C . LEU A 1 470 ? 3.880 -7.715 -5.692 1.00 96.81 470 LEU A C 1
ATOM 3811 O O . LEU A 1 470 ? 3.674 -8.546 -6.576 1.00 96.81 470 LEU A O 1
ATOM 3815 N N . ARG A 1 471 ? 5.063 -7.591 -5.067 1.00 96.88 471 ARG A N 1
ATOM 3816 C CA . ARG A 1 471 ? 6.234 -8.444 -5.349 1.00 96.88 471 ARG A CA 1
ATOM 3817 C C . ARG A 1 471 ? 5.869 -9.919 -5.244 1.00 96.88 471 ARG A C 1
ATOM 3819 O O . ARG A 1 471 ? 6.133 -10.683 -6.164 1.00 96.88 471 ARG A O 1
ATOM 3826 N N . ARG A 1 472 ? 5.224 -10.316 -4.147 1.00 94.88 472 ARG A N 1
ATOM 3827 C CA . ARG A 1 472 ? 4.859 -11.714 -3.894 1.00 94.88 472 ARG A CA 1
ATOM 3828 C C . ARG A 1 472 ? 3.939 -12.282 -4.970 1.00 94.88 472 ARG A C 1
ATOM 3830 O O . ARG A 1 472 ? 4.148 -13.403 -5.420 1.00 94.88 472 ARG A O 1
ATOM 3837 N N . ARG A 1 473 ? 2.966 -11.499 -5.450 1.00 95.44 473 ARG A N 1
ATOM 3838 C CA . ARG A 1 473 ? 2.111 -11.919 -6.574 1.00 95.44 473 ARG A CA 1
ATOM 3839 C C . ARG A 1 473 ? 2.882 -12.026 -7.882 1.00 95.44 473 ARG A C 1
ATOM 3841 O O . ARG A 1 473 ? 2.701 -13.013 -8.584 1.00 95.44 473 ARG A O 1
ATOM 3848 N N . VAL A 1 474 ? 3.766 -11.073 -8.178 1.00 96.19 474 VAL A N 1
ATOM 3849 C CA . VAL A 1 474 ? 4.620 -11.129 -9.376 1.00 96.19 474 VAL A CA 1
ATOM 3850 C C . VAL A 1 474 ? 5.519 -12.365 -9.365 1.00 96.19 474 VAL A C 1
ATOM 3852 O O . VAL A 1 474 ? 5.571 -13.079 -10.364 1.00 96.19 474 VAL A O 1
ATOM 3855 N N . ASN A 1 475 ? 6.159 -12.662 -8.234 1.00 92.69 475 ASN A N 1
ATOM 3856 C CA . ASN A 1 475 ? 7.073 -13.799 -8.094 1.00 92.69 475 ASN A CA 1
ATOM 3857 C C . ASN A 1 475 ? 6.351 -15.158 -8.129 1.00 92.69 475 ASN A C 1
ATOM 3859 O O . ASN A 1 475 ? 6.970 -16.167 -8.451 1.00 92.69 475 ASN A O 1
ATOM 3863 N N . ALA A 1 476 ? 5.043 -15.189 -7.854 1.00 91.62 476 ALA A N 1
ATOM 3864 C CA . ALA A 1 476 ? 4.212 -16.387 -7.981 1.00 91.62 476 ALA A CA 1
ATOM 3865 C C . ALA A 1 476 ? 3.730 -16.658 -9.421 1.00 91.62 476 ALA A C 1
ATOM 3867 O O . ALA A 1 476 ? 3.158 -17.716 -9.695 1.00 91.62 476 ALA A O 1
ATOM 3868 N N . PHE A 1 477 ? 3.907 -15.721 -10.359 1.00 92.69 477 PHE A N 1
ATOM 3869 C CA . PHE A 1 477 ? 3.487 -15.926 -11.743 1.00 92.69 477 PHE A CA 1
ATOM 3870 C C . PHE A 1 477 ? 4.454 -16.835 -12.506 1.00 92.69 477 PHE A C 1
ATOM 3872 O O . PHE A 1 477 ? 5.670 -16.780 -12.344 1.00 92.69 477 PHE A O 1
ATOM 3879 N N . SER A 1 478 ? 3.904 -17.663 -13.398 1.00 82.25 478 SER A N 1
ATOM 3880 C CA . SER A 1 478 ? 4.711 -18.511 -14.273 1.00 82.25 478 SER A CA 1
ATOM 3881 C C . SER A 1 478 ? 5.485 -17.660 -15.279 1.00 82.25 478 SER A C 1
ATOM 3883 O O . SER A 1 478 ? 4.878 -16.971 -16.099 1.00 82.25 478 SER A O 1
ATOM 3885 N N . ASN A 1 479 ? 6.815 -17.759 -15.253 1.00 82.69 479 ASN A N 1
ATOM 3886 C CA . ASN A 1 479 ? 7.687 -17.199 -16.280 1.00 82.69 479 ASN A CA 1
ATOM 3887 C C . ASN A 1 479 ? 8.217 -18.300 -17.211 1.00 82.69 479 ASN A C 1
ATOM 3889 O O . ASN A 1 479 ? 9.402 -18.628 -17.201 1.00 82.69 479 ASN A O 1
ATOM 3893 N N . PHE A 1 480 ? 7.318 -18.904 -17.995 1.00 74.56 480 PHE A N 1
ATOM 3894 C CA . PHE A 1 480 ? 7.583 -20.130 -18.765 1.00 74.56 480 PHE A CA 1
ATOM 3895 C C . PHE A 1 480 ? 8.811 -20.056 -19.688 1.00 74.56 480 PHE A C 1
ATOM 3897 O O . PHE A 1 480 ? 9.532 -21.038 -19.837 1.00 74.56 480 PHE A O 1
ATOM 3904 N N . PHE A 1 481 ? 9.059 -18.900 -20.306 1.00 76.75 481 PHE A N 1
ATOM 3905 C CA . PHE A 1 481 ? 10.175 -18.717 -21.240 1.00 76.75 481 PHE A CA 1
ATOM 3906 C C . PHE A 1 481 ? 11.447 -18.167 -20.585 1.00 76.75 481 PHE A C 1
ATOM 3908 O O . PHE A 1 481 ? 12.405 -17.893 -21.308 1.00 76.75 481 PHE A O 1
ATOM 3915 N N . SER A 1 482 ? 11.447 -17.957 -19.261 1.00 85.62 482 SER A N 1
ATOM 3916 C CA . SER A 1 482 ? 12.505 -17.225 -18.547 1.00 85.62 482 SER A CA 1
ATOM 3917 C C . SER A 1 482 ? 12.832 -15.878 -19.215 1.00 85.62 482 SER A C 1
ATOM 3919 O O . SER A 1 482 ? 13.986 -15.464 -19.280 1.00 85.62 482 SER A O 1
ATOM 3921 N N . GLY A 1 483 ? 11.810 -15.219 -19.776 1.00 91.81 483 GLY A N 1
ATOM 3922 C CA . GLY A 1 483 ? 11.942 -13.893 -20.374 1.00 91.81 483 GLY A CA 1
ATOM 3923 C C . GLY A 1 483 ? 12.035 -12.811 -19.293 1.00 91.81 483 GLY A C 1
ATOM 3924 O O . GLY A 1 483 ? 11.649 -13.059 -18.146 1.00 91.81 483 GLY A O 1
ATOM 3925 N N . PRO A 1 484 ? 12.507 -11.600 -19.629 1.00 97.31 484 PRO A N 1
ATOM 3926 C CA . PRO A 1 484 ? 12.580 -10.509 -18.672 1.00 97.31 484 PRO A CA 1
ATOM 3927 C C . PRO A 1 484 ? 11.183 -10.081 -18.213 1.00 97.31 484 PRO A C 1
ATOM 3929 O O . PRO A 1 484 ? 10.236 -10.021 -19.003 1.00 97.31 484 PRO A O 1
ATOM 3932 N N . VAL A 1 485 ? 11.065 -9.714 -16.938 1.00 98.50 485 VAL A N 1
ATOM 3933 C CA . VAL A 1 485 ? 9.841 -9.108 -16.401 1.00 98.50 485 VAL A CA 1
ATOM 3934 C C . VAL A 1 485 ? 9.776 -7.654 -16.864 1.00 98.50 485 VAL A C 1
ATOM 3936 O O . VAL A 1 485 ? 10.669 -6.852 -16.580 1.00 98.50 485 VAL A O 1
ATOM 3939 N N . VAL A 1 486 ? 8.719 -7.290 -17.585 1.00 98.88 486 VAL A N 1
ATOM 3940 C CA . VAL A 1 486 ? 8.555 -5.925 -18.099 1.00 98.88 486 VAL A CA 1
ATOM 3941 C C . VAL A 1 486 ? 7.892 -5.079 -17.024 1.00 98.88 486 VAL A C 1
ATOM 3943 O O .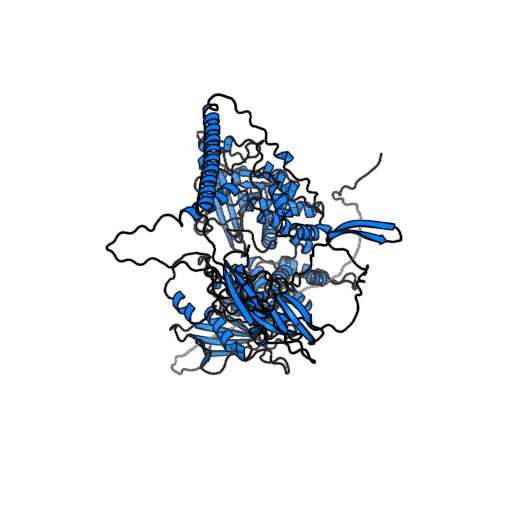 VAL A 1 486 ? 6.734 -5.300 -16.688 1.00 98.88 486 VAL A O 1
ATOM 3946 N N . VAL A 1 487 ? 8.607 -4.094 -16.490 1.00 98.88 487 VAL A N 1
ATOM 3947 C CA . VAL A 1 487 ? 8.108 -3.182 -15.456 1.00 98.88 487 VAL A CA 1
ATOM 3948 C C . VAL A 1 487 ? 7.997 -1.781 -16.046 1.00 98.88 487 VAL A C 1
ATOM 3950 O O . VAL A 1 487 ? 8.973 -1.233 -16.564 1.00 98.88 487 VAL A O 1
ATOM 3953 N N . HIS A 1 488 ? 6.828 -1.155 -15.942 1.00 98.81 488 HIS A N 1
ATOM 3954 C CA . HIS A 1 488 ? 6.633 0.203 -16.448 1.00 98.81 488 HIS A CA 1
ATOM 3955 C C . HIS A 1 488 ? 5.719 1.047 -15.554 1.00 98.81 488 HIS A C 1
ATOM 3957 O O . HIS A 1 488 ? 4.909 0.550 -14.773 1.00 98.81 488 HIS A O 1
ATOM 3963 N N . CYS A 1 489 ? 5.865 2.363 -15.679 1.00 96.94 489 CYS A N 1
ATOM 3964 C CA . CYS A 1 489 ? 4.963 3.356 -15.101 1.00 96.94 489 CYS A CA 1
ATOM 3965 C C . CYS A 1 489 ? 4.577 4.357 -16.197 1.00 96.94 489 CYS A C 1
ATOM 3967 O O . CYS A 1 489 ? 4.210 3.922 -17.284 1.00 96.94 489 CYS A O 1
ATOM 3969 N N . SER A 1 490 ? 4.692 5.666 -15.951 1.00 96.94 490 SER A N 1
ATOM 3970 C CA . SER A 1 490 ? 4.622 6.682 -17.010 1.00 96.94 490 SER A CA 1
ATOM 3971 C C . SER A 1 490 ? 5.957 6.813 -17.753 1.00 96.94 490 SER A C 1
ATOM 3973 O O . SER A 1 490 ? 6.066 6.514 -18.935 1.00 96.94 490 SER A O 1
ATOM 3975 N N . ALA A 1 491 ? 7.023 7.194 -17.046 1.00 97.31 491 ALA A N 1
ATOM 3976 C CA . ALA A 1 491 ? 8.348 7.393 -17.638 1.00 97.31 491 ALA A CA 1
ATOM 3977 C C . ALA A 1 491 ? 9.254 6.144 -17.608 1.00 97.31 491 ALA A C 1
ATOM 3979 O O . ALA A 1 491 ? 10.289 6.093 -18.274 1.00 97.31 491 ALA A O 1
ATOM 3980 N N . GLY A 1 492 ? 8.897 5.146 -16.795 1.00 97.81 492 GLY A N 1
ATOM 3981 C CA . GLY A 1 492 ? 9.705 3.941 -16.611 1.00 97.81 492 GLY A CA 1
ATOM 3982 C C . GLY A 1 492 ? 10.953 4.135 -15.753 1.00 97.81 492 GLY A C 1
ATOM 3983 O O . GLY A 1 492 ? 11.943 3.454 -15.999 1.00 97.81 492 GLY A O 1
ATOM 3984 N N . VAL A 1 493 ? 10.952 5.093 -14.812 1.00 98.31 493 VAL A N 1
ATOM 3985 C CA . VAL A 1 493 ? 12.134 5.402 -13.973 1.00 98.31 493 VAL A CA 1
ATOM 3986 C C . VAL A 1 493 ? 11.832 5.549 -12.480 1.00 98.31 493 VAL A C 1
ATOM 3988 O O . VAL A 1 493 ? 12.521 4.950 -11.661 1.00 98.31 493 VAL A O 1
ATOM 3991 N N . GLY A 1 494 ? 10.778 6.287 -12.107 1.00 97.00 494 GLY A N 1
ATOM 3992 C CA . GLY A 1 494 ? 10.412 6.529 -10.704 1.00 97.00 494 GLY A CA 1
ATOM 3993 C C . GLY A 1 494 ? 9.867 5.275 -10.020 1.00 97.00 494 GLY A C 1
ATOM 3994 O O . GLY A 1 494 ? 10.631 4.458 -9.520 1.00 97.00 494 GLY A O 1
ATOM 3995 N N . ARG A 1 495 ? 8.540 5.087 -10.066 1.00 98.31 495 ARG A N 1
ATOM 3996 C CA . ARG A 1 495 ? 7.849 3.919 -9.479 1.00 98.31 495 ARG A CA 1
ATOM 3997 C C . ARG A 1 495 ? 8.413 2.578 -9.972 1.00 98.31 495 ARG A C 1
ATOM 3999 O O . ARG A 1 495 ? 8.588 1.658 -9.183 1.00 98.31 495 ARG A O 1
ATOM 4006 N N . THR A 1 496 ? 8.762 2.496 -11.260 1.00 98.75 496 THR A N 1
ATOM 4007 C CA . THR A 1 496 ? 9.436 1.338 -11.871 1.00 98.75 496 THR A CA 1
ATOM 4008 C C . THR A 1 496 ? 10.763 1.018 -11.186 1.00 98.75 496 THR A C 1
ATOM 4010 O O . THR A 1 496 ? 10.978 -0.122 -10.786 1.00 98.75 496 THR A O 1
ATOM 4013 N N . GLY A 1 497 ? 11.639 2.013 -11.010 1.00 98.62 497 GLY A N 1
ATOM 4014 C CA . GLY A 1 497 ? 12.918 1.812 -10.333 1.00 98.62 497 GLY A CA 1
ATOM 4015 C C . GLY A 1 497 ? 12.755 1.491 -8.854 1.00 98.62 497 GLY A C 1
ATOM 4016 O O . GLY A 1 497 ? 13.518 0.693 -8.326 1.00 98.62 497 GLY A O 1
ATOM 4017 N N . THR A 1 498 ? 11.734 2.043 -8.199 1.00 98.75 498 THR A N 1
ATOM 4018 C CA . THR A 1 498 ? 11.404 1.707 -6.809 1.00 98.75 498 THR A CA 1
ATOM 4019 C C . THR A 1 498 ? 10.958 0.256 -6.661 1.00 98.75 498 THR A C 1
ATOM 4021 O O . THR A 1 498 ? 11.471 -0.430 -5.786 1.00 98.75 498 THR A O 1
ATOM 4024 N N . TYR A 1 499 ? 10.058 -0.233 -7.522 1.00 98.75 499 TYR A N 1
ATOM 4025 C CA . TYR A 1 499 ? 9.632 -1.637 -7.512 1.00 98.75 499 TYR A CA 1
ATOM 4026 C C . TYR A 1 499 ? 10.818 -2.587 -7.728 1.00 98.75 499 TYR A C 1
ATOM 4028 O O . TYR A 1 499 ? 11.026 -3.492 -6.927 1.00 98.75 499 TYR A O 1
ATOM 4036 N N . ILE A 1 500 ? 11.635 -2.332 -8.759 1.00 98.88 500 ILE A N 1
ATOM 4037 C CA . ILE A 1 500 ? 12.832 -3.139 -9.051 1.00 98.88 500 ILE A CA 1
ATOM 4038 C C . ILE A 1 500 ? 13.827 -3.090 -7.882 1.00 98.88 500 ILE A C 1
ATOM 4040 O O . ILE A 1 500 ? 14.390 -4.115 -7.505 1.00 98.88 500 ILE A O 1
ATOM 4044 N N . GLY A 1 501 ? 14.025 -1.909 -7.288 1.00 98.69 501 GLY A N 1
ATOM 4045 C CA . GLY A 1 501 ? 14.873 -1.724 -6.114 1.00 98.69 501 GLY A CA 1
ATOM 4046 C C . GLY A 1 501 ? 14.408 -2.548 -4.915 1.00 98.69 501 GLY A C 1
ATOM 4047 O O . GLY A 1 501 ? 15.235 -3.166 -4.257 1.00 98.69 501 GLY A O 1
ATOM 4048 N N . ILE A 1 502 ? 13.099 -2.603 -4.657 1.00 98.69 502 ILE A N 1
ATOM 4049 C CA . ILE A 1 502 ? 12.528 -3.432 -3.588 1.00 98.69 502 ILE A CA 1
ATOM 4050 C C . ILE A 1 502 ? 12.728 -4.918 -3.893 1.00 98.69 502 ILE A C 1
ATOM 4052 O O . ILE A 1 502 ? 13.248 -5.628 -3.040 1.00 98.69 502 ILE A O 1
ATOM 4056 N N . ASP A 1 503 ? 12.368 -5.382 -5.094 1.00 98.50 503 ASP A N 1
ATOM 4057 C CA . ASP A 1 503 ? 12.468 -6.806 -5.446 1.00 98.50 503 ASP A CA 1
ATOM 4058 C C . ASP A 1 503 ? 13.910 -7.321 -5.331 1.00 98.50 503 ASP A C 1
ATOM 4060 O O . ASP A 1 503 ? 14.171 -8.295 -4.628 1.00 98.50 503 ASP A O 1
ATOM 4064 N N . ALA A 1 504 ? 14.868 -6.612 -5.932 1.00 98.19 504 ALA A N 1
ATOM 4065 C CA . ALA A 1 504 ? 16.270 -7.018 -5.908 1.00 98.19 504 ALA A CA 1
ATOM 4066 C C . ALA A 1 504 ? 16.920 -6.897 -4.522 1.00 98.19 504 ALA A C 1
ATOM 4068 O O . ALA A 1 504 ? 17.751 -7.724 -4.156 1.00 98.19 504 ALA A O 1
ATOM 4069 N N . MET A 1 505 ? 16.576 -5.877 -3.732 1.00 98.50 505 MET A N 1
ATOM 4070 C CA . MET A 1 505 ? 17.133 -5.756 -2.380 1.00 98.50 505 MET A CA 1
ATOM 4071 C C . MET A 1 505 ? 16.526 -6.764 -1.409 1.00 98.50 505 MET A C 1
ATOM 4073 O O . MET A 1 505 ? 17.222 -7.181 -0.490 1.00 98.50 505 MET A O 1
ATOM 4077 N N . LEU A 1 506 ? 15.288 -7.214 -1.626 1.00 97.81 506 LEU A N 1
ATOM 4078 C CA . LEU A 1 506 ? 14.726 -8.334 -0.872 1.00 97.81 506 LEU A CA 1
ATOM 4079 C C . LEU A 1 506 ? 15.412 -9.655 -1.223 1.00 97.81 506 LEU A C 1
ATOM 4081 O O . LEU A 1 506 ? 15.781 -10.381 -0.308 1.00 97.81 506 LEU A O 1
ATOM 4085 N N . GLU A 1 507 ? 15.695 -9.917 -2.504 1.00 96.69 507 GLU A N 1
ATOM 4086 C CA . GLU A 1 507 ? 16.531 -11.067 -2.897 1.00 96.69 507 GLU A CA 1
ATOM 4087 C C . GLU A 1 507 ? 17.922 -11.010 -2.250 1.00 96.69 507 GLU A C 1
ATOM 4089 O O . GLU A 1 507 ? 18.462 -12.031 -1.827 1.00 96.69 507 GLU A O 1
ATOM 4094 N N . GLY A 1 508 ? 18.510 -9.813 -2.161 1.00 96.12 508 GLY A N 1
ATOM 4095 C CA . GLY A 1 508 ? 19.787 -9.603 -1.482 1.00 96.12 508 GLY A CA 1
ATOM 4096 C C . GLY A 1 508 ? 19.718 -9.867 0.016 1.00 96.12 508 GLY A C 1
ATOM 4097 O O . GLY A 1 508 ? 20.586 -10.547 0.563 1.00 96.12 508 GLY A O 1
ATOM 4098 N N . LEU A 1 509 ? 18.654 -9.400 0.669 1.00 96.38 509 LEU A N 1
ATOM 4099 C CA . LEU A 1 509 ? 18.417 -9.640 2.087 1.00 96.38 509 LEU A CA 1
ATOM 4100 C C . LEU A 1 509 ? 18.216 -11.137 2.377 1.00 96.38 509 LEU A C 1
ATOM 4102 O O . LEU A 1 509 ? 18.816 -11.652 3.314 1.00 96.38 509 LEU A O 1
ATOM 4106 N N . GLU A 1 510 ? 17.441 -11.835 1.544 1.00 95.00 510 GLU A N 1
ATOM 4107 C CA . GLU A 1 510 ? 17.192 -13.282 1.627 1.00 95.00 510 GLU A CA 1
ATOM 4108 C C . GLU A 1 510 ? 18.471 -14.105 1.389 1.00 95.00 510 GLU A C 1
ATOM 4110 O O . GLU A 1 510 ? 18.679 -15.136 2.027 1.00 95.00 510 GLU A O 1
ATOM 4115 N N . ALA A 1 511 ? 19.344 -13.657 0.482 1.00 95.88 511 ALA A N 1
ATOM 4116 C CA . ALA A 1 511 ? 20.540 -14.400 0.090 1.00 95.88 511 ALA A CA 1
ATOM 4117 C C . ALA A 1 511 ? 21.781 -14.114 0.949 1.00 95.88 511 ALA A C 1
ATOM 4119 O O . ALA A 1 511 ? 22.629 -14.994 1.096 1.00 95.88 511 ALA A O 1
ATOM 4120 N N . GLU A 1 512 ? 21.943 -12.885 1.439 1.00 96.75 512 GLU A N 1
ATOM 4121 C CA . GLU A 1 512 ? 23.187 -12.418 2.068 1.00 96.75 512 GLU A CA 1
ATOM 4122 C C . GLU A 1 512 ? 22.984 -11.791 3.453 1.00 96.75 512 GLU A C 1
ATOM 4124 O O . GLU A 1 512 ? 23.965 -11.381 4.079 1.00 96.75 512 GLU A O 1
ATOM 4129 N N . SER A 1 513 ? 21.742 -11.690 3.942 1.00 96.38 513 SER A N 1
ATOM 4130 C CA . SER A 1 513 ? 21.395 -11.028 5.211 1.00 96.38 513 SER A CA 1
ATOM 4131 C C . SER A 1 513 ? 21.930 -9.593 5.319 1.00 96.38 513 SER A C 1
ATOM 4133 O O . SER A 1 513 ? 22.232 -9.100 6.410 1.00 96.38 513 SER A O 1
ATOM 4135 N N . LYS A 1 514 ? 22.069 -8.911 4.178 1.00 96.31 514 LYS A N 1
ATOM 4136 C CA . LYS A 1 514 ? 22.486 -7.510 4.062 1.00 96.31 514 LYS A CA 1
ATOM 4137 C C . LYS A 1 514 ? 21.939 -6.891 2.779 1.00 96.31 514 LYS A C 1
ATOM 4139 O O . LYS A 1 514 ? 21.631 -7.597 1.824 1.00 96.31 514 LYS A O 1
ATOM 4144 N N . VAL A 1 515 ? 21.855 -5.566 2.744 1.00 97.88 515 VAL A N 1
ATOM 4145 C CA . VAL A 1 515 ? 21.326 -4.803 1.607 1.00 97.88 515 VAL A CA 1
ATOM 4146 C C . VAL A 1 515 ? 22.198 -3.599 1.286 1.00 97.88 515 VAL A C 1
ATOM 4148 O O . VAL A 1 515 ? 22.620 -2.866 2.178 1.00 97.88 515 VAL A O 1
ATOM 4151 N N . ASP A 1 516 ? 22.421 -3.353 -0.001 1.00 98.06 516 ASP A N 1
ATOM 4152 C CA . ASP A 1 516 ? 23.113 -2.164 -0.502 1.00 98.06 516 ASP A CA 1
ATOM 4153 C C . ASP A 1 516 ? 22.185 -1.363 -1.421 1.00 98.06 516 ASP A C 1
ATOM 4155 O O . ASP A 1 516 ? 22.311 -1.359 -2.647 1.00 98.06 516 ASP A O 1
ATOM 4159 N N . VAL A 1 517 ? 21.205 -0.691 -0.809 1.00 98.62 517 VAL A N 1
ATOM 4160 C CA . VAL A 1 517 ? 20.231 0.131 -1.545 1.00 98.62 517 VAL A CA 1
ATOM 4161 C C . VAL A 1 517 ? 20.940 1.242 -2.322 1.00 98.62 517 VAL A C 1
ATOM 4163 O O . VAL A 1 517 ? 20.589 1.510 -3.470 1.00 98.62 517 VAL A O 1
ATOM 4166 N N . TYR A 1 518 ? 21.959 1.863 -1.723 1.00 98.62 518 TYR A N 1
ATOM 4167 C CA . TYR A 1 518 ? 22.709 2.947 -2.346 1.00 98.62 518 TYR A CA 1
ATOM 4168 C C . TYR A 1 518 ? 23.425 2.470 -3.614 1.00 98.62 518 TYR A C 1
ATOM 4170 O O . TYR A 1 518 ? 23.170 2.986 -4.707 1.00 98.62 518 TYR A O 1
ATOM 4178 N N . GLY A 1 519 ? 24.278 1.450 -3.490 1.00 98.12 519 GLY A N 1
ATOM 4179 C CA . GLY A 1 519 ? 25.039 0.900 -4.606 1.00 98.12 519 GLY A CA 1
ATOM 4180 C C . GLY A 1 519 ? 24.143 0.285 -5.676 1.00 98.12 519 GLY A C 1
ATOM 4181 O O . GLY A 1 519 ? 24.407 0.454 -6.871 1.00 98.12 519 GLY A O 1
ATOM 4182 N N . TYR A 1 520 ? 23.027 -0.339 -5.292 1.00 98.56 520 TYR A N 1
ATOM 4183 C CA . TYR A 1 520 ? 22.073 -0.862 -6.265 1.00 98.56 520 TYR A CA 1
ATOM 4184 C C . TYR A 1 520 ? 21.336 0.252 -7.019 1.00 98.56 520 TYR A C 1
ATOM 4186 O O . TYR A 1 520 ? 21.220 0.176 -8.239 1.00 98.56 520 TYR A O 1
ATOM 4194 N N . VAL A 1 521 ? 20.919 1.345 -6.371 1.00 98.62 521 VAL A N 1
ATOM 4195 C CA . VAL A 1 521 ? 20.323 2.498 -7.079 1.00 98.62 521 VAL A CA 1
ATOM 4196 C C . VAL A 1 521 ? 21.344 3.188 -7.990 1.00 98.62 521 VAL A C 1
ATOM 4198 O O . VAL A 1 521 ? 20.996 3.589 -9.103 1.00 98.62 521 VAL A O 1
ATOM 4201 N N . VAL A 1 522 ? 22.619 3.261 -7.592 1.00 98.31 522 VAL A N 1
ATOM 4202 C CA . VAL A 1 522 ? 23.715 3.685 -8.484 1.00 98.31 522 VAL A CA 1
ATOM 4203 C C . VAL A 1 522 ? 23.795 2.767 -9.709 1.00 98.31 522 VAL A C 1
ATOM 4205 O O . VAL A 1 522 ? 23.838 3.262 -10.838 1.00 98.31 522 VAL A O 1
ATOM 4208 N N . LYS A 1 523 ? 23.756 1.439 -9.521 1.00 98.12 523 LYS A N 1
ATOM 4209 C CA . LYS A 1 523 ? 23.721 0.452 -10.617 1.00 98.12 523 LYS A CA 1
ATOM 4210 C C . LYS A 1 523 ? 22.515 0.675 -11.535 1.00 98.12 523 LYS A C 1
ATOM 4212 O O . LYS A 1 523 ? 22.695 0.755 -12.750 1.00 98.12 523 LYS A O 1
ATOM 4217 N N . LEU A 1 524 ? 21.320 0.881 -10.975 1.00 98.56 524 LEU A N 1
ATOM 4218 C CA . LEU A 1 524 ? 20.112 1.192 -11.745 1.00 98.56 524 LEU A CA 1
ATOM 4219 C C . LEU A 1 524 ? 20.296 2.456 -12.592 1.00 98.56 524 LEU A C 1
ATOM 4221 O O . LEU A 1 524 ? 19.988 2.438 -13.782 1.00 98.56 524 LEU A O 1
ATOM 4225 N N . ARG A 1 525 ? 20.846 3.538 -12.022 1.00 98.19 525 ARG A N 1
ATOM 4226 C CA . ARG A 1 525 ? 21.055 4.807 -12.745 1.00 98.19 525 ARG A CA 1
ATOM 4227 C C . ARG A 1 525 ? 22.148 4.759 -13.808 1.00 98.19 525 ARG A C 1
ATOM 4229 O O . ARG A 1 525 ? 22.137 5.583 -14.729 1.00 98.19 525 ARG A O 1
ATOM 4236 N N . ARG A 1 526 ? 23.058 3.788 -13.710 1.00 97.75 526 ARG A N 1
ATOM 4237 C CA . ARG A 1 526 ? 24.007 3.457 -14.779 1.00 97.75 526 ARG A CA 1
ATOM 4238 C C . ARG A 1 526 ? 23.318 2.739 -15.945 1.00 97.75 526 ARG A C 1
ATOM 4240 O O . ARG A 1 526 ? 23.694 2.999 -17.076 1.00 97.75 526 ARG A O 1
ATOM 4247 N N . GLN A 1 527 ? 22.285 1.931 -15.687 1.00 98.50 527 GLN A N 1
ATOM 4248 C CA . GLN A 1 527 ? 21.509 1.220 -16.718 1.00 98.50 527 GLN A CA 1
ATOM 4249 C C . GLN A 1 527 ? 20.365 2.047 -17.323 1.00 98.50 527 GLN A C 1
ATOM 4251 O O . GLN A 1 527 ? 20.045 1.893 -18.498 1.00 98.50 527 GLN A O 1
ATOM 4256 N N . ARG A 1 528 ? 19.730 2.941 -16.568 1.00 98.50 528 ARG A N 1
ATOM 4257 C CA . ARG A 1 528 ? 18.673 3.823 -17.081 1.00 98.50 528 ARG A CA 1
ATOM 4258 C C . ARG A 1 528 ? 18.650 5.110 -16.274 1.00 98.50 528 ARG A C 1
ATOM 4260 O O . ARG A 1 528 ? 18.778 5.074 -15.056 1.00 98.50 528 ARG A O 1
ATOM 4267 N N . CYS A 1 529 ? 18.513 6.260 -16.925 1.00 96.12 529 CYS A N 1
ATOM 4268 C CA . CYS A 1 529 ? 18.568 7.541 -16.224 1.00 96.12 529 CYS A CA 1
ATOM 4269 C C . CYS A 1 529 ? 17.492 7.655 -15.128 1.00 96.12 529 CYS A C 1
ATOM 4271 O O . CYS A 1 529 ? 16.417 7.072 -15.239 1.00 96.12 529 CYS A O 1
ATOM 4273 N N . LEU A 1 530 ? 17.770 8.427 -14.070 1.00 96.44 530 LEU A N 1
ATOM 4274 C CA . LEU A 1 530 ? 16.789 8.830 -13.048 1.00 96.44 530 LEU A CA 1
ATOM 4275 C C . LEU A 1 530 ? 16.034 7.699 -12.321 1.00 96.44 530 LEU A C 1
ATOM 4277 O O . LEU A 1 530 ? 15.041 7.984 -11.648 1.00 96.44 530 LEU A O 1
ATOM 4281 N N . MET A 1 531 ? 16.483 6.442 -12.421 1.00 98.50 531 MET A N 1
ATOM 4282 C CA . MET A 1 531 ? 15.892 5.324 -11.681 1.00 98.50 531 MET A CA 1
ATOM 4283 C C . MET A 1 531 ? 15.824 5.660 -10.189 1.00 98.50 531 MET A C 1
ATOM 4285 O O . MET A 1 531 ? 16.820 6.112 -9.616 1.00 98.50 531 MET A O 1
ATOM 4289 N N . VAL A 1 532 ? 14.639 5.466 -9.595 1.00 98.25 532 VAL A N 1
ATOM 4290 C CA . VAL A 1 532 ? 14.254 6.027 -8.286 1.00 98.25 532 VAL A CA 1
ATOM 4291 C C . VAL A 1 532 ? 14.362 7.557 -8.318 1.00 98.25 532 VAL A C 1
ATOM 4293 O O . VAL A 1 532 ? 15.429 8.145 -8.130 1.00 98.25 532 VAL A O 1
ATOM 4296 N N . GLN A 1 533 ? 13.242 8.216 -8.614 1.00 96.06 533 GLN A N 1
ATOM 4297 C CA . GLN A 1 533 ? 13.244 9.597 -9.109 1.00 96.06 533 GLN A CA 1
ATOM 4298 C C . GLN A 1 533 ? 13.214 10.648 -7.996 1.00 96.06 533 GLN A C 1
ATOM 4300 O O . GLN A 1 533 ? 13.752 11.743 -8.174 1.00 96.06 533 GLN A O 1
ATOM 4305 N N . VAL A 1 534 ? 12.594 10.334 -6.857 1.00 96.25 534 VAL A N 1
ATOM 4306 C CA . VAL A 1 534 ? 12.453 11.254 -5.718 1.00 96.25 534 VAL A CA 1
ATOM 4307 C C . VAL A 1 534 ? 12.920 10.607 -4.419 1.00 96.25 534 VAL A C 1
ATOM 4309 O O . VAL A 1 534 ? 12.923 9.387 -4.286 1.00 96.25 534 VAL A O 1
ATOM 4312 N N . GLU A 1 535 ? 13.272 11.433 -3.439 1.00 96.44 535 GLU A N 1
ATOM 4313 C CA . GLU A 1 535 ? 13.753 10.978 -2.131 1.00 96.44 535 GLU A CA 1
ATOM 4314 C C . GLU A 1 535 ? 12.743 10.067 -1.421 1.00 96.44 535 GLU A C 1
ATOM 4316 O O . GLU A 1 535 ? 13.112 8.996 -0.952 1.00 96.44 535 GLU A O 1
ATOM 4321 N N . ALA A 1 536 ? 11.455 10.428 -1.410 1.00 97.06 536 ALA A N 1
ATOM 4322 C CA . ALA A 1 536 ? 10.419 9.613 -0.774 1.00 97.06 536 ALA A CA 1
ATOM 4323 C C . ALA A 1 536 ? 10.366 8.178 -1.334 1.00 97.06 536 ALA A C 1
ATOM 4325 O O . ALA A 1 536 ? 10.135 7.231 -0.592 1.00 97.06 536 ALA A O 1
ATOM 4326 N N . GLN A 1 537 ? 10.641 7.998 -2.632 1.00 98.12 537 GLN A N 1
ATOM 4327 C CA . GLN A 1 537 ? 10.744 6.677 -3.262 1.00 98.12 537 GLN A CA 1
ATOM 4328 C C . GLN A 1 537 ? 11.988 5.913 -2.801 1.00 98.12 537 GLN A C 1
ATOM 4330 O O . GLN A 1 537 ? 11.925 4.700 -2.645 1.00 98.12 537 GLN A O 1
ATOM 4335 N N . TYR A 1 538 ? 13.108 6.603 -2.590 1.00 98.50 538 TYR A N 1
ATOM 4336 C CA . TYR A 1 538 ? 14.329 6.004 -2.049 1.00 98.50 538 TYR A CA 1
ATOM 4337 C C . TYR A 1 538 ? 14.119 5.543 -0.600 1.00 98.50 538 TYR A C 1
ATOM 4339 O O . TYR A 1 538 ? 14.414 4.397 -0.265 1.00 98.50 538 TYR A O 1
ATOM 4347 N N . ILE A 1 539 ? 13.502 6.388 0.231 1.00 98.31 539 ILE A N 1
ATOM 4348 C CA . ILE A 1 539 ? 13.116 6.051 1.608 1.00 98.31 539 ILE A CA 1
ATOM 4349 C C . ILE A 1 539 ? 12.129 4.877 1.624 1.00 98.31 539 ILE A C 1
ATOM 4351 O O . ILE A 1 539 ? 12.269 3.983 2.456 1.00 98.31 539 ILE A O 1
ATOM 4355 N N . LEU A 1 540 ? 11.181 4.824 0.682 1.00 98.38 540 LEU A N 1
ATOM 4356 C CA . LEU A 1 540 ? 10.215 3.728 0.579 1.00 98.38 540 LEU A CA 1
ATOM 4357 C C . LEU A 1 540 ? 10.885 2.362 0.368 1.00 98.38 540 LEU A C 1
ATOM 4359 O O . LEU A 1 540 ? 10.416 1.376 0.931 1.00 98.38 540 LEU A O 1
ATOM 4363 N N . ILE A 1 541 ? 11.990 2.289 -0.387 1.00 98.69 541 ILE A N 1
ATOM 4364 C CA . ILE A 1 541 ? 12.753 1.037 -0.542 1.00 98.69 541 ILE A CA 1
ATOM 4365 C C . ILE A 1 541 ? 13.244 0.568 0.831 1.00 98.69 541 ILE A C 1
ATOM 4367 O O . ILE A 1 541 ? 13.014 -0.575 1.213 1.00 98.69 541 ILE A O 1
ATOM 4371 N N . HIS A 1 542 ? 13.852 1.465 1.612 1.00 98.62 542 HIS A N 1
ATOM 4372 C CA . HIS A 1 542 ? 14.298 1.143 2.967 1.00 98.62 542 HIS A CA 1
ATOM 4373 C C . HIS A 1 542 ? 13.139 0.756 3.892 1.00 98.62 542 HIS A C 1
ATOM 4375 O O . HIS A 1 542 ? 13.272 -0.193 4.658 1.00 98.62 542 HIS A O 1
ATOM 4381 N N . GLN A 1 543 ? 12.002 1.451 3.810 1.00 98.00 543 GLN A N 1
ATOM 4382 C CA . GLN A 1 543 ? 10.810 1.123 4.594 1.00 98.00 543 GLN A CA 1
ATOM 4383 C C . GLN A 1 543 ? 10.283 -0.276 4.273 1.00 98.00 543 GLN A C 1
ATOM 4385 O O . GLN A 1 543 ? 9.978 -1.022 5.197 1.00 98.00 543 GLN A O 1
ATOM 4390 N N . ALA A 1 544 ? 10.216 -0.650 2.993 1.00 98.38 544 ALA A N 1
ATOM 4391 C CA . ALA A 1 544 ? 9.784 -1.980 2.570 1.00 98.38 544 ALA A CA 1
ATOM 4392 C C . ALA A 1 544 ? 10.739 -3.077 3.066 1.00 98.38 544 ALA A C 1
ATOM 4394 O O . ALA A 1 544 ? 10.283 -4.113 3.544 1.00 98.38 544 ALA A O 1
ATOM 4395 N N . LEU A 1 545 ? 12.054 -2.833 3.020 1.00 98.50 545 LEU A N 1
ATOM 4396 C CA . LEU A 1 545 ? 13.058 -3.766 3.541 1.00 98.50 545 LEU A CA 1
ATOM 4397 C C . LEU A 1 545 ? 12.966 -3.920 5.063 1.00 98.50 545 LEU A C 1
ATOM 4399 O O . LEU A 1 545 ? 13.040 -5.035 5.563 1.00 98.50 545 LEU A O 1
ATOM 4403 N N . VAL A 1 546 ? 12.777 -2.822 5.802 1.00 97.94 546 VAL A N 1
ATOM 4404 C CA . VAL A 1 546 ? 12.576 -2.857 7.261 1.00 97.94 546 VAL A CA 1
ATOM 4405 C C . VAL A 1 546 ? 11.294 -3.606 7.613 1.00 97.94 546 VAL A C 1
ATOM 4407 O O . VAL A 1 546 ? 11.322 -4.475 8.477 1.00 97.94 546 VAL A O 1
ATOM 4410 N N . GLU A 1 547 ? 10.191 -3.298 6.933 1.00 96.44 547 GLU A N 1
ATOM 4411 C CA . GLU A 1 547 ? 8.891 -3.947 7.121 1.00 96.44 547 GLU A CA 1
ATOM 4412 C C . GLU A 1 547 ? 9.005 -5.464 6.902 1.00 96.44 547 GLU A C 1
ATOM 4414 O O . GLU A 1 547 ? 8.609 -6.241 7.770 1.00 96.44 547 GLU A O 1
ATOM 4419 N N . TYR A 1 548 ? 9.630 -5.894 5.803 1.00 96.94 548 TYR A N 1
ATOM 4420 C CA . TYR A 1 548 ? 9.867 -7.313 5.535 1.00 96.94 548 TYR A CA 1
ATOM 4421 C C . TYR A 1 548 ? 10.805 -7.956 6.563 1.00 96.94 548 TYR A C 1
ATOM 4423 O O . TYR A 1 548 ? 10.514 -9.032 7.067 1.00 96.94 548 TYR A O 1
ATOM 4431 N N . ASN A 1 549 ? 11.897 -7.288 6.938 1.00 96.56 549 ASN A N 1
ATOM 4432 C CA . ASN A 1 549 ? 12.852 -7.813 7.916 1.00 96.56 549 ASN A CA 1
ATOM 4433 C C . ASN A 1 549 ? 12.238 -7.992 9.315 1.00 96.56 549 ASN A C 1
ATOM 4435 O O . ASN A 1 549 ? 12.594 -8.916 10.037 1.00 96.56 549 ASN A O 1
ATOM 4439 N N . GLN A 1 550 ? 11.326 -7.103 9.720 1.00 94.56 550 GLN A N 1
ATOM 4440 C CA . GLN A 1 550 ? 10.671 -7.182 11.028 1.00 94.56 550 GLN A CA 1
ATOM 4441 C C . GLN A 1 550 ? 9.526 -8.198 11.060 1.00 94.56 550 GLN A C 1
ATOM 4443 O O . GLN A 1 550 ? 9.331 -8.883 12.070 1.00 94.56 550 GLN A O 1
ATOM 4448 N N . PHE A 1 551 ? 8.735 -8.263 9.989 1.00 95.06 551 PHE A N 1
ATOM 4449 C CA . PHE A 1 551 ? 7.450 -8.961 10.009 1.00 95.06 551 PHE A CA 1
ATOM 4450 C C . PHE A 1 551 ? 7.406 -10.202 9.113 1.00 95.06 551 PHE A C 1
ATOM 4452 O O . PHE A 1 551 ? 6.646 -11.122 9.411 1.00 95.06 551 PHE A O 1
ATOM 4459 N N . GLY A 1 552 ? 8.271 -10.294 8.106 1.00 92.62 552 GLY A N 1
ATOM 4460 C CA . GLY A 1 552 ? 8.336 -11.420 7.177 1.00 92.62 552 GLY A CA 1
ATOM 4461 C C . GLY A 1 552 ? 7.065 -11.582 6.343 1.00 92.62 552 GLY A C 1
ATOM 4462 O O . GLY A 1 552 ? 6.287 -10.642 6.162 1.00 92.62 552 GLY A O 1
ATOM 4463 N N . GLU A 1 553 ? 6.862 -12.795 5.832 1.00 92.00 553 GLU A N 1
ATOM 4464 C CA . GLU A 1 553 ? 5.632 -13.186 5.145 1.00 92.00 553 GLU A CA 1
ATOM 4465 C C . GLU A 1 553 ? 4.650 -13.826 6.135 1.00 92.00 553 GLU A C 1
ATOM 4467 O O . GLU A 1 553 ? 4.954 -14.843 6.756 1.00 92.00 553 GLU A O 1
ATOM 4472 N N . THR A 1 554 ? 3.474 -13.211 6.284 1.00 95.12 554 THR A N 1
ATOM 4473 C CA . THR A 1 554 ? 2.403 -13.643 7.204 1.00 95.12 554 THR A CA 1
ATOM 4474 C C . THR A 1 554 ? 1.096 -13.989 6.488 1.00 95.12 554 THR A C 1
ATOM 4476 O O . THR A 1 554 ? 0.121 -14.372 7.129 1.00 95.12 554 THR A O 1
ATOM 4479 N N . GLU A 1 555 ? 1.049 -13.854 5.158 1.00 95.38 555 GLU A N 1
ATOM 4480 C CA . GLU A 1 555 ? -0.114 -14.258 4.366 1.00 95.38 555 GLU A CA 1
ATOM 4481 C C . GLU A 1 555 ? -0.097 -15.773 4.130 1.00 95.38 555 GLU A C 1
ATOM 4483 O O . GLU A 1 555 ? 0.929 -16.351 3.775 1.00 95.38 555 GLU A O 1
ATOM 4488 N N . VAL A 1 556 ? -1.262 -16.398 4.269 1.00 95.00 556 VAL A N 1
ATOM 4489 C CA . VAL A 1 556 ? -1.464 -17.843 4.159 1.00 95.00 556 VAL A CA 1
ATOM 4490 C C . VAL A 1 556 ? -2.520 -18.125 3.096 1.00 95.00 556 VAL A C 1
ATOM 4492 O O . VAL A 1 556 ? -3.566 -17.470 3.055 1.00 95.00 556 VAL A O 1
ATOM 4495 N N . SER A 1 557 ? -2.266 -19.114 2.237 1.00 94.56 557 SER A N 1
ATOM 4496 C CA . SER A 1 557 ? -3.260 -19.599 1.277 1.00 94.56 557 SER A CA 1
ATOM 4497 C C . SER A 1 557 ? -4.370 -20.378 1.988 1.00 94.56 557 SER A C 1
ATOM 4499 O O . SER A 1 557 ? -4.111 -21.123 2.936 1.00 94.56 557 SER A O 1
ATOM 4501 N N . LEU A 1 558 ? -5.623 -20.262 1.533 1.00 93.19 558 LEU A N 1
ATOM 4502 C CA . LEU A 1 558 ? -6.728 -21.011 2.151 1.00 93.19 558 LEU A CA 1
ATOM 4503 C C . LEU A 1 558 ? -6.529 -22.532 2.065 1.00 93.19 558 LEU A C 1
ATOM 4505 O O . LEU A 1 558 ? -6.952 -23.256 2.966 1.00 93.19 558 LEU A O 1
ATOM 4509 N N . SER A 1 559 ? -5.844 -23.017 1.025 1.00 91.62 559 SER A N 1
ATOM 4510 C CA . SER A 1 559 ? -5.479 -24.431 0.872 1.00 91.62 559 SER A CA 1
ATOM 4511 C C . SER A 1 559 ? -4.526 -24.939 1.957 1.00 91.62 559 SER A C 1
ATOM 4513 O O . SER A 1 559 ? -4.564 -26.119 2.296 1.00 91.62 559 SER A O 1
ATOM 4515 N N . GLU A 1 560 ? -3.688 -24.068 2.520 1.00 92.81 560 GLU A N 1
ATOM 4516 C CA . GLU A 1 560 ? -2.664 -24.425 3.510 1.00 92.81 560 GLU A CA 1
ATOM 4517 C C . GLU A 1 560 ? -3.035 -23.986 4.931 1.00 92.81 560 GLU A C 1
ATOM 4519 O O . GLU A 1 560 ? -2.312 -24.291 5.878 1.00 92.81 560 GLU A O 1
ATOM 4524 N N . LEU A 1 561 ? -4.174 -23.314 5.111 1.00 94.12 561 LEU A N 1
ATOM 4525 C CA . LEU A 1 561 ? -4.553 -22.698 6.380 1.00 94.12 561 LEU A CA 1
ATOM 4526 C C . LEU A 1 561 ? -4.614 -23.691 7.548 1.00 94.12 561 LEU A C 1
ATOM 4528 O O . LEU A 1 561 ? -4.057 -23.432 8.610 1.00 94.12 561 LEU A O 1
ATOM 4532 N N . HIS A 1 562 ? -5.264 -24.841 7.365 1.00 93.94 562 HIS A N 1
ATOM 4533 C CA . HIS A 1 562 ? -5.384 -25.863 8.414 1.00 93.94 562 HIS A CA 1
ATOM 4534 C C . HIS A 1 562 ? -4.033 -26.449 8.858 1.00 93.94 562 HIS A C 1
ATOM 4536 O O . HIS A 1 562 ? -3.746 -26.415 10.060 1.00 93.94 562 HIS A O 1
ATOM 4542 N N . PRO A 1 563 ? -3.175 -26.970 7.953 1.00 94.19 563 PRO A N 1
ATOM 4543 C CA . PRO A 1 563 ? -1.859 -27.465 8.354 1.00 94.19 563 PRO A CA 1
ATOM 4544 C C . PRO A 1 563 ? -0.955 -26.350 8.897 1.00 94.19 563 PRO A C 1
ATOM 4546 O O . PRO A 1 563 ? -0.243 -26.580 9.878 1.00 94.19 563 PRO A O 1
ATOM 4549 N N . TYR A 1 564 ? -1.018 -25.143 8.326 1.00 93.81 564 TYR A N 1
ATOM 4550 C CA . TYR A 1 564 ? -0.306 -23.970 8.834 1.00 93.81 564 TYR A CA 1
ATOM 4551 C C . TYR A 1 564 ? -0.700 -23.668 10.282 1.00 93.81 564 TYR A C 1
ATOM 4553 O O . TYR A 1 564 ? 0.158 -23.653 11.162 1.00 93.81 564 TYR A O 1
ATOM 4561 N N . LEU A 1 565 ? -1.997 -23.520 10.565 1.00 94.50 565 LEU A N 1
ATOM 4562 C CA . LEU A 1 565 ? -2.500 -23.182 11.895 1.00 94.50 565 LEU A CA 1
ATOM 4563 C C . LEU A 1 565 ? -2.193 -24.277 12.923 1.00 94.50 565 LEU A C 1
ATOM 4565 O O . LEU A 1 565 ? -1.817 -23.974 14.055 1.00 94.50 565 LEU A O 1
ATOM 4569 N N . SER A 1 566 ? -2.294 -25.550 12.528 1.00 93.88 566 SER A N 1
ATOM 4570 C CA . SER A 1 566 ? -1.898 -26.672 13.384 1.00 93.88 566 SER A CA 1
ATOM 4571 C C . SER A 1 566 ? -0.432 -26.565 13.807 1.00 93.88 566 SER A C 1
ATOM 4573 O O . SER A 1 566 ? -0.126 -26.763 14.979 1.00 93.88 566 SER A O 1
ATOM 4575 N N . ASN A 1 567 ? 0.467 -26.205 12.886 1.00 94.06 567 ASN A N 1
ATOM 4576 C CA . ASN A 1 567 ? 1.881 -25.997 13.195 1.00 94.06 567 ASN A CA 1
ATOM 4577 C C . ASN A 1 567 ? 2.120 -24.722 14.012 1.00 94.06 567 ASN A C 1
ATOM 4579 O O . ASN A 1 567 ? 2.890 -24.759 14.967 1.00 94.06 567 ASN A O 1
ATOM 4583 N N . MET A 1 568 ? 1.420 -23.630 13.703 1.00 94.38 568 MET A N 1
ATOM 4584 C CA . MET A 1 568 ? 1.551 -22.353 14.411 1.00 94.38 568 MET A CA 1
ATOM 4585 C C . MET A 1 568 ? 1.127 -22.431 15.881 1.00 94.38 568 MET A C 1
ATOM 4587 O O . MET A 1 568 ? 1.632 -21.668 16.700 1.00 94.38 568 MET A O 1
ATOM 4591 N N . LYS A 1 569 ? 0.223 -23.355 16.231 1.00 94.44 569 LYS A N 1
ATOM 4592 C CA . LYS A 1 569 ? -0.216 -23.596 17.615 1.00 94.44 569 LYS A CA 1
ATOM 4593 C C . LYS A 1 569 ? 0.680 -24.557 18.401 1.00 94.44 569 LYS A C 1
ATOM 4595 O O . LYS A 1 569 ? 0.503 -24.682 19.614 1.00 94.44 569 LYS A O 1
ATOM 4600 N N . LYS A 1 570 ? 1.611 -25.266 17.753 1.00 91.50 570 LYS A N 1
ATOM 4601 C CA . LYS A 1 570 ? 2.507 -26.197 18.457 1.00 91.50 570 LYS A CA 1
ATOM 4602 C C . LYS A 1 570 ? 3.457 -25.420 19.364 1.00 91.50 570 LYS A C 1
ATOM 4604 O O . LYS A 1 570 ? 4.024 -24.410 18.962 1.00 91.50 570 LYS A O 1
ATOM 4609 N N . LYS A 1 571 ? 3.634 -25.926 20.584 1.00 89.00 571 LYS A N 1
ATOM 4610 C CA . LYS A 1 571 ? 4.638 -25.453 21.540 1.00 89.00 571 LYS A CA 1
ATOM 4611 C C . LYS A 1 571 ? 5.743 -26.492 21.598 1.00 89.00 571 LYS A C 1
ATOM 4613 O O . LYS A 1 571 ? 5.539 -27.563 22.169 1.00 89.00 571 LYS A O 1
ATOM 4618 N N . ASP A 1 572 ? 6.864 -26.202 20.954 1.00 83.69 572 ASP A N 1
ATOM 4619 C CA . ASP A 1 572 ? 8.032 -27.076 20.959 1.00 83.69 572 ASP A CA 1
ATOM 4620 C C . ASP A 1 572 ? 9.317 -26.231 21.031 1.00 83.69 572 ASP A C 1
ATOM 4622 O O . ASP A 1 572 ? 9.648 -25.580 20.038 1.00 83.69 572 ASP A O 1
ATOM 4626 N N . PRO A 1 573 ? 10.010 -26.197 22.189 1.00 85.12 573 PRO A N 1
ATOM 4627 C CA . PRO A 1 573 ? 9.689 -26.904 23.435 1.00 85.12 573 PRO A CA 1
ATOM 4628 C C . PRO A 1 573 ? 8.438 -26.332 24.145 1.00 85.12 573 PRO A C 1
ATOM 4630 O O . PRO A 1 573 ? 8.096 -25.166 23.952 1.00 85.12 573 PRO A O 1
ATOM 4633 N N . PRO A 1 574 ? 7.759 -27.090 25.034 1.00 84.44 574 PRO A N 1
ATOM 4634 C CA . PRO A 1 574 ? 6.537 -26.636 25.721 1.00 84.44 574 PRO A CA 1
ATOM 4635 C C . PRO A 1 574 ? 6.691 -25.362 26.570 1.00 84.44 574 PRO A C 1
ATOM 4637 O O . PRO A 1 574 ? 5.695 -24.747 26.945 1.00 84.44 574 PRO A O 1
ATOM 4640 N N . SER A 1 575 ? 7.929 -25.001 26.918 1.00 82.81 575 SER A N 1
ATOM 4641 C CA . SER A 1 575 ? 8.284 -23.806 27.689 1.00 82.81 575 SER A CA 1
ATOM 4642 C C . SER A 1 575 ? 8.311 -22.518 26.866 1.00 82.81 575 SER A C 1
ATOM 4644 O O . SER A 1 575 ? 8.334 -21.438 27.452 1.00 82.81 575 SER A O 1
ATOM 4646 N N . GLU A 1 576 ? 8.358 -22.614 25.538 1.00 87.56 576 GLU A N 1
ATOM 4647 C CA . GLU A 1 576 ? 8.434 -21.460 24.645 1.00 87.56 576 GLU A CA 1
ATOM 4648 C C . GLU A 1 576 ? 7.048 -21.060 24.120 1.00 87.56 576 GLU A C 1
ATOM 4650 O O . GLU A 1 576 ? 6.148 -21.905 24.011 1.00 87.56 576 GLU A O 1
ATOM 4655 N N . PRO A 1 577 ? 6.841 -19.763 23.817 1.00 90.69 577 PRO A N 1
ATOM 4656 C CA . PRO A 1 577 ? 5.640 -19.339 23.118 1.00 90.69 577 PRO A CA 1
ATOM 4657 C C . PRO A 1 577 ? 5.547 -20.073 21.777 1.00 90.69 577 PRO A C 1
ATOM 4659 O O . PRO A 1 577 ? 6.530 -20.212 21.051 1.00 90.69 577 PRO A O 1
ATOM 4662 N N . SER A 1 578 ? 4.345 -20.525 21.439 1.00 95.06 578 SER A N 1
ATOM 4663 C CA . SER A 1 578 ? 4.031 -21.045 20.110 1.00 95.06 578 SER A CA 1
ATOM 4664 C C . SER A 1 578 ? 4.375 -20.010 19.028 1.00 95.06 578 SER A C 1
ATOM 4666 O O . SER A 1 578 ? 4.335 -18.803 19.295 1.00 95.06 578 SER A O 1
ATOM 4668 N N . PRO A 1 579 ? 4.648 -20.434 17.782 1.00 95.75 579 PRO A N 1
ATOM 4669 C CA . PRO A 1 579 ? 4.862 -19.503 16.676 1.00 95.75 579 PRO A CA 1
ATOM 4670 C C . PRO A 1 579 ? 3.729 -18.475 16.508 1.00 95.75 579 PRO A C 1
ATOM 4672 O O . PRO A 1 579 ? 3.995 -17.328 16.154 1.00 95.75 579 PRO A O 1
ATOM 4675 N N . LEU A 1 580 ? 2.480 -18.842 16.824 1.00 96.50 580 LEU A N 1
ATOM 4676 C CA . LEU A 1 580 ? 1.343 -17.917 16.820 1.00 96.50 580 LEU A CA 1
ATOM 4677 C C . LEU A 1 580 ? 1.421 -16.865 17.938 1.00 96.50 580 LEU A C 1
ATOM 4679 O O . LEU A 1 580 ? 1.134 -15.692 17.700 1.00 96.50 580 LEU A O 1
ATOM 4683 N N . GLU A 1 581 ? 1.826 -17.258 19.150 1.00 95.81 581 GLU A N 1
ATOM 4684 C CA . GLU A 1 581 ? 2.084 -16.321 20.257 1.00 95.81 581 GLU A CA 1
ATOM 4685 C C . GLU A 1 581 ? 3.249 -15.383 19.905 1.00 95.81 581 GLU A C 1
ATOM 4687 O O . GLU A 1 581 ? 3.157 -14.176 20.134 1.00 95.81 581 GLU A O 1
ATOM 4692 N N . ALA A 1 582 ? 4.314 -15.905 19.290 1.00 94.44 582 ALA A N 1
ATOM 4693 C CA . ALA A 1 582 ? 5.449 -15.111 18.824 1.00 94.44 582 ALA A CA 1
ATOM 4694 C C . ALA A 1 582 ? 5.046 -14.121 17.715 1.00 94.44 582 ALA A C 1
ATOM 4696 O O . ALA A 1 582 ? 5.460 -12.962 17.731 1.00 94.44 582 ALA A O 1
ATOM 4697 N N . GLU A 1 583 ? 4.198 -14.530 16.768 1.00 96.44 583 GLU A N 1
ATOM 4698 C CA . GLU A 1 583 ? 3.619 -13.636 15.760 1.00 96.44 583 GLU A CA 1
ATOM 4699 C C . GLU A 1 583 ? 2.814 -12.501 16.401 1.00 96.44 583 GLU A C 1
ATOM 4701 O O . GLU A 1 583 ? 3.041 -11.332 16.084 1.00 96.44 583 GLU A O 1
ATOM 4706 N N . PHE A 1 584 ? 1.943 -12.814 17.360 1.00 97.12 584 PHE A N 1
ATOM 4707 C CA . PHE A 1 584 ? 1.187 -11.799 18.089 1.00 97.12 584 PHE A CA 1
ATOM 4708 C C . PHE A 1 584 ? 2.097 -10.826 18.857 1.00 97.12 584 PHE A C 1
ATOM 4710 O O . PHE A 1 584 ? 1.855 -9.618 18.849 1.00 97.12 584 PHE A O 1
ATOM 4717 N N . GLN A 1 585 ? 3.170 -11.318 19.480 1.00 95.50 585 GLN A N 1
ATOM 4718 C CA . GLN A 1 585 ? 4.152 -10.486 20.187 1.00 95.50 585 GLN A CA 1
ATOM 4719 C C . GLN A 1 585 ? 4.921 -9.540 19.253 1.00 95.50 585 GLN A C 1
ATOM 4721 O O . GLN A 1 585 ? 5.334 -8.462 19.685 1.00 95.50 585 GLN A O 1
ATOM 4726 N N . ARG A 1 586 ? 5.088 -9.899 17.972 1.00 95.25 586 ARG A N 1
ATOM 4727 C CA . ARG A 1 586 ? 5.698 -9.023 16.956 1.00 95.25 586 ARG A CA 1
ATOM 4728 C C . ARG A 1 586 ? 4.780 -7.882 16.516 1.00 95.25 586 ARG A C 1
ATOM 4730 O O . ARG A 1 586 ? 5.283 -6.905 15.957 1.00 95.25 586 ARG A O 1
ATOM 4737 N N . LEU A 1 587 ? 3.464 -7.961 16.752 1.00 95.62 587 LEU A N 1
ATOM 4738 C CA . LEU A 1 587 ? 2.544 -6.892 16.361 1.00 95.62 587 LEU A CA 1
ATOM 4739 C C . LEU A 1 587 ? 2.866 -5.590 17.115 1.00 95.62 587 LEU A C 1
ATOM 4741 O O . LEU A 1 587 ? 2.772 -5.543 18.346 1.00 95.62 587 LEU A O 1
ATOM 4745 N N . PRO A 1 588 ? 3.143 -4.484 16.406 1.00 92.75 588 PRO A N 1
ATOM 4746 C CA . PRO A 1 588 ? 3.357 -3.194 17.047 1.00 92.75 588 PRO A CA 1
ATOM 4747 C C . PRO A 1 588 ? 2.087 -2.709 17.765 1.00 92.75 588 PRO A C 1
ATOM 4749 O O . PRO A 1 588 ? 0.969 -2.840 17.264 1.00 92.75 588 PRO A O 1
ATOM 4752 N N . SER A 1 589 ? 2.258 -2.117 18.951 1.00 85.69 589 SER A N 1
ATOM 4753 C CA . SER A 1 589 ? 1.147 -1.570 19.746 1.00 85.69 589 SER A CA 1
ATOM 4754 C C . SER A 1 589 ? 0.699 -0.175 19.299 1.00 85.69 589 SER A C 1
ATOM 4756 O O . SER A 1 589 ? -0.395 0.250 19.656 1.00 85.69 589 SER A O 1
ATOM 4758 N N . TYR A 1 590 ? 1.550 0.550 18.559 1.00 88.62 590 TYR A N 1
ATOM 4759 C CA . TYR A 1 590 ? 1.334 1.936 18.114 1.00 88.62 590 TYR A CA 1
ATOM 4760 C C . TYR A 1 590 ? 0.912 2.913 19.232 1.00 88.62 590 TYR A C 1
ATOM 4762 O O . TYR A 1 590 ? 0.281 3.944 18.985 1.00 88.62 590 TYR A O 1
ATOM 4770 N N . ARG A 1 591 ? 1.295 2.641 20.485 1.00 79.25 591 ARG A N 1
ATOM 4771 C CA . ARG A 1 591 ? 1.020 3.555 21.599 1.00 79.25 591 ARG A CA 1
ATOM 4772 C C . ARG A 1 591 ? 1.693 4.906 21.342 1.00 79.25 591 ARG A C 1
ATOM 4774 O O . ARG A 1 591 ? 2.890 4.946 21.071 1.00 79.25 591 ARG A O 1
ATOM 4781 N N . SER A 1 592 ? 0.917 5.988 21.402 1.00 77.00 592 SER A N 1
ATOM 4782 C CA . SER A 1 592 ? 1.384 7.353 21.105 1.00 77.00 592 SER A CA 1
ATOM 4783 C C . SER A 1 592 ? 2.034 7.507 19.719 1.00 77.00 592 SER A C 1
ATOM 4785 O O . SER A 1 592 ? 2.886 8.366 19.519 1.00 77.00 592 SER A O 1
ATOM 4787 N N . TRP A 1 593 ? 1.643 6.662 18.757 1.00 83.19 593 TRP A N 1
ATOM 4788 C CA . TRP A 1 593 ? 2.161 6.672 17.385 1.00 83.19 593 TRP A CA 1
ATOM 4789 C C . TRP A 1 593 ? 1.887 7.986 16.645 1.00 83.19 593 TRP A C 1
ATOM 4791 O O . TRP A 1 593 ? 2.729 8.470 15.890 1.00 83.19 593 TRP A O 1
ATOM 4801 N N . ARG A 1 594 ? 0.699 8.559 16.852 1.00 90.12 594 ARG A N 1
ATOM 4802 C CA . ARG A 1 594 ? 0.259 9.834 16.280 1.00 90.12 594 ARG A CA 1
ATOM 4803 C C . ARG A 1 594 ? -0.393 10.681 17.364 1.00 90.12 594 ARG A C 1
ATOM 4805 O O . ARG A 1 594 ? -0.771 10.171 18.418 1.00 90.12 594 ARG A O 1
ATOM 4812 N N . ILE A 1 595 ? -0.526 11.970 17.073 1.00 90.62 595 ILE A N 1
ATOM 4813 C CA . ILE A 1 595 ? -1.217 12.934 17.927 1.00 90.62 595 ILE A CA 1
ATOM 4814 C C . ILE A 1 595 ? -2.686 12.536 18.155 1.00 90.62 595 ILE A C 1
ATOM 4816 O O . ILE A 1 595 ? -3.346 11.972 17.278 1.00 90.62 595 ILE A O 1
ATOM 4820 N N . GLN A 1 596 ? -3.152 12.787 19.377 1.00 93.12 596 GLN A N 1
ATOM 4821 C CA . GLN A 1 596 ? -4.520 12.560 19.863 1.00 93.12 596 GLN A CA 1
ATOM 4822 C C . GLN A 1 596 ? -4.990 13.808 20.634 1.00 93.12 596 GLN A C 1
ATOM 4824 O O . GLN A 1 596 ? -5.641 13.701 21.675 1.00 93.12 596 GLN A O 1
ATOM 4829 N N . HIS A 1 597 ? -4.554 14.994 20.207 1.00 93.19 597 HIS A N 1
ATOM 4830 C CA . HIS A 1 597 ? -4.741 16.250 20.926 1.00 93.19 597 HIS A CA 1
ATOM 4831 C C . HIS A 1 597 ? -6.227 16.575 21.093 1.00 93.19 597 HIS A C 1
ATOM 4833 O O . HIS A 1 597 ? -6.666 16.850 22.209 1.00 93.19 597 HIS A O 1
ATOM 4839 N N . ILE A 1 598 ? -7.024 16.447 20.025 1.00 93.69 598 ILE A N 1
ATOM 4840 C CA . ILE A 1 598 ? -8.428 16.887 20.010 1.00 93.69 598 ILE A CA 1
ATOM 4841 C C . ILE A 1 598 ? -9.275 16.111 21.021 1.00 93.69 598 ILE A C 1
ATOM 4843 O O . ILE A 1 598 ? -10.056 16.697 21.772 1.00 93.69 598 ILE A O 1
ATOM 4847 N N . GLY A 1 599 ? -9.107 14.789 21.079 1.00 92.56 599 GLY A N 1
ATOM 4848 C CA . GLY A 1 599 ? -9.847 13.956 22.025 1.00 92.56 599 GLY A CA 1
ATOM 4849 C C . GLY A 1 599 ? -9.395 14.107 23.480 1.00 92.56 599 GLY A C 1
ATOM 4850 O O . GLY A 1 599 ? -10.151 13.745 24.380 1.00 92.56 599 GLY A O 1
ATOM 4851 N N . ASN A 1 600 ? -8.202 14.664 23.716 1.00 94.38 600 ASN A N 1
ATOM 4852 C CA . ASN A 1 600 ? -7.653 14.934 25.048 1.00 94.38 600 ASN A CA 1
ATOM 4853 C C . ASN A 1 600 ? -7.935 16.358 25.565 1.00 94.38 600 ASN A C 1
ATOM 4855 O O . ASN A 1 600 ? -7.623 16.644 26.725 1.00 94.38 600 ASN A O 1
ATOM 4859 N N . GLN A 1 601 ? -8.537 17.234 24.754 1.00 94.62 601 GLN A N 1
ATOM 4860 C CA . GLN A 1 601 ? -8.994 18.556 25.195 1.00 94.62 601 GLN A CA 1
ATOM 4861 C C . GLN A 1 601 ? -10.013 18.433 26.336 1.00 94.62 601 GLN A C 1
ATOM 4863 O O . GLN A 1 601 ? -10.828 17.508 26.362 1.00 94.62 601 GLN A O 1
ATOM 4868 N N . GLU A 1 602 ? -9.974 19.365 27.289 1.00 93.75 602 GLU A N 1
ATOM 4869 C CA . GLU A 1 602 ? -10.728 19.273 28.547 1.00 93.75 602 GLU A CA 1
ATOM 4870 C C . GLU A 1 602 ? -12.248 19.186 28.314 1.00 93.75 602 GLU A C 1
ATOM 4872 O O . GLU A 1 602 ? -12.931 18.382 28.943 1.00 93.75 602 GLU A O 1
ATOM 4877 N N . GLU A 1 603 ? -12.764 19.916 27.323 1.00 91.94 603 GLU A N 1
ATOM 4878 C CA . GLU A 1 603 ? -14.163 19.873 26.874 1.00 91.94 603 GLU A CA 1
ATOM 4879 C C . GLU A 1 603 ? -14.596 18.547 26.223 1.00 91.94 603 GLU A C 1
ATOM 4881 O O . GLU A 1 603 ? -15.791 18.254 26.149 1.00 91.94 603 GLU A O 1
ATOM 4886 N N . ASN A 1 604 ? -13.645 17.746 25.736 1.00 94.88 604 ASN A N 1
ATOM 4887 C CA . ASN A 1 604 ? -13.902 16.502 25.009 1.00 94.88 604 ASN A CA 1
ATOM 4888 C C . ASN A 1 604 ? -13.646 15.256 25.858 1.00 94.88 604 ASN A C 1
ATOM 4890 O O . ASN A 1 604 ? -14.126 14.179 25.507 1.00 94.88 604 ASN A O 1
ATOM 4894 N N . LYS A 1 605 ? -12.958 15.383 26.999 1.00 94.88 605 LYS A N 1
ATOM 4895 C CA . LYS A 1 605 ? -12.681 14.257 27.903 1.00 94.88 605 LYS A CA 1
ATOM 4896 C C . LYS A 1 605 ? -13.938 13.548 28.378 1.00 94.88 605 LYS A C 1
ATOM 4898 O O . LYS A 1 605 ? -13.966 12.322 28.387 1.00 94.88 605 LYS A O 1
ATOM 4903 N N . SER A 1 606 ? -14.980 14.307 28.714 1.00 95.31 606 SER A N 1
ATOM 4904 C CA . SER A 1 606 ? -16.279 13.757 29.116 1.00 95.31 606 SER A CA 1
ATOM 4905 C C . SER A 1 606 ? -16.985 13.002 27.989 1.00 95.31 606 SER A C 1
ATOM 4907 O O . SER A 1 606 ? -17.843 12.179 28.263 1.00 95.31 606 SER A O 1
ATOM 4909 N N . LYS A 1 607 ? -16.601 13.215 26.724 1.00 96.12 607 LYS A N 1
ATOM 4910 C CA . LYS A 1 607 ? -17.166 12.518 25.560 1.00 96.12 607 LYS A CA 1
ATOM 4911 C C . LYS A 1 607 ? -16.477 11.181 25.269 1.00 96.12 607 LYS A C 1
ATOM 4913 O O . LYS A 1 607 ? -16.866 10.490 24.327 1.00 96.12 607 LYS A O 1
ATOM 4918 N N . ASN A 1 608 ? -15.466 10.798 26.051 1.00 96.38 608 ASN A N 1
ATOM 4919 C CA . ASN A 1 608 ? -14.737 9.541 25.901 1.00 96.38 608 ASN A CA 1
ATOM 4920 C C . ASN A 1 608 ? -15.176 8.542 26.971 1.00 96.38 608 ASN A C 1
ATOM 4922 O O . ASN A 1 608 ? -14.985 8.785 28.159 1.00 96.38 608 ASN A O 1
ATOM 4926 N N . ARG A 1 609 ? -15.694 7.380 26.558 1.00 94.31 609 ARG A N 1
ATOM 4927 C CA . ARG A 1 609 ? -16.059 6.311 27.502 1.00 94.31 609 ARG A CA 1
ATOM 4928 C C . ARG A 1 609 ? -14.825 5.677 28.154 1.00 94.31 609 ARG A C 1
ATOM 4930 O O . ARG A 1 609 ? -14.895 5.228 29.292 1.00 94.31 609 ARG A O 1
ATOM 4937 N N . ASN A 1 610 ? -13.695 5.651 27.446 1.00 93.12 610 ASN A N 1
ATOM 4938 C CA . ASN A 1 610 ? -12.411 5.165 27.948 1.00 93.12 610 ASN A CA 1
ATOM 4939 C C . ASN A 1 610 ? -11.307 6.186 27.636 1.00 93.12 610 ASN A C 1
ATOM 4941 O O . ASN A 1 610 ? -11.061 6.508 26.475 1.00 93.12 610 ASN A O 1
ATOM 4945 N N . SER A 1 611 ? -10.621 6.674 28.672 1.00 93.12 611 SER A N 1
ATOM 4946 C CA . SER A 1 611 ? -9.572 7.698 28.559 1.00 93.12 611 SER A CA 1
ATOM 4947 C C . SER A 1 611 ? -8.317 7.229 27.818 1.00 93.12 611 SER A C 1
ATOM 4949 O O . SER A 1 611 ? -7.560 8.056 27.321 1.00 93.12 611 SER A O 1
ATOM 4951 N N . ASN A 1 612 ? -8.099 5.916 27.706 1.00 91.31 612 ASN A N 1
ATOM 4952 C CA . ASN A 1 612 ? -6.964 5.343 26.980 1.00 91.31 612 ASN A CA 1
ATOM 4953 C C . ASN A 1 612 ? -7.293 5.015 25.515 1.00 91.31 612 ASN A C 1
ATOM 4955 O O . ASN A 1 612 ? -6.389 4.694 24.744 1.00 91.31 612 ASN A O 1
ATOM 4959 N N . ILE A 1 613 ? -8.570 5.078 25.128 1.00 94.56 613 ILE A N 1
ATOM 4960 C CA . ILE A 1 613 ? -9.050 4.714 23.792 1.00 94.56 613 ILE A CA 1
ATOM 4961 C C . ILE A 1 613 ? -9.626 5.959 23.126 1.00 94.56 613 ILE A C 1
ATOM 4963 O O . ILE A 1 613 ? -10.830 6.209 23.116 1.00 94.56 613 ILE A O 1
ATOM 4967 N N . ILE A 1 614 ? -8.721 6.768 22.586 1.00 95.75 614 ILE A N 1
ATOM 4968 C CA . ILE A 1 614 ? -9.024 8.034 21.918 1.00 95.75 614 ILE A CA 1
ATOM 4969 C C . ILE A 1 614 ? -8.612 7.899 20.442 1.00 95.75 614 ILE A C 1
ATOM 4971 O O . ILE A 1 614 ? -7.553 7.332 20.166 1.00 95.75 614 ILE A O 1
ATOM 4975 N N . PRO A 1 615 ? -9.408 8.369 19.467 1.00 95.75 615 PRO A N 1
ATOM 4976 C CA . PRO A 1 615 ? -9.012 8.361 18.060 1.00 95.75 615 PRO A CA 1
ATOM 4977 C C . PRO A 1 615 ? -7.737 9.190 17.837 1.00 95.75 615 PRO A C 1
ATOM 4979 O O . PRO A 1 615 ? -7.515 10.187 18.523 1.00 95.75 615 PRO A O 1
ATOM 4982 N N . TYR A 1 616 ? -6.909 8.804 16.864 1.00 95.19 616 TYR A N 1
ATOM 4983 C CA . TYR A 1 616 ? -5.834 9.679 16.392 1.00 95.19 616 TYR A CA 1
ATOM 4984 C C . TYR A 1 616 ? -6.410 10.849 15.593 1.00 95.19 616 TYR A C 1
ATOM 4986 O O . TYR A 1 616 ? -7.424 10.701 14.909 1.00 95.19 616 TYR A O 1
ATOM 4994 N N . ASP A 1 617 ? -5.749 12.005 15.638 1.00 93.12 617 ASP A N 1
ATOM 4995 C CA . ASP A 1 617 ? -6.286 13.214 15.005 1.00 93.12 617 ASP A CA 1
ATOM 4996 C C . ASP A 1 617 ? -6.346 13.089 13.474 1.00 93.12 617 ASP A C 1
ATOM 4998 O O . ASP A 1 617 ? -7.287 13.587 12.864 1.00 93.12 617 ASP A O 1
ATOM 5002 N N . PHE A 1 618 ? -5.402 12.362 12.858 1.00 91.88 618 PHE A N 1
ATOM 5003 C CA . PHE A 1 618 ? -5.303 12.234 11.395 1.00 91.88 618 PHE A CA 1
ATOM 5004 C C . PHE A 1 618 ? -6.481 11.486 10.750 1.00 91.88 618 PHE A C 1
ATOM 5006 O O . PHE A 1 618 ? -6.747 11.668 9.566 1.00 91.88 618 PHE A O 1
ATOM 5013 N N . ASN A 1 619 ? -7.169 10.617 11.498 1.00 92.81 619 ASN A N 1
ATOM 5014 C CA . ASN A 1 619 ? -8.278 9.809 10.987 1.00 92.81 619 ASN A CA 1
ATOM 5015 C C . ASN A 1 619 ? -9.526 9.849 11.875 1.00 92.81 619 ASN A C 1
ATOM 5017 O O . ASN A 1 619 ? -10.410 9.001 11.721 1.00 92.81 619 ASN A O 1
ATOM 5021 N N . ARG A 1 620 ? -9.631 10.805 12.805 1.00 93.88 620 ARG A N 1
ATOM 5022 C CA . ARG A 1 620 ? -10.858 10.999 13.588 1.00 93.88 620 ARG A CA 1
ATOM 5023 C C . ARG A 1 620 ? -12.022 11.381 12.675 1.00 93.88 620 ARG A C 1
ATOM 5025 O O . ARG A 1 620 ? -11.856 12.087 11.679 1.00 93.88 620 ARG A O 1
ATOM 5032 N N . VAL A 1 621 ? -13.230 10.974 13.045 1.00 93.38 621 VAL A N 1
ATOM 5033 C CA . VAL A 1 621 ? -14.431 11.442 12.348 1.00 93.38 621 VAL A CA 1
ATOM 5034 C C . VAL A 1 621 ? -14.734 12.874 12.786 1.00 93.38 621 VAL A C 1
ATOM 5036 O O . VAL A 1 621 ? -14.989 13.139 13.958 1.00 93.38 621 VAL A O 1
ATOM 5039 N N . THR A 1 622 ? -14.709 13.811 11.839 1.00 90.44 622 THR A N 1
ATOM 5040 C CA . THR A 1 622 ? -15.055 15.218 12.086 1.00 90.44 622 THR A CA 1
ATOM 5041 C C . THR A 1 622 ? -16.562 15.443 11.938 1.00 90.44 622 THR A C 1
ATOM 5043 O O . THR A 1 622 ? -17.190 14.869 11.044 1.00 90.44 622 THR A O 1
ATOM 5046 N N . LEU A 1 623 ? -17.165 16.271 12.792 1.00 85.94 623 LEU A N 1
ATOM 5047 C CA . LEU A 1 623 ? -18.571 16.669 12.670 1.00 85.94 623 LEU A CA 1
ATOM 5048 C C . LEU A 1 623 ? -18.662 18.154 12.325 1.00 85.94 623 LEU A C 1
ATOM 5050 O O . LEU A 1 623 ? -18.132 18.996 13.050 1.00 85.94 623 LEU A O 1
ATOM 5054 N N . LYS A 1 624 ? -19.340 18.465 11.217 1.00 80.50 624 LYS A N 1
ATOM 5055 C CA . LYS A 1 624 ? -19.531 19.842 10.732 1.00 80.50 624 LYS A CA 1
ATOM 5056 C C . LYS A 1 624 ? -20.715 20.524 11.417 1.00 80.50 624 LYS A C 1
ATOM 5058 O O . LYS A 1 624 ? -21.685 19.844 11.779 1.00 80.50 624 LYS A O 1
ATOM 5063 N N . HIS A 1 625 ? -20.658 21.849 11.560 1.00 67.69 625 HIS A N 1
ATOM 5064 C CA . HIS A 1 625 ? -21.755 22.649 12.111 1.00 67.69 625 HIS A CA 1
ATOM 5065 C C . HIS A 1 625 ? -22.834 22.964 11.051 1.00 67.69 625 HIS A C 1
ATOM 5067 O O . HIS A 1 625 ? -22.628 22.863 9.844 1.00 67.69 625 HIS A O 1
ATOM 5073 N N . GLU A 1 626 ? -24.024 23.330 11.524 1.00 54.28 626 GLU A N 1
ATOM 5074 C CA . GLU A 1 626 ? -25.280 23.451 10.766 1.00 54.28 626 GLU A CA 1
ATOM 5075 C C . GLU A 1 626 ? -25.253 24.395 9.535 1.00 54.28 626 GLU A C 1
ATOM 5077 O O . GLU A 1 626 ? -26.021 24.196 8.590 1.00 54.28 626 GLU A O 1
ATOM 5082 N N . LEU A 1 627 ? -24.387 25.419 9.529 1.00 49.09 627 LEU A N 1
ATOM 5083 C CA . LEU A 1 627 ? -24.316 26.455 8.482 1.00 49.09 627 LEU A CA 1
ATOM 5084 C C . LEU A 1 627 ? -23.540 26.018 7.227 1.00 49.09 627 LEU A C 1
ATOM 5086 O O . LEU A 1 627 ? -23.698 26.629 6.171 1.00 49.09 627 LEU A O 1
ATOM 5090 N N . GLU A 1 628 ? -22.748 24.948 7.307 1.00 51.47 628 GLU A N 1
ATOM 5091 C CA . GLU A 1 628 ? -21.954 24.451 6.175 1.00 51.47 628 GLU A CA 1
ATOM 5092 C C . GLU A 1 628 ? -22.735 23.469 5.285 1.00 51.47 628 GLU A C 1
ATOM 5094 O O . GLU A 1 628 ? -22.473 23.351 4.087 1.00 51.47 628 GLU A O 1
ATOM 5099 N N . MET A 1 629 ? -23.749 22.789 5.836 1.00 49.84 629 MET A N 1
ATOM 5100 C CA . MET A 1 629 ? -24.541 21.784 5.110 1.00 49.84 629 MET A CA 1
ATOM 5101 C C . MET A 1 629 ? -25.448 22.370 4.013 1.00 49.84 629 MET A C 1
ATOM 5103 O O . MET A 1 629 ? -25.889 21.622 3.138 1.00 49.84 629 MET A O 1
ATOM 5107 N N . SER A 1 630 ? -25.742 23.675 4.057 1.00 44.12 630 SER A N 1
ATOM 5108 C CA . SER A 1 630 ? -26.555 24.394 3.060 1.00 44.12 630 SER A CA 1
ATOM 5109 C C . SER A 1 630 ? -25.767 24.828 1.821 1.00 44.12 630 SER A C 1
ATOM 5111 O O . SER A 1 630 ? -26.377 25.088 0.789 1.00 44.12 630 SER A O 1
ATOM 5113 N N . LYS A 1 631 ? -24.429 24.879 1.882 1.00 44.25 631 LYS A N 1
ATOM 5114 C CA . LYS A 1 631 ? -23.586 25.203 0.716 1.00 44.25 631 LYS A CA 1
ATOM 5115 C C . LYS A 1 631 ? -23.253 23.984 -0.146 1.00 44.25 631 LYS A C 1
ATOM 5117 O O . LYS A 1 631 ? -22.966 24.135 -1.325 1.00 44.25 631 LYS A O 1
ATOM 5122 N N . GLU A 1 632 ? -23.343 22.774 0.405 1.00 43.47 632 GLU A N 1
ATOM 5123 C CA . GLU A 1 632 ? -23.138 21.533 -0.360 1.00 43.47 632 GLU A CA 1
ATOM 5124 C C . GLU A 1 632 ? -24.343 21.144 -1.240 1.00 43.47 632 GLU A C 1
ATOM 5126 O O . GLU A 1 632 ? -24.239 20.192 -2.008 1.00 43.47 632 GLU A O 1
ATOM 5131 N N . SER A 1 633 ? -25.490 21.829 -1.139 1.00 42.81 633 SER A N 1
ATOM 5132 C CA . SER A 1 633 ? -26.698 21.473 -1.899 1.00 42.81 633 SER A CA 1
ATOM 5133 C C . SER A 1 633 ? -26.840 22.138 -3.271 1.00 42.81 633 SER A C 1
ATOM 5135 O O . SER A 1 633 ? -27.810 21.819 -3.951 1.00 42.81 633 SER A O 1
ATOM 5137 N N . GLU A 1 634 ? -25.924 23.018 -3.698 1.00 36.59 634 GLU A N 1
ATOM 5138 C CA . GLU A 1 634 ? -26.098 23.752 -4.969 1.00 36.59 634 GLU A CA 1
ATOM 5139 C C . GLU A 1 634 ? -25.014 23.554 -6.041 1.00 36.59 634 GLU A C 1
ATOM 5141 O O . GLU A 1 634 ? -25.248 23.965 -7.173 1.00 36.59 634 GLU A O 1
ATOM 5146 N N . HIS A 1 635 ? -23.907 22.844 -5.790 1.00 35.09 635 HIS A N 1
ATOM 5147 C CA . HIS A 1 635 ? -22.939 22.537 -6.855 1.00 35.09 635 HIS A CA 1
ATOM 5148 C C . HIS A 1 635 ? -22.345 21.123 -6.751 1.00 35.09 635 HIS A C 1
ATOM 5150 O O . HIS A 1 635 ? -21.348 20.885 -6.074 1.00 35.09 635 HIS A O 1
ATOM 5156 N N . ASP A 1 636 ? -22.952 20.186 -7.487 1.00 37.41 636 ASP A N 1
ATOM 5157 C CA . ASP A 1 636 ? -22.298 18.976 -8.003 1.00 37.41 636 ASP A CA 1
ATOM 5158 C C . ASP A 1 636 ? -21.458 19.354 -9.243 1.00 37.41 636 ASP A C 1
ATOM 5160 O O . ASP A 1 636 ? -21.793 18.994 -10.369 1.00 37.41 636 ASP A O 1
ATOM 5164 N N . SER A 1 637 ? -20.392 20.137 -9.061 1.00 34.56 637 SER A N 1
ATOM 5165 C CA . SER A 1 637 ? -19.416 20.406 -10.124 1.00 34.56 637 SER A CA 1
ATOM 5166 C C . SER A 1 637 ? -18.009 20.045 -9.670 1.00 34.56 637 SER A C 1
ATOM 5168 O O . SER A 1 637 ? -17.564 20.454 -8.598 1.00 34.56 637 SER A O 1
ATOM 5170 N N . ASP A 1 638 ? -17.351 19.253 -10.511 1.00 39.31 638 ASP A N 1
ATOM 5171 C CA . ASP A 1 638 ? -15.992 18.750 -10.371 1.00 39.31 638 ASP A CA 1
ATOM 5172 C C . ASP A 1 638 ? -14.966 19.889 -10.368 1.00 39.31 638 ASP A C 1
ATOM 5174 O O . ASP A 1 638 ? -14.493 20.308 -11.419 1.00 39.31 638 ASP A O 1
ATOM 5178 N N . GLU A 1 639 ? -14.565 20.357 -9.190 1.00 33.97 639 GLU A N 1
ATOM 5179 C CA . GLU A 1 639 ? -13.280 21.036 -9.029 1.00 33.97 639 GLU A CA 1
ATOM 5180 C C . GLU A 1 639 ? -12.543 20.457 -7.823 1.00 33.97 639 GLU A C 1
ATOM 5182 O O . GLU A 1 639 ? -12.903 20.652 -6.661 1.00 33.97 639 GLU A O 1
ATOM 5187 N N . SER A 1 640 ? -11.495 19.691 -8.130 1.00 41.19 640 SER A N 1
ATOM 5188 C CA . SER A 1 640 ? -10.434 19.352 -7.196 1.00 41.19 640 SER A CA 1
ATOM 5189 C C . SER A 1 640 ? -9.587 20.601 -6.959 1.00 41.19 640 SER A C 1
ATOM 5191 O O . SER A 1 640 ? -8.728 20.933 -7.778 1.00 41.19 640 SER A O 1
ATOM 5193 N N . SER A 1 641 ? -9.824 21.277 -5.842 1.00 31.81 641 SER A N 1
ATOM 5194 C CA . SER A 1 641 ? -8.801 22.097 -5.207 1.00 31.81 641 SER A CA 1
ATOM 5195 C C . SER A 1 641 ? -8.633 21.596 -3.782 1.00 31.81 641 SER A C 1
ATOM 5197 O O . SER A 1 641 ? -9.577 21.649 -2.993 1.00 31.81 641 SER A O 1
ATOM 5199 N N . ASP A 1 642 ? -7.437 21.097 -3.479 1.00 37.38 642 ASP A N 1
ATOM 5200 C CA . ASP A 1 642 ? -6.945 20.777 -2.135 1.00 37.38 642 ASP A CA 1
ATOM 5201 C C . ASP A 1 642 ? -6.688 22.063 -1.319 1.00 37.38 642 ASP A C 1
ATOM 5203 O O . ASP A 1 642 ? -5.695 22.183 -0.606 1.00 37.38 642 ASP A O 1
ATOM 5207 N N . ASP A 1 643 ? -7.583 23.043 -1.426 1.00 32.09 643 ASP A N 1
ATOM 5208 C CA . ASP A 1 643 ? -7.593 24.205 -0.553 1.00 32.09 643 ASP A CA 1
ATOM 5209 C C . ASP A 1 643 ? -8.475 23.861 0.651 1.00 32.09 643 ASP A C 1
ATOM 5211 O O . ASP A 1 643 ? -9.674 24.166 0.691 1.00 32.09 643 ASP A O 1
ATOM 5215 N N . GLU A 1 644 ? -7.877 23.210 1.652 1.00 40.88 644 GLU A N 1
ATOM 5216 C CA . GLU A 1 644 ? -8.352 23.328 3.030 1.00 40.88 644 GLU A CA 1
ATOM 5217 C C . GLU A 1 644 ? -8.277 24.814 3.407 1.00 40.88 644 GLU A C 1
ATOM 5219 O O . GLU A 1 644 ? -7.280 25.335 3.890 1.00 40.88 644 GLU A O 1
ATOM 5224 N N . SER A 1 645 ? -9.343 25.547 3.086 1.00 35.22 645 SER A N 1
ATOM 5225 C CA . SER A 1 645 ? -9.588 26.871 3.634 1.00 35.22 645 SER A CA 1
ATOM 5226 C C . SER A 1 645 ? -9.719 26.698 5.140 1.00 35.22 645 SER A C 1
ATOM 5228 O O . SER A 1 645 ? -10.778 26.271 5.599 1.00 35.22 645 SER A O 1
ATOM 5230 N N . ASP A 1 646 ? -8.681 27.091 5.872 1.00 36.38 646 ASP A N 1
ATOM 5231 C CA . ASP A 1 646 ? -8.643 27.273 7.322 1.00 36.38 646 ASP A CA 1
ATOM 5232 C C . ASP A 1 646 ? -9.698 28.280 7.826 1.00 36.38 646 ASP A C 1
ATOM 5234 O O . ASP A 1 646 ? -9.411 29.371 8.328 1.00 36.38 646 ASP A O 1
ATOM 5238 N N . SER A 1 647 ? -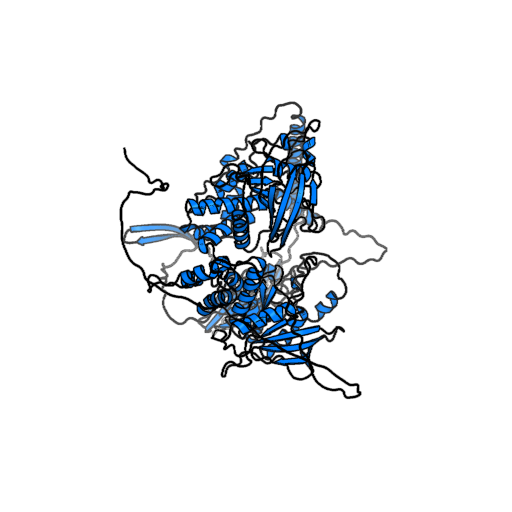10.976 27.956 7.692 1.00 37.00 647 SER A N 1
ATOM 5239 C CA . SER A 1 647 ? -11.939 28.428 8.668 1.00 37.00 647 SER A CA 1
ATOM 5240 C C . SER A 1 647 ? -11.790 27.508 9.866 1.00 37.00 647 SER A C 1
ATOM 5242 O O . SER A 1 647 ? -12.247 26.367 9.811 1.00 37.00 647 SER A O 1
ATOM 5244 N N . GLU A 1 648 ? -11.172 27.998 10.942 1.00 41.47 648 GLU A N 1
ATOM 5245 C CA . GLU A 1 648 ? -11.308 27.418 12.281 1.00 41.47 648 GLU A CA 1
ATOM 5246 C C . GLU A 1 648 ? -12.780 27.524 12.744 1.00 41.47 648 GLU A C 1
ATOM 5248 O O . GLU A 1 648 ? -13.134 28.246 13.675 1.00 41.47 648 GLU A O 1
ATOM 5253 N N . GLU A 1 649 ? -13.690 26.838 12.055 1.00 45.81 649 GLU A N 1
ATOM 5254 C CA . GLU A 1 649 ? -14.997 26.505 12.595 1.00 45.81 649 GLU A CA 1
ATOM 5255 C C . GLU A 1 649 ? -14.821 25.232 13.421 1.00 45.81 649 GLU A C 1
ATOM 5257 O O . GLU A 1 649 ? -14.343 24.200 12.946 1.00 45.81 649 GLU A O 1
ATOM 5262 N N . THR A 1 650 ? -15.168 25.323 14.703 1.00 53.94 650 THR A N 1
ATOM 5263 C CA . THR A 1 650 ? -14.971 24.293 15.724 1.00 53.94 650 THR A CA 1
ATOM 5264 C C . THR A 1 650 ? -15.706 22.997 15.363 1.00 53.94 650 THR A C 1
ATOM 5266 O O . THR A 1 650 ? -16.855 22.767 15.745 1.00 53.94 650 THR A O 1
ATOM 5269 N N . SER A 1 651 ? -15.045 22.116 14.601 1.00 69.62 651 SER A N 1
ATOM 5270 C CA . SER A 1 651 ? -15.590 20.794 14.275 1.00 69.62 651 SER A CA 1
ATOM 5271 C C . SER A 1 651 ? -15.902 20.050 15.575 1.00 69.62 651 SER A C 1
ATOM 5273 O O . SER A 1 651 ? -15.024 19.873 16.425 1.00 69.62 651 SER A O 1
ATOM 5275 N N . LYS A 1 652 ? -17.157 19.624 15.763 1.00 86.12 652 LYS A N 1
ATOM 5276 C CA . LYS A 1 652 ? -17.541 18.909 16.986 1.00 86.12 652 LYS A CA 1
ATOM 5277 C C . LYS A 1 652 ? -16.774 17.588 17.056 1.00 86.12 652 LYS A C 1
ATOM 5279 O O . LYS A 1 652 ? -16.610 16.882 16.057 1.00 86.12 652 LYS A O 1
ATOM 5284 N N . TYR A 1 653 ? -16.309 17.260 18.255 1.00 93.62 653 TYR A N 1
ATOM 5285 C CA . TYR A 1 653 ? -15.618 16.010 18.532 1.00 93.62 653 TYR A CA 1
ATOM 5286 C C . TYR A 1 653 ? -16.600 14.879 18.842 1.00 93.62 653 TYR A C 1
ATOM 5288 O O . TYR A 1 653 ? -17.530 15.053 19.632 1.00 93.62 653 TYR A O 1
ATOM 5296 N N . ILE A 1 654 ? -16.315 13.709 18.276 1.00 96.38 654 ILE A N 1
ATOM 5297 C CA . ILE A 1 654 ? -16.900 12.422 18.636 1.00 96.38 654 ILE A CA 1
ATOM 5298 C C . ILE A 1 654 ? -15.784 11.373 18.661 1.00 96.38 654 ILE A C 1
ATOM 5300 O O . ILE A 1 654 ? -14.885 11.393 17.818 1.00 96.38 654 ILE A O 1
ATOM 5304 N N . ASN A 1 655 ? -15.828 10.447 19.621 1.00 97.50 655 ASN A N 1
ATOM 5305 C CA . ASN A 1 655 ? -14.848 9.367 19.711 1.00 97.50 655 ASN A CA 1
ATOM 5306 C C . ASN A 1 655 ? -15.149 8.280 18.663 1.00 97.50 655 ASN A C 1
ATOM 5308 O O . ASN A 1 655 ? -15.821 7.279 18.926 1.00 97.50 655 ASN A O 1
ATOM 5312 N N . ALA A 1 656 ? -14.664 8.522 17.449 1.00 97.56 656 ALA A N 1
ATOM 5313 C CA . ALA A 1 656 ? -14.780 7.626 16.313 1.00 97.56 656 ALA A CA 1
ATOM 5314 C C . ALA A 1 656 ? -13.604 7.823 15.347 1.00 97.56 656 ALA A C 1
ATOM 5316 O O . ALA A 1 656 ? -13.108 8.939 15.174 1.00 97.56 656 ALA A O 1
ATOM 5317 N N . SER A 1 657 ? -13.175 6.742 14.701 1.00 96.44 657 SER A N 1
ATOM 5318 C CA . SER A 1 657 ? -12.061 6.716 13.746 1.00 96.44 657 SER A CA 1
ATOM 5319 C C . SER A 1 657 ? -12.517 6.156 12.403 1.00 96.44 657 SER A C 1
ATOM 5321 O O . SER A 1 657 ? -13.257 5.170 12.365 1.00 96.44 657 SER A O 1
ATOM 5323 N N . PHE A 1 658 ? -12.025 6.725 11.304 1.00 95.56 658 PHE A N 1
ATOM 5324 C CA . PHE A 1 658 ? -12.052 6.055 10.009 1.00 95.56 658 PHE A CA 1
ATOM 5325 C C . PHE A 1 658 ? -11.035 4.914 10.002 1.00 95.56 658 PHE A C 1
ATOM 5327 O O . PHE A 1 658 ? -9.864 5.095 10.350 1.00 95.56 658 PHE A O 1
ATOM 5334 N N . VAL A 1 659 ? -11.491 3.736 9.596 1.00 93.81 659 VAL A N 1
ATOM 5335 C CA . VAL A 1 659 ? -10.695 2.512 9.519 1.00 93.81 659 VAL A CA 1
ATOM 5336 C C . VAL A 1 659 ? -10.828 1.937 8.115 1.00 93.81 659 VAL A C 1
ATOM 5338 O O . VAL A 1 659 ? -11.914 1.941 7.540 1.00 93.81 659 VAL A O 1
ATOM 5341 N N . MET A 1 660 ? -9.721 1.468 7.544 1.00 88.38 660 MET A N 1
ATOM 5342 C CA . MET A 1 660 ? -9.697 0.991 6.162 1.00 88.38 660 MET A CA 1
ATOM 5343 C C . MET A 1 660 ? -10.498 -0.310 6.003 1.00 88.38 660 MET A C 1
ATOM 5345 O O . MET A 1 660 ? -10.357 -1.234 6.812 1.00 88.38 660 MET A O 1
ATOM 5349 N N . SER A 1 661 ? -11.319 -0.380 4.954 1.00 89.69 661 SER A N 1
ATOM 5350 C CA . SER A 1 661 ? -11.918 -1.634 4.489 1.00 89.69 661 SER A CA 1
ATOM 5351 C C . SER A 1 661 ? -10.955 -2.389 3.567 1.00 89.69 661 SER A C 1
ATOM 5353 O O . SER A 1 661 ? -9.916 -1.857 3.165 1.00 89.69 661 SER A O 1
ATOM 5355 N N . TYR A 1 662 ? -11.306 -3.626 3.215 1.00 89.75 662 TYR A N 1
ATOM 5356 C CA . TYR A 1 662 ? -10.596 -4.408 2.210 1.00 89.75 662 TYR A CA 1
ATOM 5357 C C . TYR A 1 662 ? -10.570 -3.679 0.861 1.00 89.75 662 TYR A C 1
ATOM 5359 O O . TYR A 1 662 ? -9.495 -3.472 0.308 1.00 89.75 662 TYR A O 1
ATOM 5367 N N . TRP A 1 663 ? -11.721 -3.215 0.360 1.00 87.69 663 TRP A N 1
ATOM 5368 C CA . TRP A 1 663 ? -11.823 -2.501 -0.916 1.00 87.69 663 TRP A CA 1
ATOM 5369 C C . TRP A 1 663 ? -11.470 -1.019 -0.762 1.00 87.69 663 TRP A C 1
ATOM 5371 O O . TRP A 1 663 ? -12.264 -0.226 -0.274 1.00 87.69 663 TRP A O 1
ATOM 5381 N N . LYS A 1 664 ? -10.287 -0.592 -1.207 1.00 79.88 664 LYS A N 1
ATOM 5382 C CA . LYS A 1 664 ? -9.885 0.825 -1.132 1.00 79.88 664 LYS A CA 1
ATOM 5383 C C . LYS A 1 664 ? -10.500 1.656 -2.268 1.00 79.88 664 LYS A C 1
ATOM 5385 O O . LYS A 1 664 ? -10.640 1.151 -3.384 1.00 79.88 664 LYS A O 1
ATOM 5390 N N . PRO A 1 665 ? -10.821 2.945 -2.035 1.00 74.25 665 PRO A N 1
ATOM 5391 C CA . PRO A 1 665 ? -10.615 3.736 -0.811 1.00 74.25 665 PRO A CA 1
ATOM 5392 C C . PRO A 1 665 ? -11.811 3.682 0.165 1.00 74.25 665 PRO A C 1
ATOM 5394 O O . PRO A 1 665 ? -12.091 4.664 0.852 1.00 74.25 665 PRO A O 1
ATOM 5397 N N . GLU A 1 666 ? -12.575 2.586 0.203 1.00 79.38 666 GLU A N 1
ATOM 5398 C CA . GLU A 1 666 ? -13.690 2.472 1.141 1.00 79.38 666 GLU A CA 1
ATOM 5399 C C . GLU A 1 666 ? -13.187 2.391 2.585 1.00 79.38 666 GLU A C 1
ATOM 5401 O O . GLU A 1 666 ? -12.211 1.712 2.917 1.00 79.38 666 GLU A O 1
ATOM 5406 N N . VAL A 1 667 ? -13.890 3.104 3.458 1.00 86.00 667 VAL A N 1
ATOM 5407 C CA . VAL A 1 667 ? -13.600 3.166 4.887 1.00 86.00 667 VAL A CA 1
ATOM 5408 C C . VAL A 1 667 ? -14.842 2.797 5.682 1.00 86.00 667 VAL A C 1
ATOM 5410 O O . VAL A 1 667 ? -15.975 2.962 5.225 1.00 86.00 667 VAL A O 1
ATOM 5413 N N . MET A 1 668 ? -14.611 2.321 6.894 1.00 94.12 668 MET A N 1
ATOM 5414 C CA . MET A 1 668 ? -15.606 2.073 7.927 1.00 94.12 668 MET A CA 1
ATOM 5415 C C . MET A 1 668 ? -15.416 3.076 9.061 1.00 94.12 668 MET A C 1
ATOM 5417 O O . MET A 1 668 ? -14.342 3.662 9.208 1.00 94.12 668 MET A O 1
ATOM 5421 N N . ILE A 1 669 ? -16.441 3.253 9.891 1.00 97.31 669 ILE A N 1
ATOM 5422 C CA . ILE A 1 669 ? -16.309 3.990 11.152 1.00 97.31 669 ILE A CA 1
ATOM 5423 C C . ILE A 1 669 ? -16.220 2.987 12.300 1.00 97.31 669 ILE A C 1
ATOM 5425 O O . ILE A 1 669 ? -17.156 2.222 12.507 1.00 97.31 669 ILE A O 1
ATOM 5429 N N . ALA A 1 670 ? -15.130 3.030 13.063 1.00 98.19 670 ALA A N 1
ATOM 5430 C CA . ALA A 1 670 ? -15.023 2.382 14.368 1.00 98.19 670 ALA A CA 1
ATOM 5431 C C . ALA A 1 670 ? -15.284 3.428 15.458 1.00 98.19 670 ALA A C 1
ATOM 5433 O O . ALA A 1 670 ? -14.520 4.389 15.585 1.00 98.19 670 ALA A O 1
ATOM 5434 N N . ALA A 1 671 ? -16.368 3.274 16.213 1.00 98.12 671 ALA A N 1
ATOM 5435 C CA . ALA A 1 671 ? -16.808 4.239 17.221 1.00 98.12 671 ALA A CA 1
ATOM 5436 C C . ALA A 1 671 ? -17.024 3.574 18.580 1.00 98.12 671 ALA A C 1
ATOM 5438 O O . ALA A 1 671 ? -17.295 2.379 18.653 1.00 98.12 671 ALA A O 1
ATOM 5439 N N . GLN A 1 672 ? -16.932 4.351 19.658 1.00 97.31 672 GLN A N 1
ATOM 5440 C CA . GLN A 1 672 ? -17.399 3.890 20.967 1.00 97.31 672 GLN A CA 1
ATOM 5441 C C . GLN A 1 672 ? -18.935 3.835 21.017 1.00 97.31 672 GLN A C 1
ATOM 5443 O O . GLN A 1 672 ? -19.621 4.551 20.280 1.00 97.31 672 GLN A O 1
ATOM 5448 N N . GLY A 1 673 ? -19.471 3.056 21.952 1.00 97.06 673 GLY A N 1
ATOM 5449 C CA . GLY A 1 673 ? -20.887 3.055 22.283 1.00 97.06 673 GLY A CA 1
ATOM 5450 C C . GLY A 1 673 ? -21.274 4.428 22.835 1.00 97.06 673 GLY A C 1
ATOM 5451 O O . GLY A 1 673 ? -20.599 4.918 23.755 1.00 97.06 673 GLY A O 1
ATOM 5452 N N . PRO A 1 674 ? -22.318 5.084 22.293 1.00 97.19 674 PRO A N 1
ATOM 5453 C CA . PRO A 1 674 ? -22.658 6.447 22.674 1.00 97.19 674 PRO A CA 1
ATOM 5454 C C . PRO A 1 674 ? -22.891 6.564 24.182 1.00 97.19 674 PRO A C 1
ATOM 5456 O O . PRO A 1 674 ? -23.446 5.673 24.828 1.00 97.19 674 PRO A O 1
ATOM 5459 N N . LEU A 1 675 ? -22.420 7.673 24.741 1.00 96.38 675 LEU A N 1
ATOM 5460 C CA . LEU A 1 675 ? -22.763 8.150 26.081 1.00 96.38 675 LEU A CA 1
ATOM 5461 C C . LEU A 1 675 ? -24.076 8.925 25.997 1.00 96.38 675 LEU A C 1
ATOM 5463 O O . LEU A 1 675 ? -24.419 9.436 24.929 1.00 96.38 675 LEU A O 1
ATOM 5467 N N . LYS A 1 676 ? -24.787 9.073 27.113 1.00 94.44 676 LYS A N 1
ATOM 5468 C CA . LYS A 1 676 ? -26.073 9.784 27.163 1.00 94.44 676 LYS A CA 1
ATOM 5469 C C . LYS A 1 676 ? -25.985 11.188 26.550 1.00 94.44 676 LYS A C 1
ATOM 5471 O O . LYS A 1 676 ? -26.875 11.600 25.811 1.00 94.44 676 LYS A O 1
ATOM 5476 N N . GLU A 1 677 ? -24.891 11.885 26.812 1.00 93.50 677 GLU A N 1
ATOM 5477 C CA . GLU A 1 677 ? -24.560 13.222 26.325 1.00 93.50 677 GLU A CA 1
ATOM 5478 C C . GLU A 1 677 ? -24.082 13.261 24.863 1.00 93.50 677 GLU A C 1
ATOM 5480 O O . GLU A 1 677 ? -24.124 14.321 24.250 1.00 93.50 677 GLU A O 1
ATOM 5485 N N . THR A 1 678 ? -23.682 12.125 24.277 1.00 95.81 678 THR A N 1
ATOM 5486 C CA . THR A 1 678 ? -23.187 12.036 22.885 1.00 95.81 678 THR A CA 1
ATOM 5487 C C . THR A 1 678 ? -24.152 11.333 21.925 1.00 95.81 678 THR A C 1
ATOM 5489 O O . THR A 1 678 ? -23.842 11.214 20.741 1.00 95.81 678 THR A O 1
ATOM 5492 N N . ILE A 1 679 ? -25.348 10.912 22.367 1.00 96.62 679 ILE A N 1
ATOM 5493 C CA . ILE A 1 679 ? -26.367 10.297 21.485 1.00 96.62 679 ILE A CA 1
ATOM 5494 C C . ILE A 1 679 ? -26.702 11.210 20.293 1.00 96.62 679 ILE A C 1
ATOM 5496 O O . ILE A 1 679 ? -26.842 10.734 19.166 1.00 96.62 679 ILE A O 1
ATOM 5500 N N . GLY A 1 680 ? -26.814 12.521 20.526 1.00 94.00 680 GLY A N 1
ATOM 5501 C CA . GLY A 1 680 ? -27.100 13.473 19.453 1.00 94.00 680 GLY A CA 1
ATOM 5502 C C . GLY A 1 680 ? -25.962 13.588 18.442 1.00 94.00 680 GLY A C 1
ATOM 5503 O O . GLY A 1 680 ? -26.201 13.488 17.239 1.00 94.00 680 GLY A O 1
ATOM 5504 N N . ASP A 1 681 ? -24.723 13.697 18.926 1.00 94.31 681 ASP A N 1
ATOM 5505 C CA . ASP A 1 681 ? -23.527 13.728 18.077 1.00 94.31 681 ASP A CA 1
ATOM 5506 C C . ASP A 1 681 ? -23.385 12.423 17.267 1.00 94.31 681 ASP A C 1
ATOM 5508 O O . ASP A 1 681 ? -23.000 12.448 16.097 1.00 94.31 681 ASP A O 1
ATOM 5512 N N . PHE A 1 682 ? -23.765 11.280 17.848 1.00 96.69 682 PHE A N 1
ATOM 5513 C CA . PHE A 1 682 ? -23.755 9.974 17.184 1.00 96.69 682 PHE A CA 1
ATOM 5514 C C . PHE A 1 682 ? -24.726 9.915 15.995 1.00 96.69 682 PHE A C 1
ATOM 5516 O O . PHE A 1 682 ? -24.334 9.527 14.892 1.00 96.69 682 PHE A O 1
ATOM 5523 N N . TRP A 1 683 ? -25.974 10.364 16.166 1.00 95.19 683 TRP A N 1
ATOM 5524 C CA . TRP A 1 683 ? -26.933 10.436 15.056 1.00 95.19 683 TRP A CA 1
ATOM 5525 C C . TRP A 1 683 ? -26.553 11.487 14.009 1.00 95.19 683 TRP A C 1
ATOM 5527 O O . TRP A 1 683 ? -26.739 11.256 12.810 1.00 95.19 683 TRP A O 1
ATOM 5537 N N . GLN A 1 684 ? -25.954 12.602 14.432 1.00 91.88 684 GLN A N 1
ATOM 5538 C CA . GLN A 1 684 ? -25.405 13.604 13.521 1.00 91.88 684 GLN A CA 1
ATOM 5539 C C . GLN A 1 684 ? -24.274 13.012 12.665 1.00 91.88 684 GLN A C 1
ATOM 5541 O O . GLN A 1 684 ? -24.273 13.195 11.446 1.00 91.88 684 GLN A O 1
ATOM 5546 N N . MET A 1 685 ? -23.367 12.233 13.264 1.00 93.50 685 MET A N 1
ATOM 5547 C CA . MET A 1 685 ? -22.313 11.503 12.553 1.00 93.50 685 MET A CA 1
ATOM 5548 C C . MET A 1 685 ? -22.887 10.550 11.501 1.00 93.50 685 MET A C 1
ATOM 5550 O O . MET A 1 685 ? -22.495 10.611 10.334 1.00 93.50 685 MET A O 1
ATOM 5554 N N . ILE A 1 686 ? -23.840 9.701 11.898 1.00 94.19 686 ILE A N 1
ATOM 5555 C CA . ILE A 1 686 ? -24.521 8.735 11.019 1.00 94.19 686 ILE A CA 1
ATOM 5556 C C . ILE A 1 686 ? -25.147 9.451 9.820 1.00 94.19 686 ILE A C 1
ATOM 5558 O O . ILE A 1 686 ? -24.981 9.023 8.675 1.00 94.19 686 ILE A O 1
ATOM 5562 N N . PHE A 1 687 ? -25.824 10.575 10.061 1.00 90.56 687 PHE A N 1
ATOM 5563 C CA . PHE A 1 687 ? -26.473 11.340 9.004 1.00 90.56 687 PHE A CA 1
ATOM 5564 C C . PHE A 1 687 ? -25.469 12.015 8.055 1.00 90.56 687 PHE A C 1
ATOM 5566 O O . PHE A 1 687 ? -25.596 11.881 6.830 1.00 90.56 687 PHE A O 1
ATOM 5573 N N . GLN A 1 688 ? -24.470 12.720 8.603 1.00 87.12 688 GLN A N 1
ATOM 5574 C CA . GLN A 1 688 ? -23.460 13.460 7.832 1.00 87.12 688 GLN A CA 1
ATOM 5575 C C . GLN A 1 688 ? -22.605 12.525 6.976 1.00 87.12 688 GLN A C 1
ATOM 5577 O O . GLN A 1 688 ? -22.370 12.813 5.804 1.00 87.12 688 GLN A O 1
ATOM 5582 N N . ARG A 1 689 ? -22.206 11.374 7.530 1.00 89.62 689 ARG A N 1
ATOM 5583 C CA . ARG A 1 689 ? -21.392 10.362 6.838 1.00 89.62 689 ARG A CA 1
ATOM 5584 C C . ARG A 1 689 ? -22.211 9.381 6.003 1.00 89.62 689 ARG A C 1
ATOM 5586 O O . ARG A 1 689 ? -21.640 8.489 5.387 1.00 89.62 689 ARG A O 1
ATOM 5593 N N . LYS A 1 690 ? -23.535 9.562 5.939 1.00 90.06 690 LYS A N 1
ATOM 5594 C CA . LYS A 1 690 ? -24.478 8.719 5.184 1.00 90.06 690 LYS A CA 1
ATOM 5595 C C . LYS A 1 690 ? -24.354 7.226 5.521 1.00 90.06 690 LYS A C 1
ATOM 5597 O O . LYS A 1 690 ? -24.408 6.381 4.626 1.00 90.06 690 LYS A O 1
ATOM 5602 N N . VAL A 1 691 ? -24.210 6.916 6.808 1.00 92.94 691 VAL A N 1
ATOM 5603 C CA . VAL A 1 691 ? -24.155 5.537 7.305 1.00 92.94 691 VAL A CA 1
ATOM 5604 C C . VAL A 1 691 ? -25.441 4.808 6.943 1.00 92.94 691 VAL A C 1
ATOM 5606 O O . VAL A 1 691 ? -26.538 5.319 7.162 1.00 92.94 691 VAL A O 1
ATOM 5609 N N . LYS A 1 692 ? -25.297 3.614 6.361 1.00 93.19 692 LYS A N 1
ATOM 5610 C CA . LYS A 1 692 ? -26.411 2.756 5.945 1.00 93.19 692 LYS A CA 1
ATOM 5611 C C . LYS A 1 692 ? -26.665 1.634 6.944 1.00 93.19 692 LYS A C 1
ATOM 5613 O O . LYS A 1 692 ? -27.820 1.262 7.158 1.00 93.19 692 LYS A O 1
ATOM 5618 N N . VAL A 1 693 ? -25.594 1.114 7.537 1.00 96.19 693 VAL A N 1
ATOM 5619 C CA . VAL A 1 693 ? -25.608 0.006 8.487 1.00 96.19 693 VAL A CA 1
ATOM 5620 C C . VAL A 1 693 ? -24.803 0.385 9.731 1.00 96.19 693 VAL A C 1
ATOM 5622 O O . VAL A 1 693 ? -23.667 0.842 9.629 1.00 96.19 693 VAL A O 1
ATOM 5625 N N . ILE A 1 694 ? -25.402 0.177 10.899 1.00 98.00 694 ILE A N 1
ATOM 5626 C CA . ILE A 1 694 ? -24.787 0.276 12.223 1.00 98.00 694 ILE A CA 1
ATOM 5627 C C . ILE A 1 694 ? -24.642 -1.146 12.761 1.00 98.00 694 ILE A C 1
ATOM 5629 O O . ILE A 1 694 ? -25.609 -1.903 12.760 1.00 98.00 694 ILE A O 1
ATOM 5633 N N . VAL A 1 695 ? -23.468 -1.503 13.258 1.00 97.88 695 VAL A N 1
ATOM 5634 C CA . VAL A 1 695 ? -23.214 -2.763 13.958 1.00 97.88 695 VAL A CA 1
ATOM 5635 C C . VAL A 1 695 ? -22.925 -2.439 15.418 1.00 97.88 695 VAL A C 1
ATOM 5637 O O . VAL A 1 695 ? -22.003 -1.685 15.716 1.00 97.88 695 VAL A O 1
ATOM 5640 N N . MET A 1 696 ? -23.734 -2.988 16.316 1.00 97.44 696 MET A N 1
ATOM 5641 C CA . MET A 1 696 ? -23.618 -2.866 17.764 1.00 97.44 696 MET A CA 1
ATOM 5642 C C . MET A 1 696 ? -23.196 -4.221 18.333 1.00 97.44 696 MET A C 1
ATOM 5644 O O . MET A 1 696 ? -23.933 -5.197 18.222 1.00 97.44 696 MET A O 1
ATOM 5648 N N . LEU A 1 697 ? -22.006 -4.277 18.925 1.00 95.38 697 LEU A N 1
ATOM 5649 C CA . LEU A 1 697 ? -21.381 -5.518 19.408 1.00 95.38 697 LEU A CA 1
ATOM 5650 C C . LEU A 1 697 ? -21.419 -5.652 20.937 1.00 95.38 697 LEU A C 1
ATOM 5652 O O . LEU A 1 697 ? -20.590 -6.345 21.517 1.00 95.38 697 LEU A O 1
ATOM 5656 N N . THR A 1 698 ? -22.327 -4.937 21.600 1.00 91.81 698 THR A N 1
ATOM 5657 C CA . THR A 1 698 ? -22.517 -5.010 23.052 1.00 91.81 698 THR A CA 1
ATOM 5658 C C . THR A 1 698 ? -23.990 -4.982 23.407 1.00 91.81 698 THR A C 1
ATOM 5660 O O . THR A 1 698 ? -24.817 -4.445 22.668 1.00 91.81 698 THR A O 1
ATOM 5663 N N . GLU A 1 699 ? -24.299 -5.459 24.607 1.00 91.19 699 GLU A N 1
ATOM 5664 C CA . GLU A 1 699 ? -25.531 -5.091 25.295 1.00 91.19 699 GLU A CA 1
ATOM 5665 C C . GLU A 1 699 ? -25.462 -3.647 25.828 1.00 91.19 699 GLU A C 1
ATOM 5667 O O . GLU A 1 699 ? -24.433 -2.967 25.743 1.00 91.19 699 GLU A O 1
ATOM 5672 N N . LEU A 1 700 ? -26.576 -3.147 26.371 1.00 91.75 700 LEU A N 1
ATOM 5673 C CA . LEU A 1 700 ? -26.623 -1.823 27.012 1.00 91.75 700 LEU A CA 1
ATOM 5674 C C . LEU A 1 700 ? -25.831 -1.791 28.328 1.00 91.75 700 LEU A C 1
ATOM 5676 O O . LEU A 1 700 ? -25.241 -0.770 28.688 1.00 91.75 700 LEU A O 1
ATOM 5680 N N . LYS A 1 701 ? -25.795 -2.920 29.037 1.00 87.19 701 LYS A N 1
ATOM 5681 C CA . LYS A 1 701 ? -25.074 -3.105 30.297 1.00 87.19 701 LYS A CA 1
ATOM 5682 C C . LYS A 1 701 ? -24.184 -4.334 30.207 1.00 87.19 701 LYS A C 1
ATOM 5684 O O . LYS A 1 701 ? -24.580 -5.315 29.583 1.00 87.19 701 LYS A O 1
ATOM 5689 N N . ASN A 1 702 ? -23.024 -4.280 30.849 1.00 77.94 702 ASN A N 1
ATOM 5690 C CA . ASN A 1 702 ? -22.200 -5.451 31.111 1.00 77.94 702 ASN A CA 1
ATOM 5691 C C . ASN A 1 702 ? -22.104 -5.649 32.629 1.00 77.94 702 ASN A C 1
ATOM 5693 O O . ASN A 1 702 ? -21.421 -4.884 33.310 1.00 77.94 702 ASN A O 1
ATOM 5697 N N . GLY A 1 703 ? -22.860 -6.608 33.169 1.00 76.94 703 GLY A N 1
ATOM 5698 C CA . GLY A 1 703 ? -23.103 -6.688 34.611 1.00 76.94 703 GLY A CA 1
ATOM 5699 C C . GLY A 1 703 ? -23.771 -5.409 35.134 1.00 76.94 703 GLY A C 1
ATOM 5700 O O . GLY A 1 703 ? -24.813 -4.993 34.619 1.00 76.94 703 GLY A O 1
ATOM 5701 N N . ASP A 1 704 ? -23.149 -4.771 36.127 1.00 74.88 704 ASP A N 1
ATOM 5702 C CA . ASP A 1 704 ? -23.633 -3.520 36.729 1.00 74.88 704 ASP A CA 1
ATOM 5703 C C . ASP A 1 704 ? -23.163 -2.252 35.989 1.00 74.88 704 ASP A C 1
ATOM 5705 O O . ASP A 1 704 ? -23.702 -1.165 36.216 1.00 74.88 704 ASP A O 1
ATOM 5709 N N . GLU A 1 705 ? -22.191 -2.367 35.078 1.00 82.00 705 GLU A N 1
ATOM 5710 C CA . GLU A 1 705 ? -21.642 -1.227 34.342 1.00 82.00 705 GLU A CA 1
ATOM 5711 C C . GLU A 1 705 ? -22.421 -0.927 33.055 1.00 82.00 705 GLU A C 1
ATOM 5713 O O . GLU A 1 705 ? -22.789 -1.820 32.288 1.00 82.00 705 GLU A O 1
ATOM 5718 N N . GLU A 1 706 ? -22.630 0.358 32.757 1.00 88.62 706 GLU A N 1
ATOM 5719 C CA . GLU A 1 706 ? -23.194 0.774 31.471 1.00 88.62 706 GLU A CA 1
ATOM 5720 C C . GLU A 1 706 ? -22.148 0.615 30.352 1.00 88.62 706 GLU A C 1
ATOM 5722 O O . GLU A 1 706 ? -21.109 1.286 30.332 1.00 88.62 706 GLU A O 1
ATOM 5727 N N . ALA A 1 707 ? -22.443 -0.249 29.381 1.00 88.44 707 ALA A N 1
ATOM 5728 C CA . ALA A 1 707 ? -21.596 -0.469 28.212 1.00 88.44 707 ALA A CA 1
ATOM 5729 C C . ALA A 1 707 ? -21.950 0.481 27.057 1.00 88.44 707 ALA A C 1
ATOM 5731 O O . ALA A 1 707 ? -21.060 0.945 26.344 1.00 88.44 707 ALA A O 1
ATOM 5732 N N . CYS A 1 708 ? -23.237 0.795 26.887 1.00 94.62 708 CYS A N 1
ATOM 5733 C CA . CYS A 1 708 ? -23.742 1.675 25.838 1.00 94.62 708 CYS A CA 1
ATOM 5734 C C . CYS A 1 708 ? -25.050 2.330 26.291 1.00 94.62 708 CYS A C 1
ATOM 5736 O O . CYS A 1 708 ? -25.970 1.642 26.734 1.00 94.62 708 CYS A O 1
ATOM 5738 N N . SER A 1 709 ? -25.181 3.644 26.107 1.00 95.62 709 SER A N 1
ATOM 5739 C CA . SER A 1 709 ? -26.464 4.314 26.315 1.00 95.62 709 SER A CA 1
ATOM 5740 C C . SER A 1 709 ? -27.416 3.986 25.165 1.00 95.62 709 SER A C 1
ATOM 5742 O O . SER A 1 709 ? -27.021 3.950 23.997 1.00 95.62 709 SER A O 1
ATOM 5744 N N . GLN A 1 710 ? -28.688 3.740 25.478 1.00 95.88 710 GLN A N 1
ATOM 5745 C CA . GLN A 1 710 ? -29.682 3.402 24.463 1.00 95.88 710 GLN A CA 1
ATOM 5746 C C . GLN A 1 710 ? -29.981 4.626 23.581 1.00 95.88 710 GLN A C 1
ATOM 5748 O O . GLN A 1 710 ? -30.606 5.588 24.022 1.00 95.88 710 GLN A O 1
ATOM 5753 N N . TYR A 1 711 ? -29.546 4.578 22.321 1.00 95.56 711 TYR A N 1
ATOM 5754 C CA . TYR A 1 711 ? -29.684 5.672 21.348 1.00 95.56 711 TYR A CA 1
ATOM 5755 C C . TYR A 1 711 ? -30.923 5.544 20.445 1.00 95.56 711 TYR A C 1
ATOM 5757 O O . TYR A 1 711 ? -31.064 6.290 19.480 1.00 95.56 711 TYR A O 1
ATOM 5765 N N . TRP A 1 712 ? -31.829 4.615 20.751 1.00 94.31 712 TRP A N 1
ATOM 5766 C CA . TRP A 1 712 ? -33.109 4.422 20.066 1.00 94.31 712 TRP A CA 1
ATOM 5767 C C . TRP A 1 712 ? -34.253 4.341 21.077 1.00 94.31 712 TRP A C 1
ATOM 5769 O O . TRP A 1 712 ? -34.049 3.905 22.208 1.00 94.31 712 TRP A O 1
ATOM 5779 N N . GLN A 1 713 ? -35.465 4.728 20.686 1.00 90.00 713 GLN A N 1
ATOM 5780 C CA . GLN A 1 713 ? -36.673 4.588 21.507 1.00 90.00 713 GLN A CA 1
ATOM 5781 C C . GLN A 1 713 ? -37.874 4.242 20.624 1.00 90.00 713 GLN A C 1
ATOM 5783 O O . GLN A 1 713 ? -37.805 4.381 19.402 1.00 90.00 713 GLN A O 1
ATOM 5788 N N . GLU A 1 714 ? -38.956 3.787 21.255 1.00 85.56 714 GLU A N 1
ATOM 5789 C CA . GLU A 1 714 ? -40.242 3.609 20.584 1.00 85.56 714 GLU A CA 1
ATOM 5790 C C . GLU A 1 714 ? -40.802 4.970 20.154 1.00 85.56 714 GLU A C 1
ATOM 5792 O O . GLU A 1 714 ? -40.825 5.923 20.936 1.00 85.56 714 GLU A O 1
ATOM 5797 N N . GLY A 1 715 ? -41.254 5.059 18.905 1.00 83.69 715 GLY A N 1
ATOM 5798 C CA . GLY A 1 715 ? -41.745 6.300 18.314 1.00 83.69 715 GLY A CA 1
ATOM 5799 C C . GLY A 1 715 ? -40.655 7.161 17.670 1.00 83.69 715 GLY A C 1
ATOM 5800 O O . GLY A 1 715 ? -39.633 6.676 17.179 1.00 83.69 715 GLY A O 1
ATOM 5801 N N . LYS A 1 716 ? -40.935 8.463 17.584 1.00 89.75 716 LYS A N 1
ATOM 5802 C CA . LYS A 1 716 ? -40.160 9.432 16.806 1.00 89.75 716 LYS A CA 1
ATOM 5803 C C . LYS A 1 716 ? -39.413 10.377 17.738 1.00 89.75 716 LYS A C 1
ATOM 5805 O O . LYS A 1 716 ? -40.040 11.145 18.461 1.00 89.75 716 LYS A O 1
ATOM 5810 N N . GLN A 1 717 ? -38.087 10.331 17.667 1.00 92.12 717 GLN A N 1
ATOM 5811 C CA . GLN A 1 717 ? -37.176 11.100 18.510 1.00 92.12 717 GLN A CA 1
ATOM 5812 C C . GLN A 1 717 ? -36.437 12.148 17.691 1.00 92.12 717 GLN A C 1
ATOM 5814 O O . GLN A 1 717 ? -36.082 11.899 16.543 1.00 92.12 717 GLN A O 1
ATOM 5819 N N . THR A 1 718 ? -36.147 13.296 18.294 1.00 91.31 718 THR A N 1
ATOM 5820 C CA . THR A 1 718 ? -35.395 14.370 17.639 1.00 91.31 718 THR A CA 1
ATOM 5821 C C . THR A 1 718 ? -34.120 14.653 18.415 1.00 91.31 718 THR A C 1
ATOM 5823 O O . THR A 1 718 ? -34.162 14.946 19.610 1.00 91.31 718 THR A O 1
ATOM 5826 N N . TYR A 1 719 ? -32.986 14.583 17.723 1.00 89.75 719 TYR A N 1
ATOM 5827 C CA . TYR A 1 719 ? -31.659 14.863 18.252 1.00 89.75 719 TYR A CA 1
ATOM 5828 C C . TYR A 1 719 ? -31.015 15.980 17.427 1.00 89.75 719 TYR A C 1
ATOM 5830 O O . TYR A 1 719 ? -30.485 15.747 16.339 1.00 89.75 719 TYR A O 1
ATOM 5838 N N . GLY A 1 720 ? -31.095 17.215 17.929 1.00 84.81 720 GLY A N 1
ATOM 5839 C CA . GLY A 1 720 ? -30.737 18.393 17.136 1.00 84.81 720 GLY A CA 1
ATOM 5840 C C . GLY A 1 720 ? -31.615 18.481 15.884 1.00 84.81 720 GLY A C 1
ATOM 5841 O O . GLY A 1 720 ? -32.838 18.477 15.990 1.00 84.81 720 GLY A O 1
ATOM 5842 N N . ASP A 1 721 ? -30.994 18.503 14.706 1.00 84.56 721 ASP A N 1
ATOM 5843 C CA . ASP A 1 721 ? -31.685 18.553 13.409 1.00 84.56 721 ASP A CA 1
ATOM 5844 C C . ASP A 1 721 ? -32.050 17.189 12.820 1.00 84.56 721 ASP A C 1
ATOM 5846 O O . ASP A 1 721 ? -32.681 17.124 11.760 1.00 84.56 721 ASP A O 1
ATOM 5850 N N . VAL A 1 722 ? -31.626 16.100 13.466 1.00 90.19 722 VAL A N 1
ATOM 5851 C CA . VAL A 1 722 ? -31.863 14.740 12.987 1.00 90.19 722 VAL A CA 1
ATOM 5852 C C . VAL A 1 722 ? -33.009 14.125 13.771 1.00 90.19 722 VAL A C 1
ATOM 5854 O O . VAL A 1 722 ? -32.933 13.882 14.973 1.00 90.19 722 VAL A O 1
ATOM 5857 N N . GLU A 1 723 ? -34.081 13.840 13.056 1.00 92.88 723 GLU A N 1
ATOM 5858 C CA . GLU A 1 723 ? -35.207 13.070 13.537 1.00 92.88 723 GLU A CA 1
ATOM 5859 C C . GLU A 1 723 ? -34.991 11.592 13.206 1.00 92.88 723 GLU A C 1
ATOM 5861 O O . GLU A 1 723 ? -34.686 11.233 12.068 1.00 92.88 723 GLU A O 1
ATOM 5866 N N . VAL A 1 724 ? -35.159 10.739 14.208 1.00 94.94 724 VAL A N 1
ATOM 5867 C CA . VAL A 1 724 ? -34.935 9.299 14.157 1.00 94.94 724 VAL A CA 1
ATOM 5868 C C . VAL A 1 724 ? -36.244 8.604 14.496 1.00 94.94 724 VAL A C 1
ATOM 5870 O O . VAL A 1 724 ? -36.790 8.778 15.585 1.00 94.94 724 VAL A O 1
ATOM 5873 N N . HIS A 1 725 ? -36.741 7.790 13.574 1.00 94.44 725 HIS A N 1
ATOM 5874 C CA . HIS A 1 725 ? -37.951 7.003 13.776 1.00 94.44 725 HIS A CA 1
ATOM 5875 C C . HIS A 1 725 ? -37.642 5.524 13.575 1.00 94.44 725 HIS A C 1
ATOM 5877 O O . HIS A 1 725 ? -37.322 5.100 12.465 1.00 94.44 725 HIS A O 1
ATOM 5883 N N . MET A 1 726 ? -37.744 4.730 14.640 1.00 94.75 726 MET A N 1
ATOM 5884 C CA . MET A 1 726 ? -37.647 3.276 14.534 1.00 94.75 726 MET A CA 1
ATOM 5885 C C . MET A 1 726 ? -38.926 2.731 13.889 1.00 94.75 726 MET A C 1
ATOM 5887 O O . MET A 1 726 ? -40.018 2.951 14.402 1.00 94.75 726 MET A O 1
ATOM 5891 N N . LYS A 1 727 ? -38.790 2.073 12.738 1.00 93.88 727 LYS A N 1
ATOM 5892 C CA . LYS A 1 727 ? -39.910 1.547 11.947 1.00 93.88 727 LYS A CA 1
ATOM 5893 C C . LYS A 1 727 ? -40.189 0.089 12.253 1.00 93.88 727 LYS A C 1
ATOM 5895 O O . LYS A 1 727 ? -41.329 -0.266 12.508 1.00 93.88 727 LYS A O 1
ATOM 5900 N N . ASP A 1 728 ? -39.130 -0.713 12.265 1.00 92.94 728 ASP A N 1
ATOM 5901 C CA . ASP A 1 728 ? -39.228 -2.160 12.394 1.00 92.94 728 ASP A CA 1
ATOM 5902 C C . ASP A 1 728 ? -38.161 -2.681 13.349 1.00 92.94 728 ASP A C 1
ATOM 5904 O O . ASP A 1 728 ? -37.044 -2.157 13.412 1.00 92.94 728 ASP A O 1
ATOM 5908 N N . THR A 1 729 ? -38.499 -3.752 14.059 1.00 94.81 729 THR A N 1
ATOM 5909 C CA . THR A 1 729 ? -37.559 -4.551 14.844 1.00 94.81 729 THR A CA 1
ATOM 5910 C C . THR A 1 729 ? -37.788 -6.019 14.520 1.00 94.81 729 THR A C 1
ATOM 5912 O O . THR A 1 729 ? -38.873 -6.544 14.751 1.00 94.81 729 THR A O 1
ATOM 5915 N N . ASN A 1 730 ? -36.759 -6.688 14.012 1.00 93.25 730 ASN A N 1
ATOM 5916 C CA . ASN A 1 730 ? -36.750 -8.124 13.774 1.00 93.25 730 ASN A CA 1
ATOM 5917 C C . ASN A 1 730 ? -35.726 -8.773 14.712 1.00 93.25 730 ASN A C 1
ATOM 5919 O O . ASN A 1 730 ? -34.554 -8.398 14.710 1.00 93.25 730 ASN A O 1
ATOM 5923 N N . LYS A 1 731 ? -36.170 -9.717 15.540 1.00 91.81 731 LYS A N 1
ATOM 5924 C CA . LYS A 1 731 ? -35.325 -10.408 16.518 1.00 91.81 731 LYS A CA 1
ATOM 5925 C C . LYS A 1 731 ? -35.064 -11.831 16.042 1.00 91.81 731 LYS A C 1
ATOM 5927 O O . LYS A 1 731 ? -36.010 -12.583 15.833 1.00 91.81 731 LYS A O 1
ATOM 5932 N N . SER A 1 732 ? -33.792 -12.197 15.928 1.00 87.56 732 SER A N 1
ATOM 5933 C CA . SER A 1 732 ? -33.355 -13.592 15.817 1.00 87.56 732 SER A CA 1
ATOM 5934 C C . SER A 1 732 ? -32.740 -14.059 17.142 1.00 87.56 732 SER A C 1
ATOM 5936 O O . SER A 1 732 ? -32.581 -13.257 18.065 1.00 87.56 732 SER A O 1
ATOM 5938 N N . SER A 1 733 ? -32.389 -15.344 17.246 1.00 85.06 733 SER A N 1
ATOM 5939 C CA . SER A 1 733 ? -31.652 -15.876 18.403 1.00 85.06 733 SER A CA 1
ATOM 5940 C C . SER A 1 733 ? -30.283 -15.202 18.565 1.00 85.06 733 SER A C 1
ATOM 5942 O O . SER A 1 733 ? -29.921 -14.798 19.667 1.00 85.06 733 SER A O 1
ATOM 5944 N N . ALA A 1 734 ? -29.579 -15.015 17.449 1.00 88.00 734 ALA A N 1
ATOM 5945 C CA . ALA A 1 734 ? -28.208 -14.520 17.386 1.00 88.00 734 ALA A CA 1
ATOM 5946 C C . ALA A 1 734 ? -28.087 -12.992 17.492 1.00 88.00 734 ALA A C 1
ATOM 5948 O O . ALA A 1 734 ? -27.235 -12.453 18.195 1.00 88.00 734 ALA A O 1
ATOM 5949 N N . TYR A 1 735 ? -28.924 -12.266 16.749 1.00 92.69 735 TYR A N 1
ATOM 5950 C CA . TYR A 1 735 ? -28.844 -10.809 16.648 1.00 92.69 735 TYR A CA 1
ATOM 5951 C C . TYR A 1 735 ? -30.209 -10.158 16.403 1.00 92.69 735 TYR A C 1
ATOM 5953 O O . TYR A 1 735 ? -31.143 -10.758 15.862 1.00 92.69 735 TYR A O 1
ATOM 5961 N N . THR A 1 736 ? -30.329 -8.893 16.788 1.00 94.75 736 THR A N 1
ATOM 5962 C CA . THR A 1 736 ? -31.520 -8.065 16.569 1.00 94.75 736 THR A CA 1
ATOM 5963 C C . THR A 1 736 ? -31.266 -7.056 15.453 1.00 94.75 736 THR A C 1
ATOM 5965 O O . THR A 1 736 ? -30.281 -6.323 15.494 1.00 94.75 736 THR A O 1
ATOM 5968 N N . ILE A 1 737 ? -32.171 -6.972 14.478 1.00 95.31 737 ILE A N 1
ATOM 5969 C CA . ILE A 1 737 ? -32.142 -5.972 13.407 1.00 95.31 737 ILE A CA 1
ATOM 5970 C C . ILE A 1 737 ? -33.191 -4.900 13.697 1.00 95.31 737 ILE A C 1
ATOM 5972 O O . ILE A 1 737 ? -34.364 -5.217 13.892 1.00 95.31 737 ILE A O 1
ATOM 5976 N N . ARG A 1 738 ? -32.801 -3.626 13.666 1.00 95.56 738 ARG A N 1
ATOM 5977 C CA . ARG A 1 738 ? -33.723 -2.483 13.751 1.00 95.56 738 ARG A CA 1
ATOM 5978 C C . ARG A 1 738 ? -33.613 -1.623 12.500 1.00 95.56 738 ARG A C 1
ATOM 5980 O O . ARG A 1 738 ? -32.505 -1.326 12.055 1.00 95.56 738 ARG A O 1
ATOM 5987 N N . ALA A 1 739 ? -34.744 -1.220 11.931 1.00 95.25 739 ALA A N 1
ATOM 5988 C CA . ALA A 1 739 ? -34.795 -0.288 10.808 1.00 95.25 739 ALA A CA 1
ATOM 5989 C C . ALA A 1 739 ? -35.188 1.106 11.303 1.00 95.25 739 ALA A C 1
ATOM 5991 O O . ALA A 1 739 ? -36.214 1.279 11.959 1.00 95.25 739 ALA A O 1
ATOM 5992 N N . PHE A 1 740 ? -34.382 2.104 10.961 1.00 95.69 740 PHE A N 1
ATOM 5993 C CA . PHE A 1 740 ? -34.582 3.504 11.309 1.00 95.69 740 PHE A CA 1
ATOM 5994 C C . PHE A 1 740 ? -34.846 4.325 10.057 1.00 95.69 740 PHE A C 1
ATOM 5996 O O . PHE A 1 740 ? -34.149 4.181 9.056 1.00 95.69 740 PHE A O 1
ATOM 6003 N N . GLU A 1 741 ? -35.809 5.231 10.126 1.00 94.50 741 GLU A N 1
ATOM 6004 C CA . GLU A 1 741 ? -36.002 6.304 9.161 1.00 94.50 741 GLU A CA 1
ATOM 6005 C C . GLU A 1 741 ? -35.439 7.600 9.752 1.00 94.50 741 GLU A C 1
ATOM 6007 O O . GLU A 1 741 ? -35.928 8.089 10.770 1.00 94.50 741 GLU A O 1
ATOM 6012 N N . LEU A 1 742 ? -34.397 8.139 9.120 1.00 93.31 742 LEU A N 1
ATOM 6013 C CA . LEU A 1 742 ? -33.788 9.417 9.472 1.00 93.31 742 LEU A CA 1
ATOM 6014 C C . LEU A 1 742 ? -34.361 10.532 8.603 1.00 93.31 742 LEU A C 1
ATOM 6016 O O . LEU A 1 742 ? -34.338 10.431 7.374 1.00 93.31 742 LEU A O 1
ATOM 6020 N N . ARG A 1 743 ? -34.798 11.626 9.222 1.00 89.81 743 ARG A N 1
ATOM 6021 C CA . ARG A 1 743 ? -35.196 12.865 8.540 1.00 89.81 743 ARG A CA 1
ATOM 6022 C C . ARG A 1 743 ? -34.385 14.024 9.088 1.00 89.81 743 ARG A C 1
ATOM 6024 O O . ARG A 1 743 ? -34.115 14.084 10.278 1.00 89.81 743 ARG A O 1
ATOM 6031 N N . HIS A 1 744 ? -33.988 14.941 8.217 1.00 85.69 744 HIS A N 1
ATOM 6032 C CA . HIS A 1 744 ? -33.302 16.159 8.638 1.00 85.69 744 HIS A CA 1
ATOM 6033 C C . HIS A 1 744 ? -34.256 17.338 8.507 1.00 85.69 744 HIS A C 1
ATOM 6035 O O . HIS A 1 744 ? -34.933 17.444 7.486 1.00 85.69 744 HIS A O 1
ATOM 6041 N N . SER A 1 745 ? -34.272 18.243 9.486 1.00 77.62 745 SER A N 1
ATOM 6042 C CA . SER A 1 745 ? -35.159 19.422 9.530 1.00 77.62 745 SER A CA 1
ATOM 6043 C C . SER A 1 745 ? -35.208 20.199 8.199 1.00 77.62 745 SER A C 1
ATOM 6045 O O . SER A 1 745 ? -36.268 20.636 7.756 1.00 77.62 745 SER A O 1
ATOM 6047 N N . LYS A 1 746 ? -34.058 20.304 7.519 1.00 74.81 746 LYS A N 1
ATOM 6048 C CA . LYS A 1 746 ? -33.876 21.008 6.231 1.00 74.81 746 LYS A CA 1
ATOM 6049 C C . LYS A 1 746 ? -33.966 20.149 4.953 1.00 74.81 746 LYS A C 1
ATOM 6051 O O . LYS A 1 746 ? -33.869 20.709 3.865 1.00 74.81 746 LYS A O 1
ATOM 6056 N N . ARG A 1 747 ? -34.093 18.814 5.024 1.00 72.31 747 ARG A N 1
ATOM 6057 C CA . ARG A 1 747 ? -34.120 17.935 3.827 1.00 72.31 747 ARG A CA 1
ATOM 6058 C C . ARG A 1 747 ? -35.401 17.112 3.769 1.00 72.31 747 ARG A C 1
ATOM 6060 O O . ARG A 1 747 ? -35.823 16.543 4.768 1.00 72.31 747 ARG A O 1
ATOM 6067 N N . LYS A 1 748 ? -35.997 17.024 2.576 1.00 67.31 748 LYS A N 1
ATOM 6068 C CA . LYS A 1 748 ? -37.269 16.316 2.372 1.00 67.31 748 LYS A CA 1
ATOM 6069 C C . LYS A 1 748 ? -37.118 14.794 2.330 1.00 67.31 748 LYS A C 1
ATOM 6071 O O . LYS A 1 748 ? -38.030 14.104 2.779 1.00 67.31 748 LYS A O 1
ATOM 6076 N N . ASP A 1 749 ? -35.988 14.285 1.839 1.00 79.81 749 ASP A N 1
ATOM 6077 C CA . ASP A 1 749 ? -35.830 12.850 1.597 1.00 79.81 749 ASP A CA 1
ATOM 6078 C C . ASP A 1 749 ? -35.427 12.088 2.869 1.00 79.81 749 ASP A C 1
ATOM 6080 O O . ASP A 1 749 ? -34.347 12.343 3.423 1.00 79.81 749 ASP A O 1
ATOM 6084 N N . PRO A 1 750 ? -36.260 11.140 3.340 1.00 86.06 750 PRO A N 1
ATOM 6085 C CA . PRO A 1 750 ? -35.902 10.274 4.451 1.00 86.06 750 PRO A CA 1
ATOM 6086 C C . PRO A 1 750 ? -34.800 9.287 4.045 1.00 86.06 750 PRO A C 1
ATOM 6088 O O . PRO A 1 750 ? -34.727 8.832 2.903 1.00 86.06 750 PRO A O 1
ATOM 6091 N N . ARG A 1 751 ? -33.948 8.904 5.000 1.00 89.31 751 ARG A N 1
ATOM 6092 C CA . ARG A 1 751 ? -32.902 7.891 4.807 1.00 89.31 751 ARG A CA 1
ATOM 6093 C C . ARG A 1 751 ? -33.117 6.709 5.732 1.00 89.31 751 ARG A C 1
ATOM 6095 O O . ARG A 1 751 ? -33.140 6.872 6.945 1.00 89.31 751 ARG A O 1
ATOM 6102 N N . THR A 1 752 ? -33.204 5.513 5.162 1.00 92.56 752 THR A N 1
ATOM 6103 C CA . THR A 1 752 ? -33.286 4.283 5.957 1.00 92.56 752 THR A CA 1
ATOM 6104 C C . THR A 1 752 ? -31.902 3.829 6.410 1.00 92.56 752 THR A C 1
ATOM 6106 O O . THR A 1 752 ? -31.033 3.620 5.555 1.00 92.56 752 THR A O 1
ATOM 6109 N N . VAL A 1 753 ? -31.733 3.597 7.710 1.00 95.00 753 VAL A N 1
ATOM 6110 C CA . VAL A 1 753 ? -30.527 3.046 8.345 1.00 95.00 753 VAL A CA 1
ATOM 6111 C C . VAL A 1 753 ? -30.887 1.767 9.089 1.00 95.00 753 VAL A C 1
ATOM 6113 O O . VAL A 1 753 ? -31.906 1.714 9.767 1.00 95.00 753 VAL A O 1
ATOM 6116 N N . TYR A 1 754 ? -30.061 0.735 8.963 1.00 95.50 754 TYR A N 1
ATOM 6117 C CA . TYR A 1 754 ? -30.260 -0.539 9.652 1.00 95.50 754 TYR A CA 1
ATOM 6118 C C . TYR A 1 754 ? -29.259 -0.676 10.791 1.00 95.50 754 TYR A C 1
ATOM 6120 O O . TYR A 1 754 ? -28.077 -0.427 10.590 1.00 95.50 754 TYR A O 1
ATOM 6128 N N . GLN A 1 755 ? -29.701 -1.101 11.965 1.00 97.06 755 GLN A N 1
ATOM 6129 C CA . GLN A 1 755 ? -28.825 -1.479 13.069 1.00 97.06 755 GLN A CA 1
ATOM 6130 C C . GLN A 1 755 ? -28.885 -2.989 13.260 1.00 97.06 755 GLN A C 1
ATOM 6132 O O . GLN A 1 755 ? -29.974 -3.542 13.372 1.00 97.06 755 GLN A O 1
ATOM 6137 N N . TYR A 1 756 ? -27.723 -3.625 13.334 1.00 96.88 756 TYR A N 1
ATOM 6138 C CA . TYR A 1 756 ? -27.535 -5.016 13.723 1.00 96.88 756 TYR A CA 1
ATOM 6139 C C . TYR A 1 756 ? -26.919 -5.027 15.117 1.00 96.88 756 TYR A C 1
ATOM 6141 O O . TYR A 1 756 ? -25.807 -4.538 15.295 1.00 96.88 756 TYR A O 1
ATOM 6149 N N . GLN A 1 757 ? -27.641 -5.541 16.105 1.00 96.00 757 GLN A N 1
ATOM 6150 C CA . GLN A 1 757 ? -27.137 -5.749 17.457 1.00 96.00 757 GLN A CA 1
ATOM 6151 C C . GLN A 1 757 ? -26.842 -7.234 17.644 1.00 96.00 757 GLN A C 1
ATOM 6153 O O . GLN A 1 757 ? -27.779 -8.027 17.644 1.00 96.00 757 GLN A O 1
ATOM 6158 N N . PHE A 1 758 ? -25.570 -7.599 17.795 1.00 94.19 758 PHE A N 1
ATOM 6159 C CA . PHE A 1 758 ? -25.178 -8.970 18.117 1.00 94.19 758 PHE A CA 1
ATOM 6160 C C . PHE A 1 758 ? -25.439 -9.235 19.601 1.00 94.19 758 PHE A C 1
ATOM 6162 O O . PHE A 1 758 ? -24.970 -8.473 20.449 1.00 94.19 758 PHE A O 1
ATOM 6169 N N . ASN A 1 759 ? -26.222 -10.269 19.904 1.00 88.44 759 ASN A N 1
ATOM 6170 C CA . ASN A 1 759 ? -26.667 -10.547 21.265 1.00 88.44 759 ASN A CA 1
ATOM 6171 C C . ASN A 1 759 ? -25.601 -11.365 22.020 1.00 88.44 759 ASN A C 1
ATOM 6173 O O . ASN A 1 759 ? -24.839 -12.116 21.415 1.00 88.44 759 ASN A O 1
ATOM 6177 N N . ASN A 1 760 ? -25.585 -11.277 23.353 1.00 75.88 760 ASN A N 1
ATOM 6178 C CA . ASN A 1 760 ? -24.820 -12.175 24.242 1.00 75.88 760 ASN A CA 1
ATOM 6179 C C . ASN A 1 760 ? -23.285 -12.192 24.055 1.00 75.88 760 ASN A C 1
ATOM 6181 O O . ASN A 1 760 ? -22.627 -13.150 24.461 1.00 75.88 760 ASN A O 1
ATOM 6185 N N . TRP A 1 761 ? -22.684 -11.140 23.493 1.00 84.56 761 TRP A N 1
ATOM 6186 C CA . TRP A 1 761 ? -21.227 -10.987 23.510 1.00 84.56 761 TRP A CA 1
ATOM 6187 C C . TRP A 1 761 ? -20.797 -10.229 24.767 1.00 84.56 761 TRP A C 1
ATOM 6189 O O . TRP A 1 761 ? -20.905 -9.003 24.846 1.00 84.56 761 TRP A O 1
ATOM 6199 N N . ASN A 1 762 ? -20.314 -10.974 25.762 1.00 73.12 762 ASN A N 1
ATOM 6200 C CA . ASN A 1 762 ? -19.759 -10.398 26.979 1.00 73.12 762 ASN A CA 1
ATOM 6201 C C . ASN A 1 762 ? -18.469 -9.619 26.662 1.00 73.12 762 ASN A C 1
ATOM 6203 O O . ASN A 1 762 ? -17.616 -10.079 25.906 1.00 73.12 762 ASN A O 1
ATOM 6207 N N . GLY A 1 763 ? -18.339 -8.422 27.236 1.00 65.38 763 GLY A N 1
ATOM 6208 C CA . GLY A 1 763 ? -17.336 -7.412 26.897 1.00 65.38 763 GLY A CA 1
ATOM 6209 C C . GLY A 1 763 ? -15.874 -7.888 26.892 1.00 65.38 763 GLY A C 1
ATOM 6210 O O . GLY A 1 763 ? -15.044 -7.311 26.190 1.00 65.38 763 GLY A O 1
ATOM 6211 N N . GLU A 1 764 ? -15.570 -8.914 27.680 1.00 66.75 764 GLU A N 1
ATOM 6212 C CA . GLU A 1 764 ? -14.215 -9.416 27.938 1.00 66.75 764 GLU A CA 1
ATOM 6213 C C . GLU A 1 764 ? -13.970 -10.816 27.349 1.00 66.75 764 GLU A C 1
ATOM 6215 O O . GLU A 1 764 ? -12.838 -11.292 27.335 1.00 66.75 764 GLU A O 1
ATOM 6220 N N . GLU A 1 765 ? -15.011 -11.466 26.824 1.00 79.69 765 GLU A N 1
ATOM 6221 C CA . GLU A 1 765 ? -14.963 -12.847 26.340 1.00 79.69 765 GLU A CA 1
ATOM 6222 C C . GLU A 1 765 ? -15.060 -12.909 24.806 1.00 79.69 765 GLU A C 1
ATOM 6224 O O . GLU A 1 765 ? -15.373 -11.928 24.124 1.00 79.69 765 GLU A O 1
ATOM 6229 N N . LEU A 1 766 ? -14.766 -14.078 24.236 1.00 89.06 766 LEU A N 1
ATOM 6230 C CA . LEU A 1 766 ? -14.987 -14.351 22.815 1.00 89.06 766 LEU A CA 1
ATOM 6231 C C . LEU A 1 766 ? -16.464 -14.714 22.563 1.00 89.06 766 LEU A C 1
ATOM 6233 O O . LEU A 1 766 ? -17.128 -15.212 23.473 1.00 89.06 766 LEU A O 1
ATOM 6237 N N . PRO A 1 767 ? -16.992 -14.512 21.341 1.00 87.00 767 PRO A N 1
ATOM 6238 C CA . PRO A 1 767 ? -18.328 -14.976 20.980 1.00 87.00 767 PRO A CA 1
ATOM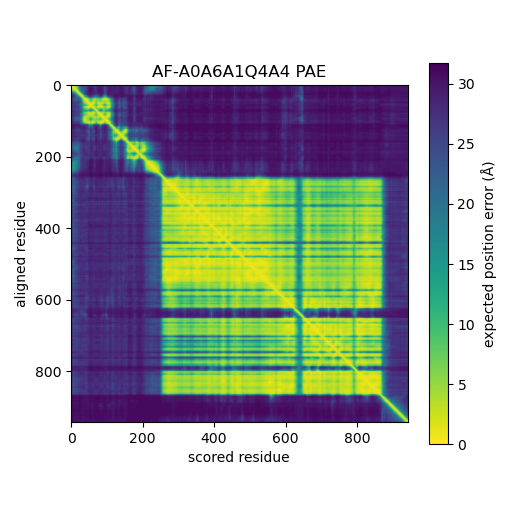 6239 C C . PRO A 1 767 ? -18.471 -16.480 21.228 1.00 87.00 767 PRO A C 1
ATOM 6241 O O . PRO A 1 767 ? -17.677 -17.263 20.705 1.00 87.00 767 PRO A O 1
ATOM 6244 N N . VAL A 1 768 ? -19.503 -16.877 21.977 1.00 82.12 768 VAL A N 1
ATOM 6245 C CA . VAL A 1 768 ? -19.781 -18.292 22.287 1.00 82.12 768 VAL A CA 1
ATOM 6246 C C . VAL A 1 768 ? -20.072 -19.090 21.013 1.00 82.12 768 VAL A C 1
ATOM 6248 O O . VAL A 1 768 ? -19.585 -20.205 20.865 1.00 82.12 768 VAL A O 1
ATOM 6251 N N . GLU A 1 769 ? -20.807 -18.488 20.072 1.00 85.75 769 GLU A N 1
ATOM 6252 C CA . GLU A 1 769 ? -21.181 -19.089 18.788 1.00 85.75 769 GLU A CA 1
ATOM 6253 C C . GLU A 1 769 ? -20.622 -18.265 17.612 1.00 85.75 769 GLU A C 1
ATOM 6255 O O . GLU A 1 769 ? -21.302 -17.397 17.055 1.00 85.75 769 GLU A O 1
ATOM 6260 N N . PRO A 1 770 ? -19.372 -18.509 17.173 1.00 89.88 770 PRO A N 1
ATOM 6261 C CA . PRO A 1 770 ? -18.731 -17.687 16.142 1.00 89.88 770 PRO A CA 1
ATOM 6262 C C . PRO A 1 770 ? -19.429 -17.760 14.780 1.00 89.88 770 PRO A C 1
ATOM 6264 O O . PRO A 1 770 ? -19.386 -16.809 14.001 1.00 89.88 770 PRO A O 1
ATOM 6267 N N . LYS A 1 771 ? -20.115 -18.872 14.492 1.00 89.25 771 LYS A N 1
ATOM 6268 C CA . LYS A 1 771 ? -20.882 -19.059 13.251 1.00 89.25 771 LYS A CA 1
ATOM 6269 C C . LYS A 1 771 ? -22.010 -18.038 13.114 1.00 89.25 771 LYS A C 1
ATOM 6271 O O . LYS A 1 771 ? -22.282 -17.574 12.010 1.00 89.25 771 LYS A O 1
ATOM 6276 N N . GLU A 1 772 ? -22.631 -17.652 14.225 1.00 91.25 772 GLU A N 1
ATOM 6277 C CA . GLU A 1 772 ? -23.689 -16.643 14.238 1.00 91.25 772 GLU A CA 1
ATOM 6278 C C . GLU A 1 772 ? -23.146 -15.251 13.891 1.00 91.25 772 GLU A C 1
ATOM 6280 O O . GLU A 1 772 ? -23.770 -14.513 13.125 1.00 91.25 772 GLU A O 1
ATOM 6285 N N . LEU A 1 773 ? -21.947 -14.915 14.383 1.00 92.00 773 LEU A N 1
ATOM 6286 C CA . LEU A 1 773 ? -21.259 -13.665 14.046 1.00 92.00 773 LEU A CA 1
ATOM 6287 C C . LEU A 1 773 ? -20.959 -13.587 12.543 1.00 92.00 773 LEU A C 1
ATOM 6289 O O . LEU A 1 773 ? -21.185 -12.558 11.907 1.00 92.00 773 LEU A O 1
ATOM 6293 N N . ILE A 1 774 ? -20.501 -14.693 11.961 1.00 92.00 774 ILE A N 1
ATOM 6294 C CA . ILE A 1 774 ? -20.219 -14.801 10.526 1.00 92.00 774 ILE A CA 1
ATOM 6295 C C . ILE A 1 774 ? -21.498 -14.705 9.701 1.00 92.00 774 ILE A C 1
ATOM 6297 O O . ILE A 1 774 ? -21.536 -13.959 8.722 1.00 92.00 774 ILE A O 1
ATOM 6301 N N . SER A 1 775 ? -22.568 -15.379 10.126 1.00 91.06 775 SER A N 1
ATOM 6302 C CA . SER A 1 775 ? -23.884 -15.257 9.495 1.00 91.06 775 SER A CA 1
ATOM 6303 C C . SER A 1 775 ? -24.378 -13.808 9.506 1.00 91.06 775 SER A C 1
ATOM 6305 O O . SER A 1 775 ? -24.912 -13.329 8.503 1.00 91.06 775 SER A O 1
ATOM 6307 N N . MET A 1 776 ? -24.172 -13.077 10.607 1.00 92.81 776 MET A N 1
ATOM 6308 C CA . MET A 1 776 ? -24.509 -11.654 10.687 1.00 92.81 776 MET A CA 1
ATOM 6309 C C . MET A 1 776 ? -23.687 -10.828 9.685 1.00 92.81 776 MET A C 1
ATOM 6311 O O . MET A 1 776 ? -24.259 -10.003 8.969 1.00 92.81 776 MET A O 1
ATOM 6315 N N . ILE A 1 777 ? -22.372 -11.074 9.586 1.00 92.50 777 ILE A N 1
ATOM 6316 C CA . ILE A 1 777 ? -21.482 -10.411 8.615 1.00 92.50 777 ILE A CA 1
ATOM 6317 C C . ILE A 1 777 ? -21.935 -10.671 7.172 1.00 92.50 777 ILE A C 1
ATOM 6319 O O . ILE A 1 777 ? -22.020 -9.746 6.365 1.00 92.50 777 ILE A O 1
ATOM 6323 N N . GLN A 1 778 ? -22.290 -11.907 6.835 1.00 88.00 778 GLN A N 1
ATOM 6324 C CA . GLN A 1 778 ? -22.778 -12.244 5.497 1.00 88.00 778 GLN A CA 1
ATOM 6325 C C . GLN A 1 778 ? -24.125 -11.575 5.193 1.00 88.00 778 GLN A C 1
ATOM 6327 O O . GLN A 1 778 ? -24.322 -11.044 4.098 1.00 88.00 778 GLN A O 1
ATOM 6332 N N . ASN A 1 779 ? -25.042 -11.538 6.164 1.00 87.94 779 ASN A N 1
ATOM 6333 C CA . ASN A 1 779 ? -26.356 -10.920 5.992 1.00 87.94 779 ASN A CA 1
ATOM 6334 C C . ASN A 1 779 ? -26.258 -9.400 5.781 1.00 87.94 779 ASN A C 1
ATOM 6336 O O . ASN A 1 779 ? -26.870 -8.859 4.858 1.00 87.94 779 ASN A O 1
ATOM 6340 N N . LEU A 1 780 ? -25.443 -8.701 6.580 1.00 89.00 780 LEU A N 1
ATOM 6341 C CA . LEU A 1 780 ? -25.304 -7.248 6.445 1.00 89.00 780 LEU A CA 1
ATOM 6342 C C . LEU A 1 780 ? -24.579 -6.849 5.152 1.00 89.00 780 LEU A C 1
ATOM 6344 O O . LEU A 1 780 ? -24.929 -5.815 4.581 1.00 89.00 780 LEU A O 1
ATOM 6348 N N . LYS A 1 781 ? -23.640 -7.667 4.639 1.00 84.75 781 LYS A N 1
ATOM 6349 C CA . LYS A 1 781 ? -22.983 -7.430 3.337 1.00 84.75 781 LYS A CA 1
ATOM 6350 C C . LYS A 1 781 ? -24.006 -7.295 2.205 1.00 84.75 781 LYS A C 1
ATOM 6352 O O . LYS A 1 781 ? -23.841 -6.445 1.338 1.00 84.75 781 LYS A O 1
ATOM 6357 N N . GLN A 1 782 ? -25.113 -8.043 2.250 1.00 80.81 782 GLN A N 1
ATOM 6358 C CA . GLN A 1 782 ? -26.190 -7.944 1.252 1.00 80.81 782 GLN A CA 1
ATOM 6359 C C . GLN A 1 782 ? -26.951 -6.606 1.297 1.00 80.81 782 GLN A C 1
ATOM 6361 O O . GLN A 1 782 ? -27.557 -6.205 0.304 1.00 80.81 782 GLN A O 1
ATOM 6366 N N . LYS A 1 783 ? -26.942 -5.910 2.442 1.00 78.62 783 LYS A N 1
ATOM 6367 C CA . LYS A 1 783 ? -27.590 -4.599 2.636 1.00 78.62 783 LYS A CA 1
ATOM 6368 C C . LYS A 1 783 ? -26.668 -3.425 2.310 1.00 78.62 783 LYS A C 1
ATOM 6370 O O . LYS A 1 783 ? -27.154 -2.293 2.212 1.00 78.62 783 LYS A O 1
ATOM 6375 N N . LEU A 1 784 ? -25.364 -3.668 2.177 1.00 82.69 784 LEU A N 1
ATOM 6376 C CA . LEU A 1 784 ? -24.410 -2.656 1.745 1.00 82.69 784 LEU A CA 1
ATOM 6377 C C . LEU A 1 784 ? -24.542 -2.431 0.227 1.00 82.69 784 LEU A C 1
ATOM 6379 O O . LEU A 1 784 ? -24.864 -3.362 -0.514 1.00 82.69 784 LEU A O 1
ATOM 6383 N N . PRO A 1 785 ? -24.339 -1.198 -0.267 1.00 70.56 785 PRO A N 1
ATOM 6384 C CA . PRO A 1 785 ? -24.424 -0.924 -1.697 1.00 70.56 785 PRO A CA 1
ATOM 6385 C C . PRO A 1 785 ? -23.375 -1.735 -2.468 1.00 70.56 785 PRO A C 1
ATOM 6387 O O . PRO A 1 785 ? -22.183 -1.595 -2.204 1.00 70.56 785 PRO A O 1
ATOM 6390 N N . LYS A 1 786 ? -23.796 -2.527 -3.461 1.00 63.75 786 LYS A N 1
ATOM 6391 C CA . LYS A 1 786 ? -22.874 -3.101 -4.453 1.00 63.75 786 LYS A CA 1
ATOM 6392 C C . LYS A 1 786 ? -22.405 -1.965 -5.365 1.00 63.75 786 LYS A C 1
ATOM 6394 O O . LYS A 1 786 ? -23.222 -1.413 -6.101 1.00 63.75 786 LYS A O 1
ATOM 6399 N N . LYS A 1 787 ? -21.136 -1.561 -5.291 1.00 59.72 787 LYS A N 1
ATOM 6400 C CA . LYS A 1 787 ? -20.620 -0.461 -6.121 1.00 59.72 787 LYS A CA 1
ATOM 6401 C C . LYS A 1 787 ? -19.964 -0.961 -7.404 1.00 59.72 787 LYS A C 1
ATOM 6403 O O . LYS A 1 787 ? -19.057 -1.787 -7.368 1.00 59.72 787 LYS A O 1
ATOM 6408 N N . ASN A 1 788 ? -20.385 -0.366 -8.521 1.00 46.09 788 ASN A N 1
ATOM 6409 C CA . ASN A 1 788 ? -19.688 -0.419 -9.802 1.00 46.09 788 ASN A CA 1
ATOM 6410 C C . ASN A 1 788 ? -18.625 0.698 -9.870 1.00 46.09 788 ASN A C 1
ATOM 6412 O O . ASN A 1 788 ? -18.768 1.765 -9.278 1.00 46.09 788 ASN A O 1
ATOM 6416 N N . SER A 1 789 ? -17.540 0.410 -10.583 1.00 44.09 789 SER A N 1
ATOM 6417 C CA . SER A 1 789 ? -16.197 1.010 -10.568 1.00 44.09 789 SER A CA 1
ATOM 6418 C C . SER A 1 789 ? -16.003 2.501 -10.895 1.00 44.09 789 SER A C 1
ATOM 6420 O O . SER A 1 789 ? -14.856 2.864 -11.141 1.00 44.09 789 SER A O 1
ATOM 6422 N N . THR A 1 790 ? -17.024 3.354 -10.973 1.00 37.00 790 THR A N 1
ATOM 6423 C CA . THR A 1 790 ? -16.909 4.596 -11.775 1.00 37.00 790 THR A CA 1
ATOM 6424 C C . THR A 1 790 ? -17.067 5.934 -11.054 1.00 37.00 790 THR A C 1
ATOM 6426 O O . THR A 1 790 ? -16.848 6.960 -11.687 1.00 37.00 790 THR A O 1
ATOM 6429 N N . GLU A 1 791 ? -17.352 5.987 -9.752 1.00 38.50 791 GLU A N 1
ATOM 6430 C CA . GLU A 1 791 ? -17.414 7.281 -9.048 1.00 38.50 791 GLU A CA 1
ATOM 6431 C C . GLU A 1 791 ? -16.089 7.614 -8.357 1.00 38.50 791 GLU A C 1
ATOM 6433 O O . GLU A 1 791 ? -15.792 7.123 -7.270 1.00 38.50 791 GLU A O 1
ATOM 6438 N N . GLY A 1 792 ? -15.280 8.452 -9.008 1.00 38.53 792 GLY A N 1
ATOM 6439 C CA . GLY A 1 792 ? -14.053 9.016 -8.450 1.00 38.53 792 GLY A CA 1
ATOM 6440 C C . GLY A 1 792 ? -14.300 10.002 -7.297 1.00 38.53 792 GLY A C 1
ATOM 6441 O O . GLY A 1 792 ? -15.312 10.692 -7.225 1.00 38.53 792 GLY A O 1
ATOM 6442 N N . ASN A 1 793 ? -13.328 10.056 -6.385 1.00 39.41 793 ASN A N 1
ATOM 6443 C CA . ASN A 1 793 ? -13.028 11.095 -5.389 1.00 39.41 793 ASN A CA 1
ATOM 6444 C C . ASN A 1 793 ? -14.083 11.528 -4.340 1.00 39.41 793 ASN A C 1
ATOM 6446 O O . ASN A 1 793 ? -13.717 12.232 -3.403 1.00 39.41 793 ASN A O 1
ATOM 6450 N N . LYS A 1 794 ? -15.338 11.049 -4.346 1.00 44.88 794 LYS A N 1
ATOM 6451 C CA . LYS A 1 794 ? -16.337 11.344 -3.276 1.00 44.88 794 LYS A CA 1
ATOM 6452 C C . LYS A 1 794 ? -16.238 10.436 -2.022 1.00 44.88 794 LYS A C 1
ATOM 6454 O O . LYS A 1 794 ? -17.191 10.329 -1.244 1.00 44.88 794 LYS A O 1
ATOM 6459 N N . PHE A 1 795 ? -15.104 9.769 -1.794 1.00 48.75 795 PHE A N 1
ATOM 6460 C CA . PHE A 1 795 ? -15.015 8.590 -0.915 1.00 48.75 795 PHE A CA 1
ATOM 6461 C C . PHE A 1 795 ? -15.059 8.858 0.602 1.00 48.75 795 PHE A C 1
ATOM 6463 O O . PHE A 1 795 ? -15.643 8.060 1.328 1.00 48.75 795 PHE A O 1
ATOM 6470 N N . HIS A 1 796 ? -14.570 10.001 1.097 1.00 49.38 796 HIS A N 1
ATOM 6471 C CA . HIS A 1 796 ? -14.628 10.319 2.540 1.00 49.38 796 HIS A CA 1
ATOM 6472 C C . HIS A 1 796 ? -16.000 10.834 3.025 1.00 49.38 796 HIS A C 1
ATOM 6474 O O . HIS A 1 796 ? -16.226 10.997 4.231 1.00 49.38 796 HIS A O 1
ATOM 6480 N N . ARG A 1 797 ? -16.935 11.121 2.105 1.00 55.28 797 ARG A N 1
ATOM 6481 C CA . ARG A 1 797 ? -18.260 11.673 2.448 1.00 55.28 797 ARG A CA 1
ATOM 6482 C C . ARG A 1 797 ? -19.321 10.600 2.704 1.00 55.28 797 ARG A C 1
ATOM 6484 O O . ARG A 1 797 ? -20.264 10.866 3.444 1.00 55.28 797 ARG A O 1
ATOM 6491 N N . ASN A 1 798 ? -19.168 9.407 2.128 1.00 71.12 798 ASN A N 1
ATOM 6492 C CA . ASN A 1 798 ? -20.146 8.324 2.233 1.00 71.12 798 ASN A CA 1
ATOM 6493 C C . ASN A 1 798 ? -19.490 7.084 2.857 1.00 71.12 798 ASN A C 1
ATOM 6495 O O . ASN A 1 798 ? -18.812 6.332 2.160 1.00 71.12 798 ASN A O 1
ATOM 6499 N N . VAL A 1 799 ? -19.731 6.851 4.145 1.00 79.44 799 VAL A N 1
ATOM 6500 C CA . VAL A 1 799 ? -19.269 5.663 4.869 1.00 79.44 799 VAL A CA 1
ATOM 6501 C C . VAL A 1 799 ? -20.467 4.772 5.159 1.00 79.44 799 VAL A C 1
ATOM 6503 O O . VAL A 1 799 ? -21.254 5.103 6.038 1.00 79.44 799 VAL A O 1
ATOM 6506 N N . PRO A 1 800 ? -20.656 3.661 4.430 1.00 83.75 800 PRO A N 1
ATOM 6507 C CA . PRO A 1 800 ? -21.888 2.887 4.523 1.00 83.75 800 PRO A CA 1
ATOM 6508 C C . PRO A 1 800 ? -21.986 2.063 5.814 1.00 83.75 800 PRO A C 1
ATOM 6510 O O . PRO A 1 800 ? -23.102 1.711 6.200 1.00 83.75 800 PRO A O 1
ATOM 6513 N N . LEU A 1 801 ? -20.864 1.790 6.489 1.00 94.62 801 LEU A N 1
ATOM 6514 C CA . LEU A 1 801 ? -20.787 0.900 7.645 1.00 94.62 801 LEU A CA 1
ATOM 6515 C C . LEU A 1 801 ? -20.136 1.587 8.855 1.00 94.62 801 LEU A C 1
ATOM 6517 O O . LEU A 1 801 ? -19.005 2.074 8.781 1.00 94.62 801 LEU A O 1
ATOM 6521 N N . LEU A 1 802 ? -20.850 1.582 9.978 1.00 97.38 802 LEU A N 1
ATOM 6522 C CA . LEU A 1 802 ? -20.355 1.977 11.294 1.00 97.38 802 LEU A CA 1
ATOM 6523 C C . LEU A 1 802 ? -20.406 0.773 12.228 1.00 97.38 802 LEU A C 1
ATOM 6525 O O . LEU A 1 802 ? -21.436 0.112 12.315 1.00 97.38 802 LEU A O 1
ATOM 6529 N N . ILE A 1 803 ? -19.329 0.527 12.962 1.00 98.12 803 ILE A N 1
ATOM 6530 C CA . ILE A 1 803 ? -19.221 -0.524 13.970 1.00 98.12 803 ILE A CA 1
ATOM 6531 C C . ILE A 1 803 ? -18.900 0.125 15.312 1.00 98.12 803 ILE A C 1
ATOM 6533 O O . ILE A 1 803 ? -18.026 0.992 15.397 1.00 98.12 803 ILE A O 1
ATOM 6537 N N . HIS A 1 804 ? -19.603 -0.290 16.362 1.00 97.88 804 HIS A N 1
ATOM 6538 C CA . HIS A 1 804 ? -19.279 0.110 17.723 1.00 97.88 804 HIS A CA 1
ATOM 6539 C C . HIS A 1 804 ? -19.432 -1.026 18.730 1.00 97.88 804 HIS A C 1
ATOM 6541 O O . HIS A 1 804 ? -20.225 -1.957 18.576 1.00 97.88 804 HIS A O 1
ATOM 6547 N N . CYS A 1 805 ? -18.644 -0.902 19.788 1.00 94.75 805 CYS A N 1
ATOM 6548 C CA . CYS A 1 805 ? -18.763 -1.636 21.040 1.00 94.75 805 CYS A CA 1
ATOM 6549 C C . CYS A 1 805 ? -18.516 -0.649 22.192 1.00 94.75 805 CYS A C 1
ATOM 6551 O O . CYS A 1 805 ? -18.475 0.550 21.945 1.00 94.75 805 CYS A O 1
ATOM 6553 N N . ARG A 1 806 ? -18.304 -1.096 23.436 1.00 94.44 806 ARG A N 1
ATOM 6554 C CA . ARG A 1 806 ? -18.133 -0.195 24.597 1.00 94.44 806 ARG A CA 1
ATOM 6555 C C . ARG A 1 806 ? -17.090 0.902 24.345 1.00 94.44 806 ARG A C 1
ATOM 6557 O O . ARG A 1 806 ? -17.415 2.082 24.405 1.00 94.44 806 ARG A O 1
ATOM 6564 N N . ASP A 1 807 ? -15.858 0.526 24.020 1.00 92.75 807 ASP A N 1
ATOM 6565 C CA . ASP A 1 807 ? -14.760 1.463 23.731 1.00 92.75 807 ASP A CA 1
ATOM 6566 C C . ASP A 1 807 ? -14.515 1.677 22.228 1.00 92.75 807 ASP A C 1
ATOM 6568 O O . ASP A 1 807 ? -13.711 2.524 21.836 1.00 92.75 807 ASP A O 1
ATOM 6572 N N . GLY A 1 808 ? -15.217 0.932 21.372 1.00 94.25 808 GLY A N 1
ATOM 6573 C CA . GLY A 1 808 ? -15.045 0.993 19.925 1.00 94.25 808 GLY A CA 1
ATOM 6574 C C . GLY A 1 808 ? -13.754 0.371 19.415 1.00 94.25 808 GLY A C 1
ATOM 6575 O O . GLY A 1 808 ? -13.334 0.703 18.308 1.00 94.25 808 GLY A O 1
ATOM 6576 N N . SER A 1 809 ? -13.105 -0.487 20.206 1.00 93.81 809 SER A N 1
ATOM 6577 C CA . SER A 1 809 ? -11.803 -1.056 19.855 1.00 93.81 809 SER A CA 1
ATOM 6578 C C . SER A 1 809 ? -11.728 -2.573 19.999 1.00 93.81 809 SER A C 1
ATOM 6580 O O . SER A 1 809 ? -11.280 -3.226 19.064 1.00 93.81 809 SER A O 1
ATOM 6582 N N . GLN A 1 810 ? -12.194 -3.174 21.096 1.00 90.75 810 GLN A N 1
ATOM 6583 C CA . GLN A 1 810 ? -11.982 -4.616 21.328 1.00 90.75 810 GLN A CA 1
ATOM 6584 C C . GLN A 1 810 ? -12.807 -5.509 20.382 1.00 90.75 810 GLN A C 1
ATOM 6586 O O . GLN A 1 810 ? -12.278 -6.022 19.394 1.00 90.75 810 GLN A O 1
ATOM 6591 N N . GLN A 1 811 ? -14.121 -5.637 20.608 1.00 94.44 811 GLN A N 1
ATOM 6592 C CA . GLN A 1 811 ? -15.018 -6.380 19.703 1.00 94.44 811 GLN A CA 1
ATOM 6593 C C . GLN A 1 811 ? -15.046 -5.753 18.312 1.00 94.44 811 GLN A C 1
ATOM 6595 O O . GLN A 1 811 ? -15.077 -6.455 17.305 1.00 94.44 811 GLN A O 1
ATOM 6600 N N . THR A 1 812 ? -15.005 -4.417 18.261 1.00 96.81 812 THR A N 1
ATOM 6601 C CA . THR A 1 812 ? -14.960 -3.671 16.999 1.00 96.81 812 THR A CA 1
ATOM 6602 C C . THR A 1 812 ? -13.740 -4.079 16.171 1.00 96.81 812 THR A C 1
ATOM 6604 O O . THR A 1 812 ? -13.867 -4.283 14.968 1.00 96.81 812 THR A O 1
ATOM 6607 N N . GLY A 1 813 ? -12.579 -4.282 16.799 1.00 96.62 813 GLY A N 1
ATOM 6608 C CA . GLY A 1 813 ? -11.364 -4.750 16.138 1.00 96.62 813 GLY A CA 1
ATOM 6609 C C . GLY A 1 813 ? -11.501 -6.160 15.573 1.00 96.62 813 GLY A C 1
ATOM 6610 O O . GLY A 1 813 ? -11.143 -6.372 14.417 1.00 96.62 813 GLY A O 1
ATOM 6611 N N . ILE A 1 814 ? -12.075 -7.096 16.337 1.00 96.81 814 ILE A N 1
ATOM 6612 C CA . ILE A 1 814 ? -12.343 -8.466 15.861 1.00 96.81 814 ILE A CA 1
ATOM 6613 C C . ILE A 1 814 ? -13.274 -8.431 14.650 1.00 96.81 814 ILE A C 1
ATOM 6615 O O . ILE A 1 814 ? -12.995 -9.053 13.630 1.00 96.81 814 ILE A O 1
ATOM 6619 N N . PHE A 1 815 ? -14.360 -7.668 14.742 1.00 96.69 815 PHE A N 1
ATOM 6620 C CA . PHE A 1 815 ? -15.340 -7.562 13.672 1.00 96.69 815 PHE A CA 1
ATOM 6621 C C . PHE A 1 815 ? -14.745 -6.952 12.398 1.00 96.69 815 PHE A C 1
ATOM 6623 O O . PHE A 1 815 ? -14.913 -7.505 11.312 1.00 96.69 815 PHE A O 1
ATOM 6630 N N . CYS A 1 816 ? -14.016 -5.839 12.522 1.00 97.12 816 CYS A N 1
ATOM 6631 C CA . CYS A 1 816 ? -13.330 -5.202 11.397 1.00 97.12 816 CYS A CA 1
ATOM 6632 C C . CYS A 1 816 ? -12.292 -6.138 10.761 1.00 97.12 816 CYS A C 1
ATOM 6634 O O . CYS A 1 816 ? -12.189 -6.191 9.536 1.00 97.12 816 CYS A O 1
ATOM 6636 N N . ALA A 1 817 ? -11.539 -6.885 11.576 1.00 97.62 817 ALA A N 1
ATOM 6637 C CA . ALA A 1 817 ? -10.564 -7.853 11.085 1.00 97.62 817 ALA A CA 1
ATOM 6638 C C . ALA A 1 817 ? -11.251 -8.989 10.322 1.00 97.62 817 ALA A C 1
ATOM 6640 O O . ALA A 1 817 ? -10.878 -9.254 9.184 1.00 97.62 817 ALA A O 1
ATOM 6641 N N . LEU A 1 818 ? -12.288 -9.608 10.897 1.00 96.94 818 LEU A N 1
ATOM 6642 C CA . LEU A 1 818 ? -13.051 -10.670 10.236 1.00 96.94 818 LEU A CA 1
ATOM 6643 C C . LEU A 1 818 ? -13.669 -10.193 8.925 1.00 96.94 818 LEU A C 1
ATOM 6645 O O . LEU A 1 818 ? -13.574 -10.905 7.934 1.00 96.94 818 LEU A O 1
ATOM 6649 N N . LEU A 1 819 ? -14.249 -8.991 8.882 1.00 95.00 819 LEU A N 1
ATOM 6650 C CA . LEU A 1 819 ? -14.805 -8.452 7.642 1.00 95.00 819 LEU A CA 1
ATOM 6651 C C . LEU A 1 819 ? -13.733 -8.353 6.547 1.00 95.00 819 LEU A C 1
ATOM 6653 O O . LEU A 1 819 ? -13.953 -8.827 5.436 1.00 95.00 819 LEU A O 1
ATOM 6657 N N . ASN A 1 820 ? -12.562 -7.797 6.868 1.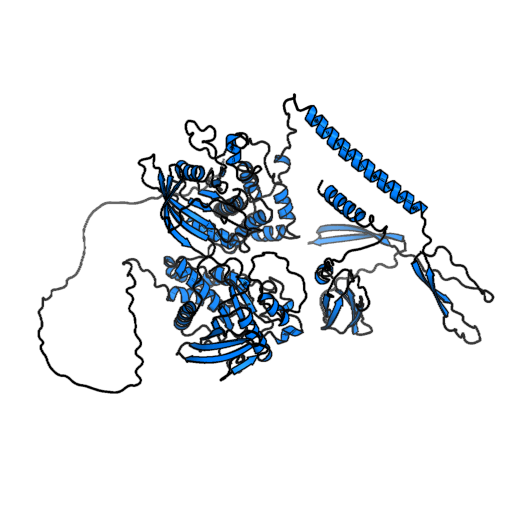00 95.12 820 ASN A N 1
ATOM 6658 C CA . ASN A 1 820 ? -11.466 -7.665 5.908 1.00 95.12 820 ASN A CA 1
ATOM 6659 C C . ASN A 1 820 ? -10.894 -9.029 5.476 1.00 95.12 820 ASN A C 1
ATOM 6661 O O . ASN A 1 820 ? -10.577 -9.211 4.302 1.00 95.12 820 ASN A O 1
ATOM 6665 N N . LEU A 1 821 ? -10.780 -9.985 6.403 1.00 96.50 821 LEU A N 1
ATOM 6666 C CA . LEU A 1 821 ? -10.256 -11.330 6.136 1.00 96.50 821 LEU A CA 1
ATOM 6667 C C . LEU A 1 821 ? -11.227 -12.184 5.315 1.00 96.50 821 LEU A C 1
ATOM 6669 O O . LEU A 1 821 ? -10.791 -12.942 4.456 1.00 96.50 821 LEU A O 1
ATOM 6673 N N . LEU A 1 822 ? -12.535 -12.058 5.544 1.00 94.00 822 LEU A N 1
ATOM 6674 C CA . LEU A 1 822 ? -13.549 -12.749 4.745 1.00 94.00 822 LEU A CA 1
ATOM 6675 C C . LEU A 1 822 ? -13.561 -12.231 3.304 1.00 94.00 822 LEU A C 1
ATOM 6677 O O . LEU A 1 822 ? -13.608 -13.026 2.373 1.00 94.00 822 LEU A O 1
ATOM 6681 N N . GLU A 1 823 ? -13.452 -10.915 3.106 1.00 92.31 823 GLU A N 1
ATOM 6682 C CA . GLU A 1 823 ? -13.335 -10.324 1.765 1.00 92.31 823 GLU A CA 1
ATOM 6683 C C . GLU A 1 823 ? -12.063 -10.786 1.036 1.00 92.31 823 GLU A C 1
ATOM 6685 O O . GLU A 1 823 ? -12.118 -11.115 -0.153 1.00 92.31 823 GLU A O 1
ATOM 6690 N N . SER A 1 824 ? -10.920 -10.860 1.733 1.00 93.94 824 SER A N 1
ATOM 6691 C CA . SER A 1 824 ? -9.677 -11.355 1.128 1.00 93.94 824 SER A CA 1
ATOM 6692 C C . SER A 1 824 ? -9.736 -12.851 0.825 1.00 93.94 824 SER A C 1
ATOM 6694 O O . SER A 1 824 ? -9.266 -13.272 -0.231 1.00 93.94 824 SER A O 1
ATOM 6696 N N . ALA A 1 825 ? -10.352 -13.644 1.704 1.00 93.31 825 ALA A N 1
ATOM 6697 C CA . ALA A 1 825 ? -10.577 -15.068 1.495 1.00 93.31 825 ALA A CA 1
ATOM 6698 C C . ALA A 1 825 ? -11.465 -15.318 0.264 1.00 93.31 825 ALA A C 1
ATOM 6700 O O . ALA A 1 825 ? -11.117 -16.139 -0.579 1.00 93.31 825 ALA A O 1
ATOM 6701 N N . GLU A 1 826 ? -12.564 -14.570 0.119 1.00 90.69 826 GLU A N 1
ATOM 6702 C CA . GLU A 1 826 ? -13.485 -14.665 -1.024 1.00 90.69 826 GLU A CA 1
ATOM 6703 C C . GLU A 1 826 ? -12.841 -14.197 -2.341 1.00 90.69 826 GLU A C 1
ATOM 6705 O O . GLU A 1 826 ? -13.044 -14.808 -3.389 1.00 90.69 826 GLU A O 1
ATOM 6710 N N . THR A 1 827 ? -12.059 -13.114 -2.307 1.00 90.62 827 THR A N 1
ATOM 6711 C CA . THR A 1 827 ? -11.530 -12.474 -3.525 1.00 90.62 827 THR A CA 1
ATOM 6712 C C . THR A 1 827 ? -10.214 -13.094 -3.986 1.00 90.62 827 THR A C 1
ATOM 6714 O O . THR A 1 827 ? -9.982 -13.293 -5.181 1.00 90.62 827 THR A O 1
ATOM 6717 N N . GLU A 1 828 ? -9.304 -13.367 -3.057 1.00 92.12 828 GLU A N 1
ATOM 6718 C CA . GLU A 1 828 ? -7.919 -13.741 -3.345 1.00 92.12 828 GLU A CA 1
ATOM 6719 C C . GLU A 1 828 ? -7.563 -15.168 -2.916 1.00 92.12 828 GLU A C 1
ATOM 6721 O O . GLU A 1 828 ? -6.477 -15.608 -3.274 1.00 92.12 828 GLU A O 1
ATOM 6726 N N . GLU A 1 829 ? -8.448 -15.883 -2.211 1.00 93.25 829 GLU A N 1
ATOM 6727 C CA . GLU A 1 829 ? -8.189 -17.221 -1.643 1.00 93.25 829 GLU A CA 1
ATOM 6728 C C . GLU A 1 829 ? -6.985 -17.254 -0.683 1.00 93.25 829 GLU A C 1
ATOM 6730 O O . GLU A 1 829 ? -6.284 -18.260 -0.536 1.00 93.25 829 GLU A O 1
ATOM 6735 N N . VAL A 1 830 ? -6.758 -16.139 0.010 1.00 94.62 830 VAL A N 1
ATOM 6736 C CA . VAL A 1 830 ? -5.683 -15.964 0.992 1.00 94.62 830 VAL A CA 1
ATOM 6737 C C . VAL A 1 830 ? -6.165 -15.136 2.177 1.00 94.62 830 VAL A C 1
ATOM 6739 O O . VAL A 1 830 ? -7.104 -14.338 2.064 1.00 94.62 830 VAL A O 1
ATOM 6742 N N . ILE A 1 831 ? -5.463 -15.259 3.298 1.00 96.38 831 ILE A N 1
ATOM 6743 C CA . ILE A 1 831 ? -5.662 -14.417 4.475 1.00 96.38 831 ILE A CA 1
ATOM 6744 C C . ILE A 1 831 ? -4.337 -13.952 5.070 1.00 96.38 831 ILE A C 1
ATOM 6746 O O . ILE A 1 831 ? -3.352 -14.677 5.042 1.00 96.38 831 ILE A O 1
ATOM 6750 N N . ASP A 1 832 ? -4.326 -12.750 5.641 1.00 97.12 832 ASP A N 1
ATOM 6751 C CA . ASP A 1 832 ? -3.174 -12.194 6.358 1.00 97.12 832 ASP A CA 1
ATOM 6752 C C . ASP A 1 832 ? -3.669 -11.542 7.653 1.00 97.12 832 ASP A C 1
ATOM 6754 O O . ASP A 1 832 ? -3.991 -10.349 7.707 1.00 97.12 832 ASP A O 1
ATOM 6758 N N . VAL A 1 833 ? -3.823 -12.368 8.693 1.00 98.00 833 VAL A N 1
ATOM 6759 C CA . VAL A 1 833 ? -4.352 -11.931 9.996 1.00 98.00 833 VAL A CA 1
ATOM 6760 C C . VAL A 1 833 ? -3.427 -10.891 10.620 1.00 98.00 833 VAL A C 1
ATOM 6762 O O . VAL A 1 833 ? -3.901 -9.886 11.157 1.00 98.00 833 VAL A O 1
ATOM 6765 N N . PHE A 1 834 ? -2.114 -11.088 10.495 1.00 97.88 834 PHE A N 1
ATOM 6766 C CA . PHE A 1 834 ? -1.113 -10.181 11.036 1.00 97.88 834 PHE A CA 1
ATOM 6767 C C . PHE A 1 834 ? -1.249 -8.782 10.438 1.00 97.88 834 PHE A C 1
ATOM 6769 O O . PHE A 1 834 ? -1.386 -7.806 11.182 1.00 97.88 834 PHE A O 1
ATOM 6776 N N . GLN A 1 835 ? -1.266 -8.663 9.108 1.00 96.38 835 GLN A N 1
ATOM 6777 C CA . GLN A 1 835 ? -1.355 -7.355 8.456 1.00 96.38 835 GLN A CA 1
ATOM 6778 C C . GLN A 1 835 ? -2.722 -6.710 8.664 1.00 96.38 835 GLN A C 1
ATOM 6780 O O . GLN A 1 835 ? -2.779 -5.515 8.953 1.00 96.38 835 GLN A O 1
ATOM 6785 N N . ALA A 1 836 ? -3.813 -7.485 8.641 1.00 96.69 836 ALA A N 1
ATOM 6786 C CA . ALA A 1 836 ? -5.141 -6.967 8.966 1.00 96.69 836 ALA A CA 1
ATOM 6787 C C . ALA A 1 836 ? -5.162 -6.323 10.364 1.00 96.69 836 ALA A C 1
ATOM 6789 O O . ALA A 1 836 ? -5.568 -5.169 10.513 1.00 96.69 836 ALA A O 1
ATOM 6790 N N . VAL A 1 837 ? -4.657 -7.016 11.389 1.00 97.81 837 VAL A N 1
ATOM 6791 C CA . VAL A 1 837 ? -4.620 -6.497 12.766 1.00 97.81 837 VAL A CA 1
ATOM 6792 C C . VAL A 1 837 ? -3.630 -5.341 12.913 1.00 97.81 837 VAL A C 1
ATOM 6794 O O . VAL A 1 837 ? -3.946 -4.342 13.567 1.00 97.81 837 VAL A O 1
ATOM 6797 N N . LYS A 1 838 ? -2.457 -5.414 12.276 1.00 96.75 838 LYS A N 1
ATOM 6798 C CA . LYS A 1 838 ? -1.462 -4.330 12.264 1.00 96.75 838 LYS A CA 1
ATOM 6799 C C . LYS A 1 838 ? -2.045 -3.041 11.684 1.00 96.75 838 LYS A C 1
ATOM 6801 O O . LYS A 1 838 ? -1.894 -1.983 12.301 1.00 96.75 838 LYS A O 1
ATOM 6806 N N . SER A 1 839 ? -2.751 -3.112 10.554 1.00 94.69 839 SER A N 1
ATOM 6807 C CA . SER A 1 839 ? -3.423 -1.955 9.949 1.00 94.69 839 SER A CA 1
ATOM 6808 C C . SER A 1 839 ? -4.506 -1.377 10.865 1.00 94.69 839 SER A C 1
ATOM 6810 O O . SER A 1 839 ? -4.591 -0.156 11.005 1.00 94.69 839 SER A O 1
ATOM 6812 N N . LEU A 1 840 ? -5.290 -2.221 11.549 1.00 96.06 840 LEU A N 1
ATOM 6813 C CA . LEU A 1 840 ? -6.299 -1.769 12.517 1.00 96.06 840 LEU A CA 1
ATOM 6814 C C . LEU A 1 840 ? -5.667 -1.054 13.718 1.00 96.06 840 LEU A C 1
ATOM 6816 O O . LEU A 1 840 ? -6.103 0.042 14.068 1.00 96.06 840 LEU A O 1
ATOM 6820 N N . ARG A 1 841 ? -4.605 -1.617 14.311 1.00 96.19 841 ARG A N 1
ATOM 6821 C CA . ARG A 1 841 ? -3.876 -0.994 15.434 1.00 96.19 841 ARG A CA 1
ATOM 6822 C C . ARG A 1 841 ? -3.218 0.330 15.043 1.00 96.19 841 ARG A C 1
ATOM 6824 O O . ARG A 1 841 ? -3.169 1.247 15.857 1.00 96.19 841 ARG A O 1
ATOM 6831 N N . LYS A 1 842 ? -2.749 0.455 13.797 1.00 94.19 842 LYS A N 1
ATOM 6832 C CA . LYS A 1 842 ? -2.205 1.712 13.250 1.00 94.19 842 LYS A CA 1
ATOM 6833 C C . LYS A 1 842 ? -3.288 2.792 13.096 1.00 94.19 842 LYS A C 1
ATOM 6835 O O . LYS A 1 842 ? -2.967 3.976 13.163 1.00 94.19 842 LYS A O 1
ATOM 6840 N N . ALA A 1 843 ? -4.547 2.394 12.892 1.00 93.81 843 ALA A N 1
ATOM 6841 C CA . ALA A 1 843 ? -5.683 3.295 12.698 1.00 93.81 843 ALA A CA 1
ATOM 6842 C C . ALA A 1 843 ? -6.410 3.668 14.001 1.00 93.81 843 ALA A C 1
ATOM 6844 O O . ALA A 1 843 ? -6.909 4.786 14.118 1.00 93.81 843 ALA A O 1
ATOM 6845 N N . ARG A 1 844 ? -6.499 2.770 14.987 1.00 95.38 844 ARG A N 1
ATOM 6846 C CA . ARG A 1 844 ? -7.176 3.049 16.261 1.00 95.38 844 ARG A CA 1
ATOM 6847 C C . ARG A 1 844 ? -6.513 2.298 17.423 1.00 95.38 844 ARG A C 1
ATOM 6849 O O . ARG A 1 844 ? -6.279 1.093 17.306 1.00 95.38 844 ARG A O 1
ATOM 6856 N N . PRO A 1 845 ? -6.257 2.961 18.567 1.00 95.19 845 PRO A N 1
ATOM 6857 C CA . PRO A 1 845 ? -5.726 2.293 19.751 1.00 95.19 845 PRO A CA 1
ATOM 6858 C C . PRO A 1 845 ? -6.652 1.191 20.278 1.00 95.19 845 PRO A C 1
ATOM 6860 O O . PRO A 1 845 ? -7.875 1.331 20.270 1.00 95.19 845 PRO A O 1
ATOM 6863 N N . GLY A 1 846 ? -6.059 0.113 20.792 1.00 93.81 846 GLY A N 1
ATOM 6864 C CA . GLY A 1 846 ? -6.781 -0.969 21.470 1.00 93.81 846 GLY A CA 1
ATOM 6865 C C . GLY A 1 846 ? -7.490 -1.967 20.552 1.00 93.81 846 GLY A C 1
ATOM 6866 O O . GLY A 1 846 ? -8.309 -2.735 21.041 1.00 93.81 846 GLY A O 1
ATOM 6867 N N . MET A 1 847 ? -7.211 -1.965 19.245 1.00 96.06 847 MET A N 1
ATOM 6868 C CA . MET A 1 847 ? -7.743 -2.972 18.321 1.00 96.06 847 MET A CA 1
ATOM 6869 C C . MET A 1 847 ? -7.085 -4.339 18.567 1.00 96.06 847 MET A C 1
ATOM 6871 O O . MET A 1 847 ? -5.859 -4.459 18.484 1.00 96.06 847 MET A O 1
ATOM 6875 N N . VAL A 1 848 ? -7.905 -5.360 18.843 1.00 95.88 848 VAL A N 1
ATOM 6876 C CA . VAL A 1 848 ? -7.489 -6.759 19.089 1.00 95.88 848 VAL A CA 1
ATOM 6877 C C . VAL A 1 848 ? -6.327 -6.840 20.101 1.00 95.88 848 VAL A C 1
ATOM 6879 O O . VAL A 1 848 ? -5.204 -7.185 19.723 1.00 95.88 848 VAL A O 1
ATOM 6882 N N . PRO A 1 849 ? -6.515 -6.427 21.371 1.00 93.81 849 PRO A N 1
ATOM 6883 C CA . PRO A 1 849 ? -5.405 -6.234 22.303 1.00 93.81 849 PRO A CA 1
ATOM 6884 C C . PRO A 1 849 ? -4.859 -7.522 22.927 1.00 93.81 849 PRO A C 1
ATOM 6886 O O . PRO A 1 849 ? -3.771 -7.465 23.495 1.00 93.81 849 PRO A O 1
ATOM 6889 N N . THR A 1 850 ? -5.565 -8.656 22.838 1.00 95.69 850 THR A N 1
ATOM 6890 C CA . THR A 1 850 ? -5.153 -9.916 23.484 1.00 95.69 850 THR A CA 1
ATOM 6891 C C . THR A 1 850 ? -4.858 -11.026 22.476 1.00 95.69 850 THR A C 1
ATOM 6893 O O . THR A 1 850 ? -5.330 -11.000 21.334 1.00 95.69 850 THR A O 1
ATOM 6896 N N . PHE A 1 851 ? -4.060 -12.004 22.907 1.00 96.12 851 PHE A N 1
ATOM 6897 C CA . PHE A 1 851 ? -3.685 -13.152 22.087 1.00 96.12 851 PHE A CA 1
ATOM 6898 C C . PHE A 1 851 ? -4.895 -14.038 21.768 1.00 96.12 851 PHE A C 1
ATOM 6900 O O . PHE A 1 851 ? -5.022 -14.525 20.650 1.00 96.12 851 PHE A O 1
ATOM 6907 N N . GLU A 1 852 ? -5.827 -14.189 22.708 1.00 95.62 852 GLU A N 1
ATOM 6908 C CA . GLU A 1 852 ? -7.036 -15.001 22.550 1.00 95.62 852 GLU A CA 1
ATOM 6909 C C . GLU A 1 852 ? -7.902 -14.463 21.408 1.00 95.62 852 GLU A C 1
ATOM 6911 O O . GLU A 1 852 ? -8.378 -15.228 20.574 1.00 95.62 852 GLU A O 1
ATOM 6916 N N . GLN A 1 853 ? -8.042 -13.137 21.315 1.00 95.69 853 GLN A N 1
ATOM 6917 C CA . GLN A 1 853 ? -8.751 -12.485 20.214 1.00 95.69 853 GLN A CA 1
ATOM 6918 C C . GLN A 1 853 ? -8.010 -12.618 18.882 1.00 95.69 853 GLN A C 1
ATOM 6920 O O . GLN A 1 853 ? -8.642 -12.757 17.839 1.00 95.69 853 GLN A O 1
ATOM 6925 N N . TYR A 1 854 ? -6.678 -12.590 18.901 1.00 97.56 854 TYR A N 1
ATOM 6926 C CA . TYR A 1 854 ? -5.869 -12.794 17.703 1.00 97.56 854 TYR A CA 1
ATOM 6927 C C . TYR A 1 854 ? -5.983 -14.229 17.174 1.00 97.56 854 TYR A C 1
ATOM 6929 O O . TYR A 1 854 ? -6.260 -14.440 15.994 1.00 97.56 854 TYR A O 1
ATOM 6937 N N . GLN A 1 855 ? -5.846 -15.221 18.056 1.00 97.12 855 GLN A N 1
ATOM 6938 C CA . GLN A 1 855 ? -6.030 -16.631 17.723 1.00 97.12 855 GLN A CA 1
ATOM 6939 C C . GLN A 1 855 ? -7.461 -16.906 17.244 1.00 97.12 855 GLN A C 1
ATOM 6941 O O . GLN A 1 855 ? -7.653 -17.662 16.292 1.00 97.12 855 GLN A O 1
ATOM 6946 N N . PHE A 1 856 ? -8.457 -16.257 17.851 1.00 96.50 856 PHE A N 1
ATOM 6947 C CA . PHE A 1 856 ? -9.852 -16.368 17.438 1.00 96.50 856 PHE A CA 1
ATOM 6948 C C . PHE A 1 856 ? -10.062 -16.022 15.958 1.00 96.50 856 PHE A C 1
ATOM 6950 O O . PHE A 1 856 ? -10.825 -16.707 15.284 1.00 96.50 856 PHE A O 1
ATOM 6957 N N . LEU A 1 857 ? -9.359 -15.021 15.416 1.00 97.56 857 LEU A N 1
ATOM 6958 C CA . LEU A 1 857 ? -9.454 -14.676 13.991 1.00 97.56 857 LEU A CA 1
ATOM 6959 C C . LEU A 1 857 ? -9.040 -15.847 13.091 1.00 97.56 857 LEU A C 1
ATOM 6961 O O . LEU A 1 857 ? -9.750 -16.168 12.140 1.00 97.56 857 LEU A O 1
ATOM 6965 N N . TYR A 1 858 ? -7.930 -16.514 13.415 1.00 96.94 858 TYR A N 1
ATOM 6966 C CA . TYR A 1 858 ? -7.495 -17.712 12.697 1.00 96.94 858 TYR A CA 1
ATOM 6967 C C . TYR A 1 858 ? -8.503 -18.855 12.837 1.00 96.94 858 TYR A C 1
ATOM 6969 O O . TYR A 1 858 ? -8.879 -19.464 11.836 1.00 96.94 858 TYR A O 1
ATOM 6977 N N . ASP A 1 859 ? -8.963 -19.121 14.060 1.00 94.94 859 ASP A N 1
ATOM 6978 C CA . ASP A 1 859 ? -9.871 -20.232 14.361 1.00 94.94 859 ASP A CA 1
ATOM 6979 C C . ASP A 1 859 ? -11.205 -20.089 13.628 1.00 94.94 859 ASP A C 1
ATOM 6981 O O . ASP A 1 859 ? -11.706 -21.047 13.035 1.00 94.94 859 ASP A O 1
ATOM 6985 N N . VAL A 1 860 ? -11.752 -18.875 13.601 1.00 94.38 860 VAL A N 1
ATOM 6986 C CA . VAL A 1 860 ? -12.997 -18.579 12.897 1.00 94.38 860 VAL A CA 1
ATOM 6987 C C . VAL A 1 860 ? -12.834 -18.763 11.396 1.00 94.38 860 VAL A C 1
ATOM 6989 O O . VAL A 1 860 ? -13.619 -19.501 10.803 1.00 94.38 860 VAL A O 1
ATOM 6992 N N . ILE A 1 861 ? -11.809 -18.173 10.774 1.00 94.56 861 ILE A N 1
ATOM 6993 C CA . ILE A 1 861 ? -11.614 -18.312 9.324 1.00 94.56 861 ILE A CA 1
ATOM 6994 C C . ILE A 1 861 ? -11.353 -19.774 8.934 1.00 94.56 861 ILE A C 1
ATOM 6996 O O . ILE A 1 861 ? -11.959 -20.271 7.980 1.00 94.56 861 ILE A O 1
ATOM 7000 N N . ALA A 1 862 ? -10.528 -20.493 9.700 1.00 93.12 862 ALA A N 1
ATOM 7001 C CA . ALA A 1 862 ? -10.270 -21.914 9.478 1.00 93.12 862 ALA A CA 1
ATOM 7002 C C . ALA A 1 862 ? -11.542 -22.765 9.632 1.00 93.12 862 ALA A C 1
ATOM 7004 O O . ALA A 1 862 ? -11.733 -23.721 8.887 1.00 93.12 862 ALA A O 1
ATOM 7005 N N . SER A 1 863 ? -12.446 -22.413 10.553 1.00 90.88 863 SER A N 1
ATOM 7006 C CA . SER A 1 863 ? -13.712 -23.138 10.733 1.00 90.88 863 SER A CA 1
ATOM 7007 C C . SER A 1 863 ? -14.695 -22.970 9.566 1.00 90.88 863 SER A C 1
ATOM 7009 O O . SER A 1 863 ? -15.505 -23.863 9.318 1.00 90.88 863 SER A O 1
ATOM 7011 N N . ILE A 1 864 ? -14.624 -21.845 8.845 1.00 87.69 864 ILE A N 1
ATOM 7012 C CA . ILE A 1 864 ? -15.501 -21.531 7.703 1.00 87.69 864 ILE A CA 1
ATOM 7013 C C . ILE A 1 864 ? -14.952 -22.139 6.410 1.00 87.69 864 ILE A C 1
ATOM 7015 O O . ILE A 1 864 ? -15.723 -22.501 5.524 1.00 87.69 864 ILE A O 1
ATOM 7019 N N . CYS A 1 865 ? -13.629 -22.264 6.301 1.00 81.12 865 CYS A N 1
ATOM 7020 C CA . CYS A 1 865 ? -12.954 -22.831 5.140 1.00 81.12 865 CYS A CA 1
ATOM 7021 C C . CYS A 1 865 ? -12.628 -24.308 5.418 1.00 81.12 865 CYS A C 1
ATOM 7023 O O . CYS A 1 865 ? -11.607 -24.573 6.048 1.00 81.12 865 CYS A O 1
ATOM 7025 N N . PRO A 1 866 ? -13.455 -25.290 5.008 1.00 73.69 866 PRO A N 1
ATOM 7026 C CA . PRO A 1 866 ? -13.190 -26.695 5.309 1.00 73.69 866 PRO A CA 1
ATOM 7027 C C . PRO A 1 866 ? -11.840 -27.146 4.737 1.00 73.69 866 PRO A C 1
ATOM 7029 O O . PRO A 1 866 ? -11.455 -26.748 3.637 1.00 73.69 866 PRO A O 1
ATOM 7032 N N . ALA A 1 867 ? -11.129 -27.999 5.481 1.00 62.56 867 ALA A N 1
ATOM 7033 C CA . ALA A 1 867 ? -9.865 -28.570 5.034 1.00 62.56 867 ALA A CA 1
ATOM 7034 C C . ALA A 1 867 ? -10.072 -29.319 3.710 1.00 62.56 867 ALA A C 1
ATOM 7036 O O . ALA A 1 867 ? -10.834 -30.287 3.645 1.00 62.56 867 ALA A O 1
ATOM 7037 N N . GLN A 1 868 ? -9.387 -28.883 2.652 1.00 57.81 868 GLN A N 1
ATOM 7038 C CA . GLN A 1 868 ? -9.334 -29.631 1.401 1.00 57.81 868 GLN A CA 1
ATOM 7039 C C . GLN A 1 868 ? -8.425 -30.850 1.604 1.00 57.81 868 GLN A C 1
ATOM 7041 O O . GLN A 1 868 ? -7.254 -30.844 1.233 1.00 57.81 868 GLN A O 1
ATOM 7046 N N . ASN A 1 869 ? -8.944 -31.908 2.229 1.00 40.25 869 ASN A N 1
ATOM 7047 C CA . ASN A 1 869 ? -8.277 -33.205 2.187 1.00 40.25 869 ASN A CA 1
ATOM 7048 C C . ASN A 1 869 ? -8.310 -33.702 0.736 1.00 40.25 869 ASN A C 1
ATOM 7050 O O . ASN A 1 869 ? -9.361 -33.693 0.098 1.00 40.25 869 ASN A O 1
ATOM 7054 N N . GLY A 1 870 ? -7.141 -34.067 0.203 1.00 41.69 870 GLY A N 1
ATOM 7055 C CA . GLY A 1 870 ? -6.940 -34.392 -1.208 1.00 41.69 870 GLY A CA 1
ATOM 7056 C C . GLY A 1 870 ? -8.020 -35.301 -1.815 1.00 41.69 870 GLY A C 1
ATOM 7057 O O . GLY A 1 870 ? -8.351 -36.340 -1.255 1.00 41.69 870 GLY A O 1
ATOM 7058 N N . GLN A 1 871 ? -8.476 -34.898 -3.009 1.00 34.06 871 GLN A N 1
ATOM 7059 C CA . GLN A 1 871 ? -9.507 -35.488 -3.883 1.00 34.06 871 GLN A CA 1
ATOM 7060 C C . GLN A 1 871 ? -10.972 -35.337 -3.415 1.00 34.06 871 GLN A C 1
ATOM 7062 O O . GLN A 1 871 ? -11.443 -36.062 -2.551 1.00 34.06 871 GLN A O 1
ATOM 7067 N N . VAL A 1 872 ? -11.756 -34.478 -4.088 1.00 32.84 872 VAL A N 1
ATOM 7068 C CA . VAL A 1 872 ? -12.671 -34.806 -5.212 1.00 32.84 872 VAL A CA 1
ATOM 7069 C C . VAL A 1 872 ? -13.413 -33.527 -5.679 1.00 32.84 872 VAL A C 1
ATOM 7071 O O . VAL A 1 872 ? -13.795 -32.690 -4.875 1.00 32.84 872 VAL A O 1
ATOM 7074 N N . LYS A 1 873 ? -13.562 -33.407 -7.011 1.00 30.39 873 LYS A N 1
ATOM 7075 C CA . LYS A 1 873 ? -14.423 -32.545 -7.862 1.00 30.39 873 LYS A CA 1
ATOM 7076 C C . LYS A 1 873 ? -15.195 -31.362 -7.235 1.00 30.39 873 LYS A C 1
ATOM 7078 O O . LYS A 1 873 ? -16.050 -31.535 -6.377 1.00 30.39 873 LYS A O 1
ATOM 7083 N N . LYS A 1 874 ? -15.010 -30.185 -7.860 1.00 29.98 874 LYS A N 1
ATOM 7084 C CA . LYS A 1 874 ? -15.899 -29.009 -7.801 1.00 29.98 874 LYS A CA 1
ATOM 7085 C C . LYS A 1 874 ? -17.374 -29.426 -7.909 1.00 29.98 874 LYS A C 1
ATOM 7087 O O . LYS A 1 874 ? -17.794 -29.872 -8.976 1.00 29.98 874 LYS A O 1
ATOM 7092 N N . ASN A 1 875 ? -18.154 -29.212 -6.851 1.00 25.22 875 ASN A N 1
ATOM 7093 C CA . ASN A 1 875 ? -19.602 -29.094 -6.978 1.00 25.22 875 ASN A CA 1
ATOM 7094 C C . ASN A 1 875 ? -19.926 -27.648 -7.353 1.00 25.22 875 ASN A C 1
ATOM 7096 O O . ASN A 1 875 ? -19.675 -26.723 -6.582 1.00 25.22 875 ASN A O 1
ATOM 7100 N N . ASN A 1 876 ? -20.466 -27.471 -8.559 1.00 29.64 876 ASN A N 1
ATOM 7101 C CA . ASN A 1 876 ? -21.186 -26.262 -8.929 1.00 29.64 876 ASN A CA 1
ATOM 7102 C C . ASN A 1 876 ? -22.358 -26.087 -7.958 1.00 29.64 876 ASN A C 1
ATOM 7104 O O . ASN A 1 876 ? -23.093 -27.040 -7.699 1.00 29.64 876 ASN A O 1
ATOM 7108 N N . GLN A 1 877 ? -22.519 -24.874 -7.435 1.00 30.52 877 GLN A N 1
ATOM 7109 C CA . GLN A 1 877 ? -23.705 -24.472 -6.693 1.00 30.52 877 GLN A CA 1
ATOM 7110 C C . GLN A 1 877 ? -24.931 -24.640 -7.596 1.00 30.52 877 GLN A C 1
ATOM 7112 O O . GLN A 1 877 ? -25.076 -23.953 -8.605 1.00 30.52 877 GLN A O 1
ATOM 7117 N N . GLN A 1 878 ? -25.786 -25.588 -7.232 1.00 26.67 878 GLN A N 1
ATOM 7118 C CA . GLN A 1 878 ? -27.175 -25.629 -7.648 1.00 26.67 878 GLN A CA 1
ATOM 7119 C C . GLN A 1 878 ? -27.932 -24.758 -6.637 1.00 26.67 878 GLN A C 1
ATOM 7121 O O . GLN A 1 878 ? -27.830 -24.974 -5.430 1.00 26.67 878 GLN A O 1
ATOM 7126 N N . GLU A 1 879 ? -28.578 -23.702 -7.126 1.00 31.55 879 GLU A N 1
ATOM 7127 C CA . GLU A 1 879 ? -29.386 -22.783 -6.326 1.00 31.55 879 GLU A CA 1
ATOM 7128 C C . GLU A 1 879 ? -30.611 -23.519 -5.764 1.00 31.55 879 GLU A C 1
ATOM 7130 O O . GLU A 1 879 ? -31.610 -23.685 -6.463 1.00 31.55 879 GLU A O 1
ATOM 7135 N N . ASP A 1 880 ? -30.564 -23.929 -4.496 1.00 25.59 880 ASP A N 1
ATOM 7136 C CA . ASP A 1 880 ? -31.773 -24.301 -3.762 1.00 25.59 880 ASP A CA 1
ATOM 7137 C C . ASP A 1 880 ? -32.422 -23.034 -3.198 1.00 25.59 880 ASP A C 1
ATOM 7139 O O . ASP A 1 880 ? -31.992 -22.425 -2.215 1.00 25.59 880 ASP A O 1
ATOM 7143 N N . LYS A 1 881 ? -33.468 -22.609 -3.900 1.00 24.48 881 LYS A N 1
ATOM 7144 C CA . LYS A 1 881 ? -34.340 -21.489 -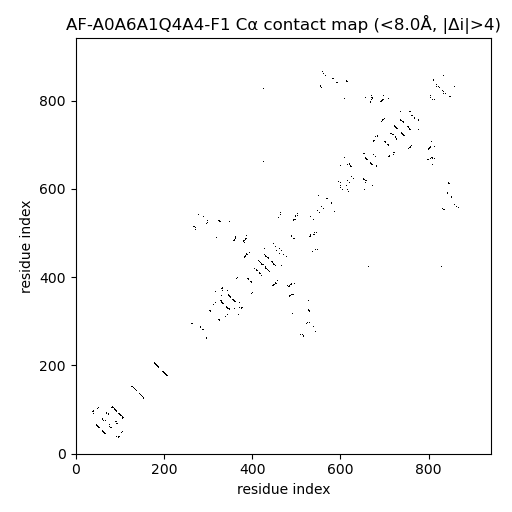3.566 1.00 24.48 881 LYS A CA 1
ATOM 7145 C C . LYS A 1 881 ? -35.287 -21.933 -2.443 1.00 24.48 881 LYS A C 1
ATOM 7147 O O . LYS A 1 881 ? -36.182 -22.737 -2.680 1.00 24.48 881 LYS A O 1
ATOM 7152 N N . ILE A 1 882 ? -35.095 -21.424 -1.227 1.00 26.88 882 ILE A N 1
ATOM 7153 C CA . ILE A 1 882 ? -36.027 -21.642 -0.109 1.00 26.88 882 ILE A CA 1
ATOM 7154 C C . ILE A 1 882 ? -37.055 -20.505 -0.117 1.00 26.88 882 ILE A C 1
ATOM 7156 O O . ILE A 1 882 ? -36.725 -19.351 0.158 1.00 26.88 882 ILE A O 1
ATOM 7160 N N . GLU A 1 883 ? -38.292 -20.839 -0.477 1.00 23.48 883 GLU A N 1
ATOM 7161 C CA . GLU A 1 883 ? -39.465 -19.963 -0.422 1.00 23.48 883 GLU A CA 1
ATOM 7162 C C . GLU A 1 883 ? -40.069 -20.013 0.995 1.00 23.48 883 GLU A C 1
ATOM 7164 O O . GLU A 1 883 ? -40.282 -21.092 1.545 1.00 23.48 883 GLU A O 1
ATOM 7169 N N . PHE A 1 884 ? -40.308 -18.848 1.605 1.00 26.08 884 PHE A N 1
ATOM 7170 C CA . PHE A 1 884 ? -41.034 -18.726 2.872 1.00 26.08 884 PHE A CA 1
ATOM 7171 C C . PHE A 1 884 ? -42.485 -18.333 2.578 1.00 26.08 884 PHE A C 1
ATOM 7173 O O . PHE A 1 884 ? -42.737 -17.204 2.151 1.00 26.08 884 PHE A O 1
ATOM 7180 N N . ASP A 1 885 ? -43.422 -19.242 2.843 1.00 23.12 885 ASP A N 1
ATOM 7181 C CA . ASP A 1 885 ? -44.856 -18.955 2.843 1.00 23.12 885 ASP A CA 1
ATOM 7182 C C . ASP A 1 885 ? -45.273 -18.287 4.163 1.00 23.12 885 ASP A C 1
ATOM 7184 O O . ASP A 1 885 ? -45.051 -18.816 5.253 1.00 23.12 885 ASP A O 1
ATOM 7188 N N . ASN A 1 886 ? -45.908 -17.118 4.055 1.00 27.98 886 ASN A N 1
ATOM 7189 C CA . ASN A 1 886 ? -46.667 -16.496 5.138 1.00 27.98 886 ASN A CA 1
ATOM 7190 C C . ASN A 1 886 ? -48.151 -16.851 4.959 1.00 27.98 886 ASN A C 1
ATOM 7192 O O . ASN A 1 886 ? -48.820 -16.293 4.090 1.00 27.98 886 ASN A O 1
ATOM 7196 N N . GLU A 1 887 ? -48.688 -17.728 5.805 1.00 28.03 887 GLU A N 1
ATOM 7197 C CA . GLU A 1 887 ? -50.136 -17.870 5.989 1.00 28.03 887 GLU A CA 1
ATOM 7198 C C . GLU A 1 887 ? -50.648 -16.777 6.935 1.00 28.03 887 GLU A C 1
ATOM 7200 O O . GLU A 1 887 ? -50.301 -16.820 8.108 1.00 28.03 887 GLU A O 1
ATOM 7205 N N . VAL A 1 888 ? -51.499 -15.854 6.453 1.00 29.72 888 VAL A N 1
ATOM 7206 C CA . VAL A 1 888 ? -52.732 -15.398 7.141 1.00 29.72 888 VAL A CA 1
ATOM 7207 C C . VAL A 1 888 ? -53.725 -14.823 6.103 1.00 29.72 888 VAL A C 1
ATOM 7209 O O . VAL A 1 888 ? -53.452 -13.829 5.436 1.00 29.72 888 VAL A O 1
ATOM 7212 N N . ASP A 1 889 ? -54.901 -15.457 6.049 1.00 27.91 889 ASP A N 1
ATOM 7213 C CA . ASP A 1 889 ? -56.234 -15.003 5.610 1.00 27.91 889 ASP A CA 1
ATOM 7214 C C . ASP A 1 889 ? -56.498 -14.494 4.175 1.00 27.91 889 ASP A C 1
ATOM 7216 O O . ASP A 1 889 ? -56.348 -13.311 3.868 1.00 27.91 889 ASP A O 1
ATOM 7220 N N . LYS A 1 890 ? -57.187 -15.334 3.374 1.00 28.38 890 LYS A N 1
ATOM 7221 C CA . LYS A 1 890 ? -58.603 -15.088 2.996 1.00 28.38 890 LYS A CA 1
ATOM 7222 C C . LYS A 1 890 ? -59.286 -16.251 2.247 1.00 28.38 890 LYS A C 1
ATOM 7224 O O . LYS A 1 890 ? -58.978 -16.569 1.110 1.00 28.38 890 LYS A O 1
ATOM 7229 N N . ALA A 1 891 ? -60.281 -16.807 2.936 1.00 28.28 891 ALA A N 1
ATOM 7230 C CA . ALA A 1 891 ? -61.598 -17.302 2.513 1.00 28.28 891 ALA A CA 1
ATOM 7231 C C . ALA A 1 891 ? -61.925 -17.640 1.028 1.00 28.28 891 ALA A C 1
ATOM 7233 O O . ALA A 1 891 ? -62.140 -16.752 0.211 1.00 28.28 891 ALA A O 1
ATOM 7234 N N . LYS A 1 892 ? -62.260 -18.934 0.855 1.00 27.34 892 LYS A N 1
ATOM 7235 C CA . LYS A 1 892 ? -63.512 -19.534 0.317 1.00 27.34 892 LYS A CA 1
ATOM 7236 C C . LYS A 1 892 ? -63.809 -19.633 -1.200 1.00 27.34 892 LYS A C 1
ATOM 7238 O O . LYS A 1 892 ? -63.937 -18.629 -1.886 1.00 27.34 892 LYS A O 1
ATOM 7243 N N . GLN A 1 893 ? -64.200 -20.883 -1.535 1.00 26.73 893 GLN A N 1
ATOM 7244 C CA . GLN A 1 893 ? -65.164 -21.378 -2.551 1.00 26.73 893 GLN A CA 1
ATOM 7245 C C . GLN A 1 893 ? -64.665 -21.456 -4.011 1.00 26.73 893 GLN A C 1
ATOM 7247 O O . GLN A 1 893 ? -64.050 -20.522 -4.493 1.00 26.73 893 GLN A O 1
ATOM 7252 N N . ASP A 1 894 ? -64.871 -22.512 -4.809 1.00 27.00 894 ASP A N 1
ATOM 7253 C CA . ASP A 1 894 ? -65.711 -23.713 -4.713 1.00 27.00 894 ASP A CA 1
ATOM 7254 C C . ASP A 1 894 ? -65.206 -24.841 -5.650 1.00 27.00 894 ASP A C 1
ATOM 7256 O O . ASP A 1 894 ? -64.545 -24.601 -6.657 1.00 27.00 894 ASP A O 1
ATOM 7260 N N . ALA A 1 895 ? -65.574 -26.063 -5.254 1.00 27.38 895 ALA A N 1
ATOM 7261 C CA . ALA A 1 895 ? -65.745 -27.349 -5.947 1.00 27.38 895 ALA A CA 1
ATOM 7262 C C . ALA A 1 895 ? -65.338 -27.561 -7.431 1.00 27.38 895 ALA A C 1
ATOM 7264 O O . ALA A 1 895 ? -65.879 -26.937 -8.340 1.00 27.38 895 ALA A O 1
ATOM 7265 N N . ASN A 1 896 ? -64.566 -28.634 -7.680 1.00 29.38 896 ASN A N 1
ATOM 7266 C CA . ASN A 1 896 ? -65.029 -29.894 -8.319 1.00 29.38 896 ASN A CA 1
ATOM 7267 C C . ASN A 1 896 ? -63.844 -30.876 -8.479 1.00 29.38 896 ASN A C 1
ATOM 7269 O O . ASN A 1 896 ? -62.854 -30.560 -9.124 1.00 29.38 896 ASN A O 1
ATOM 7273 N N . CYS A 1 897 ? -63.808 -31.964 -7.703 1.00 25.94 897 CYS A N 1
ATOM 7274 C CA . CYS A 1 897 ? -64.275 -33.329 -8.031 1.00 25.94 897 CYS A CA 1
ATOM 7275 C C . CYS A 1 897 ? -63.404 -34.064 -9.077 1.00 25.94 897 CYS A C 1
ATOM 7277 O O . CYS A 1 897 ? -63.451 -33.731 -10.253 1.00 25.94 897 CYS A O 1
ATOM 7279 N N . VAL A 1 898 ? -62.533 -34.994 -8.638 1.00 27.30 898 VAL A N 1
ATOM 7280 C CA . VAL A 1 898 ? -62.726 -36.480 -8.594 1.00 27.30 898 VAL A CA 1
ATOM 7281 C C . VAL A 1 898 ? -62.107 -37.140 -9.844 1.00 27.30 898 VAL A C 1
ATOM 7283 O O . VAL A 1 898 ? -62.395 -36.690 -10.940 1.00 27.30 898 VAL A O 1
ATOM 7286 N N . SER A 1 899 ? -61.311 -38.217 -9.862 1.00 27.09 899 SER A N 1
ATOM 7287 C CA . SER A 1 899 ? -60.578 -39.080 -8.912 1.00 27.09 899 SER A CA 1
ATOM 7288 C C . SER A 1 899 ? -59.631 -39.978 -9.796 1.00 27.09 899 SER A C 1
ATOM 7290 O O . SER A 1 899 ? -59.243 -39.502 -10.858 1.00 27.09 899 SER A O 1
ATOM 7292 N N . PRO A 1 900 ? -59.192 -41.212 -9.445 1.00 40.47 900 PRO A N 1
ATOM 7293 C CA . PRO A 1 900 ? -57.773 -41.568 -9.227 1.00 40.47 900 PRO A CA 1
ATOM 7294 C C . PRO A 1 900 ? -57.415 -42.865 -10.032 1.00 40.47 900 PRO A C 1
ATOM 7296 O O . PRO A 1 900 ? -57.951 -42.992 -11.131 1.00 40.47 900 PRO A O 1
ATOM 7299 N N . PRO A 1 901 ? -56.749 -43.940 -9.530 1.00 42.50 901 PRO A N 1
ATOM 7300 C CA . PRO A 1 901 ? -55.620 -44.158 -8.596 1.00 42.50 901 PRO A CA 1
ATOM 7301 C C . PRO A 1 901 ? -54.544 -45.157 -9.146 1.00 42.50 901 PRO A C 1
ATOM 7303 O O . PRO A 1 901 ? -54.726 -45.775 -10.189 1.00 42.50 901 PRO A O 1
ATOM 7306 N N . GLY A 1 902 ? -53.510 -45.445 -8.334 1.00 28.08 902 GLY A N 1
ATOM 7307 C CA . GLY A 1 902 ? -52.874 -46.782 -8.219 1.00 28.08 902 GLY A CA 1
ATOM 7308 C C . GLY A 1 902 ? -51.460 -46.892 -8.821 1.00 28.08 902 GLY A C 1
ATOM 7309 O O . GLY A 1 902 ? -51.303 -46.618 -9.999 1.00 28.08 902 GLY A O 1
ATOM 7310 N N . ALA A 1 903 ? -50.353 -47.140 -8.102 1.00 27.30 903 ALA A N 1
ATOM 7311 C CA . ALA A 1 903 ? -49.961 -48.110 -7.056 1.00 27.30 903 ALA A CA 1
ATOM 7312 C C . ALA A 1 903 ? -49.193 -49.331 -7.616 1.00 27.30 903 ALA A C 1
ATOM 7314 O O . ALA A 1 903 ? -49.602 -49.884 -8.630 1.00 27.30 903 ALA A O 1
ATOM 7315 N N . LEU A 1 904 ? -48.183 -49.775 -6.837 1.00 28.03 904 LEU A N 1
ATOM 7316 C CA . LEU A 1 904 ? -47.482 -51.085 -6.861 1.00 28.03 904 LEU A CA 1
ATOM 7317 C C . LEU A 1 904 ? -46.420 -51.266 -7.976 1.00 28.03 904 LEU A C 1
ATOM 7319 O O . LEU A 1 904 ? -46.576 -50.739 -9.064 1.00 28.03 904 LEU A O 1
ATOM 7323 N N . ASP A 1 905 ? -45.304 -51.989 -7.820 1.00 26.62 905 ASP A N 1
ATOM 7324 C CA . ASP A 1 905 ? -44.744 -52.770 -6.708 1.00 26.62 905 ASP A CA 1
ATOM 7325 C C . ASP A 1 905 ? -43.225 -53.025 -6.916 1.00 26.62 905 ASP A C 1
ATOM 7327 O O . ASP A 1 905 ? -42.642 -52.714 -7.952 1.00 26.62 905 ASP A O 1
ATOM 7331 N N . LYS A 1 906 ? -42.641 -53.632 -5.884 1.00 26.98 906 LYS A N 1
ATOM 7332 C CA . LYS A 1 906 ? -41.268 -54.060 -5.552 1.00 26.98 906 LYS A CA 1
ATOM 7333 C C . LYS A 1 906 ? -40.444 -54.981 -6.506 1.00 26.98 906 LYS A C 1
ATOM 7335 O O . LYS A 1 906 ? -40.982 -55.888 -7.132 1.00 26.98 906 LYS A O 1
ATOM 7340 N N . THR A 1 907 ? -39.107 -54.910 -6.288 1.00 23.33 907 THR A N 1
ATOM 7341 C CA . THR A 1 907 ? -38.057 -55.994 -6.174 1.00 23.33 907 THR A CA 1
ATOM 7342 C C . THR A 1 907 ? -37.572 -56.782 -7.418 1.00 23.33 907 THR A C 1
ATOM 7344 O O . THR A 1 907 ? -38.257 -56.699 -8.432 1.00 23.33 907 THR A O 1
ATOM 7347 N N . PRO A 1 908 ? -36.467 -57.602 -7.378 1.00 42.47 908 PRO A N 1
ATOM 7348 C CA . PRO A 1 908 ? -35.554 -57.987 -6.253 1.00 42.47 908 PRO A CA 1
ATOM 7349 C C . PRO A 1 908 ? -34.012 -58.123 -6.524 1.00 42.47 908 PRO A C 1
ATOM 7351 O O . PRO A 1 908 ? -33.566 -58.254 -7.654 1.00 42.47 908 PRO A O 1
ATOM 7354 N N . GLU A 1 909 ? -33.259 -58.166 -5.405 1.00 31.16 909 GLU A N 1
ATOM 7355 C CA . GLU A 1 909 ? -32.154 -59.072 -4.954 1.00 31.16 909 GLU A CA 1
ATOM 7356 C C . GLU A 1 909 ? -30.923 -59.508 -5.795 1.00 31.16 909 GLU A C 1
ATOM 7358 O O . GLU A 1 909 ? -31.000 -59.844 -6.971 1.00 31.16 909 GLU A O 1
ATOM 7363 N N . GLY A 1 910 ? -29.800 -59.696 -5.066 1.00 25.97 910 GLY A N 1
ATOM 7364 C CA . GLY A 1 910 ? -28.673 -60.586 -5.402 1.00 25.97 910 GLY A CA 1
ATOM 7365 C C . GLY A 1 910 ? -27.541 -60.598 -4.346 1.00 25.97 910 GLY A C 1
ATOM 7366 O O . GLY A 1 910 ? -26.866 -59.593 -4.167 1.00 25.97 910 GLY A O 1
ATOM 7367 N N . ASN A 1 911 ? -27.359 -61.733 -3.653 1.00 29.66 911 ASN A N 1
ATOM 7368 C CA . ASN A 1 911 ? -26.503 -62.041 -2.478 1.00 29.66 911 ASN A CA 1
ATOM 7369 C C . ASN A 1 911 ? -24.982 -62.222 -2.775 1.00 29.66 911 ASN A C 1
ATOM 7371 O O . ASN A 1 911 ? -24.636 -62.593 -3.888 1.00 29.66 911 ASN A O 1
ATOM 7375 N N . LYS A 1 912 ? -24.077 -61.817 -1.855 1.00 30.20 912 LYS A N 1
ATOM 7376 C CA . LYS A 1 912 ? -23.219 -62.561 -0.867 1.00 30.20 912 LYS A CA 1
ATOM 7377 C C . LYS A 1 912 ? -21.967 -63.329 -1.347 1.00 30.20 912 LYS A C 1
ATOM 7379 O O . LYS A 1 912 ? -22.005 -64.001 -2.364 1.00 30.20 912 LYS A O 1
ATOM 7384 N N . GLU A 1 913 ? -20.979 -63.293 -0.430 1.00 28.83 913 GLU A N 1
ATOM 7385 C CA . GLU A 1 913 ? -19.880 -64.233 -0.069 1.00 28.83 913 GLU A CA 1
ATOM 7386 C C . GLU A 1 913 ? -18.477 -63.614 -0.230 1.00 28.83 913 GLU A C 1
ATOM 7388 O O . GLU A 1 913 ? -18.248 -62.855 -1.164 1.00 28.83 913 GLU A O 1
ATOM 7393 N N . ASP A 1 914 ? -17.440 -63.921 0.555 1.00 28.34 914 ASP A N 1
ATOM 7394 C CA . ASP A 1 914 ? -17.227 -64.195 1.990 1.00 28.34 914 ASP A CA 1
ATOM 7395 C C . ASP A 1 914 ? -15.680 -64.128 2.201 1.00 28.34 914 ASP A C 1
ATOM 7397 O O . ASP A 1 914 ? -14.914 -64.116 1.234 1.00 28.34 914 ASP A O 1
ATOM 7401 N N . GLU A 1 915 ? -15.209 -64.013 3.444 1.00 30.28 915 GLU A N 1
ATOM 7402 C CA . GLU A 1 915 ? -13.822 -63.704 3.864 1.00 30.28 915 GLU A CA 1
ATOM 7403 C C . GLU A 1 915 ? -12.724 -64.749 3.523 1.00 30.28 915 GLU A C 1
ATOM 7405 O O . GLU A 1 915 ? -13.002 -65.942 3.433 1.00 30.28 915 GLU A O 1
ATOM 7410 N N . SER A 1 916 ? -11.435 -64.338 3.491 1.00 26.00 916 SER A N 1
ATOM 7411 C CA . SER A 1 916 ? -10.351 -64.969 4.304 1.00 26.00 916 SER A CA 1
ATOM 7412 C C . SER A 1 916 ? -8.909 -64.426 4.087 1.00 26.00 916 SER A C 1
ATOM 7414 O O . SER A 1 916 ? -8.373 -64.372 2.986 1.00 26.00 916 SER A O 1
ATOM 7416 N N . SER A 1 917 ? -8.292 -64.035 5.215 1.00 27.98 917 SER A N 1
ATOM 7417 C CA . SER A 1 917 ? -6.902 -64.231 5.711 1.00 27.98 917 SER A CA 1
ATOM 7418 C C . SER A 1 917 ? -5.636 -64.256 4.805 1.00 27.98 917 SER A C 1
ATOM 7420 O O . SER A 1 917 ? -5.442 -65.143 3.982 1.00 27.98 917 SER A O 1
ATOM 7422 N N . LYS A 1 918 ? -4.663 -63.386 5.162 1.00 31.08 918 LYS A N 1
ATOM 7423 C CA . LYS A 1 918 ? -3.172 -63.521 5.039 1.00 31.08 918 LYS A CA 1
ATOM 7424 C C . LYS A 1 918 ? -2.648 -64.777 5.802 1.00 31.08 918 LYS A C 1
ATOM 7426 O O . LYS A 1 918 ? -3.392 -65.159 6.706 1.00 31.08 918 LYS A O 1
ATOM 7431 N N . PRO A 1 919 ? -1.415 -65.362 5.619 1.00 44.62 919 PRO A N 1
ATOM 7432 C CA . PRO A 1 919 ? -0.096 -64.690 5.435 1.00 44.62 919 PRO A CA 1
ATOM 7433 C C . PRO A 1 919 ? 1.086 -65.431 4.690 1.00 44.62 919 PRO A C 1
ATOM 7435 O O . PRO A 1 919 ? 1.046 -66.623 4.428 1.00 44.62 919 PRO A O 1
ATOM 7438 N N . ALA A 1 920 ? 2.175 -64.663 4.463 1.00 27.30 920 ALA A N 1
ATOM 7439 C CA . ALA A 1 920 ? 3.643 -64.929 4.541 1.00 27.30 920 ALA A CA 1
ATOM 7440 C C . ALA A 1 920 ? 4.487 -65.849 3.588 1.00 27.30 920 ALA A C 1
ATOM 7442 O O . ALA A 1 920 ? 4.386 -67.068 3.618 1.00 27.30 920 ALA A O 1
ATOM 7443 N N . SER A 1 921 ? 5.500 -65.178 2.973 1.00 31.53 921 SER A N 1
ATOM 7444 C CA . SER A 1 921 ? 6.919 -65.532 2.623 1.00 31.53 921 SER A CA 1
ATOM 7445 C C . SER A 1 921 ? 7.217 -66.642 1.598 1.00 31.53 921 SER A C 1
ATOM 7447 O O . SER A 1 921 ? 6.669 -67.723 1.734 1.00 31.53 921 SER A O 1
ATOM 7449 N N . GLY A 1 922 ? 8.118 -66.553 0.600 1.00 25.80 922 GLY A N 1
ATOM 7450 C CA . GLY A 1 922 ? 9.185 -65.653 0.062 1.00 25.80 922 GLY A CA 1
ATOM 7451 C C . GLY A 1 922 ? 9.798 -66.387 -1.184 1.00 25.80 922 GLY A C 1
ATOM 7452 O O . GLY A 1 922 ? 9.153 -67.362 -1.581 1.00 25.80 922 GLY A O 1
ATOM 7453 N N . PRO A 1 923 ? 10.989 -66.097 -1.788 1.00 50.75 923 PRO A N 1
ATOM 7454 C CA . PRO A 1 923 ? 12.030 -65.077 -1.521 1.00 50.75 923 PRO A CA 1
ATOM 7455 C C . PRO A 1 923 ? 12.727 -64.439 -2.793 1.00 50.75 923 PRO A C 1
ATOM 7457 O O . PRO A 1 923 ? 12.330 -64.731 -3.914 1.00 50.75 923 PRO A O 1
ATOM 7460 N N . GLU A 1 924 ? 13.783 -63.616 -2.563 1.00 30.02 924 GLU A N 1
ATOM 7461 C CA . GLU A 1 924 ? 14.933 -63.193 -3.446 1.00 30.02 924 GLU A CA 1
ATOM 7462 C C . GLU A 1 924 ? 14.650 -62.361 -4.731 1.00 30.02 924 GLU A C 1
ATOM 7464 O O . GLU A 1 924 ? 13.818 -62.751 -5.535 1.00 30.02 924 GLU A O 1
ATOM 7469 N N . GLY A 1 925 ? 15.275 -61.226 -5.116 1.00 30.05 925 GLY A N 1
ATOM 7470 C CA . GLY A 1 925 ? 16.461 -60.380 -4.801 1.00 30.05 925 GLY A CA 1
ATOM 7471 C C . GLY A 1 925 ? 16.907 -59.684 -6.136 1.00 30.05 925 GLY A C 1
ATOM 7472 O O . GLY A 1 925 ? 16.429 -60.142 -7.176 1.00 30.05 925 GLY A O 1
ATOM 7473 N N . PRO A 1 926 ? 17.805 -58.662 -6.238 1.00 41.16 926 PRO A N 1
ATOM 7474 C CA . PRO A 1 926 ? 18.356 -57.698 -5.263 1.00 41.16 926 PRO A CA 1
ATOM 7475 C C . PRO A 1 926 ? 18.356 -56.182 -5.698 1.00 41.16 926 PRO A C 1
ATOM 7477 O O . PRO A 1 926 ? 18.372 -55.871 -6.884 1.00 41.16 926 PRO A O 1
ATOM 7480 N N . GLU A 1 927 ? 18.374 -55.284 -4.685 1.00 29.53 927 GLU A N 1
ATOM 7481 C CA . GLU A 1 927 ? 19.212 -54.056 -4.453 1.00 29.53 927 GLU A CA 1
ATOM 7482 C C . GLU A 1 927 ? 19.404 -52.946 -5.533 1.00 29.53 927 GLU A C 1
ATOM 7484 O O . GLU A 1 927 ? 19.514 -53.231 -6.714 1.00 29.53 927 GLU A O 1
ATOM 7489 N N . HIS A 1 928 ? 19.602 -51.639 -5.271 1.00 28.52 928 HIS A N 1
ATOM 7490 C CA . HIS A 1 928 ? 19.490 -50.692 -4.138 1.00 28.52 928 HIS A CA 1
ATOM 7491 C C . HIS A 1 928 ? 19.599 -49.243 -4.712 1.00 28.52 928 HIS A C 1
ATOM 7493 O O . HIS A 1 928 ? 19.762 -49.045 -5.914 1.00 28.52 928 HIS A O 1
ATOM 7499 N N . SER A 1 929 ? 19.494 -48.227 -3.850 1.00 29.19 929 SER A N 1
ATOM 7500 C CA . SER A 1 929 ? 18.922 -46.893 -4.107 1.00 29.19 929 SER A CA 1
ATOM 7501 C C . SER A 1 929 ? 19.913 -45.701 -4.100 1.00 29.19 929 SER A C 1
ATOM 7503 O O . SER A 1 929 ? 21.003 -45.806 -3.555 1.00 29.19 929 SER A O 1
ATOM 7505 N N . ALA A 1 930 ? 19.399 -44.536 -4.545 1.00 28.91 930 ALA A N 1
ATOM 7506 C CA . ALA A 1 930 ? 19.664 -43.149 -4.087 1.00 28.91 930 ALA A CA 1
ATOM 7507 C C . ALA A 1 930 ? 20.951 -42.389 -4.507 1.00 28.91 930 ALA A C 1
ATOM 7509 O O . ALA A 1 930 ? 22.064 -42.865 -4.320 1.00 28.91 930 ALA A O 1
ATOM 7510 N N . ASN A 1 931 ? 20.789 -41.134 -4.975 1.00 28.61 931 ASN A N 1
ATOM 7511 C CA . ASN A 1 931 ? 21.213 -39.903 -4.264 1.00 28.61 931 ASN A CA 1
ATOM 7512 C C . ASN A 1 931 ? 20.971 -38.614 -5.089 1.00 28.61 931 ASN A C 1
ATOM 7514 O O . ASN A 1 931 ? 21.170 -38.593 -6.301 1.00 28.61 931 ASN A O 1
ATOM 7518 N N . GLY A 1 932 ? 20.521 -37.547 -4.408 1.00 25.45 932 GLY A N 1
ATOM 7519 C CA . GLY A 1 932 ? 20.296 -36.195 -4.950 1.00 25.45 932 GLY A CA 1
ATOM 7520 C C . GLY A 1 932 ? 21.561 -35.317 -4.994 1.00 25.45 932 GLY A C 1
ATOM 7521 O O . GLY A 1 932 ? 22.637 -35.788 -4.624 1.00 25.45 932 GLY A O 1
ATOM 7522 N N . PRO A 1 933 ? 21.469 -34.045 -5.436 1.00 29.11 933 PRO A N 1
ATOM 7523 C CA . PRO A 1 933 ? 22.626 -33.161 -5.513 1.00 29.11 933 PRO A CA 1
ATOM 7524 C C . PRO A 1 933 ? 22.811 -32.309 -4.246 1.00 29.11 933 PRO A C 1
ATOM 7526 O O . PRO A 1 933 ? 21.857 -31.831 -3.635 1.00 29.11 933 PRO A O 1
ATOM 7529 N N . ALA A 1 934 ? 24.083 -32.145 -3.884 1.00 28.08 934 ALA A N 1
ATOM 7530 C CA . ALA A 1 934 ? 24.595 -31.528 -2.670 1.00 28.08 934 ALA A CA 1
ATOM 7531 C C . ALA A 1 934 ? 24.823 -30.007 -2.781 1.00 28.08 934 ALA A C 1
ATOM 7533 O O . ALA A 1 934 ? 25.151 -29.484 -3.846 1.00 28.08 934 ALA A O 1
ATOM 7534 N N . SER A 1 935 ? 24.734 -29.330 -1.632 1.00 25.73 935 SER A N 1
ATOM 7535 C CA . SER A 1 935 ? 25.243 -27.976 -1.369 1.00 25.73 935 SER A CA 1
ATOM 7536 C C . SER A 1 935 ? 26.780 -27.956 -1.247 1.00 25.73 935 SER A C 1
ATOM 7538 O O . SER A 1 935 ? 27.350 -28.936 -0.762 1.00 25.73 935 SER A O 1
ATOM 7540 N N . PRO A 1 936 ? 27.476 -26.852 -1.592 1.00 36.19 936 PRO A N 1
ATOM 7541 C CA . PRO A 1 936 ? 28.918 -26.732 -1.397 1.00 36.19 936 PRO A CA 1
ATOM 7542 C C . PRO A 1 936 ? 29.266 -26.085 -0.044 1.00 36.19 936 PRO A C 1
ATOM 7544 O O . PRO A 1 936 ? 28.675 -25.080 0.349 1.00 36.19 936 PRO A O 1
ATOM 7547 N N . VAL A 1 937 ? 30.277 -26.632 0.636 1.00 25.12 937 VAL A N 1
ATOM 7548 C CA . VAL A 1 937 ? 30.960 -26.015 1.785 1.00 25.12 937 VAL A CA 1
ATOM 7549 C C . VAL A 1 937 ? 32.449 -25.857 1.470 1.00 25.12 937 VAL A C 1
ATOM 7551 O O . VAL A 1 937 ? 33.061 -26.705 0.825 1.00 25.12 937 VAL A O 1
ATOM 7554 N N . LEU A 1 938 ? 32.974 -24.723 1.938 1.00 28.14 938 LEU A N 1
ATOM 7555 C CA . LEU A 1 938 ? 34.346 -24.225 1.912 1.00 28.14 938 LEU A CA 1
ATOM 7556 C C . LEU A 1 938 ? 35.443 -25.220 2.334 1.00 28.14 938 LEU A C 1
ATOM 7558 O O . LEU A 1 938 ? 35.288 -25.970 3.293 1.00 28.14 938 LEU A O 1
ATOM 7562 N N . THR A 1 939 ? 36.630 -25.025 1.752 1.00 24.86 939 THR A N 1
ATOM 7563 C CA . THR A 1 939 ? 37.931 -25.399 2.334 1.00 24.86 939 THR A CA 1
ATOM 7564 C C . THR A 1 939 ? 38.932 -24.239 2.207 1.00 24.86 939 THR A C 1
ATOM 7566 O O . THR A 1 939 ? 39.244 -23.814 1.098 1.00 24.86 939 THR A O 1
ATOM 7569 N N . GLN A 1 940 ? 39.446 -23.751 3.343 1.00 30.95 940 GLN A N 1
ATOM 7570 C CA . GLN A 1 940 ? 40.834 -23.266 3.513 1.00 30.95 940 GLN A CA 1
ATOM 7571 C C . GLN A 1 940 ? 41.668 -24.503 3.935 1.00 30.95 940 GLN A C 1
ATOM 7573 O O . GLN A 1 940 ? 41.099 -25.397 4.554 1.00 30.95 940 GLN A O 1
ATOM 7578 N N . SER A 1 941 ? 42.957 -24.695 3.642 1.00 30.12 941 SER A N 1
ATOM 7579 C CA . SER A 1 941 ? 44.089 -23.761 3.603 1.00 30.12 941 SER A CA 1
ATOM 7580 C C . SER A 1 941 ? 45.313 -24.373 2.887 1.00 30.12 941 SER A C 1
ATOM 7582 O O . SER A 1 941 ? 45.607 -25.555 3.068 1.00 30.12 941 SER A O 1
ATOM 7584 N N . ALA A 1 942 ? 46.052 -23.532 2.153 1.00 29.06 942 ALA A N 1
ATOM 7585 C CA . ALA A 1 942 ? 47.517 -23.486 2.027 1.00 29.06 942 ALA A CA 1
ATOM 7586 C C . ALA A 1 942 ? 47.906 -22.120 1.445 1.00 29.06 942 ALA A C 1
ATOM 7588 O O . ALA A 1 942 ? 47.220 -21.695 0.485 1.00 29.06 942 ALA A O 1
#

Foldseek 3Di:
DVVVVVVVVVVVVVVVVPDDDDDDDDDDDDDDDDDAFAAVCVVCVPKDKDWDQDPVLRAIKIAIPDADAPDDDFDRIDPGHHAQDWDWTWRDDPRHDDTDIDIDTHHHDDDDDDDDPDDDDDDDDDAQDKDKDKDFDDDPPHTPDIDIDMDTHHDDDDDDDDDDPPDDDDDDDDDDAQDKDKDWDWDWDDDVDIDTDDIDIDIDHHHDDDPPVVVVVVVVVVVVVVVVVVVVVVVVVVVVVVVVVVPPDDDDPDPDPVLVVLADDDDWFFLVCLVVVLVVCPPPVNVNLVSLVVSQDLARPPFAQVLCPPPLNVVLAPDNPFGFTPVFAQFFDDDPPRPNLRDHRWGQAAFLPRGSQAIQHAAGDPVCLLVVVSSCVVLVAQAEAEAEDCDAPNDGLHDPSADDVVRQWDDRPQKIKGWDDWADFQFKIKTWIWIDGNVDPDDTGIHIYIHGYQAHPPFGRPDLVSLVVVLVVRVPDDSPVSGHHYYYYRSSAAVVLLSSLLNRQVVVCVPPSIGDSSVSQSSVCNRTGCRNPDSRSSSSSSVNSSCCSLQNDQKDFLQCLVVVLVQQCDCVVVPDDRVLRVNVVSQDQCQPVAAQPVCPPPVNVVQALDNRWAFHPVFFQWFDDDVVVVVVPPDPDDDDDPPPPPPPPPTDHHRWGWAPARRPPATEIQHAAGDPVCLLVVQSSCVQQVAAEEEEEDDCDQVPHGLHDDSDDAAWDDRPQKIKHWDDWDDDPFWIKIWIWIDGNPDDDTHIHIYIYGPDDRPPDDDPDLVSLVVVLVVVVVSADPDDDDDPDPRRRHHHHYYYTSRSAEVVLLSSLLSRQVVCCVRPSMGRLSVSQSSSSNRTRRHNVDSVSSSVSSVSSCVVSDNCDDDDDDDDDDDPDDDDDDDDDDDDDDDDDDDDDDDDDDDDDDDDDDDDDDDDDDDDDDDDDDDDDDDDDDDDDD

Mean predicted aligned error: 18.88 Å

InterPro domains:
  IPR000242 Tyrosine-specific protein phosphatase, PTPase domain [PF00102] (313-547)
  IPR000242 Tyrosine-specific protein phosphatase, PTPase domain [PF00102] (604-862)
  IPR000242 Tyrosine-specific protein phosphatase, PTPase domain [PR00700] (342-349)
  IPR000242 Tyrosine-specific protein phosphatase, PTPase domain [PR00700] (358-378)
  IPR000242 Tyrosine-specific protein phosphatase, PTPase domain [PR00700] (445-462)
  IPR000242 Tyrosine-specific protein phosphatase, PTPase domain [PR00700] (484-502)
  IPR000242 Tyrosine-specific protein phosphatase, PTPase domain [PR00700] (515-530)
  IPR000242 Tyrosine-specific protein phosphatase, PTPase domain [PR00700] (531-541)
  IPR000242 Tyrosine-specific protein phosphatase, PTPase domain [PS50055] (289-548)
  IPR000242 Tyrosine-specific protein phosphatase, PTPase domain [PS50055] (580-864)
  IPR000242 Tyrosine-specific protein phosphatase, PTPase domain [SM00194] (288-550)
  IPR000242 Tyrosine-specific protein phosphatase, PTPase domain [SM00194] (579-866)
  IPR000387 Tyrosine-specific protein phosphatases domain [PS50056] (468-539)
  IPR000387 Tyrosine-specific protein phosphatases domain [PS50056] (771-855)
  IPR003595 Protein-tyrosine phosphatase, catalytic [SM00404] (446-547)
  IPR003595 Protein-tyrosine phosphatase, catalytic [SM00404] (752-863)
  IPR016130 Protein-tyrosine phosphatase, active site [PS00383] (487-497)
  IPR016335 Receptor-type tyrosine-protein phosphatase C [PF12567] (52-99)
  IPR024739 Protein tyrosine phosphatase, receptor type, N-terminal [PF12453] (5-22)
  IPR029021 Protein-tyrosine phosphatase-like [G3DSA:3.90.190.10] (261-554)

Organism: Balaenoptera physalus (NCBI:txid9770)

Radius of gyration: 39.06 Å; Cα contacts (8 Å, |Δi|>4): 1375; chains: 1; bounding box: 113×141×108 Å

Nearest PDB structures (foldseek):
  1ygu-assembly2_B  TM=9.873E-01  e=5.273E-93  Homo sapiens
  1ygr-assembly2_B  TM=9.893E-01  e=2.009E-91  Homo sapiens
  3qcn-assembly1_A  TM=9.681E-01  e=3.284E-32  Homo sapiens
  7xc0-assembly1_A  TM=9.604E-01  e=4.521E-30  Homo sapiens
  2qct-assembly2_B  TM=8.967E-01  e=1.911E-24  Homo sapiens

Sequence (942 aa):
MYLWLKLLAFGFAFLDTVVLVTDPDVHGKKTPPTTRKPTCEDKYANISAHFIYNKESDTYNVTFSEVKCEPLGCEKQLHGLQECEKKKINISDLSCHPPFEYLLEVPPGGLSPYNKSGRFEKGQLQPQSNYTCSSQVSYNHKIITSQNKTIQTDFRAKRCHTLNKTTNTINLEYLKPFTRYEITLHASVNGSVERNGADVKCVFKTEATYNSNALIIFLAFLIIVTSIALLIVLYKIYDLQKKRSSNLDEQQELVERDDERQLMNVEPIHADVLLETYKRKIADEGRLFLAEFQSIPRVFGKFSIKDARKPFNQNKNRYVDILPYDYNRVELSDINGDAGSNYINASYIDGFKEPRKYIAAQGPRDETVDDFWRMIWEQKATVIVMVTRCEEGNKNKCALYWPSMEEGSRVFGDVIVEINEHKRCPDYIIQKLTIANRKEKATGRAVTHIQFTSWPDHGVPEDPHLLLKLRRRVNAFSNFFSGPVVVHCSAGVGRTGTYIGIDAMLEGLEAESKVDVYGYVVKLRRQRCLMVQVEAQYILIHQALVEYNQFGETEVSLSELHPYLSNMKKKDPPSEPSPLEAEFQRLPSYRSWRIQHIGNQEENKSKNRNSNIIPYDFNRVTLKHELEMSKESEHDSDESSDDESDSEETSKYINASFVMSYWKPEVMIAAQGPLKETIGDFWQMIFQRKVKVIVMLTELKNGDEEACSQYWQEGKQTYGDVEVHMKDTNKSSAYTIRAFELRHSKRKDPRTVYQYQFNNWNGEELPVEPKELISMIQNLKQKLPKKNSTEGNKFHRNVPLLIHCRDGSQQTGIFCALLNLLESAETEEVIDVFQAVKSLRKARPGMVPTFEQYQFLYDVIASICPAQNGQVKKNNQQEDKIEFDNEVDKAKQDANCVSPPGALDKTPEGNKEDESSKPASGPEGPEHSANGPASPVLTQSA

Solvent-accessible surface area (backbone atoms only — not comparable to full-atom values): 56980 Å² total; per-residue (Å²): 107,70,71,53,53,53,51,48,55,56,51,52,65,60,53,72,75,72,73,84,88,81,84,83,87,89,90,84,92,83,90,84,86,86,86,82,66,52,51,26,48,84,76,51,74,83,59,50,76,48,77,45,77,38,82,91,73,71,20,32,31,38,38,55,50,91,78,74,66,37,87,87,84,55,72,65,56,50,72,76,38,47,60,61,38,72,47,81,44,55,45,36,32,83,76,30,40,64,61,26,77,47,77,44,73,38,69,72,78,81,86,81,87,92,80,88,78,82,80,85,86,77,84,85,83,62,71,72,39,78,47,74,49,74,49,75,45,65,60,95,92,40,76,77,48,72,53,72,52,72,49,69,39,89,71,86,86,91,89,87,85,91,81,63,98,87,67,90,80,86,89,86,79,93,74,62,59,70,37,76,48,76,48,75,49,78,54,66,50,85,59,101,61,76,46,75,51,78,72,47,74,49,76,51,66,40,72,69,84,82,61,66,68,60,55,53,52,52,51,52,50,52,54,50,53,53,50,51,52,48,50,52,51,51,49,49,51,47,51,52,48,51,52,57,69,59,58,78,81,58,86,85,80,71,83,78,73,63,65,73,76,51,50,74,93,74,78,65,42,41,59,90,52,38,58,60,51,48,56,62,31,51,40,82,87,23,49,55,50,51,52,57,58,67,29,49,64,58,59,58,86,89,59,53,44,63,68,53,64,35,79,79,33,46,83,65,43,94,44,97,87,64,55,33,29,60,92,41,36,46,73,43,76,77,44,93,93,43,94,45,46,33,66,54,57,22,18,42,34,61,46,68,85,45,76,47,42,27,30,37,20,38,28,40,44,83,93,31,39,34,60,48,49,49,46,36,60,76,53,44,35,24,40,37,41,31,55,43,56,45,58,50,96,95,36,83,37,25,50,86,79,67,50,50,81,89,62,31,50,42,75,34,81,58,35,37,37,30,46,78,43,80,48,78,55,58,50,32,34,42,33,39,30,40,36,36,46,75,87,47,96,60,79,66,41,71,30,43,38,37,35,34,62,61,63,49,90,74,81,62,53,96,53,47,62,60,56,54,52,50,48,54,55,60,73,69,52,76,55,89,73,73,32,32,40,35,29,20,18,44,73,22,16,37,62,29,31,29,52,54,50,39,55,27,41,49,53,32,34,75,72,66,47,29,34,47,66,66,63,48,44,50,52,42,19,72,41,30,47,36,30,42,62,48,64,68,45,53,52,44,34,53,48,32,52,40,51,40,73,76,64,56,88,62,69,41,45,62,88,47,40,60,68,49,50,57,57,30,66,44,48,82,60,78,90,47,76,20,57,49,54,50,52,57,68,67,51,71,69,53,78,84,69,61,62,42,61,71,54,64,35,80,90,34,43,83,66,41,88,36,91,85,46,50,32,32,60,95,40,38,48,77,34,82,61,84,80,60,67,68,65,69,76,80,64,100,65,97,70,94,66,95,68,81,73,78,68,90,65,84,57,46,86,57,54,22,20,48,35,81,46,62,54,60,80,43,44,30,35,36,20,34,33,40,46,83,90,38,38,41,59,50,52,49,46,39,60,69,30,49,37,38,36,38,39,35,52,42,53,51,48,56,86,93,44,81,34,25,46,82,81,74,61,91,53,79,45,72,38,86,59,41,33,44,28,57,75,48,76,50,78,55,95,53,35,37,41,36,35,30,42,36,36,40,83,91,48,88,71,69,44,72,30,38,35,40,34,40,54,88,34,54,95,89,58,76,63,88,58,58,66,50,58,50,53,49,54,58,55,52,57,72,75,48,84,86,79,73,98,75,82,76,91,61,50,93,51,55,29,50,40,34,33,21,14,47,62,18,15,52,65,31,27,48,51,54,37,51,54,34,40,52,52,33,36,74,74,68,46,27,40,38,67,60,60,46,46,42,54,43,20,72,43,33,48,58,28,49,78,46,66,70,58,52,51,45,55,56,54,54,54,49,68,72,50,71,78,76,66,86,83,81,79,89,76,78,85,75,88,82,81,84,82,85,85,83,90,80,90,83,86,85,89,82,90,83,84,89,85,91,86,86,84,90,86,86,89,84,93,85,86,90,89,82,90,84,83,87,88,85,91,86,82,91,86,83,92,87,84,89,84,86,90,81,84,91,80,90,80,85,89,134